Protein 9KMN (pdb70)

Organism: Homo sapiens (NCBI:txid9606)

Nearest PDB structures (foldseek):
  8dt3-assembly1_L  TM=9.836E-01  e=3.611E-09  Mus musculus
  8tl2-assembly1_L  TM=9.768E-01  e=3.062E-09  Homo sapiens
  7mjj-assembly1_E  TM=9.844E-01  e=4.755E-09  synthetic construct
  7uz6-assembly1_Q  TM=9.759E-01  e=3.611E-09  Mus musculus
  8jiz-assembly1_F  TM=9.815E-01  e=5.309E-09  Homo sapiens

Radius of gyration: 30.39 Å; Cα contacts (8 Å, |Δi|>4): 1728; chains: 4; bounding box: 81×63×95 Å

InterPro domains:
  IPR001734 Sodium/solute symporter [PF00474] (55-492)
  IPR001734 Sodium/solute symporter [PS50283] (22-506)
  IPR001734 Sodium/solute symporter [TIGR00813] (55-492)
  IPR018212 Sodium/solute symporter, conserved site [PS00456] (171-196)
  IPR018212 Sodium/solute symporter, conserved site [PS00457] (474-494)
  IPR038377 Sodium/glucose symporter superfamily [G3DSA:1.20.1730.10] (44-575)

B-factor: mean 40.08, std 17.44, range [0.73, 111.78]

Foldseek 3Di:
DLLPDPQLVVLLVVLLVVLLVLLQVLCLPAFQALLLLQLLLVVDALLLQLQQLLCLLQAAQLCLLLLLVLLVLLLCQLPPQLLLCQLVVHQAPLVLCCLLFNDQVLSLVVLVLVLVLCLFQFQLSLLLSQLLLCCLQPVDASLVSSVVLVVSLVSSVVSRVVSSCVPCRSVLSVVLVVLLVVLLVLLCVVQVHPVSLVVQLQVQWDPPQAAPDPVQGGHDCVQTGHDPLNLFNADDQQPDLCHNVLSNPLSCQLSSLCQNHPSSNSNSLNSHNASLSSLSSSLSNSLVSSCCSSRRSSQSSSLCRVCNCQLRPQHQVSPCVRHNGSLGHSSSRSSNSLSPRDDSNSSSNSSSSSSVSSSSSNVVSLVVSLCSCLPSPVCVVVVDDDPVVSVVSSVVVSVVSSVSSSVCNVLCCQAPSRNNVLSSVLVSLLQRLLVSLLSVCSAAPQLQHPQLSVVLNVVLNVLSCQLVVLSPVQHHAHSSGHTVRVCVSPVPRSSVSSVVSNVVSNVSSVVRSVVDDGDDPQSCASSYNVRVVPPDHHDSRDNDDDPVSVVVSVVSSVVSVVVSVVVNVVSD/DDDPVRVVVVVVVVVVVVVVVVVVCVVVPD/DKAKEFPAQEAEDDFFAKDKTKIFIPWFQALQKWKWWAADVGDTDTQDGSQAHGDPPHDPQFGKDDGGGMIITMRRGHHQRRFTWMKMWGPRDPPIDIYPTHGYHD

Sequence (825 aa):
ALIDNPADILVIAAYFLLVIGVGLWSMRSMVWWPVGASLFASNIGSGHFVGLAGTGAASGLAVAGFEWNALFVVLLLGWLFAPVYLTAGVITMPQYLRKRFGGRRIRLYLSVLSLFLYIFTKISVDMFSGAVFIQQALGWNIYASVIALLGITMIYTVTGGLAALMYTDTVQTFVILGGACILMGYAFHEVGGYSGLFDKYLGAATSLTVSEDPAVGNISSFCYRPRPDSYHLLRHPVTGDLPWPALLLGLTIVSGWYWCSDQVIVQRCLAGKSLTHIKAGCILCGYLKLTPMFLMVMPGMISRILYPDEVACVVPEVCRRVCGTEVGCSNIAYPRLVVKLMPNGLRGLMLAVMLAALMSSLASIFNSSSTLFTMDIYTRLRPRAGDRELLLVGRLWVVFIVVVSVAWLPVVQAAQGGQLFDYIQAVSSYLAPPVSAVFVLALFVPRVNEQGAFWGLIGGLLMGLARLIPEFSFGSGSCVQPSACPAFLCGVHYLYFAIVLFFCSGLLTLTVSLCTAPIPRKHLHRLVFSLRHSKEEREDEDISEDPSWARVVNLNALLMMAVAVFLWGFYANLQPWMQGLIAVAVFLVLVAIAFAVNHFWCP

Structure (mmCIF, N/CA/C/O backbone):
data_9KMN
#
_entry.id   9KMN
#
loop_
_entity.id
_entity.type
_entity.pdbx_description
1 polymer 'Sodium/glucose cotransporter 2'
2 polymer 'PDZK1-interacting protein 1'
3 polymer mFab90-H
4 polymer mFab90-L
5 non-polymer (2~{S},3~{R},4~{R},5~{S},6~{R})-5-fluoranyl-6-(hydroxymethyl)oxane-2,3,4-triol
6 water water
#
loop_
_atom_site.group_PDB
_atom_site.id
_atom_site.type_symbol
_atom_site.label_atom_id
_atom_site.label_alt_id
_atom_site.label_comp_id
_atom_site.label_asym_id
_atom_site.label_entity_id
_atom_site.label_seq_id
_atom_site.pdbx_PDB_ins_code
_atom_site.Cartn_x
_atom_site.Cartn_y
_atom_site.Cartn_z
_atom_site.occupancy
_atom_site.B_iso_or_equiv
_atom_site.auth_seq_id
_atom_site.auth_comp_id
_atom_site.auth_asym_id
_atom_site.auth_atom_id
_atom_site.pdbx_PDB_model_num
ATOM 1 N N . ALA A 1 18 ? 135.495 152.640 119.840 1.00 62.74 18 ALA A N 1
ATOM 2 C CA . ALA A 1 18 ? 136.191 152.555 118.562 1.00 66.91 18 ALA A CA 1
ATOM 3 C C . ALA A 1 18 ? 135.560 151.489 117.675 1.00 66.29 18 ALA A C 1
ATOM 4 O O . ALA A 1 18 ? 135.654 151.550 116.450 1.00 64.34 18 ALA A O 1
ATOM 6 N N . LEU A 1 19 ? 134.919 150.509 118.306 1.00 61.06 19 LEU A N 1
ATOM 7 C CA . LEU A 1 19 ? 134.260 149.432 117.579 1.00 57.34 19 LEU A CA 1
ATOM 8 C C . LEU A 1 19 ? 132.759 149.644 117.459 1.00 59.58 19 LEU A C 1
ATOM 9 O O . LEU A 1 19 ? 132.150 149.181 116.489 1.00 59.24 19 LEU A O 1
ATOM 14 N N . ILE A 1 20 ? 132.154 150.336 118.421 1.00 60.12 20 ILE A N 1
ATOM 15 C CA . ILE A 1 20 ? 130.733 150.653 118.384 1.00 59.70 20 ILE A CA 1
ATOM 16 C C . ILE A 1 20 ? 130.553 152.064 117.850 1.00 61.81 20 ILE A C 1
ATOM 17 O O . ILE A 1 20 ? 129.460 152.633 117.924 1.00 60.94 20 ILE A O 1
ATOM 22 N N . ASP A 1 21 ? 131.628 152.642 117.315 1.00 66.42 21 ASP A N 1
ATOM 23 C CA . ASP A 1 21 ? 131.604 154.016 116.818 1.00 63.37 21 ASP A CA 1
ATOM 24 C C . ASP A 1 21 ? 131.051 154.057 115.391 1.00 65.29 21 ASP A C 1
ATOM 25 O O . ASP A 1 21 ? 131.649 154.599 114.463 1.00 66.32 21 ASP A O 1
ATOM 30 N N . ASN A 1 22 ? 129.878 153.456 115.232 1.00 64.15 22 ASN A N 1
ATOM 31 C CA . ASN A 1 22 ? 129.131 153.445 113.988 1.00 60.54 22 ASN A CA 1
ATOM 32 C C . ASN A 1 22 ? 127.691 153.837 114.277 1.00 60.88 22 ASN A C 1
ATOM 33 O O . ASN A 1 22 ? 127.208 153.639 115.395 1.00 61.66 22 ASN A O 1
ATOM 38 N N . PRO A 1 23 ? 126.986 154.409 113.296 1.00 65.92 23 PRO A N 1
ATOM 39 C CA . PRO A 1 23 ? 125.651 154.959 113.591 1.00 63.93 23 PRO A CA 1
ATOM 40 C C . PRO A 1 23 ? 124.671 153.947 114.154 1.00 62.37 23 PRO A C 1
ATOM 41 O O . PRO A 1 23 ? 123.875 154.295 115.033 1.00 63.47 23 PRO A O 1
ATOM 45 N N . ALA A 1 24 ? 124.707 152.700 113.684 1.00 57.58 24 ALA A N 1
ATOM 46 C CA . ALA A 1 24 ? 123.725 151.719 114.133 1.00 57.88 24 ALA A CA 1
ATOM 47 C C . ALA A 1 24 ? 123.910 151.381 115.607 1.00 60.77 24 ALA A C 1
ATOM 48 O O . ALA A 1 24 ? 122.949 151.402 116.383 1.00 63.31 24 ALA A O 1
ATOM 50 N N . ASP A 1 25 ? 125.142 151.060 116.012 1.00 59.05 25 ASP A N 1
ATOM 51 C CA . ASP A 1 25 ? 125.394 150.707 117.405 1.00 55.35 25 ASP A CA 1
ATOM 52 C C . ASP A 1 25 ? 125.096 151.873 118.334 1.00 56.24 25 ASP A C 1
ATOM 53 O O . ASP A 1 25 ? 124.504 151.687 119.402 1.00 57.19 25 ASP A O 1
ATOM 58 N N . ILE A 1 26 ? 125.505 153.082 117.947 1.00 58.36 26 ILE A N 1
ATOM 59 C CA . ILE A 1 26 ? 125.240 154.261 118.766 1.00 59.98 26 ILE A CA 1
ATOM 60 C C . ILE A 1 26 ? 123.742 154.482 118.907 1.00 59.32 26 ILE A C 1
ATOM 61 O O . ILE A 1 26 ? 123.239 154.768 119.998 1.00 59.49 26 ILE A O 1
ATOM 66 N N . LEU A 1 27 ? 123.007 154.363 117.799 1.00 57.91 27 LEU A N 1
ATOM 67 C CA . LEU A 1 27 ? 121.563 154.553 117.847 1.00 60.20 27 LEU A CA 1
ATOM 68 C C . LEU A 1 27 ? 120.901 153.534 118.759 1.00 59.75 27 LEU A C 1
ATOM 69 O O . LEU A 1 27 ? 120.035 153.886 119.565 1.00 59.75 27 LEU A O 1
ATOM 74 N N . VAL A 1 28 ? 121.293 152.265 118.652 1.00 55.78 28 VAL A N 1
ATOM 75 C CA . VAL A 1 28 ? 120.654 151.242 119.471 1.00 54.53 28 VAL A CA 1
ATOM 76 C C . VAL A 1 28 ? 120.995 151.439 120.945 1.00 56.18 28 VAL A C 1
ATOM 77 O O . VAL A 1 28 ? 120.125 151.310 121.815 1.00 60.52 28 VAL A O 1
ATOM 81 N N . ILE A 1 29 ? 122.252 151.773 121.253 1.00 53.65 29 ILE A N 1
ATOM 82 C CA . ILE A 1 29 ? 122.639 152.008 122.644 1.00 55.60 29 ILE A CA 1
ATOM 83 C C . ILE A 1 29 ? 121.869 153.189 123.219 1.00 57.68 29 ILE A C 1
ATOM 84 O O . ILE A 1 29 ? 121.339 153.125 124.335 1.00 62.04 29 ILE A O 1
ATOM 89 N N . ALA A 1 30 ? 121.797 154.289 122.466 1.00 59.41 30 ALA A N 1
ATOM 90 C CA . ALA A 1 30 ? 121.101 155.472 122.956 1.00 58.19 30 ALA A CA 1
ATOM 91 C C . ALA A 1 30 ? 119.615 155.204 123.130 1.00 57.40 30 ALA A C 1
ATOM 92 O O . ALA A 1 30 ? 119.016 155.630 124.121 1.00 59.94 30 ALA A O 1
ATOM 94 N N . ALA A 1 31 ? 119.003 154.497 122.180 1.00 58.91 31 ALA A N 1
ATOM 95 C CA . ALA A 1 31 ? 117.582 154.199 122.285 1.00 60.00 31 ALA A CA 1
ATOM 96 C C . ALA A 1 31 ? 117.296 153.310 123.484 1.00 63.16 31 ALA A C 1
ATOM 97 O O . ALA A 1 31 ? 116.319 153.531 124.207 1.00 66.39 31 ALA A O 1
ATOM 99 N N . TYR A 1 32 ? 118.144 152.309 123.726 1.00 58.19 32 TYR A N 1
ATOM 100 C CA . TYR A 1 32 ? 117.929 151.441 124.877 1.00 53.76 32 TYR A CA 1
ATOM 101 C C . TYR A 1 32 ? 118.116 152.193 126.188 1.00 59.31 32 TYR A C 1
ATOM 102 O O . TYR A 1 32 ? 117.349 151.995 127.137 1.00 64.13 32 TYR A O 1
ATOM 111 N N . PHE A 1 33 ? 119.135 153.048 126.274 1.00 58.87 33 PHE A N 1
ATOM 112 C CA . PHE A 1 33 ? 119.337 153.786 127.515 1.00 61.41 33 PHE A CA 1
ATOM 113 C C . PHE A 1 33 ? 118.207 154.780 127.757 1.00 63.90 33 PHE A C 1
ATOM 114 O O . PHE A 1 33 ? 117.757 154.946 128.897 1.00 66.39 33 PHE A O 1
ATOM 122 N N . LEU A 1 34 ? 117.721 155.436 126.701 1.00 63.97 34 LEU A N 1
ATOM 123 C CA . LEU A 1 34 ? 116.561 156.309 126.850 1.00 63.85 34 LEU A CA 1
ATOM 124 C C . LEU A 1 34 ? 115.328 155.518 127.264 1.00 65.22 34 LEU A C 1
ATOM 125 O O . LEU A 1 34 ? 114.505 156.006 128.044 1.00 65.88 34 LEU A O 1
ATOM 130 N N . LEU A 1 35 ? 115.180 154.294 126.751 1.00 64.36 35 LEU A N 1
ATOM 131 C CA . LEU A 1 35 ? 114.059 153.457 127.161 1.00 64.13 35 LEU A CA 1
ATOM 132 C C . LEU A 1 35 ? 114.136 153.112 128.641 1.00 66.41 35 LEU A C 1
ATOM 133 O O . LEU A 1 35 ? 113.126 153.161 129.352 1.00 69.79 35 LEU A O 1
ATOM 138 N N . VAL A 1 36 ? 115.325 152.744 129.119 1.00 66.46 36 VAL A N 1
ATOM 139 C CA . VAL A 1 36 ? 115.477 152.405 130.531 1.00 67.30 36 VAL A CA 1
ATOM 140 C C . VAL A 1 36 ? 115.217 153.629 131.397 1.00 66.66 36 VAL A C 1
ATOM 141 O O . VAL A 1 36 ? 114.585 153.537 132.456 1.00 67.01 36 VAL A O 1
ATOM 145 N N . ILE A 1 37 ? 115.675 154.800 130.946 1.00 70.55 37 ILE A N 1
ATOM 146 C CA . ILE A 1 37 ? 115.401 156.037 131.672 1.00 72.39 37 ILE A CA 1
ATOM 147 C C . ILE A 1 37 ? 113.902 156.310 131.724 1.00 73.40 37 ILE A C 1
ATOM 148 O O . ILE A 1 37 ? 113.366 156.705 132.764 1.00 73.15 37 ILE A O 1
ATOM 153 N N . GLY A 1 38 ? 113.204 156.103 130.607 1.00 71.13 38 GLY A N 1
ATOM 154 C CA . GLY A 1 38 ? 111.768 156.336 130.588 1.00 70.37 38 GLY A CA 1
ATOM 155 C C . GLY A 1 38 ? 111.000 155.382 131.483 1.00 69.95 38 GLY A C 1
ATOM 156 O O . GLY A 1 38 ? 110.052 155.781 132.162 1.00 71.45 38 GLY A O 1
ATOM 157 N N . VAL A 1 39 ? 111.388 154.107 131.486 1.00 69.26 39 VAL A N 1
ATOM 158 C CA . VAL A 1 39 ? 110.725 153.142 132.358 1.00 72.39 39 VAL A CA 1
ATOM 159 C C . VAL A 1 39 ? 111.010 153.464 133.821 1.00 73.90 39 VAL A C 1
ATOM 160 O O . VAL A 1 39 ? 110.138 153.310 134.685 1.00 72.45 39 VAL A O 1
ATOM 164 N N . GLY A 1 40 ? 112.227 153.918 134.124 1.00 76.65 40 GLY A N 1
ATOM 165 C CA . GLY A 1 40 ? 112.530 154.329 135.484 1.00 75.92 40 GLY A CA 1
ATOM 166 C C . GLY A 1 40 ? 111.760 155.564 135.910 1.00 78.13 40 GLY A C 1
ATOM 167 O O . GLY A 1 40 ? 111.385 155.700 137.076 1.00 80.55 40 GLY A O 1
ATOM 168 N N . LEU A 1 41 ? 111.528 156.488 134.978 1.00 74.67 41 LEU A N 1
ATOM 169 C CA . LEU A 1 41 ? 110.786 157.699 135.303 1.00 75.80 41 LEU A CA 1
ATOM 170 C C . LEU A 1 41 ? 109.301 157.418 135.489 1.00 75.78 41 LEU A C 1
ATOM 171 O O . LEU A 1 41 ? 108.654 158.034 136.343 1.00 73.60 41 LEU A O 1
ATOM 176 N N . TRP A 1 42 ? 108.740 156.509 134.691 1.00 81.13 42 TRP A N 1
ATOM 177 C CA . TRP A 1 42 ? 107.354 156.108 134.901 1.00 82.15 42 TRP A CA 1
ATOM 178 C C . TRP A 1 42 ? 107.190 155.392 136.235 1.00 81.53 42 TRP A C 1
ATOM 179 O O . TRP A 1 42 ? 106.204 155.609 136.948 1.00 82.38 42 TRP A O 1
ATOM 190 N N . SER A 1 43 ? 108.149 154.538 136.595 1.00 79.38 43 SER A N 1
ATOM 191 C CA . SER A 1 43 ? 108.135 153.937 137.924 1.00 82.13 43 SER A CA 1
ATOM 192 C C . SER A 1 43 ? 108.343 154.982 139.011 1.00 82.02 43 SER A C 1
ATOM 193 O O . SER A 1 43 ? 108.026 154.732 140.179 1.00 80.68 43 SER A O 1
ATOM 196 N N . MET A 1 44 ? 108.874 156.146 138.645 1.00 85.74 44 MET A N 1
ATOM 197 C CA . MET A 1 44 ? 109.110 157.257 139.560 1.00 84.42 44 MET A CA 1
ATOM 198 C C . MET A 1 44 ? 110.076 156.854 140.666 1.00 85.00 44 MET A C 1
ATOM 199 O O . MET A 1 44 ? 110.907 155.967 140.481 1.00 86.54 44 MET A O 1
ATOM 204 N N . ARG A 1 60 ? 104.101 136.004 149.316 1.00 48.70 60 ARG A N 1
ATOM 205 C CA . ARG A 1 60 ? 104.093 134.762 148.555 1.00 53.31 60 ARG A CA 1
ATOM 206 C C . ARG A 1 60 ? 103.024 134.807 147.474 1.00 56.50 60 ARG A C 1
ATOM 207 O O . ARG A 1 60 ? 101.887 134.393 147.694 1.00 55.40 60 ARG A O 1
ATOM 215 N N . SER A 1 61 ? 103.395 135.310 146.304 1.00 54.35 61 SER A N 1
ATOM 216 C CA . SER A 1 61 ? 102.457 135.492 145.210 1.00 52.58 61 SER A CA 1
ATOM 217 C C . SER A 1 61 ? 102.887 134.837 143.910 1.00 56.89 61 SER A C 1
ATOM 218 O O . SER A 1 61 ? 102.024 134.393 143.151 1.00 55.51 61 SER A O 1
ATOM 221 N N . MET A 1 62 ? 104.186 134.759 143.634 1.00 48.58 62 MET A N 1
ATOM 222 C CA . MET A 1 62 ? 104.652 134.274 142.345 1.00 43.79 62 MET A CA 1
ATOM 223 C C . MET A 1 62 ? 104.296 132.805 142.155 1.00 40.18 62 MET A C 1
ATOM 224 O O . MET A 1 62 ? 104.019 132.074 143.104 1.00 50.52 62 MET A O 1
ATOM 229 N N . VAL A 1 63 ? 104.303 132.379 140.897 1.00 37.21 63 VAL A N 1
ATOM 230 C CA . VAL A 1 63 ? 104.046 130.989 140.547 1.00 37.55 63 VAL A CA 1
ATOM 231 C C . VAL A 1 63 ? 105.349 130.410 140.011 1.00 40.22 63 VAL A C 1
ATOM 232 O O . VAL A 1 63 ? 106.383 131.084 140.020 1.00 41.42 63 VAL A O 1
ATOM 236 N N . TRP A 1 64 ? 105.320 129.145 139.595 1.00 31.05 64 TRP A N 1
ATOM 237 C CA . TRP A 1 64 ? 106.550 128.372 139.460 1.00 27.32 64 TRP A CA 1
ATOM 238 C C . TRP A 1 64 ? 107.491 128.945 138.403 1.00 31.71 64 TRP A C 1
ATOM 239 O O . TRP A 1 64 ? 108.698 129.065 138.638 1.00 37.72 64 TRP A O 1
ATOM 250 N N . TRP A 1 65 ? 106.969 129.303 137.231 1.00 39.03 65 TRP A N 1
ATOM 251 C CA . TRP A 1 65 ? 107.903 129.677 136.173 1.00 33.52 65 TRP A CA 1
ATOM 252 C C . TRP A 1 65 ? 108.506 131.067 136.385 1.00 35.90 65 TRP A C 1
ATOM 253 O O . TRP A 1 65 ? 109.697 131.246 136.100 1.00 40.99 65 TRP A O 1
ATOM 264 N N . PRO A 1 66 ? 107.768 132.072 136.880 1.00 36.31 66 PRO A N 1
ATOM 265 C CA . PRO A 1 66 ? 108.452 133.308 137.280 1.00 34.48 66 PRO A CA 1
ATOM 266 C C . PRO A 1 66 ? 109.456 133.090 138.392 1.00 34.58 66 PRO A C 1
ATOM 267 O O . PRO A 1 66 ? 110.481 133.772 138.421 1.00 41.02 66 PRO A O 1
ATOM 271 N N . VAL A 1 67 ? 109.201 132.144 139.299 1.00 34.98 67 VAL A N 1
ATOM 272 C CA . VAL A 1 67 ? 110.161 131.837 140.356 1.00 34.82 67 VAL A CA 1
ATOM 273 C C . VAL A 1 67 ? 111.455 131.300 139.760 1.00 29.45 67 VAL A C 1
ATOM 274 O O . VAL A 1 67 ? 112.551 131.746 140.112 1.00 34.82 67 VAL A O 1
ATOM 278 N N . GLY A 1 68 ? 111.346 130.330 138.853 1.00 24.29 68 GLY A N 1
ATOM 279 C CA . GLY A 1 68 ? 112.540 129.781 138.233 1.00 21.92 68 GLY A CA 1
ATOM 280 C C . GLY A 1 68 ? 113.293 130.803 137.410 1.00 24.82 68 GLY A C 1
ATOM 281 O O . GLY A 1 68 ? 114.525 130.891 137.478 1.00 38.14 68 GLY A O 1
ATOM 282 N N . ALA A 1 69 ? 112.560 131.602 136.633 1.00 33.17 69 ALA A N 1
ATOM 283 C CA . ALA A 1 69 ? 113.182 132.657 135.846 1.00 27.34 69 ALA A CA 1
ATOM 284 C C . ALA A 1 69 ? 113.885 133.669 136.737 1.00 29.90 69 ALA A C 1
ATOM 285 O O . ALA A 1 69 ? 114.985 134.122 136.415 1.00 42.50 69 ALA A O 1
ATOM 287 N N . SER A 1 70 ? 113.269 134.033 137.863 1.00 31.82 70 SER A N 1
ATOM 288 C CA . SER A 1 70 ? 113.859 135.007 138.772 1.00 29.02 70 SER A CA 1
ATOM 289 C C . SER A 1 70 ? 115.091 134.452 139.470 1.00 32.97 70 SER A C 1
ATOM 290 O O . SER A 1 70 ? 116.061 135.180 139.682 1.00 35.72 70 SER A O 1
ATOM 293 N N . LEU A 1 71 ? 115.066 133.178 139.860 1.00 33.89 71 LEU A N 1
ATOM 294 C CA . LEU A 1 71 ? 116.256 132.568 140.446 1.00 25.82 71 LEU A CA 1
ATOM 295 C C . LEU A 1 71 ? 117.410 132.580 139.459 1.00 25.57 71 LEU A C 1
ATOM 296 O O . LEU A 1 71 ? 118.538 132.967 139.799 1.00 33.08 71 LEU A O 1
ATOM 301 N N . PHE A 1 72 ? 117.138 132.176 138.218 1.00 28.25 72 PHE A N 1
ATOM 302 C CA . PHE A 1 72 ? 118.183 132.175 137.204 1.00 29.47 72 PHE A CA 1
ATOM 303 C C . PHE A 1 72 ? 118.694 133.585 136.939 1.00 34.18 72 PHE A C 1
ATOM 304 O O . PHE A 1 72 ? 119.904 133.814 136.855 1.00 37.03 72 PHE A O 1
ATOM 312 N N . ALA A 1 73 ? 117.781 134.548 136.817 1.00 28.55 73 ALA A N 1
ATOM 313 C CA . ALA A 1 73 ? 118.166 135.923 136.535 1.00 28.02 73 ALA A CA 1
ATOM 314 C C . ALA A 1 73 ? 118.974 136.523 137.675 1.00 27.45 73 ALA A C 1
ATOM 315 O O . ALA A 1 73 ? 119.944 137.253 137.444 1.00 36.19 73 ALA A O 1
ATOM 317 N N . SER A 1 74 ? 118.573 136.245 138.915 1.00 35.82 74 SER A N 1
ATOM 318 C CA . SER A 1 74 ? 119.303 136.737 140.072 1.00 28.49 74 SER A CA 1
ATOM 319 C C . SER A 1 74 ? 120.710 136.172 140.112 1.00 29.39 74 SER A C 1
ATOM 320 O O . SER A 1 74 ? 121.669 136.899 140.393 1.00 32.93 74 SER A O 1
ATOM 323 N N . ASN A 1 75 ? 120.859 134.877 139.838 1.00 34.37 75 ASN A N 1
ATOM 324 C CA . ASN A 1 75 ? 122.193 134.290 139.856 1.00 36.79 75 ASN A CA 1
ATOM 325 C C . ASN A 1 75 ? 123.041 134.798 138.693 1.00 36.19 75 ASN A C 1
ATOM 326 O O . ASN A 1 75 ? 124.192 135.205 138.883 1.00 40.53 75 ASN A O 1
ATOM 331 N N . ILE A 1 76 ? 122.485 134.804 137.490 1.00 31.95 76 ILE A N 1
ATOM 332 C CA . ILE A 1 76 ? 123.268 135.067 136.289 1.00 29.41 76 ILE A CA 1
ATOM 333 C C . ILE A 1 76 ? 123.465 136.566 136.122 1.00 43.54 76 ILE A C 1
ATOM 334 O O . ILE A 1 76 ? 122.497 137.334 136.072 1.00 44.27 76 ILE A O 1
ATOM 339 N N . GLY A 1 77 ? 124.726 136.984 136.031 1.00 43.42 77 GLY A N 1
ATOM 340 C CA . GLY A 1 77 ? 125.071 138.366 135.780 1.00 32.77 77 GLY A CA 1
ATOM 341 C C . GLY A 1 77 ? 126.149 138.453 134.719 1.00 38.54 77 GLY A C 1
ATOM 342 O O . GLY A 1 77 ? 126.591 137.439 134.180 1.00 40.09 77 GLY A O 1
ATOM 343 N N . SER A 1 78 ? 126.559 139.685 134.420 1.00 37.83 78 SER A N 1
ATOM 344 C CA . SER A 1 78 ? 127.632 139.881 133.453 1.00 38.75 78 SER A CA 1
ATOM 345 C C . SER A 1 78 ? 128.966 139.385 133.981 1.00 36.41 78 SER A C 1
ATOM 346 O O . SER A 1 78 ? 129.853 139.059 133.186 1.00 35.54 78 SER A O 1
ATOM 349 N N . GLY A 1 79 ? 129.133 139.344 135.301 1.00 31.50 79 GLY A N 1
ATOM 350 C CA . GLY A 1 79 ? 130.296 138.687 135.863 1.00 28.06 79 GLY A CA 1
ATOM 351 C C . GLY A 1 79 ? 130.337 137.216 135.515 1.00 30.11 79 GLY A C 1
ATOM 352 O O . GLY A 1 79 ? 131.408 136.648 135.322 1.00 40.58 79 GLY A O 1
ATOM 353 N N . HIS A 1 80 ? 129.168 136.579 135.429 1.00 30.99 80 HIS A N 1
ATOM 354 C CA . HIS A 1 80 ? 129.114 135.195 134.974 1.00 27.24 80 HIS A CA 1
ATOM 355 C C . HIS A 1 80 ? 129.556 135.071 133.525 1.00 28.50 80 HIS A C 1
ATOM 356 O O . HIS A 1 80 ? 130.312 134.163 133.186 1.00 27.13 80 HIS A O 1
ATOM 363 N N . PHE A 1 81 ? 129.100 135.974 132.659 1.00 29.02 81 PHE A N 1
ATOM 364 C CA . PHE A 1 81 ? 129.543 135.945 131.270 1.00 25.45 81 PHE A CA 1
ATOM 365 C C . PHE A 1 81 ? 131.052 136.101 131.177 1.00 26.45 81 PHE A C 1
ATOM 366 O O . PHE A 1 81 ? 131.739 135.262 130.581 1.00 30.35 81 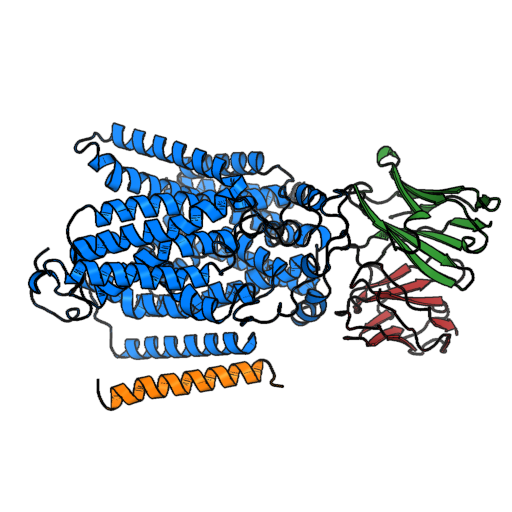PHE A O 1
ATOM 374 N N . VAL A 1 82 ? 131.590 137.146 131.809 1.00 23.50 82 VAL A N 1
ATOM 375 C CA . VAL A 1 82 ? 133.024 137.397 131.748 1.00 24.98 82 VAL A CA 1
ATOM 376 C C . VAL A 1 82 ? 133.799 136.213 132.311 1.00 22.47 82 VAL A C 1
ATOM 377 O O . VAL A 1 82 ? 134.697 135.677 131.655 1.00 30.56 82 VAL A O 1
ATOM 381 N N . GLY A 1 83 ? 133.440 135.757 133.512 1.00 16.88 83 GLY A N 1
ATOM 382 C CA . GLY A 1 83 ? 134.197 134.694 134.147 1.00 13.36 83 GLY A CA 1
ATOM 383 C C . GLY A 1 83 ? 134.092 133.358 133.440 1.00 18.76 83 GLY A C 1
ATOM 384 O O . GLY A 1 83 ? 135.095 132.668 133.261 1.00 34.01 83 GLY A O 1
ATOM 385 N N . LEU A 1 84 ? 132.884 132.960 133.044 1.00 7.37 84 LEU A N 1
ATOM 386 C CA . LEU A 1 84 ? 132.706 131.654 132.425 1.00 13.51 84 LEU A CA 1
ATOM 387 C C . LEU A 1 84 ? 133.316 131.608 131.034 1.00 18.38 84 LEU A C 1
ATOM 388 O O . LEU A 1 84 ? 133.960 130.619 130.673 1.00 18.95 84 LEU A O 1
ATOM 393 N N . ALA A 1 85 ? 133.150 132.669 130.240 1.00 17.69 85 ALA A N 1
ATOM 394 C CA . ALA A 1 85 ? 133.815 132.700 128.946 1.00 13.22 85 ALA A CA 1
ATOM 395 C C . ALA A 1 85 ? 135.327 132.775 129.100 1.00 19.71 85 ALA A C 1
ATOM 396 O O . ALA A 1 85 ? 136.060 132.140 128.337 1.00 23.09 85 ALA A O 1
ATOM 398 N N . GLY A 1 86 ? 135.819 133.532 130.083 1.00 9.05 86 GLY A N 1
ATOM 399 C CA . GLY A 1 86 ? 137.253 133.637 130.269 1.00 0.73 86 GLY A CA 1
ATOM 400 C C . GLY A 1 86 ? 137.887 132.337 130.704 1.00 3.96 86 GLY A C 1
ATOM 401 O O . GLY A 1 86 ? 138.952 131.961 130.214 1.00 25.75 86 GLY A O 1
ATOM 402 N N . THR A 1 87 ? 137.244 131.628 131.629 1.00 6.31 87 THR A N 1
ATOM 403 C CA . THR A 1 87 ? 137.768 130.341 132.054 1.00 9.82 87 THR A CA 1
ATOM 404 C C . THR A 1 87 ? 137.576 129.282 130.979 1.00 17.82 87 THR A C 1
ATOM 405 O O . THR A 1 87 ? 138.393 128.369 130.875 1.00 29.00 87 THR A O 1
ATOM 409 N N . GLY A 1 88 ? 136.528 129.389 130.160 1.00 22.10 88 GLY A N 1
ATOM 410 C CA . GLY A 1 88 ? 136.424 128.515 129.007 1.00 5.28 88 GLY A CA 1
ATOM 411 C C . GLY A 1 88 ? 137.562 128.721 128.031 1.00 11.94 88 GLY A C 1
ATOM 412 O O . GLY A 1 88 ? 138.138 127.760 127.520 1.00 17.45 88 GLY A O 1
ATOM 413 N N . ALA A 1 89 ? 137.910 129.980 127.773 1.00 19.77 89 ALA A N 1
ATOM 414 C CA . ALA A 1 89 ? 139.050 130.288 126.921 1.00 8.62 89 ALA A CA 1
ATOM 415 C C . ALA A 1 89 ? 140.349 129.763 127.513 1.00 22.82 89 ALA A C 1
ATOM 416 O O . ALA A 1 89 ? 141.163 129.162 126.807 1.00 30.12 89 ALA A O 1
ATOM 418 N N . ALA A 1 90 ? 140.560 129.979 128.809 1.00 20.38 90 ALA A N 1
ATOM 419 C CA . ALA A 1 90 ? 141.845 129.658 129.410 1.00 16.32 90 ALA A CA 1
ATOM 420 C C . ALA A 1 90 ? 142.018 128.163 129.655 1.00 32.24 90 ALA A C 1
ATOM 421 O O . ALA A 1 90 ? 143.132 127.643 129.536 1.00 28.75 90 ALA A O 1
ATOM 423 N N . SER A 1 91 ? 140.943 127.450 129.992 1.00 14.24 91 SER A N 1
ATOM 424 C CA . SER A 1 91 ? 141.064 126.091 130.490 1.00 12.58 91 SER A CA 1
ATOM 425 C C . SER A 1 91 ? 140.112 125.081 129.871 1.00 12.86 91 SER A C 1
ATOM 426 O O . SER A 1 91 ? 140.291 123.885 130.109 1.00 24.93 91 SER A O 1
ATOM 429 N N . GLY A 1 92 ? 139.118 125.500 129.107 1.00 9.52 92 GLY A N 1
ATOM 430 C CA . GLY A 1 92 ? 138.150 124.573 128.572 1.00 4.35 92 GLY A CA 1
ATOM 431 C C . GLY A 1 92 ? 136.843 124.573 129.338 1.00 18.50 92 GLY A C 1
ATOM 432 O O . GLY A 1 92 ? 136.482 125.528 130.027 1.00 23.01 92 GLY A O 1
ATOM 433 N N . LEU A 1 93 ? 136.128 123.458 129.224 1.00 17.24 93 LEU A N 1
ATOM 434 C CA . LEU A 1 93 ? 134.731 123.411 129.627 1.00 12.43 93 LEU A CA 1
ATOM 435 C C . LEU A 1 93 ? 134.494 122.889 131.041 1.00 19.44 93 LEU A C 1
ATOM 436 O O . LEU A 1 93 ? 133.337 122.813 131.460 1.00 25.43 93 LEU A O 1
ATOM 441 N N . ALA A 1 94 ? 135.542 122.553 131.798 1.00 17.47 94 ALA A N 1
ATOM 442 C CA . ALA A 1 94 ? 135.327 122.045 133.150 1.00 15.21 94 ALA A CA 1
ATOM 443 C C . ALA A 1 94 ? 134.652 123.076 134.040 1.00 28.63 94 ALA A C 1
ATOM 444 O O . ALA A 1 94 ? 133.964 122.711 135.001 1.00 30.06 94 ALA A O 1
ATOM 446 N N . VAL A 1 95 ? 134.827 124.362 133.735 1.00 17.93 95 VAL A N 1
ATOM 447 C CA . VAL A 1 95 ? 134.191 125.411 134.515 1.00 14.35 95 VAL A CA 1
ATOM 448 C C . VAL A 1 95 ? 132.676 125.350 134.393 1.00 21.80 95 VAL A C 1
ATOM 449 O O . VAL A 1 95 ? 131.965 125.892 135.243 1.00 32.37 95 VAL A O 1
ATOM 453 N N . ALA A 1 96 ? 132.182 124.646 133.387 1.00 16.31 96 ALA A N 1
ATOM 454 C CA . ALA A 1 96 ? 130.769 124.421 133.174 1.00 18.37 96 ALA A CA 1
ATOM 455 C C . ALA A 1 96 ? 130.217 123.656 134.338 1.00 31.54 96 ALA A C 1
ATOM 456 O O . ALA A 1 96 ? 129.085 123.764 134.617 1.00 33.00 96 ALA A O 1
ATOM 458 N N . GLY A 1 97 ? 131.041 122.863 135.007 1.00 29.38 97 GLY A N 1
ATOM 459 C CA . GLY A 1 97 ? 130.676 122.085 136.167 1.00 18.85 97 GLY A CA 1
ATOM 460 C C . GLY A 1 97 ? 130.422 122.957 137.361 1.00 22.78 97 GLY A C 1
ATOM 461 O O . GLY A 1 97 ? 129.958 122.530 138.360 1.00 26.37 97 GLY A O 1
ATOM 462 N N . PHE A 1 98 ? 130.663 124.234 137.219 1.00 24.12 98 PHE A N 1
ATOM 463 C CA . PHE A 1 98 ? 130.428 125.203 138.256 1.00 27.69 98 PHE A CA 1
ATOM 464 C C . PHE A 1 98 ? 128.993 125.618 138.218 1.00 27.17 98 PHE A C 1
ATOM 465 O O . PHE A 1 98 ? 128.537 126.184 139.136 1.00 28.81 98 PHE A O 1
ATOM 473 N N . GLU A 1 99 ? 128.344 125.498 137.082 1.00 28.34 99 GLU A N 1
ATOM 474 C CA . GLU A 1 99 ? 126.996 125.887 136.870 1.00 22.07 99 GLU A CA 1
ATOM 475 C C . GLU A 1 99 ? 126.142 124.689 136.892 1.00 21.26 99 GLU A C 1
ATOM 476 O O . GLU A 1 99 ? 125.023 124.752 137.277 1.00 28.84 99 GLU A O 1
ATOM 482 N N . TRP A 1 100 ? 126.692 123.594 136.412 1.00 19.35 100 TRP A N 1
ATOM 483 C CA . TRP A 1 100 ? 126.013 122.310 136.423 1.00 17.27 100 TRP A CA 1
ATOM 484 C C . TRP A 1 100 ? 125.913 121.709 137.815 1.00 23.84 100 TRP A C 1
ATOM 485 O O . TRP A 1 100 ? 125.024 120.889 138.059 1.00 31.22 100 TRP A O 1
ATOM 496 N N . ASN A 1 101 ? 126.815 122.083 138.724 1.00 30.05 101 ASN A N 1
ATOM 497 C CA . ASN A 1 101 ? 126.662 121.706 140.122 1.00 25.43 101 ASN A CA 1
ATOM 498 C C . ASN A 1 101 ? 125.432 122.357 140.730 1.00 29.57 101 ASN A C 1
ATOM 499 O O . ASN A 1 101 ? 124.845 121.822 141.675 1.00 30.11 101 ASN A O 1
ATOM 504 N N . ALA A 1 102 ? 125.020 123.499 140.185 1.00 33.32 102 ALA A N 1
ATOM 505 C CA . ALA A 1 102 ? 123.951 124.285 140.777 1.00 26.17 102 ALA A CA 1
ATOM 506 C C . ALA A 1 102 ? 122.591 123.616 140.675 1.00 28.31 102 ALA A C 1
ATOM 507 O O . ALA A 1 102 ? 121.699 123.976 141.437 1.00 36.08 102 ALA A O 1
ATOM 509 N N . LEU A 1 103 ? 122.400 122.661 139.764 1.00 26.05 103 LEU A N 1
ATOM 510 C CA . LEU A 1 103 ? 121.108 121.986 139.673 1.00 22.98 103 LEU A CA 1
ATOM 511 C C . LEU A 1 103 ? 120.774 121.267 140.970 1.00 36.64 103 LEU A C 1
ATOM 512 O O . LEU A 1 103 ? 119.662 121.387 141.501 1.00 41.10 103 LEU A O 1
ATOM 517 N N . PHE A 1 104 ? 121.743 120.532 141.511 1.00 29.50 104 PHE A N 1
ATOM 518 C CA . PHE A 1 104 ? 121.492 119.734 142.700 1.00 26.47 104 PHE A CA 1
ATOM 519 C C . PHE A 1 104 ? 121.356 120.601 143.945 1.00 26.05 104 PHE A C 1
ATOM 520 O O . PHE A 1 104 ? 120.561 120.284 144.836 1.00 34.32 104 PHE A O 1
ATOM 528 N N . VAL A 1 105 ? 122.081 121.716 144.021 1.00 24.24 105 VAL A N 1
ATOM 529 C CA . VAL A 1 105 ? 121.905 122.585 145.178 1.00 31.24 105 VAL A CA 1
ATOM 530 C C . VAL A 1 105 ? 120.653 123.444 145.058 1.00 28.76 105 VAL A C 1
ATOM 531 O O . VAL A 1 105 ? 120.093 123.846 146.080 1.00 33.47 105 VAL A O 1
ATOM 535 N N . VAL A 1 106 ? 120.177 123.721 143.846 1.00 25.00 106 VAL A N 1
ATOM 536 C CA . VAL A 1 106 ? 118.865 124.343 143.696 1.00 26.12 106 VAL A CA 1
ATOM 537 C C . VAL A 1 106 ? 117.775 123.366 144.113 1.00 22.53 106 VAL A C 1
ATOM 538 O O . VAL A 1 106 ? 116.751 123.758 144.684 1.00 23.01 106 VAL A O 1
ATOM 542 N N . LEU A 1 107 ? 117.985 122.075 143.859 1.00 30.53 107 LEU A N 1
ATOM 543 C CA . LEU A 1 107 ? 117.083 121.069 144.410 1.00 25.70 107 LEU A CA 1
ATOM 544 C C . LEU A 1 107 ? 117.133 121.049 145.931 1.00 19.69 107 LEU A C 1
ATOM 545 O O . LEU A 1 107 ? 116.100 120.898 146.588 1.00 31.63 107 LEU A O 1
ATOM 550 N N . LEU A 1 108 ? 118.327 121.180 146.507 1.00 25.82 108 LEU A N 1
ATOM 551 C CA . LEU A 1 108 ? 118.436 121.314 147.959 1.00 21.29 108 LEU A CA 1
ATOM 552 C C . LEU A 1 108 ? 117.663 122.524 148.461 1.00 25.54 108 LEU A C 1
ATOM 553 O O . LEU A 1 108 ? 116.998 122.459 149.498 1.00 30.74 108 LEU A O 1
ATOM 558 N N . LEU A 1 109 ? 117.763 123.645 147.749 1.00 21.44 109 LEU A N 1
ATOM 559 C CA . LEU A 1 109 ? 117.015 124.840 148.117 1.00 15.88 109 LEU A CA 1
ATOM 560 C C . LEU A 1 109 ? 115.517 124.576 148.109 1.00 26.58 109 LEU A C 1
ATOM 561 O O . LEU A 1 109 ? 114.812 124.901 149.067 1.00 37.03 109 LEU A O 1
ATOM 566 N N . GLY A 1 110 ? 115.013 123.981 147.031 1.00 23.60 110 GLY A N 1
ATOM 567 C CA . GLY A 1 110 ? 113.579 123.776 146.914 1.00 20.37 110 GLY A CA 1
ATOM 568 C C . GLY A 1 110 ? 113.034 122.755 147.892 1.00 26.06 110 GLY A C 1
ATOM 569 O O . GLY A 1 110 ? 111.930 122.916 148.416 1.00 30.96 110 GLY A O 1
ATOM 570 N N . TRP A 1 111 ? 113.792 121.690 148.148 1.00 23.32 111 TRP A N 1
ATOM 571 C CA . TRP A 1 111 ? 113.296 120.551 148.906 1.00 14.97 111 TRP A CA 1
ATOM 572 C C . TRP A 1 111 ? 113.736 120.533 150.359 1.00 27.82 111 TRP A C 1
ATOM 573 O O . TRP A 1 111 ? 113.094 119.861 151.170 1.00 32.05 111 TRP A O 1
ATOM 584 N N . LEU A 1 112 ? 114.806 121.237 150.711 1.00 32.02 112 LEU A N 1
ATOM 585 C CA . LEU A 1 112 ? 115.330 121.195 152.069 1.00 26.69 112 LEU A CA 1
ATOM 586 C C . LEU A 1 112 ? 115.327 122.550 152.754 1.00 26.68 112 LEU A C 1
ATOM 587 O O . LEU A 1 112 ? 114.876 122.653 153.897 1.00 31.39 112 LEU A O 1
ATOM 592 N N . PHE A 1 113 ? 115.809 123.598 152.093 1.00 25.19 113 PHE A N 1
ATOM 593 C CA . PHE A 1 113 ? 116.036 124.865 152.777 1.00 34.21 113 PHE A CA 1
ATOM 594 C C . PHE A 1 113 ? 114.852 125.815 152.690 1.00 36.02 113 PHE A C 1
ATOM 595 O O . PHE A 1 113 ? 114.558 126.517 153.663 1.00 35.56 113 PHE A O 1
ATOM 603 N N . ALA A 1 114 ? 114.174 125.871 151.547 1.00 34.36 114 ALA A N 1
ATOM 604 C CA . ALA A 1 114 ? 112.925 126.626 151.481 1.00 27.60 114 ALA A CA 1
ATOM 605 C C . ALA A 1 114 ? 111.892 126.106 152.469 1.00 27.18 114 ALA A C 1
ATOM 606 O O . ALA A 1 114 ? 111.221 126.931 153.111 1.00 33.23 114 ALA A O 1
ATOM 608 N N . PRO A 1 115 ? 111.687 124.791 152.631 1.00 36.19 115 PRO A N 1
ATOM 609 C CA . PRO A 1 115 ? 110.810 124.342 153.721 1.00 28.87 115 PRO A CA 1
ATOM 610 C C . PRO A 1 115 ? 111.275 124.785 155.094 1.00 28.25 115 PRO A C 1
ATOM 611 O O . PRO A 1 115 ? 110.439 125.103 155.941 1.00 30.17 115 PRO A O 1
ATOM 615 N N . VAL A 1 116 ? 112.585 124.816 155.342 1.00 34.24 116 VAL A N 1
ATOM 616 C CA . VAL A 1 116 ? 113.087 125.263 156.639 1.00 31.01 116 VAL A CA 1
ATOM 617 C C . VAL A 1 116 ? 112.725 126.723 156.868 1.00 36.56 116 VAL A C 1
ATOM 618 O O . VAL A 1 116 ? 112.268 127.107 157.949 1.00 43.81 116 VAL A O 1
ATOM 622 N N . TYR A 1 117 ? 112.922 127.555 155.846 1.00 34.63 117 TYR A N 1
ATOM 623 C CA . TYR A 1 117 ? 112.592 128.970 155.959 1.00 24.89 117 TYR A CA 1
ATOM 624 C C . TYR A 1 117 ? 111.101 129.181 156.175 1.00 28.86 117 TYR A C 1
ATOM 625 O O . TYR A 1 117 ? 110.699 129.988 157.017 1.00 38.69 117 TYR A O 1
ATOM 634 N N . LEU A 1 118 ? 110.265 128.475 155.414 1.00 31.67 118 LEU A N 1
ATOM 635 C CA . LEU A 1 118 ? 108.822 128.632 155.568 1.00 31.93 118 LEU A CA 1
ATOM 636 C C . LEU A 1 118 ? 108.352 128.151 156.933 1.00 36.22 118 LEU A C 1
ATOM 637 O O . LEU A 1 118 ? 107.529 128.807 157.575 1.00 39.55 118 LEU A O 1
ATOM 642 N N . THR A 1 119 ? 108.859 127.005 157.390 1.00 35.94 119 THR A N 1
ATOM 643 C CA . THR A 1 119 ? 108.463 126.466 158.685 1.00 34.92 119 THR A CA 1
ATOM 644 C C . THR A 1 119 ? 108.902 127.374 159.825 1.00 42.83 119 THR A C 1
ATOM 645 O O . THR A 1 119 ? 108.140 127.607 160.770 1.00 43.82 119 THR A O 1
ATOM 649 N N . ALA A 1 120 ? 110.128 127.895 159.757 1.00 41.31 120 ALA A N 1
ATOM 650 C CA . ALA A 1 120 ? 110.602 128.815 160.781 1.00 41.59 120 ALA A CA 1
ATOM 651 C C . ALA A 1 120 ? 109.850 130.132 160.757 1.00 42.21 120 ALA A C 1
ATOM 652 O O . ALA A 1 120 ? 109.813 130.831 161.773 1.00 51.81 120 ALA A O 1
ATOM 654 N N . GLY A 1 121 ? 109.244 130.485 159.630 1.00 36.24 121 GLY A N 1
ATOM 655 C CA . GLY A 1 121 ? 108.608 131.776 159.506 1.00 36.92 121 GLY A CA 1
ATOM 656 C C . GLY A 1 121 ? 109.548 132.905 159.174 1.00 41.69 121 GLY A C 1
ATOM 657 O O . GLY A 1 121 ? 109.184 134.069 159.348 1.00 47.42 121 GLY A O 1
ATOM 658 N N . VAL A 1 122 ? 110.747 132.599 158.690 1.00 41.52 122 VAL A N 1
ATOM 659 C CA . VAL A 1 122 ? 111.751 133.607 158.392 1.00 42.79 122 VAL A CA 1
ATOM 660 C C . VAL A 1 122 ? 111.925 133.696 156.884 1.00 42.14 122 VAL A C 1
ATOM 661 O O . VAL A 1 122 ? 111.568 132.785 156.135 1.00 49.32 122 VAL A O 1
ATOM 665 N N . ILE A 1 123 ? 112.471 134.823 156.440 1.00 40.39 123 ILE A N 1
ATOM 666 C CA . ILE A 1 123 ? 112.728 135.040 155.024 1.00 45.29 123 ILE A CA 1
ATOM 667 C C . ILE A 1 123 ? 114.212 135.071 154.691 1.00 46.24 123 ILE A C 1
ATOM 668 O O . ILE A 1 123 ? 114.565 134.895 153.516 1.00 48.28 123 ILE A O 1
ATOM 673 N N . THR A 1 124 ? 115.087 135.290 155.666 1.00 45.21 124 THR A N 1
ATOM 674 C CA . THR A 1 124 ? 116.524 135.295 155.444 1.00 44.29 124 THR A CA 1
ATOM 675 C C . THR A 1 124 ? 117.183 134.232 156.312 1.00 41.63 124 THR A C 1
ATOM 676 O O . THR A 1 124 ? 116.552 133.614 157.170 1.00 44.46 124 THR A O 1
ATOM 680 N N . MET A 1 125 ? 118.466 134.016 156.060 1.00 37.68 125 MET A N 1
ATOM 681 C CA . MET A 1 125 ? 119.291 133.104 156.841 1.00 36.93 125 MET A CA 1
ATOM 682 C C . MET A 1 125 ? 119.729 133.747 158.156 1.00 41.75 125 MET A C 1
ATOM 683 O O . MET A 1 125 ? 119.766 133.057 159.181 1.00 44.34 125 MET A O 1
ATOM 688 N N . PRO A 1 126 ? 120.096 135.038 158.184 1.00 41.18 126 PRO A N 1
ATOM 689 C CA . PRO A 1 126 ? 120.309 135.685 159.488 1.00 33.88 126 PRO A CA 1
ATOM 690 C C . PRO A 1 126 ? 119.096 135.642 160.399 1.00 35.46 126 PRO A C 1
ATOM 691 O O . PRO A 1 126 ? 119.257 135.501 161.613 1.00 43.82 126 PRO A O 1
ATOM 695 N N . GLN A 1 127 ? 117.884 135.765 159.858 1.00 40.02 127 GLN A N 1
ATOM 696 C CA . GLN A 1 127 ? 116.694 135.632 160.693 1.00 36.53 127 GLN A CA 1
ATOM 697 C C . GLN A 1 127 ? 116.572 134.223 161.251 1.00 38.04 127 GLN A C 1
ATOM 698 O O . GLN A 1 127 ? 116.221 134.037 162.424 1.00 39.79 127 GLN A O 1
ATOM 704 N N . TYR A 1 128 ? 116.862 133.216 160.427 1.00 36.20 128 TYR A N 1
ATOM 705 C CA . TYR A 1 128 ? 116.823 131.847 160.917 1.00 30.88 128 TYR A CA 1
ATOM 706 C C . TYR A 1 128 ? 117.844 131.630 162.019 1.00 43.13 128 TYR A C 1
ATOM 707 O O . TYR A 1 128 ? 117.557 130.958 163.010 1.00 48.57 128 TYR A O 1
ATOM 716 N N . LEU A 1 129 ? 119.051 132.166 161.853 1.00 38.14 129 LEU A N 1
ATOM 717 C CA . LEU A 1 129 ? 120.089 131.974 162.854 1.00 27.61 129 LEU A CA 1
ATOM 718 C C . LEU A 1 129 ? 119.862 132.817 164.097 1.00 31.30 129 LEU A C 1
ATOM 719 O O . LEU A 1 129 ? 120.405 132.493 165.157 1.00 40.07 129 LEU A O 1
ATOM 724 N N . ARG A 1 130 ? 119.080 133.888 163.989 1.00 36.96 130 ARG A N 1
ATOM 725 C CA . ARG A 1 130 ? 118.666 134.643 165.163 1.00 37.20 130 ARG A CA 1
ATOM 726 C C . ARG A 1 130 ? 117.586 133.905 165.943 1.00 38.04 130 ARG A C 1
ATOM 727 O O . ARG A 1 130 ? 117.574 133.945 167.176 1.00 38.15 130 ARG A O 1
ATOM 735 N N . LYS A 1 131 ? 116.669 133.234 165.243 1.00 39.46 131 LYS A N 1
ATOM 736 C CA . LYS A 1 131 ? 115.675 132.414 165.931 1.00 39.12 131 LYS A CA 1
ATOM 737 C C . LYS A 1 131 ? 116.283 131.140 166.500 1.00 38.63 131 LYS A C 1
ATOM 738 O O . LYS A 1 131 ? 115.880 130.684 167.574 1.00 37.89 131 LYS A O 1
ATOM 744 N N . ARG A 1 132 ? 117.240 130.554 165.787 1.00 34.84 132 ARG A N 1
ATOM 745 C CA . ARG A 1 132 ? 117.776 129.238 166.105 1.00 30.44 132 ARG A CA 1
ATOM 746 C C . ARG A 1 132 ? 118.741 129.286 167.280 1.00 32.38 132 ARG A C 1
ATOM 747 O O . ARG A 1 132 ? 118.737 128.383 168.122 1.00 38.37 132 ARG A O 1
ATOM 755 N N . PHE A 1 133 ? 119.566 130.327 167.360 1.00 30.47 133 PHE A N 1
ATOM 756 C CA . PHE A 1 133 ? 120.556 130.446 168.416 1.00 25.24 133 PHE A CA 1
ATOM 757 C C . PHE A 1 133 ? 120.325 131.614 169.356 1.00 28.98 133 PHE A C 1
ATOM 758 O O . PHE A 1 133 ? 120.884 131.611 170.456 1.00 36.20 133 PHE A O 1
ATOM 766 N N . GLY A 1 134 ? 119.527 132.599 168.970 1.00 35.25 134 GLY A N 1
ATOM 767 C CA . GLY A 1 134 ? 119.418 133.771 169.800 1.00 38.81 134 GLY A CA 1
ATOM 768 C C . GLY A 1 134 ? 120.648 134.651 169.659 1.00 41.57 134 GLY A C 1
ATOM 769 O O . GLY A 1 134 ? 121.413 134.562 168.698 1.00 42.50 134 GLY A O 1
ATOM 770 N N . GLY A 1 135 ? 120.825 135.522 170.643 1.00 47.31 135 GLY A N 1
ATOM 771 C CA . GLY A 1 135 ? 121.956 136.427 170.652 1.00 46.88 135 GLY A CA 1
ATOM 772 C C . GLY A 1 135 ? 121.827 137.490 169.578 1.00 47.41 135 GLY A C 1
ATOM 773 O O . GLY A 1 135 ? 120.867 137.542 168.814 1.00 48.48 135 GLY A O 1
ATOM 774 N N . ARG A 1 136 ? 122.830 138.359 169.528 1.00 48.73 136 ARG A N 1
ATOM 775 C CA . ARG A 1 136 ? 122.905 139.372 168.492 1.00 47.57 136 ARG A CA 1
ATOM 776 C C . ARG A 1 136 ? 124.245 139.420 167.781 1.00 50.44 136 ARG A C 1
ATOM 777 O O . ARG A 1 136 ? 124.380 140.175 166.814 1.00 53.93 136 ARG A O 1
ATOM 785 N N . ARG A 1 137 ? 125.232 138.641 168.218 1.00 39.43 137 ARG A N 1
ATOM 786 C CA . ARG A 1 137 ? 126.551 138.684 167.604 1.00 30.50 137 ARG A CA 1
ATOM 787 C C . ARG A 1 137 ? 126.665 137.795 166.375 1.00 31.88 137 ARG A C 1
ATOM 788 O O . ARG A 1 137 ? 127.482 138.081 165.498 1.00 36.77 137 ARG A O 1
ATOM 796 N N . ILE A 1 138 ? 125.873 136.726 166.284 1.00 27.66 138 ILE A N 1
ATOM 797 C CA . ILE A 1 138 ? 125.875 135.919 165.068 1.00 30.17 138 ILE A CA 1
ATOM 798 C C . ILE A 1 138 ? 125.309 136.719 163.905 1.00 32.26 138 ILE A C 1
ATOM 799 O O . ILE A 1 138 ? 125.870 136.722 162.804 1.00 32.76 138 ILE A O 1
ATOM 804 N N . ARG A 1 139 ? 124.203 137.429 164.133 1.00 34.78 139 ARG A N 1
ATOM 805 C CA . ARG A 1 139 ? 123.636 138.265 163.083 1.00 36.14 139 ARG A CA 1
ATOM 806 C C . ARG A 1 139 ? 124.573 139.406 162.720 1.00 35.40 139 ARG A C 1
ATOM 807 O O . ARG A 1 139 ? 124.712 139.751 161.543 1.00 38.34 139 ARG A O 1
ATOM 815 N N . LEU A 1 140 ? 125.213 140.016 163.717 1.00 32.93 140 LEU A N 1
ATOM 816 C CA . LEU A 1 140 ? 126.155 141.096 163.445 1.00 27.96 140 LEU A CA 1
ATOM 817 C C . LEU A 1 140 ? 127.333 140.600 162.619 1.00 35.47 140 LEU A C 1
ATOM 818 O O . LEU A 1 140 ? 127.740 141.242 161.642 1.00 42.83 140 LEU A O 1
ATOM 823 N N . TYR A 1 141 ? 127.889 139.448 162.993 1.00 31.44 141 TYR A N 1
ATOM 824 C CA . TYR A 1 141 ? 128.991 138.880 162.231 1.00 25.10 141 TYR A CA 1
ATOM 825 C C . TYR A 1 141 ? 128.567 138.565 160.806 1.00 30.74 141 TYR A C 1
ATOM 826 O O . TYR A 1 141 ? 129.317 138.824 159.860 1.00 33.34 141 TYR A O 1
ATOM 835 N N . LEU A 1 142 ? 127.378 137.987 160.630 1.00 28.50 142 LEU A N 1
ATOM 836 C CA . LEU A 1 142 ? 126.924 137.648 159.288 1.00 25.60 142 LEU A CA 1
ATOM 837 C C . LEU A 1 142 ? 126.674 138.891 158.454 1.00 31.61 142 LEU A C 1
ATOM 838 O O . LEU A 1 142 ? 126.903 138.876 157.244 1.00 33.96 142 LEU A O 1
ATOM 843 N N . SER A 1 143 ? 126.208 139.971 159.075 1.00 31.72 143 SER A N 1
ATOM 844 C CA . SER A 1 143 ? 126.059 141.227 158.352 1.00 26.25 143 SER A CA 1
ATOM 845 C C . SER A 1 143 ? 127.407 141.772 157.902 1.00 29.09 143 SER A C 1
ATOM 846 O O . SER A 1 143 ? 127.550 142.226 156.763 1.00 39.16 143 SER A O 1
ATOM 849 N N . VAL A 1 144 ? 128.411 141.728 158.778 1.00 31.55 144 VAL A N 1
ATOM 850 C CA . VAL A 1 144 ? 129.740 142.201 158.394 1.00 31.82 144 VAL A CA 1
ATOM 851 C C . VAL A 1 144 ? 130.310 141.345 157.269 1.00 28.09 144 VAL A C 1
ATOM 852 O O . VAL A 1 144 ? 130.895 141.858 156.305 1.00 41.74 144 VAL A O 1
ATOM 856 N N . LEU A 1 145 ? 130.148 140.028 157.373 1.00 22.50 145 LEU A N 1
ATOM 857 C CA . LEU A 1 145 ? 130.641 139.130 156.339 1.00 24.83 145 LEU A CA 1
ATOM 858 C C . LEU A 1 145 ? 129.919 139.356 155.019 1.00 30.39 145 LEU A C 1
ATOM 859 O O . LEU A 1 145 ? 130.533 139.294 153.950 1.00 40.53 145 LEU A O 1
ATOM 864 N N . SER A 1 146 ? 128.614 139.624 155.071 1.00 30.58 146 SER A N 1
ATOM 865 C CA . SER A 1 146 ? 127.870 139.934 153.858 1.00 29.88 146 SER A CA 1
ATOM 866 C C . SER A 1 146 ? 128.325 141.249 153.247 1.00 28.49 146 SER A C 1
ATOM 867 O O . SER A 1 146 ? 128.363 141.379 152.025 1.00 34.41 146 SER A O 1
ATOM 870 N N . LEU A 1 147 ? 128.662 142.239 154.073 1.00 26.80 147 LEU A N 1
ATOM 871 C CA . LEU A 1 147 ? 129.194 143.490 153.539 1.00 29.31 147 LEU A CA 1
ATOM 872 C C . LEU A 1 147 ? 130.518 143.264 152.822 1.00 30.93 147 LEU A C 1
ATOM 873 O O . LEU A 1 147 ? 130.746 143.793 151.724 1.00 38.20 147 LEU A O 1
ATOM 878 N N . PHE A 1 148 ? 131.405 142.480 153.429 1.00 36.20 148 PHE A N 1
ATOM 879 C CA . PHE A 1 148 ? 132.675 142.176 152.781 1.00 34.67 148 PHE A CA 1
ATOM 880 C C . PHE A 1 148 ? 132.467 141.404 151.485 1.00 36.85 148 PHE A C 1
ATOM 881 O O . PHE A 1 148 ? 133.145 141.664 150.486 1.00 41.43 148 PHE A O 1
ATOM 889 N N . LEU A 1 149 ? 131.534 140.454 151.480 1.00 30.90 149 LEU A N 1
ATOM 890 C CA . LEU A 1 149 ? 131.256 139.697 150.266 1.00 22.96 149 LEU A CA 1
ATOM 891 C C . LEU A 1 149 ? 130.595 140.558 149.197 1.00 30.23 149 LEU A C 1
ATOM 892 O O . LEU A 1 149 ? 130.796 140.316 148.004 1.00 40.26 149 LEU A O 1
ATOM 897 N N . TYR A 1 150 ? 129.804 141.553 149.597 1.00 33.51 150 TYR A N 1
ATOM 898 C CA . TYR A 1 150 ? 129.287 142.526 148.644 1.00 27.59 150 TYR A CA 1
ATOM 899 C C . TYR A 1 150 ? 130.425 143.274 147.974 1.00 30.24 150 TYR A C 1
ATOM 900 O O . TYR A 1 150 ? 130.478 143.378 146.745 1.00 38.04 150 TYR A O 1
ATOM 909 N N . ILE A 1 151 ? 131.348 143.804 148.774 1.00 31.76 151 ILE A N 1
ATOM 910 C CA . ILE A 1 151 ? 132.457 144.566 148.208 1.00 28.58 151 ILE A CA 1
ATOM 911 C C . ILE A 1 151 ? 133.290 143.689 147.281 1.00 33.08 151 ILE A C 1
ATOM 912 O O . ILE A 1 151 ? 133.638 144.090 146.166 1.00 36.13 151 ILE A O 1
ATOM 917 N N . PHE A 1 152 ? 133.601 142.469 147.717 1.00 36.48 152 PHE A N 1
ATOM 918 C CA . PHE A 1 152 ? 134.579 141.657 147.002 1.00 28.09 152 PHE A CA 1
ATOM 919 C C . PHE A 1 152 ? 133.965 140.918 145.822 1.00 31.93 152 PHE A C 1
ATOM 920 O O . PHE A 1 152 ? 134.418 141.065 144.683 1.00 46.38 152 PHE A O 1
ATOM 928 N N . THR A 1 153 ? 132.945 140.108 146.072 1.00 28.15 153 THR A N 1
ATOM 929 C CA . THR A 1 153 ? 132.411 139.225 145.049 1.00 29.55 153 THR A CA 1
ATOM 930 C C . THR A 1 153 ? 131.283 139.838 144.232 1.00 31.93 153 THR A C 1
ATOM 931 O O . THR A 1 153 ? 130.887 139.245 143.225 1.00 37.35 153 THR A O 1
ATOM 935 N N . LYS A 1 154 ? 130.743 140.986 144.635 1.00 24.82 154 LYS A N 1
ATOM 936 C CA . LYS A 1 154 ? 129.607 141.572 143.933 1.00 29.50 154 LYS A CA 1
ATOM 937 C C . LYS A 1 154 ? 129.931 142.930 143.328 1.00 29.57 154 LYS A C 1
ATOM 938 O O . LYS A 1 154 ? 129.766 143.111 142.121 1.00 33.03 154 LYS A O 1
ATOM 944 N N . ILE A 1 155 ? 130.393 143.890 144.123 1.00 35.86 155 ILE A N 1
ATOM 945 C CA . ILE A 1 155 ? 130.556 145.250 143.622 1.00 29.23 155 ILE A CA 1
ATOM 946 C C . ILE A 1 155 ? 131.802 145.365 142.759 1.00 34.39 155 ILE A C 1
ATOM 947 O O . ILE A 1 155 ? 131.752 145.893 141.644 1.00 39.58 155 ILE A O 1
ATOM 952 N N . SER A 1 156 ? 132.938 144.878 143.254 1.00 25.04 156 SER A N 1
ATOM 953 C CA . SER A 1 156 ? 134.154 144.939 142.455 1.00 28.69 156 SER A CA 1
ATOM 954 C C . SER A 1 156 ? 134.067 144.030 141.236 1.00 29.83 156 SER A C 1
ATOM 955 O O . SER A 1 156 ? 134.585 144.376 140.175 1.00 28.22 156 SER A O 1
ATOM 958 N N . VAL A 1 157 ? 133.396 142.887 141.357 1.00 24.55 157 VAL A N 1
ATOM 959 C CA . VAL A 1 157 ? 133.241 141.991 140.216 1.00 27.07 157 VAL A CA 1
ATOM 960 C C . VAL A 1 157 ? 132.386 142.637 139.132 1.00 29.13 157 VAL A C 1
ATOM 961 O O . VAL A 1 157 ? 132.732 142.602 137.947 1.00 37.12 157 VAL A O 1
ATOM 965 N N . ASP A 1 158 ? 131.248 143.222 139.514 1.00 31.31 158 ASP A N 1
ATOM 966 C CA . ASP A 1 158 ? 130.389 143.877 138.533 1.00 26.09 158 ASP A CA 1
ATOM 967 C C . ASP A 1 158 ? 131.067 145.093 137.925 1.00 28.97 158 ASP A C 1
ATOM 968 O O . ASP A 1 158 ? 130.961 145.331 136.716 1.00 43.63 158 ASP A O 1
ATOM 973 N N . MET A 1 159 ? 131.758 145.881 138.747 1.00 27.80 159 MET A N 1
ATOM 974 C CA . MET A 1 159 ? 132.488 147.030 138.230 1.00 28.06 159 MET A CA 1
ATOM 975 C C . MET A 1 159 ? 133.561 146.598 137.244 1.00 31.62 159 MET A C 1
ATOM 976 O O . MET A 1 159 ? 133.714 147.202 136.178 1.00 40.15 159 MET A O 1
ATOM 981 N N . PHE A 1 160 ? 134.299 145.540 137.573 1.00 24.65 160 PHE A N 1
ATOM 982 C CA . PHE A 1 160 ? 135.341 145.048 136.687 1.00 17.29 160 PHE A CA 1
ATOM 983 C C . PHE A 1 160 ? 134.762 144.508 135.390 1.00 21.17 160 PHE A C 1
ATOM 984 O O . PHE A 1 160 ? 135.331 144.729 134.321 1.00 33.61 160 PHE A O 1
ATOM 992 N N . SER A 1 161 ? 133.643 143.786 135.459 1.00 23.55 161 SER A N 1
ATOM 993 C CA . SER A 1 161 ? 133.049 143.230 134.248 1.00 20.12 161 SER A CA 1
ATOM 994 C C . SER A 1 161 ? 132.510 144.324 133.336 1.00 25.37 161 SER A C 1
ATOM 995 O O . SER A 1 161 ? 132.691 144.268 132.111 1.00 36.18 161 SER A O 1
ATOM 998 N N . GLY A 1 162 ? 131.856 145.333 133.910 1.00 23.00 162 GLY A N 1
ATOM 999 C CA . GLY A 1 162 ? 131.459 146.478 133.114 1.00 22.63 162 GLY A CA 1
ATOM 1000 C C . GLY A 1 162 ? 132.643 147.191 132.498 1.00 25.42 162 GLY A C 1
ATOM 1001 O O . GLY A 1 162 ? 132.598 147.594 131.335 1.00 35.69 162 GLY A O 1
ATOM 1002 N N . ALA A 1 163 ? 133.724 147.346 133.266 1.00 26.49 163 ALA A N 1
ATOM 1003 C CA . ALA A 1 163 ? 134.921 147.994 132.747 1.00 25.05 163 ALA A CA 1
ATOM 1004 C C . ALA A 1 163 ? 135.548 147.189 131.618 1.00 25.16 163 ALA A C 1
ATOM 1005 O O . ALA A 1 163 ? 136.061 147.762 130.656 1.00 32.15 163 ALA A O 1
ATOM 1007 N N . VAL A 1 164 ? 135.540 145.862 131.725 1.00 22.41 164 VAL A N 1
ATOM 1008 C CA . VAL A 1 164 ? 136.107 145.025 130.673 1.00 26.45 164 VAL A CA 1
ATOM 1009 C C . VAL A 1 164 ? 135.283 145.138 129.400 1.00 23.39 164 VAL A C 1
ATOM 1010 O O . VAL A 1 164 ? 135.832 145.257 128.297 1.00 29.50 164 VAL A O 1
ATOM 1014 N N . PHE A 1 165 ? 133.955 145.117 129.528 1.00 26.54 165 PHE A N 1
ATOM 1015 C CA . PHE A 1 165 ? 133.113 145.310 128.352 1.00 20.31 165 PHE A CA 1
ATOM 1016 C C . PHE A 1 165 ? 133.348 146.675 127.721 1.00 23.36 165 PHE A C 1
ATOM 1017 O O . PHE A 1 165 ? 133.440 146.790 126.496 1.00 31.42 165 PHE A O 1
ATOM 1025 N N . ILE A 1 166 ? 133.455 147.722 128.541 1.00 30.92 166 ILE A N 1
ATOM 1026 C CA . ILE A 1 166 ? 133.658 149.069 128.015 1.00 24.29 166 ILE A CA 1
ATOM 1027 C C . ILE A 1 166 ? 135.036 149.215 127.380 1.00 29.19 166 ILE A C 1
ATOM 1028 O O . ILE A 1 166 ? 135.187 149.906 126.372 1.00 36.53 166 ILE A O 1
ATOM 1033 N N . GLN A 1 167 ? 136.058 148.587 127.952 1.00 31.02 167 GLN A N 1
ATOM 1034 C CA . GLN A 1 167 ? 137.393 148.612 127.372 1.00 26.86 167 GLN A CA 1
ATOM 1035 C C . GLN A 1 167 ? 137.451 147.884 126.037 1.00 28.43 167 GLN A C 1
ATOM 1036 O O . GLN A 1 167 ? 138.127 148.346 125.114 1.00 36.16 167 GLN A O 1
ATOM 1042 N N . GLN A 1 168 ? 136.767 146.749 125.913 1.00 25.42 168 GLN A N 1
ATOM 1043 C CA . GLN A 1 168 ? 136.739 146.065 124.627 1.00 26.94 168 GLN A CA 1
ATOM 1044 C C . GLN A 1 168 ? 135.893 146.814 123.603 1.00 30.20 168 GLN A C 1
ATOM 1045 O O . GLN A 1 168 ? 136.203 146.784 122.409 1.00 38.57 168 GLN A O 1
ATOM 1051 N N . ALA A 1 169 ? 134.834 147.494 124.042 1.00 31.13 169 ALA A N 1
ATOM 1052 C CA . ALA A 1 169 ? 133.973 148.219 123.116 1.00 27.38 169 ALA A CA 1
ATOM 1053 C C . ALA A 1 169 ? 134.587 149.536 122.659 1.00 34.83 169 ALA A C 1
ATOM 1054 O O . ALA A 1 169 ? 134.393 149.943 121.511 1.00 43.44 169 ALA A O 1
ATOM 1056 N N . LEU A 1 170 ? 135.324 150.217 123.536 1.00 39.20 170 LEU A N 1
ATOM 1057 C CA . LEU A 1 170 ? 135.756 151.583 123.294 1.00 37.11 170 LEU A CA 1
ATOM 1058 C C . LEU A 1 170 ? 137.256 151.797 123.394 1.00 36.22 170 LEU A C 1
ATOM 1059 O O . LEU A 1 170 ? 137.731 152.865 122.998 1.00 41.59 170 LEU A O 1
ATOM 1064 N N . GLY A 1 171 ? 138.012 150.834 123.909 1.00 38.29 171 GLY A N 1
ATOM 1065 C CA . GLY A 1 171 ? 139.438 151.014 124.062 1.00 37.29 171 GLY A CA 1
ATOM 1066 C C . GLY A 1 171 ? 139.854 151.855 125.243 1.00 39.49 171 GLY A C 1
ATOM 1067 O O . GLY A 1 171 ? 141.033 152.205 125.348 1.00 44.74 171 GLY A O 1
ATOM 1068 N N . TRP A 1 172 ? 138.927 152.199 126.129 1.00 37.90 172 TRP A N 1
ATOM 1069 C CA . TRP A 1 172 ? 139.257 152.995 127.298 1.00 36.16 172 TRP A CA 1
ATOM 1070 C C . TRP A 1 172 ? 140.037 152.164 128.310 1.00 39.37 172 TRP A C 1
ATOM 1071 O O . TRP A 1 172 ? 139.972 150.933 128.325 1.00 45.55 172 TRP A O 1
ATOM 1082 N N . ASN A 1 173 ? 140.790 152.851 129.163 1.00 42.72 173 ASN A N 1
ATOM 1083 C CA . ASN A 1 173 ? 141.461 152.157 130.249 1.00 46.32 173 ASN A CA 1
ATOM 1084 C C . ASN A 1 173 ? 140.441 151.750 131.307 1.00 47.46 173 ASN A C 1
ATOM 1085 O O . ASN A 1 173 ? 139.296 152.207 131.311 1.00 52.26 173 ASN A O 1
ATOM 1090 N N . ILE A 1 174 ? 140.867 150.866 132.212 1.00 38.05 174 ILE A N 1
ATOM 1091 C CA . ILE A 1 174 ? 139.928 150.288 133.167 1.00 38.94 174 ILE A CA 1
ATOM 1092 C C . ILE A 1 174 ? 139.389 151.349 134.118 1.00 39.83 174 ILE A C 1
ATOM 1093 O O . ILE A 1 174 ? 138.243 151.259 134.571 1.00 41.06 174 ILE A O 1
ATOM 1098 N N . TYR A 1 175 ? 140.185 152.378 134.421 1.00 44.79 175 TYR A N 1
ATOM 1099 C CA . TYR A 1 175 ? 139.724 153.408 135.346 1.00 46.73 175 TYR A CA 1
ATOM 1100 C C . TYR A 1 175 ? 138.717 154.341 134.691 1.00 47.03 175 TYR A C 1
ATOM 1101 O O . TYR A 1 175 ? 137.699 154.681 135.299 1.00 44.43 175 TYR A O 1
ATOM 1110 N N . ALA A 1 176 ? 138.979 154.765 133.455 1.00 47.39 176 ALA A N 1
ATOM 1111 C CA . ALA A 1 176 ? 137.995 155.554 132.724 1.00 41.47 176 ALA A CA 1
ATOM 1112 C C . ALA A 1 176 ? 136.726 154.751 132.487 1.00 46.00 176 ALA A C 1
ATOM 1113 O O . ALA A 1 176 ? 135.612 155.285 132.576 1.00 44.35 176 ALA A O 1
ATOM 1115 N N . SER A 1 177 ? 136.878 153.457 132.196 1.00 42.77 177 SER A N 1
ATOM 1116 C CA . SER A 1 177 ? 135.720 152.592 132.015 1.00 33.72 177 SER A CA 1
ATOM 1117 C C . SER A 1 177 ? 134.897 152.503 133.290 1.00 37.81 177 SER A C 1
ATOM 1118 O O . SER A 1 177 ? 133.666 152.571 133.246 1.00 46.89 177 SER A O 1
ATOM 1121 N N . VAL A 1 178 ? 135.558 152.361 134.439 1.00 44.25 178 VAL A N 1
ATOM 1122 C CA . VAL A 1 178 ? 134.825 152.225 135.692 1.00 43.82 178 VAL A CA 1
ATOM 1123 C C . VAL A 1 178 ? 134.196 153.553 136.100 1.00 39.42 178 VAL A C 1
ATOM 1124 O O . VAL A 1 178 ? 133.104 153.579 136.672 1.00 42.33 178 VAL A O 1
ATOM 1128 N N . ILE A 1 179 ? 134.858 154.674 135.809 1.00 43.53 179 ILE A N 1
ATOM 1129 C CA . ILE A 1 179 ? 134.257 155.973 136.101 1.00 43.13 179 ILE A CA 1
ATOM 1130 C C . ILE A 1 179 ? 133.011 156.183 135.250 1.00 45.52 179 ILE A C 1
ATOM 1131 O O . ILE A 1 179 ? 131.980 156.654 135.742 1.00 47.34 179 ILE A O 1
ATOM 1136 N N . ALA A 1 180 ? 133.078 155.829 133.963 1.00 45.00 180 ALA A N 1
ATOM 1137 C CA . ALA A 1 180 ? 131.901 155.947 133.106 1.00 41.83 180 ALA A CA 1
ATOM 1138 C C . ALA A 1 180 ? 130.785 155.015 133.561 1.00 48.10 180 ALA A C 1
ATOM 1139 O O . ALA A 1 180 ? 129.606 155.392 133.546 1.00 49.73 180 ALA A O 1
ATOM 1141 N N . LEU A 1 181 ? 131.135 153.790 133.956 1.00 47.86 181 LEU A N 1
ATOM 1142 C CA . LEU A 1 181 ? 130.137 152.846 134.447 1.00 43.80 181 LEU A CA 1
ATOM 1143 C C . LEU A 1 181 ? 129.471 153.357 135.718 1.00 46.37 181 LEU A C 1
ATOM 1144 O O . LEU A 1 181 ? 128.249 153.264 135.867 1.00 50.99 181 LEU A O 1
ATOM 1149 N N . LEU A 1 182 ? 130.257 153.916 136.640 1.00 44.73 182 LEU A N 1
ATOM 1150 C CA . LEU A 1 182 ? 129.692 154.491 137.855 1.00 44.38 182 LEU A CA 1
ATOM 1151 C C . LEU A 1 182 ? 128.817 155.696 137.545 1.00 50.96 182 LEU A C 1
ATOM 1152 O O . LEU A 1 182 ? 127.781 155.891 138.184 1.00 52.28 182 LEU A O 1
ATOM 1157 N N . GLY A 1 183 ? 129.222 156.526 136.584 1.00 53.56 183 GLY A N 1
ATOM 1158 C CA . GLY A 1 183 ? 128.406 157.673 136.227 1.00 53.01 183 GLY A CA 1
ATOM 1159 C C . GLY A 1 183 ? 127.070 157.279 135.628 1.00 55.08 183 GLY A C 1
ATOM 1160 O O . GLY A 1 183 ? 126.027 157.841 135.980 1.00 59.63 183 GLY A O 1
ATOM 1161 N N . ILE A 1 184 ? 127.078 156.311 134.712 1.00 54.30 184 ILE A N 1
ATOM 1162 C CA . ILE A 1 184 ? 125.810 155.877 134.141 1.00 55.96 184 ILE A CA 1
ATOM 1163 C C . ILE A 1 184 ? 124.975 155.144 135.185 1.00 57.06 184 ILE A C 1
ATOM 1164 O O . ILE A 1 184 ? 123.745 155.220 135.158 1.00 57.72 184 ILE A O 1
ATOM 1169 N N . THR A 1 185 ? 125.614 154.458 136.138 1.00 54.20 185 THR A N 1
ATOM 1170 C CA . THR A 1 185 ? 124.868 153.865 137.246 1.00 54.88 185 THR A CA 1
ATOM 1171 C C . THR A 1 185 ? 124.240 154.938 138.130 1.00 54.12 185 THR A C 1
ATOM 1172 O O . THR A 1 185 ? 123.123 154.766 138.626 1.00 56.24 185 THR A O 1
ATOM 1176 N N . MET A 1 186 ? 124.948 156.045 138.348 1.00 61.43 186 MET A N 1
ATOM 1177 C CA . MET A 1 186 ? 124.387 157.155 139.112 1.00 60.92 186 MET A CA 1
ATOM 1178 C C . MET A 1 186 ? 123.182 157.750 138.402 1.00 64.93 186 MET A C 1
ATOM 1179 O O . MET A 1 186 ? 122.163 158.048 139.037 1.00 66.15 186 MET A O 1
ATOM 1184 N N . ILE A 1 187 ? 123.283 157.940 137.087 1.00 67.20 187 ILE A N 1
ATOM 1185 C CA . ILE A 1 187 ? 122.135 158.417 136.320 1.00 64.89 187 ILE A CA 1
ATOM 1186 C C . ILE A 1 187 ? 120.983 157.425 136.421 1.00 65.99 187 ILE A C 1
ATOM 1187 O O . ILE A 1 187 ? 119.821 157.811 136.583 1.00 67.41 187 ILE A O 1
ATOM 1192 N N . TYR A 1 188 ? 121.308 156.166 136.344 1.00 60.93 188 TYR A N 1
ATOM 1193 C CA . TYR A 1 188 ? 120.311 155.173 136.405 1.00 62.09 188 TYR A CA 1
ATOM 1194 C C . TYR A 1 188 ? 119.596 155.088 137.775 1.00 63.88 188 TYR A C 1
ATOM 1195 O O . TYR A 1 188 ? 118.414 154.840 137.845 1.00 66.91 188 TYR A O 1
ATOM 1204 N N . THR A 1 189 ? 120.302 155.295 138.870 1.00 67.30 189 THR A N 1
ATOM 1205 C CA . THR A 1 189 ? 119.702 155.208 140.196 1.00 68.44 189 THR A CA 1
ATOM 1206 C C . THR A 1 189 ? 119.034 156.510 140.621 1.00 69.39 189 THR A C 1
ATOM 1207 O O . THR A 1 189 ? 118.106 156.483 141.436 1.00 69.33 189 THR A O 1
ATOM 1211 N N . VAL A 1 190 ? 119.478 157.654 140.091 1.00 67.14 190 VAL A N 1
ATOM 1212 C CA . VAL A 1 190 ? 118.778 158.909 140.356 1.00 67.97 190 VAL A CA 1
ATOM 1213 C C . VAL A 1 190 ? 117.517 159.047 139.521 1.00 68.80 190 VAL A C 1
ATOM 1214 O O . VAL A 1 190 ? 116.661 159.882 139.838 1.00 69.89 190 VAL A O 1
ATOM 1218 N N . THR A 1 191 ? 117.365 158.197 138.511 1.00 70.97 191 THR A N 1
ATOM 1219 C CA . THR A 1 191 ? 116.220 158.225 137.599 1.00 70.07 191 THR A CA 1
ATOM 1220 C C . THR A 1 191 ? 115.239 157.096 137.896 1.00 72.26 191 THR A C 1
ATOM 1221 O O . THR A 1 191 ? 114.449 156.679 137.065 1.00 74.75 191 THR A O 1
ATOM 1225 N N . GLY A 1 192 ? 115.342 156.546 139.088 1.00 76.61 192 GLY A N 1
ATOM 1226 C CA . GLY A 1 192 ? 114.366 155.574 139.532 1.00 76.52 192 GLY A CA 1
ATOM 1227 C C . GLY A 1 192 ? 114.619 154.153 139.096 1.00 76.95 192 GLY A C 1
ATOM 1228 O O . GLY A 1 192 ? 113.677 153.354 139.072 1.00 78.71 192 GLY A O 1
ATOM 1229 N N . GLY A 1 193 ? 115.858 153.807 138.747 1.00 74.24 193 GLY A N 1
ATOM 1230 C CA . GLY A 1 193 ? 116.141 152.458 138.294 1.00 73.79 193 GLY A CA 1
ATOM 1231 C C . GLY A 1 193 ? 115.832 151.400 139.332 1.00 72.65 193 GLY A C 1
ATOM 1232 O O . GLY A 1 193 ? 115.516 150.261 138.987 1.00 73.63 193 GLY A O 1
ATOM 1233 N N . LEU A 1 194 ? 115.917 151.758 140.614 1.00 73.81 194 LEU A N 1
ATOM 1234 C CA . LEU A 1 194 ? 115.522 150.828 141.667 1.00 75.13 194 LEU A CA 1
ATOM 1235 C C . LEU A 1 194 ? 114.037 150.497 141.580 1.00 74.53 194 LEU A C 1
ATOM 1236 O O . LEU A 1 194 ? 113.636 149.345 141.783 1.00 75.02 194 LEU A O 1
ATOM 1241 N N . ALA A 1 195 ? 113.203 151.498 141.288 1.00 78.31 195 ALA A N 1
ATOM 1242 C CA . ALA A 1 195 ? 111.771 151.256 141.158 1.00 78.44 195 ALA A CA 1
ATOM 1243 C C . ALA A 1 195 ? 111.453 150.445 139.908 1.00 80.47 195 ALA A C 1
ATOM 1244 O O . ALA A 1 195 ? 110.589 149.563 139.938 1.00 80.73 195 ALA A O 1
ATOM 1246 N N . ALA A 1 196 ? 112.132 150.734 138.795 1.00 78.54 196 ALA A N 1
ATOM 1247 C CA . ALA A 1 196 ? 111.897 149.990 137.564 1.00 78.14 196 ALA A CA 1
ATOM 1248 C C . ALA A 1 196 ? 112.489 148.590 137.611 1.00 78.76 196 ALA A C 1
ATOM 1249 O O . ALA A 1 196 ? 112.101 147.740 136.800 1.00 80.85 196 ALA A O 1
ATOM 1251 N N . LEU A 1 197 ? 113.422 148.337 138.532 1.00 77.46 197 LEU A N 1
ATOM 1252 C CA . LEU A 1 197 ? 114.040 147.020 138.616 1.00 75.20 197 LEU A CA 1
ATOM 1253 C C . LEU A 1 197 ? 113.012 145.952 138.948 1.00 75.76 197 LEU A C 1
ATOM 1254 O O . LEU A 1 197 ? 113.011 144.877 138.337 1.00 75.85 197 LEU A O 1
ATOM 1259 N N . MET A 1 198 ? 112.100 146.252 139.877 1.00 86.32 198 MET A N 1
ATOM 1260 C CA . MET A 1 198 ? 111.106 145.278 140.309 1.00 86.77 198 MET A CA 1
ATOM 1261 C C . MET A 1 198 ? 110.236 144.798 139.157 1.00 85.47 198 MET A C 1
ATOM 1262 O O . MET A 1 198 ? 109.611 143.738 139.266 1.00 83.30 198 MET A O 1
ATOM 1267 N N . TYR A 1 199 ? 110.170 145.559 138.065 1.00 80.79 199 TYR A N 1
ATOM 1268 C CA . TYR A 1 199 ? 109.527 145.108 136.839 1.00 83.05 199 TYR A CA 1
ATOM 1269 C C . TYR A 1 199 ? 110.508 144.444 135.881 1.00 82.90 199 TYR A C 1
ATOM 1270 O O . TYR A 1 199 ? 110.221 143.370 135.346 1.00 83.53 199 TYR A O 1
ATOM 1279 N N . THR A 1 200 ? 111.667 145.059 135.658 1.00 70.81 200 THR A N 1
ATOM 1280 C CA . THR A 1 200 ? 112.472 144.746 134.486 1.00 68.72 200 THR A CA 1
ATOM 1281 C C . THR A 1 200 ? 113.666 143.838 134.754 1.00 68.99 200 THR A C 1
ATOM 1282 O O . THR A 1 200 ? 114.385 143.520 133.811 1.00 70.51 200 THR A O 1
ATOM 1286 N N . ASP A 1 201 ? 113.886 143.384 135.989 1.00 64.31 201 ASP A N 1
ATOM 1287 C CA . ASP A 1 201 ? 115.107 142.640 136.300 1.00 61.05 201 ASP A CA 1
ATOM 1288 C C . ASP A 1 201 ? 115.200 141.338 135.500 1.00 61.32 201 ASP A C 1
ATOM 1289 O O . ASP A 1 201 ? 116.140 141.128 134.719 1.00 63.08 201 ASP A O 1
ATOM 1294 N N . THR A 1 202 ? 114.231 140.443 135.698 1.00 53.57 202 THR A N 1
ATOM 1295 C CA . THR A 1 202 ? 114.258 139.142 135.038 1.00 52.70 202 THR A CA 1
ATOM 1296 C C . THR A 1 202 ? 114.109 139.278 133.529 1.00 53.01 202 THR A C 1
ATOM 1297 O O . THR A 1 202 ? 114.766 138.561 132.764 1.00 55.45 202 THR A O 1
ATOM 1301 N N . VAL A 1 203 ? 113.246 140.192 133.084 1.00 53.79 203 VAL A N 1
ATOM 1302 C CA . VAL A 1 203 ? 113.057 140.420 131.655 1.00 50.32 203 VAL A CA 1
ATOM 1303 C C . VAL A 1 203 ? 114.358 140.875 131.012 1.00 49.65 203 VAL A C 1
ATOM 1304 O O . VAL A 1 203 ? 114.721 140.421 129.923 1.00 56.38 203 VAL A O 1
ATOM 1308 N N . GLN A 1 204 ? 115.078 141.780 131.674 1.00 51.48 204 GLN A N 1
ATOM 1309 C CA . GLN A 1 204 ? 116.356 142.255 131.166 1.00 52.35 204 GLN A CA 1
ATOM 1310 C C . GLN A 1 204 ? 117.365 141.124 131.088 1.00 51.95 204 GLN A C 1
ATOM 1311 O O . GLN A 1 204 ? 118.098 140.996 130.099 1.00 54.14 204 GLN A O 1
ATOM 1317 N N . THR A 1 205 ? 117.417 140.288 132.125 1.00 48.21 205 THR A N 1
ATOM 1318 C CA . THR A 1 205 ? 118.362 139.179 132.106 1.00 51.26 205 THR A CA 1
ATOM 1319 C C . THR A 1 205 ? 118.051 138.212 130.972 1.00 48.60 205 THR A C 1
ATOM 1320 O O . THR A 1 205 ? 118.961 137.698 130.319 1.00 49.15 205 THR A O 1
ATOM 1324 N N . PHE A 1 206 ? 116.772 137.963 130.705 1.00 41.26 206 PHE A N 1
ATOM 1325 C CA . PHE A 1 206 ? 116.446 137.027 129.636 1.00 43.74 206 PHE A CA 1
ATOM 1326 C C . PHE A 1 206 ? 116.556 137.641 128.244 1.00 43.91 206 PHE A C 1
ATOM 1327 O O . PHE A 1 206 ? 116.770 136.907 127.276 1.00 43.76 206 PHE A O 1
ATOM 1335 N N . VAL A 1 207 ? 116.465 138.964 128.118 1.00 41.30 207 VAL A N 1
ATOM 1336 C CA . VAL A 1 207 ? 116.885 139.601 126.873 1.00 40.51 207 VAL A CA 1
ATOM 1337 C C . VAL A 1 207 ? 118.387 139.427 126.672 1.00 42.18 207 VAL A C 1
ATOM 1338 O O . VAL A 1 207 ? 118.855 139.178 125.554 1.00 42.15 207 VAL A O 1
ATOM 1342 N N . ILE A 1 208 ? 119.164 139.540 127.752 1.00 35.98 208 ILE A N 1
ATOM 1343 C CA . ILE A 1 208 ? 120.592 139.239 127.666 1.00 39.99 208 ILE A CA 1
ATOM 1344 C C . ILE A 1 208 ? 120.811 137.790 127.251 1.00 42.84 208 ILE A C 1
ATOM 1345 O O . ILE A 1 208 ? 121.731 137.480 126.494 1.00 44.73 208 ILE A O 1
ATOM 1350 N N . LEU A 1 209 ? 119.981 136.880 127.755 1.00 38.80 209 LEU A N 1
ATOM 1351 C CA . LEU A 1 209 ? 120.119 135.469 127.407 1.00 35.02 209 LEU A CA 1
ATOM 1352 C C . LEU A 1 209 ? 119.753 135.198 125.952 1.00 38.98 209 LEU A C 1
ATOM 1353 O O . LEU A 1 209 ? 120.375 134.349 125.310 1.00 44.79 209 LEU A O 1
ATOM 1358 N N . GLY A 1 210 ? 118.749 135.893 125.419 1.00 31.85 210 GLY A N 1
ATOM 1359 C CA . GLY A 1 210 ? 118.472 135.788 123.995 1.00 26.55 210 GLY A CA 1
ATOM 1360 C C . GLY A 1 210 ? 119.603 136.338 123.145 1.00 34.53 210 GLY A C 1
ATOM 1361 O O . GLY A 1 210 ? 119.971 135.752 122.121 1.00 41.70 210 GLY A O 1
ATOM 1362 N N . GLY A 1 211 ? 120.176 137.466 123.563 1.00 33.32 211 GLY A N 1
ATOM 1363 C CA . GLY A 1 211 ? 121.343 137.986 122.875 1.00 26.78 211 GLY A CA 1
ATOM 1364 C C . GLY A 1 211 ? 122.528 137.045 122.955 1.00 25.38 211 GLY A C 1
ATOM 1365 O O . GLY A 1 211 ? 123.313 136.937 122.014 1.00 35.50 211 GLY A O 1
ATOM 1366 N N . ALA A 1 212 ? 122.671 136.351 124.084 1.00 27.08 212 ALA A N 1
ATOM 1367 C CA . ALA A 1 212 ? 123.724 135.359 124.238 1.00 28.06 212 ALA A CA 1
ATOM 1368 C C . ALA A 1 212 ? 123.478 134.143 123.363 1.00 27.26 212 ALA A C 1
ATOM 1369 O O . ALA A 1 212 ? 124.431 133.530 122.887 1.00 38.73 212 ALA A O 1
ATOM 1371 N N . CYS A 1 213 ? 122.216 133.775 123.149 1.00 25.06 213 CYS A N 1
ATOM 1372 C CA . CYS A 1 213 ? 121.907 132.723 122.184 1.00 30.38 213 CYS A CA 1
ATOM 1373 C C . CYS A 1 213 ? 122.294 133.144 120.771 1.00 27.85 213 CYS A C 1
ATOM 1374 O O . CYS A 1 213 ? 122.866 132.353 120.011 1.00 31.33 213 CYS A O 1
ATOM 1377 N N . ILE A 1 214 ? 122.002 134.393 120.408 1.00 26.96 214 ILE A N 1
ATOM 1378 C CA . ILE A 1 214 ? 122.393 134.897 119.092 1.00 25.50 214 ILE A CA 1
ATOM 1379 C C . ILE A 1 214 ? 123.912 134.901 118.945 1.00 26.29 214 ILE A C 1
ATOM 1380 O O . ILE A 1 214 ? 124.457 134.500 117.907 1.00 31.96 214 ILE A O 1
ATOM 1385 N N . LEU A 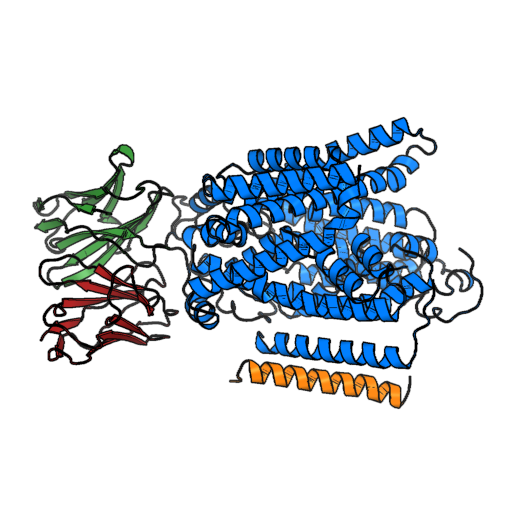1 215 ? 124.620 135.361 119.977 1.00 24.50 215 LEU A N 1
ATOM 1386 C CA . LEU A 1 215 ? 126.074 135.383 119.921 1.00 18.11 215 LEU A CA 1
ATOM 1387 C C . LEU A 1 215 ? 126.659 133.979 119.904 1.00 26.31 215 LEU A C 1
ATOM 1388 O O . LEU A 1 215 ? 127.680 133.747 119.258 1.00 35.53 215 LEU A O 1
ATOM 1393 N N . MET A 1 216 ? 126.035 133.035 120.605 1.00 25.92 216 MET A N 1
ATOM 1394 C CA . MET A 1 216 ? 126.464 131.647 120.534 1.00 18.32 216 MET A CA 1
ATOM 1395 C C . MET A 1 216 ? 126.291 131.098 119.127 1.00 24.81 216 MET A C 1
ATOM 1396 O O . MET A 1 216 ? 127.142 130.350 118.635 1.00 29.86 216 MET A O 1
ATOM 1401 N N . GLY A 1 217 ? 125.194 131.462 118.462 1.00 25.50 217 GLY A N 1
ATOM 1402 C CA . GLY A 1 217 ? 125.016 131.053 117.080 1.00 19.96 217 GLY A CA 1
ATOM 1403 C C . GLY A 1 217 ? 126.097 131.604 116.172 1.00 26.50 217 GLY A C 1
ATOM 1404 O O . GLY A 1 217 ? 126.685 130.877 115.367 1.00 34.12 217 GLY A O 1
ATOM 1405 N N . TYR A 1 218 ? 126.390 132.898 116.310 1.00 23.43 218 TYR A N 1
ATOM 1406 C CA . TYR A 1 218 ? 127.450 133.509 115.512 1.00 15.13 218 TYR A CA 1
ATOM 1407 C C . TYR A 1 218 ? 128.808 132.885 115.806 1.00 23.41 218 TYR A C 1
ATOM 1408 O O . TYR A 1 218 ? 129.601 132.642 114.888 1.00 35.35 218 TYR A O 1
ATOM 1417 N N . ALA A 1 219 ? 129.098 132.622 117.080 1.00 28.06 219 ALA A N 1
ATOM 1418 C CA . ALA A 1 219 ? 130.391 132.068 117.460 1.00 13.50 219 ALA A CA 1
ATOM 1419 C C . ALA A 1 219 ? 130.567 130.652 116.941 1.00 19.78 219 ALA A C 1
ATOM 1420 O O . ALA A 1 219 ? 131.641 130.301 116.443 1.00 30.14 219 ALA A O 1
ATOM 1422 N N . PHE A 1 220 ? 129.530 129.821 117.048 1.00 25.68 220 PHE A N 1
ATOM 1423 C CA . PHE A 1 220 ? 129.627 128.475 116.500 1.00 24.98 220 PHE A CA 1
ATOM 1424 C C . PHE A 1 220 ? 129.678 128.493 114.982 1.00 20.59 220 PHE A C 1
ATOM 1425 O O . PHE A 1 220 ? 130.276 127.600 114.377 1.00 28.25 220 PHE A O 1
ATOM 1433 N N . HIS A 1 221 ? 129.073 129.495 114.346 1.00 20.97 221 HIS A N 1
ATOM 1434 C CA . HIS A 1 221 ? 129.239 129.628 112.906 1.00 26.42 221 HIS A CA 1
ATOM 1435 C C . HIS A 1 221 ? 130.665 130.022 112.540 1.00 26.11 221 HIS A C 1
ATOM 1436 O O . HIS A 1 221 ? 131.168 129.614 111.489 1.00 25.75 221 HIS A O 1
ATOM 1443 N N . GLU A 1 222 ? 131.327 130.809 113.389 1.00 27.38 222 GLU A N 1
ATOM 1444 C CA . GLU A 1 222 ? 132.684 131.250 113.084 1.00 14.94 222 GLU A CA 1
ATOM 1445 C C . GLU A 1 222 ? 133.675 130.095 113.099 1.00 24.49 222 GLU A C 1
ATOM 1446 O O . GLU A 1 222 ? 134.623 130.081 112.308 1.00 34.60 222 GLU A O 1
ATOM 1452 N N . VAL A 1 223 ? 133.487 129.122 113.991 1.00 31.78 223 VAL A N 1
ATOM 1453 C CA . VAL A 1 223 ? 134.418 128.005 114.103 1.00 20.69 223 VAL A CA 1
ATOM 1454 C C . VAL A 1 223 ? 133.965 126.785 113.324 1.00 16.91 223 VAL A C 1
ATOM 1455 O O . VAL A 1 223 ? 134.619 125.742 113.398 1.00 28.74 223 VAL A O 1
ATOM 1459 N N . GLY A 1 224 ? 132.876 126.882 112.575 1.00 15.52 224 GLY A N 1
ATOM 1460 C CA . GLY A 1 224 ? 132.420 125.769 111.773 1.00 16.52 224 GLY A CA 1
ATOM 1461 C C . GLY A 1 224 ? 131.534 124.805 112.529 1.00 29.09 224 GLY A C 1
ATOM 1462 O O . GLY A 1 224 ? 131.623 123.589 112.341 1.00 36.40 224 GLY A O 1
ATOM 1463 N N . GLY A 1 225 ? 130.680 125.331 113.390 1.00 25.09 225 GLY A N 1
ATOM 1464 C CA . GLY A 1 225 ? 129.741 124.504 114.108 1.00 18.27 225 GLY A CA 1
ATOM 1465 C C . GLY A 1 225 ? 130.281 123.974 115.415 1.00 18.59 225 GLY A C 1
ATOM 1466 O O . GLY A 1 225 ? 131.358 124.332 115.894 1.00 26.28 225 GLY A O 1
ATOM 1467 N N . TYR A 1 226 ? 129.476 123.096 116.009 1.00 26.48 226 TYR A N 1
ATOM 1468 C CA . TYR A 1 226 ? 129.810 122.510 117.301 1.00 14.19 226 TYR A CA 1
ATOM 1469 C C . TYR A 1 226 ? 131.081 121.676 117.218 1.00 18.25 226 TYR A C 1
ATOM 1470 O O . TYR A 1 226 ? 131.957 121.769 118.083 1.00 24.58 226 TYR A O 1
ATOM 1479 N N . SER A 1 227 ? 131.198 120.851 116.181 1.00 25.68 227 SER A N 1
ATOM 1480 C CA . SER A 1 227 ? 132.374 120.011 116.023 1.00 22.58 227 SER A CA 1
ATOM 1481 C C . SER A 1 227 ? 133.588 120.789 115.544 1.00 21.75 227 SER A C 1
ATOM 1482 O O . SER A 1 227 ? 134.713 120.339 115.763 1.00 29.33 227 SER A O 1
ATOM 1485 N N . GLY A 1 228 ? 133.390 121.950 114.920 1.00 22.70 228 GLY A N 1
ATOM 1486 C CA . GLY A 1 228 ? 134.517 122.810 114.604 1.00 14.85 228 GLY A CA 1
ATOM 1487 C C . GLY A 1 228 ? 135.217 123.332 115.843 1.00 13.56 228 GLY A C 1
ATOM 1488 O O . GLY A 1 228 ? 136.440 123.478 115.862 1.00 25.37 228 GLY A O 1
ATOM 1489 N N . LEU A 1 229 ? 134.453 123.609 116.901 1.00 17.15 229 LEU A N 1
ATOM 1490 C CA . LEU A 1 229 ? 135.052 124.053 118.154 1.00 17.80 229 LEU A CA 1
ATOM 1491 C C . LEU A 1 229 ? 135.996 123.003 118.718 1.00 16.49 229 LEU A C 1
ATOM 1492 O O . LEU A 1 229 ? 137.110 123.323 119.143 1.00 24.64 229 LEU A O 1
ATOM 1497 N N . PHE A 1 230 ? 135.573 121.743 118.722 1.00 21.71 230 PHE A N 1
ATOM 1498 C CA . PHE A 1 230 ? 136.417 120.679 119.238 1.00 12.38 230 PHE A CA 1
ATOM 1499 C C . PHE A 1 230 ? 137.488 120.248 118.253 1.00 15.42 230 PHE A C 1
ATOM 1500 O O . PHE A 1 230 ? 138.466 119.619 118.661 1.00 30.18 230 PHE A O 1
ATOM 1508 N N . ASP A 1 231 ? 137.327 120.563 116.970 1.00 25.63 231 ASP A N 1
ATOM 1509 C CA . ASP A 1 231 ? 138.439 120.425 116.040 1.00 22.17 231 ASP A CA 1
ATOM 1510 C C . ASP A 1 231 ? 139.536 121.427 116.353 1.00 23.52 231 ASP A C 1
ATOM 1511 O O . ASP A 1 231 ? 140.717 121.075 116.373 1.00 30.05 231 ASP A O 1
ATOM 1516 N N . LYS A 1 232 ? 139.159 122.672 116.628 1.00 16.37 232 LYS A N 1
ATOM 1517 C CA . LYS A 1 232 ? 140.095 123.784 116.605 1.00 7.27 232 LYS A CA 1
ATOM 1518 C C . LYS A 1 232 ? 140.671 124.165 117.959 1.00 7.62 232 LYS A C 1
ATOM 1519 O O . LYS A 1 232 ? 141.768 124.722 118.000 1.00 22.19 232 LYS A O 1
ATOM 1525 N N . TYR A 1 233 ? 139.973 123.909 119.067 1.00 22.55 233 TYR A N 1
ATOM 1526 C CA . TYR A 1 233 ? 140.360 124.544 120.323 1.00 12.69 233 TYR A CA 1
ATOM 1527 C C . TYR A 1 233 ? 141.758 124.130 120.772 1.00 18.64 233 TYR A C 1
ATOM 1528 O O . TYR A 1 233 ? 142.548 124.973 121.205 1.00 18.43 233 TYR A O 1
ATOM 1537 N N . LEU A 1 234 ? 142.087 122.843 120.671 1.00 25.80 234 LEU A N 1
ATOM 1538 C CA . LEU A 1 234 ? 143.381 122.377 121.154 1.00 17.66 234 LEU A CA 1
ATOM 1539 C C . LEU A 1 234 ? 144.550 122.906 120.335 1.00 20.89 234 LEU A C 1
ATOM 1540 O O . LEU A 1 234 ? 145.671 122.955 120.848 1.00 27.15 234 LEU A O 1
ATOM 1545 N N . GLY A 1 235 ? 144.324 123.286 119.084 1.00 22.37 235 GLY A N 1
ATOM 1546 C CA . GLY A 1 235 ? 145.347 123.856 118.241 1.00 8.94 235 GLY A CA 1
ATOM 1547 C C . GLY A 1 235 ? 145.468 125.351 118.315 1.00 17.50 235 GLY A C 1
ATOM 1548 O O . GLY A 1 235 ? 146.356 125.928 117.683 1.00 24.99 235 GLY A O 1
ATOM 1549 N N . ALA A 1 236 ? 144.608 126.005 119.085 1.00 16.95 236 ALA A N 1
ATOM 1550 C CA . ALA A 1 236 ? 144.562 127.458 119.151 1.00 7.81 236 ALA A CA 1
ATOM 1551 C C . ALA A 1 236 ? 145.527 127.932 120.228 1.00 17.51 236 ALA A C 1
ATOM 1552 O O . ALA A 1 236 ? 145.294 127.721 121.419 1.00 27.60 236 ALA A O 1
ATOM 1554 N N . ALA A 1 237 ? 146.612 128.570 119.806 1.00 27.78 237 ALA A N 1
ATOM 1555 C CA . ALA A 1 237 ? 147.571 129.155 120.724 1.00 23.55 237 ALA A CA 1
ATOM 1556 C C . ALA A 1 237 ? 148.099 130.430 120.096 1.00 18.42 237 ALA A C 1
ATOM 1557 O O . ALA A 1 237 ? 147.976 130.645 118.889 1.00 29.63 237 ALA A O 1
ATOM 1559 N N . THR A 1 238 ? 148.665 131.289 120.932 1.00 19.46 238 THR A N 1
ATOM 1560 C CA . THR A 1 238 ? 149.281 132.508 120.444 1.00 15.17 238 THR A CA 1
ATOM 1561 C C . THR A 1 238 ? 150.636 132.186 119.827 1.00 21.21 238 THR A C 1
ATOM 1562 O O . THR A 1 238 ? 151.338 131.275 120.270 1.00 27.61 238 THR A O 1
ATOM 1566 N N . SER A 1 239 ? 150.978 132.903 118.762 1.00 26.76 239 SER A N 1
ATOM 1567 C CA . SER A 1 239 ? 152.299 132.764 118.170 1.00 20.31 239 SER A CA 1
ATOM 1568 C C . SER A 1 239 ? 153.325 133.670 118.830 1.00 16.41 239 SER A C 1
ATOM 1569 O O . SER A 1 239 ? 154.521 133.517 118.573 1.00 15.27 239 SER A O 1
ATOM 1572 N N . LEU A 1 240 ? 152.882 134.599 119.671 1.00 22.51 240 LEU A N 1
ATOM 1573 C CA . LEU A 1 240 ? 153.764 135.493 120.415 1.00 20.14 240 LEU A CA 1
ATOM 1574 C C . LEU A 1 240 ? 154.055 134.825 121.747 1.00 21.43 240 LEU A C 1
ATOM 1575 O O . LEU A 1 240 ? 153.276 134.911 122.693 1.00 33.90 240 LEU A O 1
ATOM 1580 N N . THR A 1 241 ? 155.190 134.134 121.818 1.00 28.27 241 THR A N 1
ATOM 1581 C CA . THR A 1 241 ? 155.504 133.280 122.955 1.00 26.57 241 THR A CA 1
ATOM 1582 C C . THR A 1 241 ? 156.884 133.559 123.534 1.00 25.12 241 THR A C 1
ATOM 1583 O O . THR A 1 241 ? 157.353 132.791 124.376 1.00 30.17 241 THR A O 1
ATOM 1587 N N . VAL A 1 242 ? 157.543 134.631 123.111 1.00 31.23 242 VAL A N 1
ATOM 1588 C CA . VAL A 1 242 ? 158.857 135.006 123.613 1.00 28.39 242 VAL A CA 1
ATOM 1589 C C . VAL A 1 242 ? 158.752 136.391 124.229 1.00 33.35 242 VAL A C 1
ATOM 1590 O O . VAL A 1 242 ? 158.261 137.327 123.590 1.00 34.93 242 VAL A O 1
ATOM 1594 N N . SER A 1 243 ? 159.203 136.516 125.468 1.00 42.27 243 SER A N 1
ATOM 1595 C CA . SER A 1 243 ? 159.175 137.783 126.173 1.00 33.88 243 SER A CA 1
ATOM 1596 C C . SER A 1 243 ? 160.506 138.498 126.009 1.00 33.69 243 SER A C 1
ATOM 1597 O O . SER A 1 243 ? 161.567 137.869 126.017 1.00 36.80 243 SER A O 1
ATOM 1600 N N . GLU A 1 244 ? 160.443 139.819 125.841 1.00 39.64 244 GLU A N 1
ATOM 1601 C CA . GLU A 1 244 ? 161.661 140.617 125.819 1.00 46.31 244 GLU A CA 1
ATOM 1602 C C . GLU A 1 244 ? 162.305 140.712 127.196 1.00 50.36 244 GLU A C 1
ATOM 1603 O O . GLU A 1 244 ? 163.485 141.065 127.292 1.00 43.82 244 GLU A O 1
ATOM 1609 N N . ASP A 1 245 ? 161.564 140.404 128.252 1.00 51.15 245 ASP A N 1
ATOM 1610 C CA . ASP A 1 245 ? 162.106 140.407 129.602 1.00 44.56 245 ASP A CA 1
ATOM 1611 C C . ASP A 1 245 ? 163.055 139.230 129.777 1.00 49.30 245 ASP A C 1
ATOM 1612 O O . ASP A 1 245 ? 162.649 138.084 129.551 1.00 47.32 245 ASP A O 1
ATOM 1617 N N . PRO A 1 246 ? 164.312 139.459 130.165 1.00 55.10 246 PRO A N 1
ATOM 1618 C CA . PRO A 1 246 ? 165.266 138.342 130.257 1.00 54.71 246 PRO A CA 1
ATOM 1619 C C . PRO A 1 246 ? 164.864 137.275 131.257 1.00 52.51 246 PRO A C 1
ATOM 1620 O O . PRO A 1 246 ? 165.194 136.100 131.060 1.00 55.05 246 PRO A O 1
ATOM 1624 N N . ALA A 1 247 ? 164.165 137.648 132.329 1.00 46.03 247 ALA A N 1
ATOM 1625 C CA . ALA A 1 247 ? 163.727 136.658 133.305 1.00 49.00 247 ALA A CA 1
ATOM 1626 C C . ALA A 1 247 ? 162.757 135.664 132.683 1.00 52.31 247 ALA A C 1
ATOM 1627 O O . ALA A 1 247 ? 162.805 134.466 132.983 1.00 51.01 247 ALA A O 1
ATOM 1629 N N . VAL A 1 248 ? 161.866 136.141 131.818 1.00 47.20 248 VAL A N 1
ATOM 1630 C CA . VAL A 1 248 ? 160.888 135.260 131.189 1.00 42.48 248 VAL A CA 1
ATOM 1631 C C . VAL A 1 248 ? 161.489 134.570 129.970 1.00 44.65 248 VAL A C 1
ATOM 1632 O O . VAL A 1 248 ? 161.629 133.342 129.936 1.00 44.22 248 VAL A O 1
ATOM 1636 N N . GLY A 1 249 ? 161.868 135.353 128.962 1.00 43.20 249 GLY A N 1
ATOM 1637 C CA . GLY A 1 249 ? 162.413 134.778 127.742 1.00 42.61 249 GLY A CA 1
ATOM 1638 C C . GLY A 1 249 ? 161.375 133.965 126.994 1.00 45.10 249 GLY A C 1
ATOM 1639 O O . GLY A 1 249 ? 160.234 134.393 126.800 1.00 40.22 249 GLY A O 1
ATOM 1640 N N . ASN A 1 250 ? 161.772 132.773 126.561 1.00 44.25 250 ASN A N 1
ATOM 1641 C CA . ASN A 1 250 ? 160.854 131.880 125.867 1.00 38.93 250 ASN A CA 1
ATOM 1642 C C . ASN A 1 250 ? 159.890 131.260 126.869 1.00 46.42 250 ASN A C 1
ATOM 1643 O O . ASN A 1 250 ? 160.311 130.580 127.811 1.00 44.97 250 ASN A O 1
ATOM 1648 N N . ILE A 1 251 ? 158.604 131.494 126.670 1.00 39.12 251 ILE A N 1
ATOM 1649 C CA . ILE A 1 251 ? 157.575 130.889 127.505 1.00 33.37 251 ILE A CA 1
ATOM 1650 C C . ILE A 1 251 ? 157.389 129.438 127.086 1.00 35.37 251 ILE A C 1
ATOM 1651 O O . ILE A 1 251 ? 157.347 129.122 125.892 1.00 38.51 251 ILE A O 1
ATOM 1656 N N . SER A 1 252 ? 157.303 128.546 128.068 1.00 36.21 252 SER A N 1
ATOM 1657 C CA . SER A 1 252 ? 157.135 127.129 127.791 1.00 32.31 252 SER A CA 1
ATOM 1658 C C . SER A 1 252 ? 155.771 126.858 127.167 1.00 32.59 252 SER A C 1
ATOM 1659 O O . SER A 1 252 ? 154.807 127.597 127.370 1.00 42.87 252 SER A O 1
ATOM 1662 N N . SER A 1 253 ? 155.702 125.774 126.392 1.00 27.07 253 SER A N 1
ATOM 1663 C CA . SER A 1 253 ? 154.454 125.424 125.724 1.00 30.77 253 SER A CA 1
ATOM 1664 C C . SER A 1 253 ? 153.341 125.155 126.720 1.00 27.49 253 SER A C 1
ATOM 1665 O O . SER A 1 253 ? 152.169 125.383 126.411 1.00 37.90 253 SER A O 1
ATOM 1668 N N . PHE A 1 254 ? 153.684 124.687 127.918 1.00 35.35 254 PHE A N 1
ATOM 1669 C CA . PHE A 1 254 ? 152.674 124.418 128.930 1.00 35.97 254 PHE A CA 1
ATOM 1670 C C . PHE A 1 254 ? 151.889 125.665 129.305 1.00 37.38 254 PHE A C 1
ATOM 1671 O O . PHE A 1 254 ? 150.702 125.564 129.627 1.00 39.31 254 PHE A O 1
ATOM 1679 N N . CYS A 1 255 ? 152.511 126.836 129.254 1.00 31.90 255 CYS A N 1
ATOM 1680 C CA . CYS A 1 255 ? 151.848 128.072 129.626 1.00 33.23 255 CYS A CA 1
ATOM 1681 C C . CYS A 1 255 ? 150.970 128.653 128.528 1.00 30.47 255 CYS A C 1
ATOM 1682 O O . CYS A 1 255 ? 150.038 129.396 128.844 1.00 37.06 255 CYS A O 1
ATOM 1685 N N . TYR A 1 256 ? 151.222 128.340 127.257 1.00 27.30 256 TYR A N 1
ATOM 1686 C CA . TYR A 1 256 ? 150.413 128.898 126.187 1.00 26.25 256 TYR A CA 1
ATOM 1687 C C . TYR A 1 256 ? 149.619 127.867 125.399 1.00 27.20 256 TYR A C 1
ATOM 1688 O O . TYR A 1 256 ? 148.690 128.252 124.683 1.00 35.74 256 TYR A O 1
ATOM 1697 N N . ARG A 1 257 ? 149.939 126.595 125.503 1.00 20.50 257 ARG A N 1
ATOM 1698 C CA . ARG A 1 257 ? 149.076 125.635 124.841 1.00 12.85 257 ARG A CA 1
ATOM 1699 C C . ARG A 1 257 ? 147.775 125.471 125.619 1.00 26.99 257 ARG A C 1
ATOM 1700 O O . ARG A 1 257 ? 147.737 125.691 126.831 1.00 25.95 257 ARG A O 1
ATOM 1708 N N . PRO A 1 258 ? 146.691 125.105 124.943 1.00 31.53 258 PRO A N 1
ATOM 1709 C CA . PRO A 1 258 ? 145.490 124.689 125.667 1.00 15.39 258 PRO A CA 1
ATOM 1710 C C . PRO A 1 258 ? 145.759 123.420 126.453 1.00 21.57 258 PRO A C 1
ATOM 1711 O O . PRO A 1 258 ? 146.596 122.597 126.079 1.00 24.32 258 PRO A O 1
ATOM 1715 N N . ARG A 1 259 ? 145.045 123.275 127.560 1.00 24.13 259 ARG A N 1
ATOM 1716 C CA . ARG A 1 259 ? 145.221 122.101 128.397 1.00 21.29 259 ARG A CA 1
ATOM 1717 C C . ARG A 1 259 ? 144.861 120.847 127.607 1.00 23.41 259 ARG A C 1
ATOM 1718 O O . ARG A 1 259 ? 143.894 120.854 126.840 1.00 28.40 259 ARG A O 1
ATOM 1726 N N . PRO A 1 260 ? 145.628 119.768 127.746 1.00 23.31 260 PRO A N 1
ATOM 1727 C CA . PRO A 1 260 ? 145.248 118.518 127.078 1.00 24.97 260 PRO A CA 1
ATOM 1728 C C . PRO A 1 260 ? 143.888 117.992 127.501 1.00 24.99 260 PRO A C 1
ATOM 1729 O O . PRO A 1 260 ? 143.257 117.260 126.732 1.00 34.11 260 PRO A O 1
ATOM 1733 N N . ASP A 1 261 ? 143.416 118.334 128.701 1.00 22.50 261 ASP A N 1
ATOM 1734 C CA . ASP A 1 261 ? 142.099 117.930 129.176 1.00 20.59 261 ASP A CA 1
ATOM 1735 C C . ASP A 1 261 ? 141.065 119.044 129.055 1.00 19.82 261 ASP A C 1
ATOM 1736 O O . ASP A 1 261 ? 140.166 119.143 129.889 1.00 35.00 261 ASP A O 1
ATOM 1741 N N . SER A 1 262 ? 141.173 119.882 128.025 1.00 19.34 262 SER A N 1
ATOM 1742 C CA . SER A 1 262 ? 140.268 121.016 127.891 1.00 11.38 262 SER A CA 1
ATOM 1743 C C . SER A 1 262 ? 138.839 120.576 127.613 1.00 23.65 262 SER A C 1
ATOM 1744 O O . SER A 1 262 ? 137.894 121.304 127.928 1.00 21.21 262 SER A O 1
ATOM 1747 N N . TYR A 1 263 ? 138.659 119.404 127.019 1.00 29.71 263 TYR A N 1
ATOM 1748 C CA . TYR A 1 263 ? 137.348 118.918 126.626 1.00 10.98 263 TYR A CA 1
ATOM 1749 C C . TYR A 1 263 ? 136.702 118.055 127.696 1.00 19.87 263 TYR A C 1
ATOM 1750 O O . TYR A 1 263 ? 135.700 117.394 127.420 1.00 28.13 263 TYR A O 1
ATOM 1759 N N . HIS A 1 264 ? 137.253 118.043 128.904 1.00 25.54 264 HIS A N 1
ATOM 1760 C CA . HIS A 1 264 ? 136.831 117.131 129.955 1.00 15.23 264 HIS A CA 1
ATOM 1761 C C . HIS A 1 264 ? 136.334 117.910 131.160 1.00 26.78 264 HIS A C 1
ATOM 1762 O O . HIS A 1 264 ? 136.975 118.873 131.588 1.00 35.03 264 HIS A O 1
ATOM 1769 N N . LEU A 1 265 ? 135.186 117.490 131.692 1.00 23.63 265 LEU A N 1
ATOM 1770 C CA . LEU A 1 265 ? 134.668 118.076 132.923 1.00 21.22 265 LEU A CA 1
ATOM 1771 C C . LEU A 1 265 ? 135.448 117.599 134.135 1.00 22.37 265 LEU A C 1
ATOM 1772 O O . LEU A 1 265 ? 135.744 118.387 135.038 1.00 34.32 265 LEU A O 1
ATOM 1777 N N . LEU A 1 266 ? 135.778 116.314 134.179 1.00 17.38 266 LEU A N 1
ATOM 1778 C CA . LEU A 1 266 ? 136.411 115.698 135.337 1.00 21.42 266 LEU A CA 1
ATOM 1779 C C . LEU A 1 266 ? 137.910 115.646 135.098 1.00 20.11 266 LEU A C 1
ATOM 1780 O O . LEU A 1 266 ? 138.388 114.860 134.279 1.00 29.59 266 LEU A O 1
ATOM 1785 N N . ARG A 1 267 ? 138.644 116.479 135.820 1.00 30.05 267 ARG A N 1
ATOM 1786 C CA . ARG A 1 267 ? 140.074 116.642 135.636 1.00 18.44 267 ARG A CA 1
ATOM 1787 C C . ARG A 1 267 ? 140.820 116.038 136.815 1.00 18.89 267 ARG A C 1
ATOM 1788 O O . ARG A 1 267 ? 140.226 115.637 137.815 1.00 29.32 267 ARG A O 1
ATOM 1796 N N . HIS A 1 268 ? 142.136 115.965 136.674 1.00 31.06 268 HIS A N 1
ATOM 1797 C CA . HIS A 1 268 ? 142.929 115.129 137.558 1.00 26.69 268 HIS A CA 1
ATOM 1798 C C . HIS A 1 268 ? 142.829 115.616 139.001 1.00 37.01 268 HIS A C 1
ATOM 1799 O O . HIS A 1 268 ? 142.882 116.824 139.256 1.00 35.31 268 HIS A O 1
ATOM 1806 N N . PRO A 1 269 ? 142.694 114.703 139.967 1.00 32.09 269 PRO A N 1
ATOM 1807 C CA . PRO A 1 269 ? 142.450 115.120 141.354 1.00 25.09 269 PRO A CA 1
ATOM 1808 C C . PRO A 1 269 ? 143.544 115.979 141.956 1.00 28.49 269 PRO A C 1
ATOM 1809 O O . PRO A 1 269 ? 143.260 116.748 142.880 1.00 38.11 269 PRO A O 1
ATOM 1813 N N . VAL A 1 270 ? 144.789 115.865 141.495 1.00 30.13 270 VAL A N 1
ATOM 1814 C CA . VAL A 1 270 ? 145.894 116.619 142.064 1.00 33.23 270 VAL A CA 1
ATOM 1815 C C . VAL A 1 270 ? 146.514 117.579 141.057 1.00 31.59 270 VAL A C 1
ATOM 1816 O O . VAL A 1 270 ? 146.854 118.712 141.410 1.00 38.11 270 VAL A O 1
ATOM 1820 N N . THR A 1 271 ? 146.652 117.168 139.798 1.00 31.43 271 THR A N 1
ATOM 1821 C CA . THR A 1 271 ? 147.247 118.040 138.796 1.00 32.27 271 THR A CA 1
ATOM 1822 C C . THR A 1 271 ? 146.217 118.820 137.991 1.00 33.10 271 THR A C 1
ATOM 1823 O O . THR A 1 271 ? 146.599 119.732 137.253 1.00 36.03 271 THR A O 1
ATOM 1827 N N . GLY A 1 272 ? 144.935 118.494 138.111 1.00 32.84 272 GLY A N 1
ATOM 1828 C CA . GLY A 1 272 ? 143.925 119.234 137.386 1.00 26.45 272 GLY A CA 1
ATOM 1829 C C . GLY A 1 272 ? 143.774 120.645 137.916 1.00 30.26 272 GLY A C 1
ATOM 1830 O O . GLY A 1 272 ? 143.925 120.909 139.107 1.00 34.40 272 GLY A O 1
ATOM 1831 N N . ASP A 1 273 ? 143.487 121.575 137.007 1.00 23.96 273 ASP A N 1
ATOM 1832 C CA . ASP A 1 273 ? 143.252 122.947 137.436 1.00 22.34 273 ASP A CA 1
ATOM 1833 C C . ASP A 1 273 ? 141.915 123.071 138.145 1.00 32.22 273 ASP A C 1
ATOM 1834 O O . ASP A 1 273 ? 141.741 123.946 138.998 1.00 31.13 273 ASP A O 1
ATOM 1839 N N . LEU A 1 274 ? 140.969 122.206 137.799 1.00 27.07 274 LEU A N 1
ATOM 1840 C CA . LEU A 1 274 ? 139.692 122.086 138.491 1.00 19.32 274 LEU A CA 1
ATOM 1841 C C . LEU A 1 274 ? 139.523 120.613 138.825 1.00 21.76 274 LEU A C 1
ATOM 1842 O O . LEU A 1 274 ? 138.825 119.881 138.114 1.00 31.59 274 LEU A O 1
ATOM 1847 N N . PRO A 1 275 ? 140.169 120.140 139.890 1.00 24.97 275 PRO A N 1
ATOM 1848 C CA . PRO A 1 275 ? 140.153 118.703 140.187 1.00 23.38 275 PRO A CA 1
ATOM 1849 C C . PRO A 1 275 ? 138.739 118.204 140.426 1.00 24.24 275 PRO A C 1
ATOM 1850 O O . PRO A 1 275 ? 137.927 118.871 141.065 1.00 38.42 275 PRO A O 1
ATOM 1854 N N . TRP A 1 276 ? 138.447 117.018 139.902 1.00 22.79 276 TRP A N 1
ATOM 1855 C CA . TRP A 1 276 ? 137.088 116.500 140.016 1.00 23.86 276 TRP A CA 1
ATOM 1856 C C . TRP A 1 276 ? 136.646 116.261 141.458 1.00 26.13 276 TRP A C 1
ATOM 1857 O O . TRP A 1 276 ? 135.474 116.544 141.755 1.00 25.61 276 TRP A O 1
ATOM 1868 N N . PRO A 1 277 ? 137.472 115.740 142.382 1.00 31.98 277 PRO A N 1
ATOM 1869 C CA . PRO A 1 277 ? 136.980 115.620 143.764 1.00 24.07 277 PRO A CA 1
ATOM 1870 C C . PRO A 1 277 ? 136.610 116.960 144.366 1.00 25.04 277 PRO A C 1
ATOM 1871 O O . PRO A 1 277 ? 135.595 117.071 145.060 1.00 26.27 277 PRO A O 1
ATOM 1875 N N . ALA A 1 278 ? 137.399 117.996 144.083 1.00 31.61 278 ALA A N 1
ATOM 1876 C CA . ALA A 1 278 ? 137.070 119.336 144.546 1.00 19.02 278 ALA A CA 1
ATOM 1877 C C . ALA A 1 278 ? 135.768 119.821 143.925 1.00 30.45 278 ALA A C 1
ATOM 1878 O O . ALA A 1 278 ? 134.846 120.221 144.636 1.00 36.75 278 ALA A O 1
ATOM 1880 N N . LEU A 1 279 ? 135.662 119.737 142.596 1.00 33.65 279 LEU A N 1
ATOM 1881 C CA . LEU A 1 279 ? 134.480 120.220 141.893 1.00 27.38 279 LEU A CA 1
ATOM 1882 C C . LEU A 1 279 ? 133.218 119.491 142.328 1.00 32.71 279 LEU A C 1
ATOM 1883 O O . LEU A 1 279 ? 132.122 120.058 142.263 1.00 43.06 279 LEU A O 1
ATOM 1888 N N . LEU A 1 280 ? 133.339 118.244 142.766 1.00 30.04 280 LEU A N 1
ATOM 1889 C CA . LEU A 1 280 ? 132.146 117.506 143.154 1.00 30.04 280 LEU A CA 1
ATOM 1890 C C . LEU A 1 280 ? 131.794 117.696 144.625 1.00 30.08 280 LEU A C 1
ATOM 1891 O O . LEU A 1 280 ? 130.614 117.844 144.956 1.00 39.14 280 LEU A O 1
ATOM 1896 N N . LEU A 1 281 ? 132.781 117.721 145.520 1.00 34.95 281 LEU A N 1
ATOM 1897 C CA . LEU A 1 281 ? 132.498 117.829 146.947 1.00 31.87 281 LEU A CA 1
ATOM 1898 C C . LEU A 1 281 ? 132.506 119.276 147.433 1.00 33.62 281 LEU A C 1
ATOM 1899 O O . LEU A 1 281 ? 131.519 119.751 147.999 1.00 39.80 281 LEU A O 1
ATOM 1904 N N . GLY A 1 282 ? 133.618 119.984 147.230 1.00 29.34 282 GLY A N 1
ATOM 1905 C CA . GLY A 1 282 ? 133.773 121.291 147.832 1.00 25.05 282 GLY A CA 1
ATOM 1906 C C . GLY A 1 282 ? 133.055 122.399 147.114 1.00 32.93 282 GLY A C 1
ATOM 1907 O O . GLY A 1 282 ? 132.903 123.488 147.674 1.00 40.12 282 GLY A O 1
ATOM 1908 N N . LEU A 1 283 ? 132.624 122.159 145.880 1.00 28.62 283 LEU A N 1
ATOM 1909 C CA . LEU A 1 283 ? 131.733 123.113 145.243 1.00 24.34 283 LEU A CA 1
ATOM 1910 C C . LEU A 1 283 ? 130.327 123.008 145.801 1.00 18.45 283 LEU A C 1
ATOM 1911 O O . LEU A 1 283 ? 129.594 123.995 145.800 1.00 28.87 283 LEU A O 1
ATOM 1916 N N . THR A 1 284 ? 129.928 121.828 146.271 1.00 28.52 284 THR A N 1
ATOM 1917 C CA . THR A 1 284 ? 128.613 121.703 146.882 1.00 29.08 284 THR A CA 1
ATOM 1918 C C . THR A 1 284 ? 128.500 122.597 148.106 1.00 26.16 284 THR A C 1
ATOM 1919 O O . THR A 1 284 ? 127.467 123.229 148.320 1.00 30.13 284 THR A O 1
ATOM 1923 N N . ILE A 1 285 ? 129.569 122.694 148.895 1.00 29.49 285 ILE A N 1
ATOM 1924 C CA . ILE A 1 285 ? 129.566 123.554 150.075 1.00 22.05 285 ILE A CA 1
ATOM 1925 C C . ILE A 1 285 ? 129.338 125.009 149.677 1.00 22.70 285 ILE A C 1
ATOM 1926 O O . ILE A 1 285 ? 128.444 125.687 150.200 1.00 32.95 285 ILE A O 1
ATOM 1931 N N . VAL A 1 286 ? 130.064 125.474 148.693 1.00 25.61 286 VAL A N 1
ATOM 1932 C CA . VAL A 1 286 ? 130.083 126.862 148.355 1.00 27.36 286 VAL A CA 1
ATOM 1933 C C . VAL A 1 286 ? 128.854 127.265 147.581 1.00 22.26 286 VAL A C 1
ATOM 1934 O O . VAL A 1 286 ? 128.331 128.293 147.795 1.00 30.89 286 VAL A O 1
ATOM 1938 N N . SER A 1 287 ? 128.424 126.435 146.665 1.00 29.23 287 SER A N 1
ATOM 1939 C CA . SER A 1 287 ? 127.122 126.505 146.039 1.00 25.07 287 SER A CA 1
ATOM 1940 C C . SER A 1 287 ? 125.961 126.330 146.955 1.00 24.83 287 SER A C 1
ATOM 1941 O O . SER A 1 287 ? 124.974 126.960 146.788 1.00 38.02 287 SER A O 1
ATOM 1944 N N . GLY A 1 288 ? 126.053 125.419 147.892 1.00 23.56 288 GLY A N 1
ATOM 1945 C CA . GLY A 1 288 ? 125.057 125.296 148.907 1.00 18.02 288 GLY A CA 1
ATOM 1946 C C . GLY A 1 288 ? 124.833 126.591 149.599 1.00 16.65 288 GLY A C 1
ATOM 1947 O O . GLY A 1 288 ? 123.748 127.001 149.736 1.00 30.01 288 GLY A O 1
ATOM 1948 N N . TRP A 1 289 ? 125.893 127.214 150.047 1.00 23.89 289 TRP A N 1
ATOM 1949 C CA . TRP A 1 289 ? 125.865 128.491 150.743 1.00 27.23 289 TRP A CA 1
ATOM 1950 C C . TRP A 1 289 ? 125.271 129.582 149.866 1.00 22.52 289 TRP A C 1
ATOM 1951 O O . TRP A 1 289 ? 124.495 130.416 150.340 1.00 21.03 289 TRP A O 1
ATOM 1962 N N . TYR A 1 290 ? 125.643 129.608 148.587 1.00 27.94 290 TYR A N 1
ATOM 1963 C CA . TYR A 1 290 ? 125.118 130.638 147.701 1.00 25.34 290 TYR A CA 1
ATOM 1964 C C . TYR A 1 290 ? 123.611 130.506 147.531 1.00 29.55 290 TYR A C 1
ATOM 1965 O O . TYR A 1 290 ? 122.868 131.465 147.737 1.00 35.46 290 TYR A O 1
ATOM 1974 N N . TRP A 1 291 ? 123.137 129.321 147.166 1.00 23.55 291 TRP A N 1
ATOM 1975 C CA . TRP A 1 291 ? 121.734 129.178 146.813 1.00 23.40 291 TRP A CA 1
ATOM 1976 C C . TRP A 1 291 ? 120.824 129.158 148.030 1.00 32.51 291 TRP A C 1
ATOM 1977 O O . TRP A 1 291 ? 119.682 129.620 147.946 1.00 40.06 291 TRP A O 1
ATOM 1988 N N . CYS A 1 292 ? 121.301 128.653 149.160 1.00 33.85 292 CYS A N 1
ATOM 1989 C CA . CYS A 1 292 ? 120.461 128.430 150.324 1.00 30.69 292 CYS A CA 1
ATOM 1990 C C . CYS A 1 292 ? 120.610 129.504 151.391 1.00 28.34 292 CYS A C 1
ATOM 1991 O O . CYS A 1 292 ? 119.971 129.401 152.439 1.00 38.25 292 CYS A O 1
ATOM 1994 N N . SER A 1 293 ? 121.433 130.523 151.159 1.00 26.79 293 SER A N 1
ATOM 1995 C CA . SER A 1 293 ? 121.638 131.558 152.164 1.00 32.11 293 SER A CA 1
ATOM 1996 C C . SER A 1 293 ? 121.587 132.956 151.563 1.00 34.62 293 SER A C 1
ATOM 1997 O O . SER A 1 293 ? 121.348 133.927 152.286 1.00 41.79 293 SER A O 1
ATOM 2000 N N . ASP A 1 294 ? 121.813 133.073 150.255 1.00 34.55 294 ASP A N 1
ATOM 2001 C CA . ASP A 1 294 ? 121.792 134.375 149.600 1.00 31.37 294 ASP A CA 1
ATOM 2002 C C . ASP A 1 294 ? 120.457 135.058 149.838 1.00 39.22 294 ASP A C 1
ATOM 2003 O O . ASP A 1 294 ? 119.398 134.461 149.643 1.00 42.74 294 ASP A O 1
ATOM 2008 N N . GLN A 1 295 ? 120.518 136.318 150.265 1.00 42.76 295 GLN A N 1
ATOM 2009 C CA . GLN A 1 295 ? 119.298 137.038 150.597 1.00 42.97 295 GLN A CA 1
ATOM 2010 C C . GLN A 1 295 ? 118.414 137.214 149.370 1.00 41.04 295 GLN A C 1
ATOM 2011 O O . GLN A 1 295 ? 117.195 137.021 149.440 1.00 42.39 295 GLN A O 1
ATOM 2017 N N . VAL A 1 296 ? 119.012 137.560 148.232 1.00 42.99 296 VAL A N 1
ATOM 2018 C CA . VAL A 1 296 ? 118.227 137.762 147.020 1.00 42.77 296 VAL A CA 1
ATOM 2019 C C . VAL A 1 296 ? 117.710 136.435 146.486 1.00 44.15 296 VAL A C 1
ATOM 2020 O O . VAL A 1 296 ? 116.554 136.334 146.069 1.00 50.74 296 VAL A O 1
ATOM 20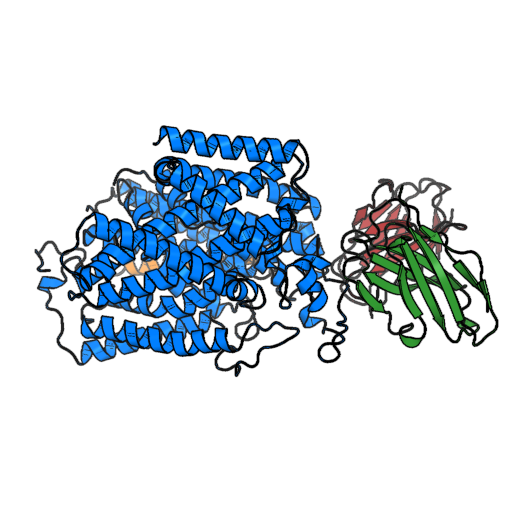24 N N . ILE A 1 297 ? 118.552 135.400 146.480 1.00 35.27 297 ILE A N 1
ATOM 2025 C CA . ILE A 1 297 ? 118.120 134.101 145.970 1.00 36.97 297 ILE A CA 1
ATOM 2026 C C . ILE A 1 297 ? 116.980 133.549 146.814 1.00 35.00 297 ILE A C 1
ATOM 2027 O O . ILE A 1 297 ? 115.986 133.046 146.285 1.00 36.85 297 ILE A O 1
ATOM 2032 N N . VAL A 1 298 ? 117.100 133.641 148.139 1.00 45.07 298 VAL A N 1
ATOM 2033 C CA . VAL A 1 298 ? 116.053 133.129 149.017 1.00 35.44 298 VAL A CA 1
ATOM 2034 C C . VAL A 1 298 ? 114.792 133.978 148.911 1.00 35.59 298 VAL A C 1
ATOM 2035 O O . VAL A 1 298 ? 113.674 133.455 148.949 1.00 42.77 298 VAL A O 1
ATOM 2039 N N . GLN A 1 299 ? 114.947 135.297 148.774 1.00 41.28 299 GLN A N 1
ATOM 2040 C CA . GLN A 1 299 ? 113.790 136.173 148.616 1.00 39.37 299 GLN A CA 1
ATOM 2041 C C . GLN A 1 299 ? 113.044 135.893 147.318 1.00 44.84 299 GLN A C 1
ATOM 2042 O O . GLN A 1 299 ? 111.810 135.929 147.296 1.00 51.43 299 GLN A O 1
ATOM 2048 N N . ARG A 1 300 ? 113.767 135.628 146.231 1.00 38.22 300 ARG A N 1
ATOM 2049 C CA . ARG A 1 300 ? 113.127 135.216 144.988 1.00 35.60 300 ARG A CA 1
ATOM 2050 C C . ARG A 1 300 ? 112.467 133.852 145.136 1.00 41.73 300 ARG A C 1
ATOM 2051 O O . ARG A 1 300 ? 111.368 133.630 144.619 1.00 50.30 300 ARG A O 1
ATOM 2059 N N . CYS A 1 301 ? 113.133 132.928 145.831 1.00 43.36 301 CYS A N 1
ATOM 2060 C CA . CYS A 1 301 ? 112.595 131.585 146.020 1.00 35.28 301 CYS A CA 1
ATOM 2061 C C . CYS A 1 301 ? 111.353 131.597 146.901 1.00 33.08 301 CYS A C 1
ATOM 2062 O O . CYS A 1 301 ? 110.376 130.903 146.612 1.00 38.42 301 CYS A O 1
ATOM 2065 N N . LEU A 1 302 ? 111.369 132.379 147.977 1.00 39.89 302 LEU A N 1
ATOM 2066 C CA . LEU A 1 302 ? 110.278 132.364 148.943 1.00 37.95 302 LEU A CA 1
ATOM 2067 C C . LEU A 1 302 ? 109.084 133.190 148.503 1.00 40.06 302 LEU A C 1
ATOM 2068 O O . LEU A 1 302 ? 108.075 133.220 149.214 1.00 39.33 302 LEU A O 1
ATOM 2073 N N . ALA A 1 303 ? 109.174 133.860 147.358 1.00 49.46 303 ALA A N 1
ATOM 2074 C CA . ALA A 1 303 ? 108.056 134.608 146.811 1.00 46.21 303 ALA A CA 1
ATOM 2075 C C . ALA A 1 303 ? 107.039 133.718 146.121 1.00 47.56 303 ALA A C 1
ATOM 2076 O O . ALA A 1 303 ? 105.988 134.217 145.712 1.00 52.19 303 ALA A O 1
ATOM 2078 N N . GLY A 1 304 ? 107.324 132.426 145.985 1.00 38.30 304 GLY A N 1
ATOM 2079 C CA . GLY A 1 304 ? 106.382 131.534 145.342 1.00 34.17 304 GLY A CA 1
ATOM 2080 C C . GLY A 1 304 ? 105.079 131.433 146.110 1.00 39.86 304 GLY A C 1
ATOM 2081 O O . GLY A 1 304 ? 105.039 131.534 147.334 1.00 36.52 304 GLY A O 1
ATOM 2082 N N . LYS A 1 305 ? 103.996 131.224 145.360 1.00 49.96 305 LYS A N 1
ATOM 2083 C CA . LYS A 1 305 ? 102.668 131.146 145.958 1.00 47.01 305 LYS A CA 1
ATOM 2084 C C . LYS A 1 305 ? 102.559 129.970 146.920 1.00 50.41 305 LYS A C 1
ATOM 2085 O O . LYS A 1 305 ? 101.970 130.093 147.999 1.00 49.71 305 LYS A O 1
ATOM 2091 N N . SER A 1 306 ? 103.123 128.824 146.548 1.00 44.74 306 SER A N 1
ATOM 2092 C CA . SER A 1 306 ? 103.068 127.611 147.346 1.00 34.02 306 SER A CA 1
ATOM 2093 C C . SER A 1 306 ? 104.455 126.987 147.372 1.00 40.16 306 SER A C 1
ATOM 2094 O O . SER A 1 306 ? 105.391 127.484 146.742 1.00 41.97 306 SER A O 1
ATOM 2097 N N . LEU A 1 307 ? 104.594 125.889 148.118 1.00 35.65 307 LEU A N 1
ATOM 2098 C CA . LEU A 1 307 ? 105.850 125.148 148.118 1.00 28.22 307 LEU A CA 1
ATOM 2099 C C . LEU A 1 307 ? 106.009 124.311 146.859 1.00 31.12 307 LEU A C 1
ATOM 2100 O O . LEU A 1 307 ? 107.136 124.084 146.408 1.00 36.29 307 LEU A O 1
ATOM 2105 N N . THR A 1 308 ? 104.901 123.842 146.285 1.00 30.90 308 THR A N 1
ATOM 2106 C CA . THR A 1 308 ? 104.962 123.165 144.995 1.00 30.37 308 THR A CA 1
ATOM 2107 C C . THR A 1 308 ? 105.456 124.108 143.907 1.00 31.63 308 THR A C 1
ATOM 2108 O O . THR A 1 308 ? 106.261 123.719 143.056 1.00 37.70 308 THR A O 1
ATOM 2112 N N . HIS A 1 309 ? 104.993 125.357 143.925 1.00 26.85 309 HIS A N 1
ATOM 2113 C CA . HIS A 1 309 ? 105.495 126.340 142.973 1.00 27.20 309 HIS A CA 1
ATOM 2114 C C . HIS A 1 309 ? 106.969 126.635 143.205 1.00 27.91 309 HIS A C 1
ATOM 2115 O O . HIS A 1 309 ? 107.719 126.840 142.250 1.00 39.99 309 HIS A O 1
ATOM 2122 N N . ILE A 1 310 ? 107.402 126.657 144.465 1.00 28.67 310 ILE A N 1
ATOM 2123 C CA . ILE A 1 310 ? 108.814 126.867 144.768 1.00 29.71 310 ILE A CA 1
ATOM 2124 C C . ILE A 1 310 ? 109.659 125.730 144.211 1.00 28.47 310 ILE A C 1
ATOM 2125 O O . ILE A 1 310 ? 110.707 125.956 143.598 1.00 26.06 310 ILE A O 1
ATOM 2130 N N . LYS A 1 311 ? 109.216 124.491 144.410 1.00 25.27 311 LYS A N 1
ATOM 2131 C CA . LYS A 1 311 ? 109.968 123.346 143.914 1.00 16.99 311 LYS A CA 1
ATOM 2132 C C . LYS A 1 311 ? 109.982 123.300 142.390 1.00 21.03 311 LYS A C 1
ATOM 2133 O O . LYS A 1 311 ? 111.012 122.982 141.781 1.00 29.50 311 LYS A O 1
ATOM 2139 N N . ALA A 1 312 ? 108.856 123.623 141.753 1.00 28.29 312 ALA A N 1
ATOM 2140 C CA . ALA A 1 312 ? 108.810 123.633 140.296 1.00 16.78 312 ALA A CA 1
ATOM 2141 C C . ALA A 1 312 ? 109.668 124.753 139.722 1.00 18.40 312 ALA A C 1
ATOM 2142 O O . ALA A 1 312 ? 110.319 124.575 138.686 1.00 26.15 312 ALA A O 1
ATOM 2144 N N . GLY A 1 313 ? 109.693 125.910 140.383 1.00 17.78 313 GLY A N 1
ATOM 2145 C CA . GLY A 1 313 ? 110.603 126.963 139.981 1.00 16.20 313 GLY A CA 1
ATOM 2146 C C . GLY A 1 313 ? 112.055 126.595 140.169 1.00 23.47 313 GLY A C 1
ATOM 2147 O O . GLY A 1 313 ? 112.904 126.993 139.376 1.00 29.81 313 GLY A O 1
ATOM 2148 N N . CYS A 1 314 ? 112.365 125.837 141.216 1.00 31.63 314 CYS A N 1
ATOM 2149 C CA . CYS A 1 314 ? 113.727 125.345 141.385 1.00 12.13 314 CYS A CA 1
ATOM 2150 C C . CYS A 1 314 ? 114.111 124.392 140.264 1.00 13.57 314 CYS A C 1
ATOM 2151 O O . CYS A 1 314 ? 115.244 124.423 139.777 1.00 14.96 314 CYS A O 1
ATOM 2154 N N . ILE A 1 315 ? 113.179 123.538 139.844 1.00 24.04 315 ILE A N 1
ATOM 2155 C CA . ILE A 1 315 ? 113.427 122.665 138.698 1.00 17.83 315 ILE A CA 1
ATOM 2156 C C . ILE A 1 315 ? 113.676 123.484 137.438 1.00 22.18 315 ILE A C 1
ATOM 2157 O O . ILE A 1 315 ? 114.596 123.197 136.663 1.00 33.89 315 ILE A O 1
ATOM 2162 N N . LEU A 1 316 ? 112.855 124.511 137.207 1.00 27.91 316 LEU A N 1
ATOM 2163 C CA . LEU A 1 316 ? 113.060 125.366 136.043 1.00 17.54 316 LEU A CA 1
ATOM 2164 C C . LEU A 1 316 ? 114.415 126.061 136.091 1.00 14.51 316 LEU A C 1
ATOM 2165 O O . LEU A 1 316 ? 115.126 126.116 135.082 1.00 31.62 316 LEU A O 1
ATOM 2170 N N . CYS A 1 317 ? 114.787 126.600 137.253 1.00 19.14 317 CYS A N 1
ATOM 2171 C CA . CYS A 1 317 ? 116.081 127.257 137.394 1.00 16.55 317 CYS A CA 1
ATOM 2172 C C . CYS A 1 317 ? 117.224 126.289 137.133 1.00 25.72 317 CYS A C 1
ATOM 2173 O O . CYS A 1 317 ? 118.190 126.636 136.448 1.00 34.39 317 CYS A O 1
ATOM 2176 N N . GLY A 1 318 ? 117.134 125.071 137.669 1.00 21.08 318 GLY A N 1
ATOM 2177 C CA . GLY A 1 318 ? 118.174 124.090 137.420 1.00 4.15 318 GLY A CA 1
ATOM 2178 C C . GLY A 1 318 ? 118.303 123.747 135.952 1.00 17.39 318 GLY A C 1
ATOM 2179 O O . GLY A 1 318 ? 119.410 123.655 135.422 1.00 27.95 318 GLY A O 1
ATOM 2180 N N . TYR A 1 319 ? 117.174 123.564 135.271 1.00 30.47 319 TYR A N 1
ATOM 2181 C CA . TYR A 1 319 ? 117.217 123.334 133.831 1.00 20.54 319 TYR A CA 1
ATOM 2182 C C . TYR A 1 319 ? 117.872 124.501 133.106 1.00 24.05 319 TYR A C 1
ATOM 2183 O O . TYR A 1 319 ? 118.660 124.302 132.177 1.00 31.75 319 TYR A O 1
ATOM 2192 N N . LEU A 1 320 ? 117.552 125.727 133.515 1.00 18.22 320 LEU A N 1
ATOM 2193 C CA . LEU A 1 320 ? 118.164 126.901 132.907 1.00 23.02 320 LEU A CA 1
ATOM 2194 C C . LEU A 1 320 ? 119.659 126.973 133.181 1.00 18.54 320 LEU A C 1
ATOM 2195 O O . LEU A 1 320 ? 120.406 127.542 132.382 1.00 31.92 320 LEU A O 1
ATOM 2200 N N . LYS A 1 321 ? 120.111 126.422 134.298 1.00 26.58 321 LYS A N 1
ATOM 2201 C CA . LYS A 1 321 ? 121.514 126.489 134.680 1.00 27.25 321 LYS A CA 1
ATOM 2202 C C . LYS A 1 321 ? 122.386 125.492 133.933 1.00 27.87 321 LYS A C 1
ATOM 2203 O O . LYS A 1 321 ? 123.577 125.387 134.235 1.00 25.23 321 LYS A O 1
ATOM 2209 N N . LEU A 1 322 ? 121.823 124.757 132.979 1.00 26.46 322 LEU A N 1
ATOM 2210 C CA . LEU A 1 322 ? 122.609 123.964 132.049 1.00 24.58 322 LEU A CA 1
ATOM 2211 C C . LEU A 1 322 ? 123.041 124.757 130.825 1.00 19.39 322 LEU A C 1
ATOM 2212 O O . LEU A 1 322 ? 123.951 124.326 130.113 1.00 31.65 322 LEU A O 1
ATOM 2217 N N . THR A 1 323 ? 122.425 125.901 130.582 1.00 24.76 323 THR A N 1
ATOM 2218 C CA . THR A 1 323 ? 122.675 126.742 129.418 1.00 21.04 323 THR A CA 1
ATOM 2219 C C . THR A 1 323 ? 124.007 127.499 129.446 1.00 24.93 323 THR A C 1
ATOM 2220 O O . THR A 1 323 ? 124.582 127.721 128.375 1.00 27.75 323 THR A O 1
ATOM 2224 N N . PRO A 1 324 ? 124.541 127.921 130.602 1.00 23.16 324 PRO A N 1
ATOM 2225 C CA . PRO A 1 324 ? 125.818 128.653 130.571 1.00 22.36 324 PRO A CA 1
ATOM 2226 C C . PRO A 1 324 ? 126.975 127.863 129.991 1.00 21.98 324 PRO A C 1
ATOM 2227 O O . PRO A 1 324 ? 127.987 128.470 129.627 1.00 24.13 324 PRO A O 1
ATOM 2231 N N . MET A 1 325 ? 126.877 126.537 129.909 1.00 25.24 325 MET A N 1
ATOM 2232 C CA . MET A 1 325 ? 127.903 125.765 129.219 1.00 21.83 325 MET A CA 1
ATOM 2233 C C . MET A 1 325 ? 127.968 126.147 127.749 1.00 13.88 325 MET A C 1
ATOM 2234 O O . MET A 1 325 ? 129.052 126.309 127.183 1.00 27.75 325 MET A O 1
ATOM 2239 N N . PHE A 1 326 ? 126.814 126.311 127.120 1.00 18.77 326 PHE A N 1
ATOM 2240 C CA . PHE A 1 326 ? 126.768 126.604 125.701 1.00 21.40 326 PHE A CA 1
ATOM 2241 C C . PHE A 1 326 ? 126.627 128.085 125.407 1.00 26.39 326 PHE A C 1
ATOM 2242 O O . PHE A 1 326 ? 126.942 128.510 124.294 1.00 39.89 326 PHE A O 1
ATOM 2250 N N . LEU A 1 327 ? 126.177 128.880 126.371 1.00 12.87 327 LEU A N 1
ATOM 2251 C CA . LEU A 1 327 ? 126.011 130.307 126.147 1.00 15.33 327 LEU A CA 1
ATOM 2252 C C . LEU A 1 327 ? 127.218 131.125 126.575 1.00 28.38 327 LEU A C 1
ATOM 2253 O O . LEU A 1 327 ? 127.418 132.226 126.053 1.00 35.82 327 LEU A O 1
ATOM 2258 N N . MET A 1 328 ? 128.019 130.633 127.518 1.00 23.70 328 MET A N 1
ATOM 2259 C CA . MET A 1 328 ? 129.182 131.372 127.994 1.00 24.68 328 MET A CA 1
ATOM 2260 C C . MET A 1 328 ? 130.486 130.608 127.832 1.00 23.52 328 MET A C 1
ATOM 2261 O O . MET A 1 328 ? 131.473 131.176 127.359 1.00 26.98 328 MET A O 1
ATOM 2266 N N . VAL A 1 329 ? 130.518 129.335 128.220 1.00 20.60 329 VAL A N 1
ATOM 2267 C CA . VAL A 1 329 ? 131.781 128.609 128.322 1.00 10.92 329 VAL A CA 1
ATOM 2268 C C . VAL A 1 329 ? 132.333 128.289 126.938 1.00 18.70 329 VAL A C 1
ATOM 2269 O O . VAL A 1 329 ? 133.478 128.627 126.611 1.00 24.80 329 VAL A O 1
ATOM 2273 N N . MET A 1 330 ? 131.534 127.622 126.115 1.00 15.25 330 MET A N 1
ATOM 2274 C CA . MET A 1 330 ? 131.895 127.267 124.751 1.00 19.81 330 MET A CA 1
ATOM 2275 C C . MET A 1 330 ? 132.130 128.504 123.890 1.00 20.17 330 MET A C 1
ATOM 2276 O O . MET A 1 330 ? 133.047 128.497 123.066 1.00 26.92 330 MET A O 1
ATOM 2281 N N . PRO A 1 331 ? 131.318 129.561 124.003 1.00 22.28 331 PRO A N 1
ATOM 2282 C CA . PRO A 1 331 ? 131.708 130.827 123.368 1.00 10.07 331 PRO A CA 1
ATOM 2283 C C . PRO A 1 331 ? 133.060 131.353 123.816 1.00 15.66 331 PRO A C 1
ATOM 2284 O O . PRO A 1 331 ? 133.772 131.941 123.001 1.00 19.21 331 PRO A O 1
ATOM 2288 N N . GLY A 1 332 ? 133.446 131.156 125.077 1.00 15.91 332 GLY A N 1
ATOM 2289 C CA . GLY A 1 332 ? 134.783 131.541 125.500 1.00 7.25 332 GLY A CA 1
ATOM 2290 C C . GLY A 1 332 ? 135.874 130.710 124.852 1.00 12.43 332 GLY A C 1
ATOM 2291 O O . GLY A 1 332 ? 136.923 131.235 124.461 1.00 20.31 332 GLY A O 1
ATOM 2292 N N . MET A 1 333 ? 135.647 129.404 124.727 1.00 4.24 333 MET A N 1
ATOM 2293 C CA . MET A 1 333 ? 136.589 128.570 123.986 1.00 4.35 333 MET A CA 1
ATOM 2294 C C . MET A 1 333 ? 136.691 129.016 122.530 1.00 15.20 333 MET A C 1
ATOM 2295 O O . MET A 1 333 ? 137.787 129.072 121.953 1.00 21.56 333 MET A O 1
ATOM 2300 N N . ILE A 1 334 ? 135.555 129.358 121.928 1.00 12.73 334 ILE A N 1
ATOM 2301 C CA . ILE A 1 334 ? 135.536 129.856 120.559 1.00 10.73 334 ILE A CA 1
ATOM 2302 C C . ILE A 1 334 ? 136.312 131.159 120.456 1.00 10.21 334 ILE A C 1
ATOM 2303 O O . ILE A 1 334 ? 137.024 131.395 119.478 1.00 14.53 334 ILE A O 1
ATOM 2308 N N . SER A 1 335 ? 136.180 132.026 121.459 1.00 12.53 335 SER A N 1
ATOM 2309 C CA . SER A 1 335 ? 136.928 133.278 121.479 1.00 9.53 335 SER A CA 1
ATOM 2310 C C . SER A 1 335 ? 138.425 133.023 121.538 1.00 15.85 335 SER A C 1
ATOM 2311 O O . SER A 1 335 ? 139.208 133.749 120.920 1.00 17.57 335 SER A O 1
ATOM 2314 N N . ARG A 1 336 ? 138.846 132.013 122.300 1.00 17.41 336 ARG A N 1
ATOM 2315 C CA . ARG A 1 336 ? 140.258 131.642 122.287 1.00 12.64 336 ARG A CA 1
ATOM 2316 C C . ARG A 1 336 ? 140.696 131.204 120.899 1.00 6.76 336 ARG A C 1
ATOM 2317 O O . ARG A 1 336 ? 141.799 131.534 120.453 1.00 16.41 336 ARG A O 1
ATOM 2325 N N . ILE A 1 337 ? 139.853 130.435 120.211 1.00 26.42 337 ILE A N 1
ATOM 2326 C CA . ILE A 1 337 ? 140.170 130.044 118.838 1.00 18.18 337 ILE A CA 1
ATOM 2327 C C . ILE A 1 337 ? 140.292 131.272 117.942 1.00 9.20 337 ILE A C 1
ATOM 2328 O O . ILE A 1 337 ? 141.228 131.385 117.143 1.00 11.54 337 ILE A O 1
ATOM 2333 N N . LEU A 1 338 ? 139.356 132.212 118.064 1.00 20.27 338 LEU A N 1
ATOM 2334 C CA . LEU A 1 338 ? 139.271 133.334 117.138 1.00 5.53 338 LEU A CA 1
ATOM 2335 C C . LEU A 1 338 ? 140.325 134.399 117.411 1.00 16.04 338 LEU A C 1
ATOM 2336 O O . LEU A 1 338 ? 140.853 135.001 116.471 1.00 19.01 338 LEU A O 1
ATOM 2341 N N . TYR A 1 339 ? 140.640 134.658 118.677 1.00 14.22 339 TYR A N 1
ATOM 2342 C CA . TYR A 1 339 ? 141.591 135.703 119.058 1.00 18.63 339 TYR A CA 1
ATOM 2343 C C . TYR A 1 339 ? 142.632 135.129 120.008 1.00 11.43 339 TYR A C 1
ATOM 2344 O O . TYR A 1 339 ? 142.681 135.490 121.186 1.00 24.60 339 TYR A O 1
ATOM 2353 N N . PRO A 1 340 ? 143.491 134.232 119.522 1.00 27.15 340 PRO A N 1
ATOM 2354 C CA . PRO A 1 340 ? 144.496 133.637 120.413 1.00 23.69 340 PRO A CA 1
ATOM 2355 C C . PRO A 1 340 ? 145.565 134.610 120.870 1.00 14.24 340 PRO A C 1
ATOM 2356 O O . PRO A 1 340 ? 146.121 134.430 121.954 1.00 21.13 340 PRO A O 1
ATOM 2360 N N . ASP A 1 341 ? 145.878 135.633 120.076 1.00 17.69 341 ASP A N 1
ATOM 2361 C CA . ASP A 1 341 ? 146.909 136.580 120.479 1.00 19.54 341 ASP A CA 1
ATOM 2362 C C . ASP A 1 341 ? 146.422 137.496 121.588 1.00 18.81 341 ASP A C 1
ATOM 2363 O O . ASP A 1 341 ? 147.223 137.970 122.397 1.00 27.32 341 ASP A O 1
ATOM 2368 N N . GLU A 1 342 ? 145.122 137.768 121.627 1.00 27.33 342 GLU A N 1
ATOM 2369 C CA . GLU A 1 342 ? 144.527 138.635 122.635 1.00 20.44 342 GLU A CA 1
ATOM 2370 C C . GLU A 1 342 ? 143.985 137.828 123.808 1.00 15.23 342 GLU A C 1
ATOM 2371 O O . GLU A 1 342 ? 144.381 138.043 124.956 1.00 32.61 342 GLU A O 1
ATOM 2377 N N . VAL A 1 343 ? 143.076 136.901 123.529 1.00 21.98 343 VAL A N 1
ATOM 2378 C CA . VAL A 1 343 ? 142.482 136.097 124.588 1.00 27.59 343 VAL A CA 1
ATOM 2379 C C . VAL A 1 343 ? 143.530 135.203 125.236 1.00 17.71 343 VAL A C 1
ATOM 2380 O O . VAL A 1 343 ? 143.602 135.097 126.464 1.00 23.67 343 VAL A O 1
ATOM 2384 N N . ALA A 1 344 ? 144.368 134.559 124.427 1.00 23.93 344 ALA A N 1
ATOM 2385 C CA . ALA A 1 344 ? 145.362 133.618 124.924 1.00 24.17 344 ALA A CA 1
ATOM 2386 C C . ALA A 1 344 ? 146.772 134.199 124.908 1.00 19.23 344 ALA A C 1
ATOM 2387 O O . ALA A 1 344 ? 147.737 133.470 124.676 1.00 26.10 344 ALA A O 1
ATOM 2389 N N . CYS A 1 345 ? 146.906 135.496 125.168 1.00 33.48 345 CYS A N 1
ATOM 2390 C CA . CYS A 1 345 ? 148.219 136.111 125.286 1.00 24.32 345 CYS A CA 1
ATOM 2391 C C . CYS A 1 345 ? 149.005 135.451 126.409 1.00 30.40 345 CYS A C 1
ATOM 2392 O O . CYS A 1 345 ? 148.442 135.034 127.422 1.00 32.41 345 CYS A O 1
ATOM 2395 N N . VAL A 1 346 ? 150.318 135.342 126.225 1.00 33.07 346 VAL A N 1
ATOM 2396 C CA . VAL A 1 346 ? 151.146 134.699 127.239 1.00 25.96 346 VAL A CA 1
ATOM 2397 C C . VAL A 1 346 ? 152.366 135.512 127.643 1.00 25.46 346 VAL A C 1
ATOM 2398 O O . VAL A 1 346 ? 152.860 135.346 128.770 1.00 28.43 346 VAL A O 1
ATOM 2402 N N . VAL A 1 347 ? 152.887 136.414 126.817 1.00 28.11 347 VAL A N 1
ATOM 2403 C CA . VAL A 1 347 ? 154.061 137.186 127.217 1.00 35.45 347 VAL A CA 1
ATOM 2404 C C . VAL A 1 347 ? 153.566 138.404 127.987 1.00 33.81 347 VAL A C 1
ATOM 2405 O O . VAL A 1 347 ? 152.577 139.035 127.587 1.00 30.66 347 VAL A O 1
ATOM 2409 N N . PRO A 1 348 ? 154.189 138.731 129.122 1.00 31.79 348 PRO A N 1
ATOM 2410 C CA . PRO A 1 348 ? 153.604 139.740 130.018 1.00 27.74 348 PRO A CA 1
ATOM 2411 C C . PRO A 1 348 ? 153.401 141.106 129.392 1.00 25.29 348 PRO A C 1
ATOM 2412 O O . PRO A 1 348 ? 152.371 141.734 129.650 1.00 31.05 348 PRO A O 1
ATOM 2416 N N . GLU A 1 349 ? 154.334 141.589 128.572 1.00 32.46 349 GLU A N 1
ATOM 2417 C CA . GLU A 1 349 ? 154.157 142.909 127.975 1.00 26.21 349 GLU A CA 1
ATOM 2418 C C . GLU A 1 349 ? 153.035 142.901 126.942 1.00 28.05 349 GLU A C 1
ATOM 2419 O O . GLU A 1 349 ? 152.250 143.854 126.858 1.00 36.20 349 GLU A O 1
ATOM 2425 N N . VAL A 1 350 ? 152.914 141.817 126.177 1.00 25.88 350 VAL A N 1
ATOM 2426 C CA . VAL A 1 350 ? 151.810 141.688 125.232 1.00 24.57 350 VAL A CA 1
ATOM 2427 C C . VAL A 1 350 ? 150.479 141.655 125.971 1.00 20.35 350 VAL A C 1
ATOM 2428 O O . VAL A 1 350 ? 149.527 142.338 125.591 1.00 32.74 350 VAL A O 1
ATOM 2432 N N . CYS A 1 351 ? 150.397 140.864 127.042 1.00 30.11 351 CYS A N 1
ATOM 2433 C CA . CYS A 1 351 ? 149.165 140.795 127.826 1.00 28.43 351 CYS A CA 1
ATOM 2434 C C . CYS A 1 351 ? 148.824 142.143 128.440 1.00 23.46 351 CYS A C 1
ATOM 2435 O O . CYS A 1 351 ? 147.654 142.526 128.514 1.00 30.60 351 CYS A O 1
ATOM 2438 N N . ARG A 1 352 ? 149.837 142.867 128.904 1.00 24.37 352 ARG A N 1
ATOM 2439 C CA . ARG A 1 352 ? 149.614 144.193 129.459 1.00 23.88 352 ARG A CA 1
ATOM 2440 C C . ARG A 1 352 ? 149.044 145.136 128.410 1.00 24.37 352 ARG A C 1
ATOM 2441 O O . ARG A 1 352 ? 148.187 145.970 128.714 1.00 34.65 352 ARG A O 1
ATOM 2449 N N . ARG A 1 353 ? 149.513 145.026 127.168 1.00 30.96 353 ARG A N 1
ATOM 2450 C CA . ARG A 1 353 ? 148.928 145.831 126.100 1.00 24.59 353 ARG A CA 1
ATOM 2451 C C . ARG A 1 353 ? 147.513 145.375 125.757 1.00 26.60 353 ARG A C 1
ATOM 2452 O O . ARG A 1 353 ? 146.657 146.201 125.428 1.00 31.54 353 ARG A O 1
ATOM 2460 N N . VAL A 1 354 ? 147.252 144.068 125.810 1.00 25.83 354 VAL A N 1
ATOM 2461 C CA . VAL A 1 354 ? 145.967 143.542 125.352 1.00 22.56 354 VAL A CA 1
ATOM 2462 C C . VAL A 1 354 ? 144.841 143.968 126.287 1.00 31.40 354 VAL A C 1
ATOM 2463 O O . VAL A 1 354 ? 143.806 144.475 125.842 1.00 42.42 354 VAL A O 1
ATOM 2467 N N . CYS A 1 355 ? 145.021 143.777 127.591 1.00 23.34 355 CYS A N 1
ATOM 2468 C CA . CYS A 1 355 ? 143.935 143.990 128.534 1.00 22.14 355 CYS A CA 1
ATOM 2469 C C . CYS A 1 355 ? 144.315 144.790 129.768 1.00 35.06 355 CYS A C 1
ATOM 2470 O O . CYS A 1 355 ? 143.412 145.226 130.490 1.00 41.13 355 CYS A O 1
ATOM 2473 N N . GLY A 1 356 ? 145.597 144.999 130.040 1.00 23.83 356 GLY A N 1
ATOM 2474 C CA . GLY A 1 356 ? 146.033 145.831 131.136 1.00 24.08 356 GLY A CA 1
ATOM 2475 C C . GLY A 1 356 ? 146.784 145.103 132.222 1.00 29.52 356 GLY A C 1
ATOM 2476 O O . GLY A 1 356 ? 147.483 145.750 133.007 1.00 35.18 356 GLY A O 1
ATOM 2477 N N . THR A 1 357 ? 146.674 143.784 132.291 1.00 29.22 357 THR A N 1
ATOM 2478 C CA . THR A 1 357 ? 147.367 143.002 133.299 1.00 31.49 357 THR A CA 1
ATOM 2479 C C . THR A 1 357 ? 148.308 142.018 132.620 1.00 28.43 357 THR A C 1
ATOM 2480 O O . THR A 1 357 ? 148.006 141.497 131.544 1.00 34.03 357 THR A O 1
ATOM 2484 N N . GLU A 1 358 ? 149.453 141.778 133.258 1.00 24.74 358 GLU A N 1
ATOM 2485 C CA . GLU A 1 358 ? 150.490 140.901 132.731 1.00 23.81 358 GLU A CA 1
ATOM 2486 C C . GLU A 1 358 ? 150.198 139.422 132.929 1.00 30.52 358 GLU A C 1
ATOM 2487 O O . GLU A 1 358 ? 150.899 138.591 132.348 1.00 35.66 358 GLU A O 1
ATOM 2493 N N . VAL A 1 359 ? 149.192 139.071 133.731 1.00 29.71 359 VAL A N 1
ATOM 2494 C CA . VAL A 1 359 ? 148.984 137.675 134.111 1.00 27.37 359 VAL A CA 1
ATOM 2495 C C . VAL A 1 359 ? 148.129 136.900 133.127 1.00 27.38 359 VAL A C 1
ATOM 2496 O O . VAL A 1 359 ? 147.981 135.682 133.280 1.00 34.43 359 VAL A O 1
ATOM 2500 N N . GLY A 1 360 ? 147.556 137.557 132.139 1.00 26.97 360 GLY A N 1
ATOM 2501 C CA . GLY A 1 360 ? 146.711 136.897 131.164 1.00 24.55 360 GLY A CA 1
ATOM 2502 C C . GLY A 1 360 ? 145.467 137.715 130.903 1.00 26.10 360 GLY A C 1
ATOM 2503 O O . GLY A 1 360 ? 145.034 138.522 131.721 1.00 34.24 360 GLY A O 1
ATOM 2504 N N . CYS A 1 361 ? 144.871 137.489 129.739 1.00 29.59 361 CYS A N 1
ATOM 2505 C CA . CYS A 1 361 ? 143.767 138.308 129.260 1.00 21.24 361 CYS A CA 1
ATOM 2506 C C . CYS A 1 361 ? 142.595 137.451 128.832 1.00 13.85 361 CYS A C 1
ATOM 2507 O O . CYS A 1 361 ? 141.943 137.724 127.827 1.00 23.40 361 CYS A O 1
ATOM 2510 N N . SER A 1 362 ? 142.296 136.403 129.595 1.00 17.49 362 SER A N 1
ATOM 2511 C CA . SER A 1 362 ? 141.128 135.594 129.286 1.00 16.49 362 SER A CA 1
ATOM 2512 C C . SER A 1 362 ? 139.829 136.310 129.627 1.00 26.22 362 SER A C 1
ATOM 2513 O O . SER A 1 362 ? 138.794 136.000 129.035 1.00 34.22 362 SER A O 1
ATOM 2516 N N . ASN A 1 363 ? 139.869 137.287 130.533 1.00 17.93 363 ASN A N 1
ATOM 2517 C CA . ASN A 1 363 ? 138.663 138.001 130.928 1.00 17.74 363 ASN A CA 1
ATOM 2518 C C . ASN A 1 363 ? 138.047 138.795 129.788 1.00 15.98 363 ASN A C 1
ATOM 2519 O O . ASN A 1 363 ? 136.871 139.159 129.870 1.00 20.37 363 ASN A O 1
ATOM 2524 N N . ILE A 1 364 ? 138.803 139.071 128.730 1.00 25.92 364 ILE A N 1
ATOM 2525 C CA . ILE A 1 364 ? 138.288 139.828 127.596 1.00 20.67 364 ILE A CA 1
ATOM 2526 C C . ILE A 1 364 ? 137.580 138.892 126.633 1.00 16.82 364 ILE A C 1
ATOM 2527 O O . ILE A 1 364 ? 137.106 139.322 125.580 1.00 30.08 364 ILE A O 1
ATOM 2532 N N . ALA A 1 365 ? 137.509 137.611 126.980 1.00 17.65 365 ALA A N 1
ATOM 2533 C CA . ALA A 1 365 ? 136.982 136.593 126.083 1.00 14.12 365 ALA A CA 1
ATOM 2534 C C . ALA A 1 365 ? 135.575 136.927 125.607 1.00 15.16 365 ALA A C 1
ATOM 2535 O O . ALA A 1 365 ? 135.362 137.149 124.412 1.00 19.55 365 ALA A O 1
ATOM 2537 N N . TYR A 1 366 ? 134.609 136.968 126.520 1.00 27.74 366 TYR A N 1
ATOM 2538 C CA . TYR A 1 366 ? 133.238 137.270 126.114 1.00 19.42 366 TYR A CA 1
ATOM 2539 C C . TYR A 1 366 ? 133.069 138.679 125.571 1.00 17.45 366 TYR A C 1
ATOM 2540 O O . TYR A 1 366 ? 132.407 138.833 124.532 1.00 24.47 366 TYR A O 1
ATOM 2549 N N . PRO A 1 367 ? 133.586 139.744 126.213 1.00 24.03 367 PRO A N 1
ATOM 2550 C CA . PRO A 1 367 ? 133.440 141.085 125.632 1.00 18.28 367 PRO A CA 1
ATOM 2551 C C . PRO A 1 367 ? 133.927 141.180 124.195 1.00 18.20 367 PRO A C 1
ATOM 2552 O O . PRO A 1 367 ? 133.184 141.624 123.315 1.00 30.48 367 PRO A O 1
ATOM 2556 N N . ARG A 1 368 ? 135.162 140.741 123.951 1.00 9.90 368 ARG A N 1
ATOM 2557 C CA . ARG A 1 368 ? 135.727 140.787 122.608 1.00 15.14 368 ARG A CA 1
ATOM 2558 C C . ARG A 1 368 ? 134.815 140.103 121.604 1.00 21.95 368 ARG A C 1
ATOM 2559 O O . ARG A 1 368 ? 134.506 140.659 120.546 1.00 32.33 368 ARG A O 1
ATOM 2567 N N . LEU A 1 369 ? 134.346 138.902 121.937 1.00 27.23 369 LEU A N 1
ATOM 2568 C CA . LEU A 1 369 ? 133.397 138.206 121.078 1.00 20.07 369 LEU A CA 1
ATOM 2569 C C . LEU A 1 369 ? 132.189 139.085 120.773 1.00 19.78 369 LEU A C 1
ATOM 2570 O O . LEU A 1 369 ? 131.862 139.323 119.605 1.00 28.89 369 LEU A O 1
ATOM 2575 N N . VAL A 1 370 ? 131.557 139.633 121.815 1.00 23.23 370 VAL A N 1
ATOM 2576 C CA . VAL A 1 370 ? 130.416 140.519 121.609 1.00 22.60 370 VAL A CA 1
ATOM 2577 C C . VAL A 1 370 ? 130.809 141.664 120.701 1.00 23.19 370 VAL A C 1
ATOM 2578 O O . VAL A 1 370 ? 130.053 142.066 119.810 1.00 36.86 370 VAL A O 1
ATOM 2582 N N . VAL A 1 371 ? 132.008 142.196 120.904 1.00 24.40 371 VAL A N 1
ATOM 2583 C CA . VAL A 1 371 ? 132.436 143.359 120.151 1.00 27.01 371 VAL A CA 1
ATOM 2584 C C . VAL A 1 371 ? 132.763 142.996 118.709 1.00 27.00 371 VAL A C 1
ATOM 2585 O O . VAL A 1 371 ? 132.599 143.825 117.809 1.00 36.24 371 VAL A O 1
ATOM 2589 N N . LYS A 1 372 ? 133.181 141.758 118.442 1.00 30.32 372 LYS A N 1
ATOM 2590 C CA . LYS A 1 372 ? 133.713 141.450 117.125 1.00 27.42 372 LYS A CA 1
ATOM 2591 C C . LYS A 1 372 ? 132.887 140.459 116.322 1.00 30.81 372 LYS A C 1
ATOM 2592 O O . LYS A 1 372 ? 133.121 140.326 115.119 1.00 33.29 372 LYS A O 1
ATOM 2598 N N . LEU A 1 373 ? 131.931 139.772 116.937 1.00 33.73 373 LEU A N 1
ATOM 2599 C CA . LEU A 1 373 ? 131.078 138.859 116.190 1.00 33.75 373 LEU A CA 1
ATOM 2600 C C . LEU A 1 373 ? 129.681 139.399 115.954 1.00 34.10 373 LEU A C 1
ATOM 2601 O O . LEU A 1 373 ? 129.055 139.044 114.952 1.00 38.32 373 LEU A O 1
ATOM 2606 N N . MET A 1 374 ? 129.180 140.239 116.846 1.00 39.23 374 MET A N 1
ATOM 2607 C CA . MET A 1 374 ? 127.865 140.810 116.653 1.00 45.15 374 MET A CA 1
ATOM 2608 C C . MET A 1 374 ? 127.898 141.849 115.534 1.00 45.55 374 MET A C 1
ATOM 2609 O O . MET A 1 374 ? 128.869 142.596 115.397 1.00 47.71 374 MET A O 1
ATOM 2614 N N . PRO A 1 375 ? 126.863 141.898 114.708 1.00 48.68 375 PRO A N 1
ATOM 2615 C CA . PRO A 1 375 ? 126.797 142.890 113.632 1.00 50.50 375 PRO A CA 1
ATOM 2616 C C . PRO A 1 375 ? 126.513 144.282 114.188 1.00 53.53 375 PRO A C 1
ATOM 2617 O O . PRO A 1 375 ? 126.349 144.482 115.387 1.00 52.24 375 PRO A O 1
ATOM 2621 N N . ASN A 1 376 ? 126.443 145.254 113.275 1.00 58.66 376 ASN A N 1
ATOM 2622 C CA . ASN A 1 376 ? 126.363 146.654 113.672 1.00 56.26 376 ASN A CA 1
ATOM 2623 C C . ASN A 1 376 ? 125.073 146.996 114.401 1.00 58.21 376 ASN A C 1
ATOM 2624 O O . ASN A 1 376 ? 124.989 148.062 115.015 1.00 62.63 376 ASN A O 1
ATOM 2629 N N . GLY A 1 377 ? 124.067 146.137 114.350 1.00 52.09 377 GLY A N 1
ATOM 2630 C CA . GLY A 1 377 ? 122.860 146.409 115.097 1.00 55.63 377 GLY A CA 1
ATOM 2631 C C . GLY A 1 377 ? 122.821 145.682 116.422 1.00 54.02 377 GLY A C 1
ATOM 2632 O O . GLY A 1 377 ? 122.492 146.268 117.454 1.00 53.07 377 GLY A O 1
ATOM 2633 N N . LEU A 1 378 ? 123.165 144.395 116.400 1.00 53.10 378 LEU A N 1
ATOM 2634 C CA . LEU A 1 378 ? 123.070 143.581 117.604 1.00 51.45 378 LEU A CA 1
ATOM 2635 C C . LEU A 1 378 ? 124.200 143.866 118.580 1.00 52.12 378 LEU A C 1
ATOM 2636 O O . LEU A 1 378 ? 124.048 143.623 119.779 1.00 56.88 378 LEU A O 1
ATOM 2641 N N . ARG A 1 379 ? 125.341 144.354 118.096 1.00 47.00 379 ARG A N 1
ATOM 2642 C CA . ARG A 1 379 ? 126.449 144.644 118.998 1.00 46.91 379 ARG A CA 1
ATOM 2643 C C . ARG A 1 379 ? 126.079 145.729 119.997 1.00 47.30 379 ARG A C 1
ATOM 2644 O O . ARG A 1 379 ? 126.303 145.580 121.204 1.00 47.88 379 ARG A O 1
ATOM 2652 N N . GLY A 1 380 ? 125.499 146.825 119.510 1.00 48.10 380 GLY A N 1
ATOM 2653 C CA . GLY A 1 380 ? 125.107 147.899 120.401 1.00 43.34 380 GLY A CA 1
ATOM 2654 C C . GLY A 1 380 ? 124.014 147.486 121.362 1.00 42.22 380 GLY A C 1
ATOM 2655 O O . GLY A 1 380 ? 124.052 147.842 122.537 1.00 50.37 380 GLY A O 1
ATOM 2656 N N . LEU A 1 381 ? 123.027 146.733 120.880 1.00 42.13 381 LEU A N 1
ATOM 2657 C CA . LEU A 1 381 ? 121.962 146.276 121.764 1.00 46.10 381 LEU A CA 1
ATOM 2658 C C . LEU A 1 381 ? 122.499 145.336 122.832 1.00 42.92 381 LEU A C 1
ATOM 2659 O O . LEU A 1 381 ? 122.141 145.454 124.007 1.00 49.86 381 LEU A O 1
ATOM 2664 N N . MET A 1 382 ? 123.355 144.393 122.444 1.00 41.37 382 MET A N 1
ATOM 2665 C CA . MET A 1 382 ? 123.922 143.461 123.410 1.00 44.74 382 MET A CA 1
ATOM 2666 C C . MET A 1 382 ? 124.733 144.198 124.465 1.00 47.42 382 MET A C 1
ATOM 2667 O O . MET A 1 382 ? 124.568 143.963 125.668 1.00 52.98 382 MET A O 1
ATOM 2672 N N . LEU A 1 383 ? 125.593 145.123 124.033 1.00 40.66 383 LEU A N 1
ATOM 2673 C CA . LEU A 1 383 ? 126.376 145.899 124.985 1.00 36.00 383 LEU A CA 1
ATOM 2674 C C . LEU A 1 383 ? 125.488 146.746 125.882 1.00 42.04 383 LEU A C 1
ATOM 2675 O O . LEU A 1 383 ? 125.713 146.816 127.093 1.00 49.29 383 LEU A O 1
ATOM 2680 N N . ALA A 1 384 ? 124.473 147.395 125.308 1.00 42.75 384 ALA A N 1
ATOM 2681 C CA . ALA A 1 384 ? 123.602 148.264 126.086 1.00 42.33 384 ALA A CA 1
ATOM 2682 C C . ALA A 1 384 ? 122.834 147.484 127.139 1.00 40.78 384 ALA A C 1
ATOM 2683 O O . ALA A 1 384 ? 122.736 147.918 128.290 1.00 46.15 384 ALA A O 1
ATOM 2685 N N . VAL A 1 385 ? 122.283 146.329 126.769 1.00 45.21 385 VAL A N 1
ATOM 2686 C CA . VAL A 1 385 ? 121.495 145.560 127.724 1.00 47.78 385 VAL A CA 1
ATOM 2687 C C . VAL A 1 385 ? 122.394 144.942 128.788 1.00 39.22 385 VAL A C 1
ATOM 2688 O O . VAL A 1 385 ? 122.030 144.895 129.968 1.00 48.64 385 VAL A O 1
ATOM 2692 N N . MET A 1 386 ? 123.587 144.477 128.402 1.00 36.74 386 MET A N 1
ATOM 2693 C CA . MET A 1 386 ? 124.529 143.975 129.398 1.00 41.10 386 MET A CA 1
ATOM 2694 C C . MET A 1 386 ? 124.930 145.066 130.380 1.00 43.04 386 MET A C 1
ATOM 2695 O O . MET A 1 386 ? 124.988 144.831 131.590 1.00 46.60 386 MET A O 1
ATOM 2700 N N . LEU A 1 387 ? 125.207 146.268 129.881 1.00 41.73 387 LEU A N 1
ATOM 2701 C CA . LEU A 1 387 ? 125.628 147.346 130.761 1.00 35.66 387 LEU A CA 1
ATOM 2702 C C . LEU A 1 387 ? 124.481 147.850 131.621 1.00 40.15 387 LEU A C 1
ATOM 2703 O O . LEU A 1 387 ? 124.709 148.277 132.752 1.00 48.49 387 LEU A O 1
ATOM 2708 N N . ALA A 1 388 ? 123.247 147.798 131.122 1.00 42.89 388 ALA A N 1
ATOM 2709 C CA . ALA A 1 388 ? 122.115 148.199 131.947 1.00 39.41 388 ALA A CA 1
ATOM 2710 C C . ALA A 1 388 ? 121.822 147.163 133.026 1.00 45.17 388 ALA A C 1
ATOM 2711 O O . ALA A 1 388 ? 121.417 147.516 134.137 1.00 45.77 388 ALA A O 1
ATOM 2713 N N . ALA A 1 389 ? 122.021 145.880 132.725 1.00 38.65 389 ALA A N 1
ATOM 2714 C CA . ALA A 1 389 ? 121.946 144.872 133.776 1.00 43.47 389 ALA A CA 1
ATOM 2715 C C . ALA A 1 389 ? 123.063 145.061 134.794 1.00 45.66 389 ALA A C 1
ATOM 2716 O O . ALA A 1 389 ? 122.862 144.860 135.997 1.00 48.80 389 ALA A O 1
ATOM 2718 N N . LEU A 1 390 ? 124.250 145.442 134.324 1.00 43.24 390 LEU A N 1
ATOM 2719 C CA . LEU A 1 390 ? 125.330 145.831 135.222 1.00 42.53 390 LEU A CA 1
ATOM 2720 C C . LEU A 1 390 ? 124.898 146.961 136.141 1.00 41.13 390 LEU A C 1
ATOM 2721 O O . LEU A 1 390 ? 125.117 146.907 137.354 1.00 41.39 390 LEU A O 1
ATOM 2726 N N . MET A 1 391 ? 124.288 147.974 135.581 1.00 41.96 391 MET A N 1
ATOM 2727 C CA . MET A 1 391 ? 123.933 149.114 136.347 1.00 41.50 391 MET A CA 1
ATOM 2728 C C . MET A 1 391 ? 122.887 148.853 137.361 1.00 48.72 391 MET A C 1
ATOM 2729 O O . MET A 1 391 ? 122.910 149.445 138.387 1.00 51.18 391 MET A O 1
ATOM 2734 N N . SER A 1 392 ? 121.938 148.005 137.040 1.00 50.23 392 SER A N 1
ATOM 2735 C CA . SER A 1 392 ? 120.946 147.512 137.972 1.00 44.33 392 SER A CA 1
ATOM 2736 C C . SER A 1 392 ? 121.450 146.681 139.098 1.00 42.31 392 SER A C 1
ATOM 2737 O O . SER A 1 392 ? 120.986 146.794 140.191 1.00 50.19 392 SER A O 1
ATOM 2740 N N . SER A 1 393 ? 122.391 145.819 138.809 1.00 35.59 393 SER A N 1
ATOM 2741 C CA . SER A 1 393 ? 123.062 145.001 139.774 1.00 32.88 393 SER A CA 1
ATOM 2742 C C . SER A 1 393 ? 123.855 145.848 140.705 1.00 41.03 393 SER A C 1
ATOM 2743 O O . SER A 1 393 ? 123.876 145.602 141.865 1.00 46.17 393 SER A O 1
ATOM 2746 N N . LEU A 1 394 ? 124.550 146.839 140.192 1.00 41.46 394 LEU A N 1
ATOM 2747 C CA . LEU A 1 394 ? 125.295 147.720 141.030 1.00 35.92 394 LEU A CA 1
ATOM 2748 C C . LEU A 1 394 ? 124.397 148.492 141.904 1.00 33.59 394 LEU A C 1
ATOM 2749 O O . LEU A 1 394 ? 124.631 148.593 143.044 1.00 44.97 394 LEU A O 1
ATOM 2754 N N . ALA A 1 395 ? 123.362 149.061 141.364 1.00 37.25 395 ALA A N 1
ATOM 2755 C CA . ALA A 1 395 ? 122.464 149.863 142.184 1.00 34.85 395 ALA A CA 1
ATOM 2756 C C . ALA A 1 395 ? 121.790 149.013 143.251 1.00 39.97 395 ALA A C 1
ATOM 2757 O O . ALA A 1 395 ? 121.639 149.447 144.398 1.00 50.66 395 ALA A O 1
ATOM 2759 N N . SER A 1 396 ? 121.385 147.796 142.892 1.00 42.86 396 SER A N 1
ATOM 2760 C CA . SER A 1 396 ? 120.769 146.901 143.860 1.00 38.60 396 SER A CA 1
ATOM 2761 C C . SER A 1 396 ? 121.724 146.584 144.997 1.00 35.54 396 SER A C 1
ATOM 2762 O O . SER A 1 396 ? 121.341 146.629 146.168 1.00 44.65 396 SER A O 1
ATOM 2765 N N . ILE A 1 397 ? 122.972 146.244 144.671 1.00 35.17 397 ILE A N 1
ATOM 2766 C CA . ILE A 1 397 ? 123.922 145.875 145.713 1.00 29.62 397 ILE A CA 1
ATOM 2767 C C . ILE A 1 397 ? 124.302 147.092 146.542 1.00 31.40 397 ILE A C 1
ATOM 2768 O O . ILE A 1 397 ? 124.490 146.987 147.756 1.00 38.16 397 ILE A O 1
ATOM 2773 N N . PHE A 1 398 ? 124.411 148.263 145.913 1.00 33.53 398 PHE A N 1
ATOM 2774 C CA . PHE A 1 398 ? 124.638 149.487 146.674 1.00 32.10 398 PHE A CA 1
ATOM 2775 C C . PHE A 1 398 ? 123.536 149.697 147.699 1.00 33.21 398 PHE A C 1
ATOM 2776 O O . PHE A 1 398 ? 123.806 149.938 148.878 1.00 35.98 398 PHE A O 1
ATOM 2784 N N . ASN A 1 399 ? 122.283 149.594 147.264 1.00 38.88 399 ASN A N 1
ATOM 2785 C CA . ASN A 1 399 ? 121.161 149.827 148.166 1.00 39.40 399 ASN A CA 1
ATOM 2786 C C . ASN A 1 399 ? 121.099 148.772 149.265 1.00 39.97 399 ASN A C 1
ATOM 2787 O O . ASN A 1 399 ? 120.895 149.096 150.440 1.00 42.86 399 ASN A O 1
ATOM 2792 N N . SER A 1 400 ? 121.268 147.501 148.899 1.00 37.60 400 SER A N 1
ATOM 2793 C CA . SER A 1 400 ? 121.176 146.430 149.882 1.00 34.88 400 SER A CA 1
ATOM 2794 C C . SER A 1 400 ? 122.302 146.516 150.902 1.00 36.70 400 SER A C 1
ATOM 2795 O O . SER A 1 400 ? 122.074 146.327 152.101 1.00 43.40 400 SER A O 1
ATOM 2798 N N . SER A 1 401 ? 123.522 146.816 150.452 1.00 35.66 401 SER A N 1
ATOM 2799 C CA . SER A 1 401 ? 124.639 146.976 151.372 1.00 35.85 401 SER A CA 1
ATOM 2800 C C . SER A 1 401 ? 124.468 148.206 152.249 1.00 32.80 401 SER A C 1
ATOM 2801 O O . SER A 1 401 ? 124.843 148.186 153.424 1.00 41.83 401 SER A O 1
ATOM 2804 N N . SER A 1 402 ? 123.912 149.289 151.704 1.00 29.66 402 SER A N 1
ATOM 2805 C CA . SER A 1 402 ? 123.710 150.479 152.520 1.00 37.96 402 SER A CA 1
ATOM 2806 C C . SER A 1 402 ? 122.674 150.227 153.604 1.00 36.43 402 SER A C 1
ATOM 2807 O O . SER A 1 402 ? 122.876 150.612 154.760 1.00 40.42 402 SER A O 1
ATOM 2810 N N . THR A 1 403 ? 121.569 149.563 153.257 1.00 37.85 403 THR A N 1
ATOM 2811 C CA . THR A 1 403 ? 120.577 149.212 154.269 1.00 39.90 403 THR A CA 1
ATOM 2812 C C . THR A 1 403 ? 121.149 148.232 155.285 1.00 42.73 403 THR A C 1
ATOM 2813 O O . THR A 1 403 ? 120.856 148.331 156.480 1.00 49.79 403 THR A O 1
ATOM 2817 N N . LEU A 1 404 ? 121.963 147.277 154.834 1.00 33.58 404 LEU A N 1
ATOM 2818 C CA . LEU A 1 404 ? 122.570 146.326 155.755 1.00 33.91 404 LEU A CA 1
ATOM 2819 C C . LEU A 1 404 ? 123.483 147.032 156.749 1.00 40.88 404 LEU A C 1
ATOM 2820 O O . LEU A 1 404 ? 123.416 146.784 157.957 1.00 48.06 404 LEU A O 1
ATOM 2825 N N . PHE A 1 405 ? 124.331 147.935 156.259 1.00 41.49 405 PHE A N 1
ATOM 2826 C CA . PHE A 1 405 ? 125.220 148.679 157.141 1.00 37.43 405 PHE A CA 1
ATOM 2827 C C . PHE A 1 405 ? 124.443 149.586 158.084 1.00 42.38 405 PHE A C 1
ATOM 2828 O O . PHE A 1 405 ? 124.816 149.742 159.251 1.00 48.92 405 PHE A O 1
ATOM 2836 N N . THR A 1 406 ? 123.373 150.211 157.595 1.00 48.56 406 THR A N 1
ATOM 2837 C CA . THR A 1 406 ? 122.625 151.143 158.429 1.00 47.97 406 THR A CA 1
ATOM 2838 C C . THR A 1 406 ? 121.844 150.418 159.518 1.00 49.86 406 THR A C 1
ATOM 2839 O O . THR A 1 406 ? 121.854 150.838 160.679 1.00 53.72 406 THR A O 1
ATOM 2843 N N . MET A 1 407 ? 121.175 149.320 159.172 1.00 50.34 407 MET A N 1
ATOM 2844 C CA . MET A 1 407 ? 120.285 148.666 160.122 1.00 55.11 407 MET A CA 1
ATOM 2845 C C . MET 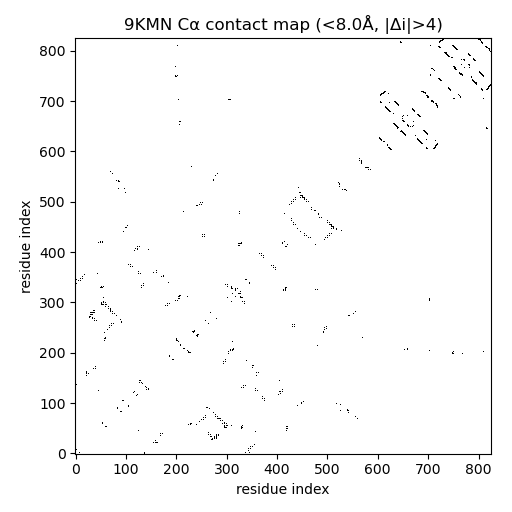A 1 407 ? 121.036 147.699 161.029 1.00 56.09 407 MET A C 1
ATOM 2846 O O . MET A 1 407 ? 120.804 147.664 162.241 1.00 58.17 407 MET A O 1
ATOM 2851 N N . ASP A 1 408 ? 121.939 146.901 160.461 1.00 51.17 408 ASP A N 1
ATOM 2852 C CA . ASP A 1 408 ? 122.576 145.857 161.248 1.00 53.34 408 ASP A CA 1
ATOM 2853 C C . ASP A 1 408 ? 123.853 146.329 161.929 1.00 52.83 408 ASP A C 1
ATOM 2854 O O . ASP A 1 408 ? 124.231 145.777 162.967 1.00 60.97 408 ASP A O 1
ATOM 2859 N N . ILE A 1 409 ? 124.528 147.331 161.379 1.00 45.12 409 ILE A N 1
ATOM 2860 C CA . ILE A 1 409 ? 125.819 147.781 161.890 1.00 48.53 409 ILE A CA 1
ATOM 2861 C C . ILE A 1 409 ? 125.713 149.155 162.538 1.00 48.52 409 ILE A C 1
ATOM 2862 O O . ILE A 1 409 ? 126.034 149.320 163.713 1.00 51.01 409 ILE A O 1
ATOM 2867 N N . TYR A 1 410 ? 125.260 150.156 161.785 1.00 50.39 410 TYR A N 1
ATOM 2868 C CA . TYR A 1 410 ? 125.318 151.523 162.290 1.00 52.17 410 TYR A CA 1
ATOM 2869 C C . TYR A 1 410 ? 124.346 151.745 163.441 1.00 57.83 410 TYR A C 1
ATOM 2870 O O . TYR A 1 410 ? 124.689 152.406 164.426 1.00 58.75 410 TYR A O 1
ATOM 2879 N N . THR A 1 411 ? 123.127 151.221 163.334 1.00 59.90 411 THR A N 1
ATOM 2880 C CA . THR A 1 411 ? 122.153 151.436 164.396 1.00 59.58 411 THR A CA 1
ATOM 2881 C C . THR A 1 411 ? 122.512 150.697 165.677 1.00 59.18 411 THR A C 1
ATOM 2882 O O . THR A 1 411 ? 121.932 150.990 166.725 1.00 60.15 411 THR A O 1
ATOM 2886 N N . ARG A 1 412 ? 123.433 149.736 165.621 1.00 62.63 412 ARG A N 1
ATOM 2887 C CA . ARG A 1 412 ? 123.956 149.170 166.859 1.00 65.85 412 ARG A CA 1
ATOM 2888 C C . ARG A 1 412 ? 124.936 150.123 167.528 1.00 64.36 412 ARG A C 1
ATOM 2889 O O . ARG A 1 412 ? 124.891 150.311 168.749 1.00 65.34 412 ARG A O 1
ATOM 2897 N N . LEU A 1 413 ? 125.829 150.735 166.747 1.00 64.39 413 LEU A N 1
ATOM 2898 C CA . LEU A 1 413 ? 126.777 151.690 167.314 1.00 62.94 413 LEU A CA 1
ATOM 2899 C C . LEU A 1 413 ? 126.066 152.939 167.817 1.00 67.92 413 LEU A C 1
ATOM 2900 O O . LEU A 1 413 ? 126.393 153.460 168.889 1.00 69.56 413 LEU A O 1
ATOM 2905 N N . ARG A 1 414 ? 125.091 153.435 167.057 1.00 72.95 414 ARG A N 1
ATOM 2906 C CA . ARG A 1 414 ? 124.227 154.537 167.479 1.00 70.88 414 ARG A CA 1
ATOM 2907 C C . ARG A 1 414 ? 122.806 154.002 167.578 1.00 72.98 414 ARG A C 1
ATOM 2908 O O . ARG A 1 414 ? 122.118 153.848 166.558 1.00 73.86 414 ARG A O 1
ATOM 2916 N N . PRO A 1 415 ? 122.324 153.711 168.786 1.00 80.33 415 PRO A N 1
ATOM 2917 C CA . PRO A 1 415 ? 121.014 153.061 168.928 1.00 80.31 415 PRO A CA 1
ATOM 2918 C C . PRO A 1 415 ? 119.864 153.910 168.417 1.00 78.88 415 PRO A C 1
ATOM 2919 O O . PRO A 1 415 ? 119.020 153.425 167.658 1.00 76.63 415 PRO A O 1
ATOM 2923 N N . ARG A 1 416 ? 119.818 155.175 168.820 1.00 89.91 416 ARG A N 1
ATOM 2924 C CA . ARG A 1 416 ? 118.749 156.086 168.427 1.00 91.74 416 ARG A CA 1
ATOM 2925 C C . ARG A 1 416 ? 119.330 157.151 167.504 1.00 92.78 416 ARG A C 1
ATOM 2926 O O . ARG A 1 416 ? 120.076 158.029 167.949 1.00 92.12 416 ARG A O 1
ATOM 2934 N N . ALA A 1 417 ? 118.989 157.068 166.221 1.00 89.65 417 ALA A N 1
ATOM 2935 C CA . ALA A 1 417 ? 119.460 158.010 165.218 1.00 87.54 417 ALA A CA 1
ATOM 2936 C C . ALA A 1 417 ? 118.294 158.450 164.347 1.00 86.85 417 ALA A C 1
ATOM 2937 O O . ALA A 1 417 ? 117.359 157.684 164.104 1.00 86.15 417 ALA A O 1
ATOM 2939 N N . GLY A 1 418 ? 118.362 159.691 163.874 1.00 83.24 418 GLY A N 1
ATOM 2940 C CA . GLY A 1 418 ? 117.289 160.245 163.079 1.00 83.08 418 GLY A CA 1
ATOM 2941 C C . GLY A 1 418 ? 117.284 159.742 161.650 1.00 82.90 418 GLY A C 1
ATOM 2942 O O . GLY A 1 418 ? 118.219 159.097 161.180 1.00 82.76 418 GLY A O 1
ATOM 2943 N N . ASP A 1 419 ? 116.190 160.054 160.951 1.00 80.91 419 ASP A N 1
ATOM 2944 C CA . ASP A 1 419 ? 116.045 159.642 159.558 1.00 81.51 419 ASP A CA 1
ATOM 2945 C C . ASP A 1 419 ? 117.110 160.289 158.680 1.00 80.64 419 ASP A C 1
ATOM 2946 O O . ASP A 1 419 ? 117.707 159.633 157.816 1.00 77.66 419 ASP A O 1
ATOM 2951 N N . ARG A 1 420 ? 117.362 161.582 158.893 1.00 80.42 420 ARG A N 1
ATOM 2952 C CA . ARG A 1 420 ? 118.356 162.285 158.091 1.00 81.90 420 ARG A CA 1
ATOM 2953 C C . ARG A 1 420 ? 119.749 161.715 158.319 1.00 80.42 420 ARG A C 1
ATOM 2954 O O . ARG A 1 420 ? 120.536 161.580 157.375 1.00 77.57 420 ARG A O 1
ATOM 2962 N N . GLU A 1 421 ? 120.068 161.369 159.567 1.00 73.78 421 GLU A N 1
ATOM 2963 C CA . GLU A 1 421 ? 121.367 160.776 159.859 1.00 73.83 421 GLU A CA 1
ATOM 2964 C C . GLU A 1 421 ? 121.523 159.419 159.186 1.00 71.25 421 GLU A C 1
ATOM 2965 O O . GLU A 1 421 ? 122.599 159.097 158.675 1.00 68.24 421 GLU A O 1
ATOM 2971 N N . LEU A 1 422 ? 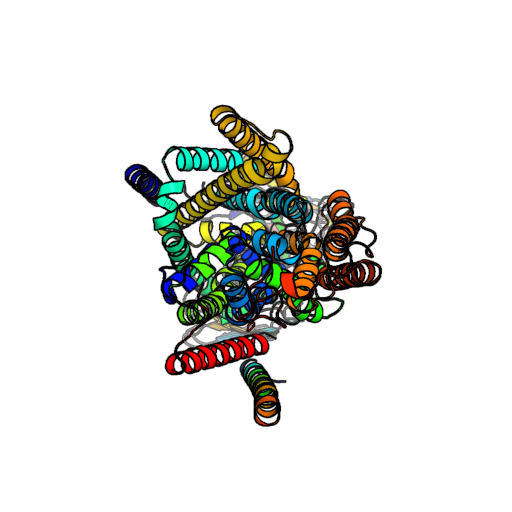120.466 158.606 159.181 1.00 69.13 422 LEU A N 1
ATOM 2972 C CA . LEU A 1 422 ? 120.548 157.310 158.518 1.00 68.48 422 LEU A CA 1
ATOM 2973 C C . LEU A 1 422 ? 120.697 157.465 157.010 1.00 71.25 422 LEU A C 1
ATOM 2974 O O . LEU A 1 422 ? 121.440 156.706 156.377 1.00 69.63 422 LEU A O 1
ATOM 2979 N N . LEU A 1 423 ? 120.005 158.441 156.414 1.00 69.07 423 LEU A N 1
ATOM 2980 C CA . LEU A 1 423 ? 120.197 158.704 154.990 1.00 66.29 423 LEU A CA 1
ATOM 2981 C C . LEU A 1 423 ? 121.629 159.133 154.693 1.00 66.85 423 LEU A C 1
ATOM 2982 O O . LEU A 1 423 ? 122.250 158.640 153.741 1.00 67.25 423 LEU A O 1
ATOM 2987 N N . LEU A 1 424 ? 122.171 160.044 155.505 1.00 61.38 424 LEU A N 1
ATOM 2988 C CA . LEU A 1 424 ? 123.546 160.490 155.309 1.00 57.21 424 LEU A CA 1
ATOM 2989 C C . LEU A 1 424 ? 124.526 159.336 155.457 1.00 58.90 424 LEU A C 1
ATOM 2990 O O . LEU A 1 424 ? 125.476 159.215 154.677 1.00 61.97 424 LEU A O 1
ATOM 2995 N N . VAL A 1 425 ? 124.310 158.477 156.454 1.00 58.89 425 VAL A N 1
ATOM 2996 C CA . VAL A 1 425 ? 125.210 157.355 156.688 1.00 58.87 425 VAL A CA 1
ATOM 2997 C C . VAL A 1 425 ? 125.137 156.358 155.540 1.00 56.07 425 VAL A C 1
ATOM 2998 O O . VAL A 1 425 ? 126.160 155.818 155.110 1.00 54.91 425 VAL A O 1
ATOM 3002 N N . GLY A 1 426 ? 123.939 156.105 155.016 1.00 52.71 426 GLY A N 1
ATOM 3003 C CA . GLY A 1 426 ? 123.827 155.225 153.864 1.00 53.84 426 GLY A CA 1
ATOM 3004 C C . GLY A 1 426 ? 124.526 155.775 152.635 1.00 52.68 426 GLY A C 1
ATOM 3005 O O . GLY A 1 426 ? 125.187 155.036 151.899 1.00 57.39 426 GLY A O 1
ATOM 3006 N N . ARG A 1 427 ? 124.391 157.081 152.394 1.00 52.37 427 ARG A N 1
ATOM 3007 C CA . ARG A 1 427 ? 125.080 157.682 151.254 1.00 54.88 427 ARG A CA 1
ATOM 3008 C C . ARG A 1 427 ? 126.594 157.626 151.427 1.00 53.40 427 ARG A C 1
ATOM 3009 O O . ARG A 1 427 ? 127.324 157.288 150.485 1.00 53.35 427 ARG A O 1
ATOM 3017 N N . LEU A 1 428 ? 127.085 157.943 152.627 1.00 47.02 428 LEU A N 1
ATOM 3018 C CA . LEU A 1 428 ? 128.518 157.858 152.885 1.00 45.43 428 LEU A CA 1
ATOM 3019 C C . LEU A 1 428 ? 129.016 156.426 152.761 1.00 46.07 428 LEU A C 1
ATOM 3020 O O . LEU A 1 428 ? 130.143 156.190 152.318 1.00 48.66 428 LEU A O 1
ATOM 3025 N N . TRP A 1 429 ? 128.194 155.453 153.153 1.00 41.99 429 TRP A N 1
ATOM 3026 C CA . TRP A 1 429 ? 128.582 154.057 153.004 1.00 38.36 429 TRP A CA 1
ATOM 3027 C C . TRP A 1 429 ? 128.680 153.664 151.540 1.00 38.83 429 TRP A C 1
ATOM 3028 O O . TRP A 1 429 ? 129.588 152.923 151.152 1.00 44.84 429 TRP A O 1
ATOM 3039 N N . VAL A 1 430 ? 127.739 154.126 150.718 1.00 41.83 430 VAL A N 1
ATOM 3040 C CA . VAL A 1 430 ? 127.824 153.853 149.286 1.00 42.33 430 VAL A CA 1
ATOM 3041 C C . VAL A 1 430 ? 129.096 154.460 148.710 1.00 43.50 430 VAL A C 1
ATOM 3042 O O . VAL A 1 430 ? 129.808 153.822 147.925 1.00 44.88 430 VAL A O 1
ATOM 3046 N N . VAL A 1 431 ? 129.416 155.691 149.112 1.00 41.82 431 VAL A N 1
ATOM 3047 C CA . VAL A 1 431 ? 130.654 156.323 148.659 1.00 40.87 431 VAL A CA 1
ATOM 3048 C C . VAL A 1 431 ? 131.862 155.491 149.075 1.00 43.52 431 VAL A C 1
ATOM 3049 O O . VAL A 1 431 ? 132.778 155.244 148.279 1.00 47.40 431 VAL A O 1
ATOM 3053 N N . PHE A 1 432 ? 131.875 155.044 150.331 1.00 42.21 432 PHE A N 1
ATOM 3054 C CA . PHE A 1 432 ? 133.004 154.281 150.851 1.00 33.61 432 PHE A CA 1
ATOM 3055 C C . PHE A 1 432 ? 133.182 152.967 150.102 1.00 35.47 432 PHE A C 1
ATOM 3056 O O . PHE A 1 432 ? 134.300 152.605 149.725 1.00 43.78 432 PHE A O 1
ATOM 3064 N N . ILE A 1 433 ? 132.090 152.234 149.878 1.00 33.56 433 ILE A N 1
ATOM 3065 C CA . ILE A 1 433 ? 132.219 150.946 149.204 1.00 36.90 433 ILE A CA 1
ATOM 3066 C C . ILE A 1 433 ? 132.593 151.139 147.746 1.00 37.57 433 ILE A C 1
ATOM 3067 O O . ILE A 1 433 ? 133.318 150.317 147.178 1.00 40.25 433 ILE A O 1
ATOM 3072 N N . VAL A 1 434 ? 132.128 152.218 147.115 1.00 37.55 434 VAL A N 1
ATOM 3073 C CA . VAL A 1 434 ? 132.556 152.501 145.750 1.00 38.15 434 VAL A CA 1
ATOM 3074 C C . VAL A 1 434 ? 134.057 152.752 145.704 1.00 36.76 434 VAL A C 1
ATOM 3075 O O . VAL A 1 434 ? 134.762 152.222 144.838 1.00 44.46 434 VAL A O 1
ATOM 3079 N N . VAL A 1 435 ? 134.572 153.546 146.645 1.00 29.27 435 VAL A N 1
ATOM 3080 C CA . VAL A 1 435 ? 136.006 153.823 146.680 1.00 30.11 435 VAL A CA 1
ATOM 3081 C C . VAL A 1 435 ? 136.800 152.545 146.937 1.00 38.29 435 VAL A C 1
ATOM 3082 O O . VAL A 1 435 ? 137.840 152.302 146.310 1.00 43.91 435 VAL A O 1
ATOM 3086 N N . VAL A 1 436 ? 136.327 151.710 147.862 1.00 34.93 436 VAL A N 1
ATOM 3087 C CA . VAL A 1 436 ? 137.043 150.484 148.200 1.00 30.58 436 VAL A CA 1
ATOM 3088 C C . VAL A 1 436 ? 137.023 149.508 147.032 1.00 32.32 436 VAL A C 1
ATOM 3089 O O . VAL A 1 436 ? 138.002 148.796 146.784 1.00 38.96 436 VAL A O 1
ATOM 3093 N N . SER A 1 437 ? 135.910 149.447 146.301 1.00 37.06 437 SER A N 1
ATOM 3094 C CA . SER A 1 437 ? 135.826 148.546 145.161 1.00 32.98 437 SER A CA 1
ATOM 3095 C C . SER A 1 437 ? 136.663 149.044 143.994 1.00 36.57 437 SER A C 1
ATOM 3096 O O . SER A 1 437 ? 137.206 148.235 143.236 1.00 47.43 437 SER A O 1
ATOM 3099 N N . VAL A 1 438 ? 136.775 150.362 143.830 1.00 35.26 438 VAL A N 1
ATOM 3100 C CA . VAL A 1 438 ? 137.691 150.900 142.833 1.00 35.78 438 VAL A CA 1
ATOM 3101 C C . VAL A 1 438 ? 139.130 150.572 143.205 1.00 37.00 438 VAL A C 1
ATOM 3102 O O . VAL A 1 438 ? 139.943 150.224 142.341 1.00 42.77 438 VAL A O 1
ATOM 3106 N N . ALA A 1 439 ? 139.472 150.671 144.494 1.00 29.83 439 ALA A N 1
ATOM 3107 C CA . ALA A 1 439 ? 140.815 150.300 144.926 1.00 31.60 439 ALA A CA 1
ATOM 3108 C C . ALA A 1 439 ? 141.065 148.807 144.769 1.00 34.57 439 ALA A C 1
ATOM 3109 O O . ALA A 1 439 ? 142.201 148.393 144.518 1.00 35.89 439 ALA A O 1
ATOM 3111 N N . TRP A 1 440 ? 140.028 147.990 144.914 1.00 32.90 440 TRP A N 1
ATOM 3112 C CA . TRP A 1 440 ? 140.148 146.548 144.767 1.00 31.71 440 TRP A CA 1
ATOM 3113 C C . TRP A 1 440 ? 140.127 146.106 143.312 1.00 31.58 440 TRP A C 1
ATOM 3114 O O . TRP A 1 440 ? 140.323 144.920 143.033 1.00 36.75 440 TRP A O 1
ATOM 3125 N N . LEU A 1 441 ? 139.901 147.031 142.388 1.00 30.16 441 LEU A N 1
ATOM 3126 C CA . LEU A 1 441 ? 139.792 146.679 140.975 1.00 34.32 441 LEU A CA 1
ATOM 3127 C C . LEU A 1 441 ? 141.060 146.060 140.397 1.00 33.81 441 LEU A C 1
ATOM 3128 O O . LEU A 1 441 ? 140.945 145.074 139.651 1.00 34.13 441 LEU A O 1
ATOM 3133 N N . PRO A 1 442 ? 142.270 146.585 140.642 1.00 34.59 442 PRO A N 1
ATOM 3134 C CA . PRO A 1 442 ? 143.462 145.897 140.112 1.00 32.06 442 PRO A CA 1
ATOM 3135 C C . PRO A 1 442 ? 143.603 144.474 140.615 1.00 31.13 442 PRO A C 1
ATOM 3136 O O . PRO A 1 442 ? 144.038 143.584 139.872 1.00 35.35 442 PRO A O 1
ATOM 3140 N N . VAL A 1 443 ? 143.227 144.239 141.871 1.00 34.28 443 VAL A N 1
ATOM 3141 C CA . VAL A 1 443 ? 143.289 142.897 142.434 1.00 31.70 443 VAL A CA 1
ATOM 3142 C C . VAL A 1 443 ? 142.347 141.964 141.688 1.00 26.65 443 VAL A C 1
ATOM 3143 O O . VAL A 1 443 ? 142.715 140.846 141.329 1.00 35.97 443 VAL A O 1
ATOM 3147 N N . VAL A 1 444 ? 141.113 142.408 141.452 1.00 26.57 444 VAL A N 1
ATOM 3148 C CA . VAL A 1 444 ? 140.155 141.591 140.714 1.00 25.01 444 VAL A CA 1
ATOM 3149 C C . VAL A 1 444 ? 140.639 141.364 139.288 1.00 28.89 444 VAL A C 1
ATOM 3150 O O . VAL A 1 444 ? 140.453 140.285 138.714 1.00 32.00 444 VAL A O 1
ATOM 3154 N N . GLN A 1 445 ? 141.266 142.381 138.695 1.00 32.62 445 GLN A N 1
ATOM 3155 C CA . GLN A 1 445 ? 141.752 142.279 137.324 1.00 22.76 445 GLN A CA 1
ATOM 3156 C C . GLN A 1 445 ? 142.855 141.239 137.195 1.00 30.16 445 GLN A C 1
ATOM 3157 O O . GLN A 1 445 ? 142.904 140.497 136.209 1.00 31.37 445 GLN A O 1
ATOM 3163 N N . ALA A 1 446 ? 143.752 141.172 138.173 1.00 28.17 446 ALA A N 1
ATOM 3164 C CA . ALA A 1 446 ? 144.888 140.270 138.069 1.00 21.84 446 ALA A CA 1
ATOM 3165 C C . ALA A 1 446 ? 144.663 138.915 138.727 1.00 26.51 446 ALA A C 1
ATOM 3166 O O . ALA A 1 446 ? 145.351 137.955 138.371 1.00 28.26 446 ALA A O 1
ATOM 3168 N N . ALA A 1 447 ? 143.674 138.793 139.608 1.00 28.36 447 ALA A N 1
ATOM 3169 C CA . ALA A 1 447 ? 143.590 137.656 140.513 1.00 19.81 447 ALA A CA 1
ATOM 3170 C C . ALA A 1 447 ? 143.363 136.339 139.786 1.00 26.16 447 ALA A C 1
ATOM 3171 O O . ALA A 1 447 ? 142.649 136.272 138.785 1.00 21.75 447 ALA A O 1
ATOM 3173 N N . GLN A 1 448 ? 143.984 135.285 140.321 1.00 29.21 448 GLN A N 1
ATOM 3174 C CA . GLN A 1 448 ? 143.832 133.914 139.836 1.00 23.22 448 GLN A CA 1
ATOM 3175 C C . GLN A 1 448 ? 144.294 133.771 138.389 1.00 31.32 448 GLN A C 1
ATOM 3176 O O . GLN A 1 448 ? 143.664 133.087 137.582 1.00 36.51 448 GLN A O 1
ATOM 3182 N N . GLY A 1 449 ? 145.422 134.393 138.069 1.00 24.46 449 GLY A N 1
ATOM 3183 C CA . GLY A 1 449 ? 145.922 134.393 136.708 1.00 18.70 449 GLY A CA 1
ATOM 3184 C C . GLY A 1 449 ? 145.047 135.158 135.743 1.00 30.55 449 GLY A C 1
ATOM 3185 O O . GLY A 1 449 ? 144.932 134.770 134.575 1.00 34.05 449 GLY A O 1
ATOM 3186 N N . GLY A 1 450 ? 144.439 136.247 136.196 1.00 28.40 450 GLY A N 1
ATOM 3187 C CA . GLY A 1 450 ? 143.532 136.993 135.346 1.00 22.87 450 GLY A CA 1
ATOM 3188 C C . GLY A 1 450 ? 142.293 136.216 134.970 1.00 25.07 450 GLY A C 1
ATOM 3189 O O . GLY A 1 450 ? 141.796 136.349 133.847 1.00 32.36 450 GLY A O 1
ATOM 3190 N N . GLN A 1 451 ? 141.788 135.395 135.883 1.00 13.12 451 GLN A N 1
ATOM 3191 C CA . GLN A 1 451 ? 140.578 134.611 135.672 1.00 15.89 451 GLN A CA 1
ATOM 3192 C C . GLN A 1 451 ? 139.548 135.031 136.712 1.00 20.74 451 GLN A C 1
ATOM 3193 O O . GLN A 1 451 ? 139.671 134.681 137.889 1.00 30.60 451 GLN A O 1
ATOM 3199 N N . LEU A 1 452 ? 138.534 135.774 136.266 1.00 16.48 452 LEU A N 1
ATOM 3200 C CA . LEU A 1 452 ? 137.563 136.382 137.171 1.00 13.32 452 LEU A CA 1
ATOM 3201 C C . LEU A 1 452 ? 136.741 135.337 137.912 1.00 15.72 452 LEU A C 1
ATOM 3202 O O . LEU A 1 452 ? 136.488 135.475 139.115 1.00 27.32 452 LEU A O 1
ATOM 3207 N N . PHE A 1 453 ? 136.299 134.295 137.209 1.00 20.59 453 PHE A N 1
ATOM 3208 C CA . PHE A 1 453 ? 135.476 133.279 137.846 1.00 23.13 453 PHE A CA 1
ATOM 3209 C C . PHE A 1 453 ? 136.244 132.572 138.949 1.00 18.76 453 PHE A C 1
ATOM 3210 O O . PHE A 1 453 ? 135.691 132.281 140.015 1.00 28.29 453 PHE A O 1
ATOM 3218 N N . ASP A 1 454 ? 137.525 132.298 138.714 1.00 22.62 454 ASP A N 1
ATOM 3219 C CA . ASP A 1 454 ? 138.353 131.704 139.753 1.00 18.35 454 ASP A CA 1
ATOM 3220 C C . ASP A 1 454 ? 138.484 132.637 140.946 1.00 22.01 454 ASP A C 1
ATOM 3221 O O . ASP A 1 454 ? 138.504 132.181 142.087 1.00 22.72 454 ASP A O 1
ATOM 3226 N N . TYR A 1 455 ? 138.573 133.947 140.703 1.00 28.93 455 TYR A N 1
ATOM 3227 C CA . TYR A 1 455 ? 138.636 134.906 141.802 1.00 22.28 455 TYR A CA 1
ATOM 3228 C C . TYR A 1 455 ? 137.369 134.858 142.650 1.00 25.47 455 TYR A C 1
ATOM 3229 O O . TYR A 1 455 ? 137.432 134.784 143.885 1.00 27.05 455 TYR A O 1
ATOM 3238 N N . ILE A 1 456 ? 136.207 134.907 142.000 1.00 20.47 456 ILE A N 1
ATOM 3239 C CA . ILE A 1 456 ? 134.940 134.879 142.725 1.00 18.49 456 ILE A CA 1
ATOM 3240 C C . ILE A 1 456 ? 134.810 133.585 143.513 1.00 18.55 456 ILE A C 1
ATOM 3241 O O . ILE A 1 456 ? 134.439 133.579 144.693 1.00 27.94 456 ILE A O 1
ATOM 3246 N N . GLN A 1 457 ? 135.132 132.467 142.870 1.00 26.65 457 GLN A N 1
ATOM 3247 C CA . GLN A 1 457 ? 134.966 131.174 143.506 1.00 21.98 457 GLN A CA 1
ATOM 3248 C C . GLN A 1 457 ? 135.992 130.948 144.603 1.00 17.09 457 GLN A C 1
ATOM 3249 O O . GLN A 1 457 ? 135.693 130.277 145.588 1.00 28.68 457 GLN A O 1
ATOM 3255 N N . ALA A 1 458 ? 137.180 131.539 144.482 1.00 15.34 458 ALA A N 1
ATOM 3256 C CA . ALA A 1 458 ? 138.183 131.444 145.533 1.00 9.10 458 ALA A CA 1
ATOM 3257 C C . ALA A 1 458 ? 137.790 132.260 146.754 1.00 13.87 458 ALA A C 1
ATOM 3258 O O . ALA A 1 458 ? 137.922 131.788 147.885 1.00 26.60 458 ALA A O 1
ATOM 3260 N N . VAL A 1 459 ? 137.306 133.484 146.556 1.00 25.20 459 VAL A N 1
ATOM 3261 C CA . VAL A 1 459 ? 136.866 134.280 147.698 1.00 19.61 459 VAL A CA 1
ATOM 3262 C C . VAL A 1 459 ? 135.684 133.609 148.382 1.00 21.79 459 VAL A C 1
ATOM 3263 O O . VAL A 1 459 ? 135.612 133.544 149.617 1.00 31.86 459 VAL A O 1
ATOM 3267 N N . SER A 1 460 ? 134.749 133.080 147.591 1.00 25.28 460 SER A N 1
ATOM 3268 C CA . SER A 1 460 ? 133.631 132.345 148.163 1.00 13.55 460 SER A CA 1
ATOM 3269 C C . SER A 1 460 ? 134.105 131.102 148.904 1.00 22.36 460 SER A C 1
ATOM 3270 O O . SER A 1 460 ? 133.584 130.774 149.969 1.00 31.38 460 SER A O 1
ATOM 3273 N N . SER A 1 461 ? 135.098 130.400 148.361 1.00 26.61 461 SER A N 1
ATOM 3274 C CA . SER A 1 461 ? 135.616 129.206 149.013 1.00 10.19 461 SER A CA 1
ATOM 3275 C C . SER A 1 461 ? 136.368 129.537 150.290 1.00 24.95 461 SER A C 1
ATOM 3276 O O . SER A 1 461 ? 136.518 128.674 151.158 1.00 34.74 461 SER A O 1
ATOM 3279 N N . TYR A 1 462 ? 136.883 130.759 150.406 1.00 23.91 462 TYR A N 1
ATOM 3280 C CA . TYR A 1 462 ? 137.576 131.142 151.628 1.00 16.77 462 TYR A CA 1
ATOM 3281 C C . TYR A 1 462 ? 136.621 131.650 152.692 1.00 22.71 462 TYR A C 1
ATOM 3282 O O . TYR A 1 462 ? 136.918 131.534 153.884 1.00 32.91 462 TYR A O 1
ATOM 3291 N N . LEU A 1 463 ? 135.489 132.231 152.299 1.00 27.79 463 LEU A N 1
ATOM 3292 C CA . LEU A 1 463 ? 134.608 132.866 153.269 1.00 22.85 463 LEU A CA 1
ATOM 3293 C C . LEU A 1 463 ? 133.306 132.122 153.531 1.00 26.86 463 LEU A C 1
ATOM 3294 O O . LEU A 1 463 ? 132.741 132.275 154.613 1.00 31.92 463 LEU A O 1
ATOM 3299 N N . ALA A 1 464 ? 132.817 131.322 152.588 1.00 29.71 464 ALA A N 1
ATOM 3300 C CA . ALA A 1 464 ? 131.525 130.643 152.709 1.00 19.79 464 ALA A CA 1
ATOM 3301 C C . ALA A 1 464 ? 131.512 129.378 153.569 1.00 23.68 464 ALA A C 1
ATOM 3302 O O . ALA A 1 464 ? 130.540 129.175 154.302 1.00 22.17 464 ALA A O 1
ATOM 3304 N N . PRO A 1 465 ? 132.520 128.503 153.508 1.00 30.65 465 PRO A N 1
ATOM 3305 C CA . PRO A 1 465 ? 132.423 127.194 154.183 1.00 21.46 465 PRO A CA 1
ATOM 3306 C C . PRO A 1 465 ? 132.090 127.280 155.666 1.00 20.77 465 PRO A C 1
ATOM 3307 O O . PRO A 1 465 ? 131.390 126.394 156.176 1.00 29.79 465 PRO A O 1
ATOM 3311 N N . PRO A 1 466 ? 132.590 128.275 156.418 1.00 30.57 466 PRO A N 1
ATOM 3312 C CA . PRO A 1 466 ? 132.138 128.379 157.819 1.00 25.15 466 PRO A CA 1
ATOM 3313 C C . PRO A 1 466 ? 130.641 128.584 157.956 1.00 20.29 466 PRO A C 1
ATOM 3314 O O . PRO A 1 466 ? 130.000 127.953 158.806 1.00 24.95 466 PRO A O 1
ATOM 3318 N N . VAL A 1 467 ? 130.063 129.437 157.112 1.00 20.72 467 VAL A N 1
ATOM 3319 C CA . VAL A 1 467 ? 128.630 129.693 157.158 1.00 24.38 467 VAL A CA 1
ATOM 3320 C C . VAL A 1 467 ? 127.852 128.452 156.750 1.00 24.18 467 VAL A C 1
ATOM 3321 O O . VAL A 1 467 ? 126.825 128.125 157.350 1.00 34.15 467 VAL A O 1
ATOM 3325 N N . SER A 1 468 ? 128.324 127.746 155.722 1.00 23.42 468 SER A N 1
ATOM 3326 C CA . SER A 1 468 ? 127.668 126.513 155.305 1.00 18.99 468 SER A CA 1
ATOM 3327 C C . SER A 1 468 ? 127.678 125.485 156.424 1.00 26.17 468 SER A C 1
ATOM 3328 O O . SER A 1 468 ? 126.654 124.858 156.715 1.00 31.64 468 SER A O 1
ATOM 3331 N N . ALA A 1 469 ? 128.833 125.296 157.064 1.00 28.11 469 ALA A N 1
ATOM 3332 C CA . ALA A 1 469 ? 128.933 124.311 158.134 1.00 12.32 469 ALA A CA 1
ATOM 3333 C C . ALA A 1 469 ? 128.039 124.679 159.305 1.00 23.50 469 ALA A C 1
ATOM 3334 O O . ALA A 1 469 ? 127.354 123.817 159.863 1.00 36.88 469 ALA A O 1
ATOM 3336 N N . VAL A 1 470 ? 128.020 125.955 159.687 1.00 25.50 470 VAL A N 1
ATOM 3337 C CA . VAL A 1 470 ? 127.205 126.367 160.823 1.00 20.35 470 VAL A CA 1
ATOM 3338 C C . VAL A 1 470 ? 125.722 126.239 160.500 1.00 28.14 470 VAL A C 1
ATOM 3339 O O . VAL A 1 470 ? 124.933 125.815 161.344 1.00 31.03 470 VAL A O 1
ATOM 3343 N N . PHE A 1 471 ? 125.320 126.588 159.278 1.00 28.16 471 PHE A N 1
ATOM 3344 C CA . PHE A 1 471 ? 123.921 126.460 158.887 1.00 29.51 471 PHE A CA 1
ATOM 3345 C C . PHE A 1 471 ? 123.479 125.001 158.865 1.00 31.72 471 PHE A C 1
ATOM 3346 O O . PHE A 1 471 ? 122.390 124.664 159.351 1.00 40.69 471 PHE A O 1
ATOM 3354 N N . VAL A 1 472 ? 124.313 124.119 158.317 1.00 26.55 472 VAL A N 1
ATOM 3355 C CA . VAL A 1 472 ? 123.984 122.697 158.286 1.00 29.34 472 VAL A CA 1
ATOM 3356 C C . VAL A 1 472 ? 123.886 122.139 159.701 1.00 26.93 472 VAL A C 1
ATOM 3357 O O . VAL A 1 472 ? 122.946 121.407 160.034 1.00 36.76 472 VAL A O 1
ATOM 3361 N N . LEU A 1 473 ? 124.848 122.482 160.559 1.00 27.80 473 LEU A N 1
ATOM 3362 C CA . LEU A 1 473 ? 124.808 121.995 161.933 1.00 34.76 473 LEU A CA 1
ATOM 3363 C C . LEU A 1 473 ? 123.614 122.563 162.690 1.00 34.04 473 LEU A C 1
ATOM 3364 O O . LEU A 1 473 ? 123.030 121.884 163.540 1.00 35.42 473 LEU A O 1
ATOM 3369 N N . ALA A 1 474 ? 123.240 123.807 162.397 1.00 30.01 474 ALA A N 1
ATOM 3370 C CA . ALA A 1 474 ? 122.051 124.393 162.997 1.00 23.20 474 ALA A CA 1
ATOM 3371 C C . ALA A 1 474 ? 120.807 123.609 162.621 1.00 37.06 474 ALA A C 1
ATOM 3372 O O . ALA A 1 474 ? 119.962 123.325 163.476 1.00 38.17 474 ALA A O 1
ATOM 3374 N N . LEU A 1 475 ? 120.679 123.245 161.345 1.00 38.62 475 LEU A N 1
ATOM 3375 C CA . LEU A 1 475 ? 119.515 122.475 160.922 1.00 31.79 475 LEU A CA 1
ATOM 3376 C C . LEU A 1 475 ? 119.494 121.096 161.565 1.00 35.19 475 LEU A C 1
ATOM 3377 O O . LEU A 1 475 ? 118.483 120.684 162.141 1.00 43.99 475 LEU A O 1
ATOM 3382 N N . PHE A 1 476 ? 120.601 120.364 161.477 1.00 30.77 476 PHE A N 1
ATOM 3383 C CA . PHE A 1 476 ? 120.553 118.931 161.724 1.00 32.42 476 PHE A CA 1
ATOM 3384 C C . PHE A 1 476 ? 121.136 118.501 163.062 1.00 36.38 476 PHE A C 1
ATOM 3385 O O . PHE A 1 476 ? 120.980 117.334 163.432 1.00 37.44 476 PHE A O 1
ATOM 3393 N N . VAL A 1 477 ? 121.794 119.386 163.794 1.00 40.32 477 VAL A N 1
ATOM 3394 C CA . VAL A 1 477 ? 122.304 119.083 165.123 1.00 40.19 477 VAL A CA 1
ATOM 3395 C C . VAL A 1 477 ? 121.681 120.062 166.110 1.00 35.21 477 VAL A C 1
ATOM 3396 O O . VAL A 1 477 ? 122.125 121.203 166.234 1.00 34.53 477 VAL A O 1
ATOM 3400 N N . PRO A 1 478 ? 120.633 119.653 166.826 1.00 41.27 478 PRO A N 1
ATOM 3401 C CA . PRO A 1 478 ? 120.043 120.539 167.839 1.00 42.35 478 PRO A CA 1
ATOM 3402 C C . PRO A 1 478 ? 120.982 120.863 168.982 1.00 40.72 478 PRO A C 1
ATOM 3403 O O . PRO A 1 478 ? 120.748 121.846 169.693 1.00 46.13 478 PRO A O 1
ATOM 3407 N N . ARG A 1 479 ? 122.025 120.059 169.193 1.00 44.42 479 ARG A N 1
ATOM 3408 C CA . ARG A 1 479 ? 122.949 120.309 170.293 1.00 43.17 479 ARG A CA 1
ATOM 3409 C C . ARG A 1 479 ? 123.816 121.533 170.033 1.00 44.53 479 ARG A C 1
ATOM 3410 O O . ARG A 1 479 ? 124.274 122.176 170.982 1.00 46.57 479 ARG A O 1
ATOM 3418 N N . VAL A 1 480 ? 124.045 121.874 168.763 1.00 38.80 480 VAL A N 1
ATOM 3419 C CA . VAL A 1 480 ? 124.783 123.085 168.434 1.00 36.15 480 VAL A CA 1
ATOM 3420 C C . VAL A 1 480 ? 124.064 124.295 169.010 1.00 38.75 480 VAL A C 1
ATOM 3421 O O . VAL A 1 480 ? 122.842 124.437 168.883 1.00 37.69 480 VAL A O 1
ATOM 3425 N N . ASN A 1 481 ? 124.825 125.177 169.659 1.00 40.88 481 ASN A N 1
ATOM 3426 C CA . ASN A 1 481 ? 124.240 126.328 170.332 1.00 35.58 481 ASN A CA 1
ATOM 3427 C C . ASN A 1 481 ? 124.879 127.636 169.888 1.00 37.65 481 ASN A C 1
ATOM 3428 O O . ASN A 1 481 ? 125.666 127.660 168.938 1.00 34.92 481 ASN A O 1
ATOM 3433 N N . GLU A 1 482 ? 124.535 128.729 170.574 1.00 37.24 482 GLU A N 1
ATOM 3434 C CA . GLU A 1 482 ? 125.013 130.050 170.181 1.00 32.44 482 GLU A CA 1
ATOM 3435 C C . GLU A 1 482 ? 126.526 130.154 170.311 1.00 38.74 482 GLU A C 1
ATOM 3436 O O . GLU A 1 482 ? 127.195 130.708 169.431 1.00 42.79 482 GLU A O 1
ATOM 3442 N N . GLN A 1 483 ? 127.083 129.627 171.403 1.00 33.78 483 GLN A N 1
ATOM 3443 C CA . GLN A 1 483 ? 128.532 129.596 171.559 1.00 30.02 483 GLN A CA 1
ATOM 3444 C C . GLN A 1 483 ? 129.181 128.827 170.420 1.00 36.06 483 GLN A C 1
ATOM 3445 O O . GLN A 1 483 ? 130.129 129.307 169.787 1.00 42.38 483 GLN A O 1
ATOM 3451 N N . GLY A 1 484 ? 128.675 127.627 170.145 1.00 29.44 484 GLY A N 1
ATOM 3452 C CA . GLY A 1 484 ? 129.261 126.813 169.099 1.00 27.01 484 GLY A CA 1
ATOM 3453 C C . GLY A 1 484 ? 129.164 127.464 167.737 1.00 28.55 484 GLY A C 1
ATOM 3454 O O . GLY A 1 484 ? 130.137 127.508 166.991 1.00 34.88 484 GLY A O 1
ATOM 3455 N N . ALA A 1 485 ? 127.986 127.989 167.400 1.00 36.89 485 ALA A N 1
ATOM 3456 C CA . ALA A 1 485 ? 127.802 128.612 166.095 1.00 31.66 485 ALA A CA 1
ATOM 3457 C C . ALA A 1 485 ? 128.700 129.830 165.933 1.00 28.01 485 ALA A C 1
ATOM 3458 O O . ALA A 1 485 ? 129.367 129.992 164.905 1.00 37.58 485 ALA A O 1
ATOM 3460 N N . PHE A 1 486 ? 128.756 130.687 166.953 1.00 28.99 486 PHE A N 1
ATOM 3461 C CA . PHE A 1 486 ? 129.562 131.895 166.826 1.00 28.18 486 PHE A CA 1
ATOM 3462 C C . PHE A 1 486 ? 131.047 131.576 166.745 1.00 29.80 486 PHE A C 1
ATOM 3463 O O . PHE A 1 486 ? 131.762 132.150 165.915 1.00 35.89 486 PHE A O 1
ATOM 3471 N N . TRP A 1 487 ? 131.542 130.676 167.591 1.00 34.21 487 TRP A N 1
ATOM 3472 C CA . TRP A 1 487 ? 132.970 130.405 167.553 1.00 27.74 487 TRP A CA 1
ATOM 3473 C C . TRP A 1 487 ? 133.360 129.528 166.374 1.00 32.85 487 TRP A C 1
ATOM 3474 O O . TRP A 1 487 ? 134.488 129.631 165.895 1.00 43.14 487 TRP A O 1
ATOM 3485 N N . GLY A 1 488 ? 132.446 128.710 165.856 1.00 21.19 488 GLY A N 1
ATOM 3486 C CA . GLY A 1 488 ? 132.689 128.072 164.578 1.00 23.63 488 GLY A CA 1
ATOM 3487 C C . GLY A 1 488 ? 132.805 129.075 163.451 1.00 29.20 488 GLY A C 1
ATOM 3488 O O . GLY A 1 488 ? 133.690 128.964 162.603 1.00 35.75 488 GLY A O 1
ATOM 3489 N N . LEU A 1 489 ? 131.932 130.087 163.443 1.00 28.09 489 LEU A N 1
ATOM 3490 C CA . LEU A 1 489 ? 132.027 131.138 162.435 1.00 22.60 489 LEU A CA 1
ATOM 3491 C C . LEU A 1 489 ? 133.332 131.914 162.551 1.00 28.77 489 LEU A C 1
ATOM 3492 O O . LEU A 1 489 ? 133.982 132.199 161.542 1.00 32.98 489 LEU A O 1
ATOM 3497 N N . ILE A 1 490 ? 133.737 132.257 163.775 1.00 32.85 490 ILE A N 1
ATOM 3498 C CA . ILE A 1 490 ? 134.952 133.047 163.964 1.00 27.85 490 ILE A CA 1
ATOM 3499 C C . ILE A 1 490 ? 136.194 132.225 163.637 1.00 30.73 490 ILE A C 1
ATOM 3500 O O . ILE A 1 490 ? 137.123 132.717 162.987 1.00 33.67 490 ILE A O 1
ATOM 3505 N N . GLY A 1 491 ? 136.240 130.969 164.083 1.00 33.23 491 GLY A N 1
ATOM 3506 C CA . GLY A 1 491 ? 137.369 130.119 163.753 1.00 30.24 491 GLY A CA 1
ATOM 3507 C C . GLY A 1 491 ? 137.469 129.841 162.268 1.00 38.28 491 GLY A C 1
ATOM 3508 O O . GLY A 1 491 ? 138.567 129.810 161.709 1.00 36.39 491 GLY A O 1
ATOM 3509 N N . GLY A 1 492 ? 136.327 129.645 161.607 1.00 27.68 492 GLY A N 1
ATOM 3510 C CA . GLY A 1 492 ? 136.341 129.502 160.166 1.00 28.44 492 GLY A CA 1
ATOM 3511 C C . GLY A 1 492 ? 136.790 130.764 159.461 1.00 27.97 492 GLY A C 1
ATOM 3512 O O . GLY A 1 492 ? 137.489 130.702 158.452 1.00 34.72 492 GLY A O 1
ATOM 3513 N N . LEU A 1 493 ? 136.395 131.927 159.979 1.00 25.39 493 LEU A N 1
ATOM 3514 C CA . LEU A 1 493 ? 136.875 133.179 159.405 1.00 29.75 493 LEU A CA 1
ATOM 3515 C C . LEU A 1 493 ? 138.384 133.301 159.538 1.00 28.74 493 LEU A C 1
ATOM 3516 O O . LEU A 1 493 ? 139.065 133.707 158.593 1.00 31.29 493 LEU A O 1
ATOM 3521 N N . LEU A 1 494 ? 138.927 132.952 160.702 1.00 23.79 494 LEU A N 1
ATOM 3522 C CA . LEU A 1 494 ? 140.371 133.026 160.884 1.00 26.07 494 LEU A CA 1
ATOM 3523 C C . LEU A 1 494 ? 141.096 132.047 159.969 1.00 33.37 494 LEU A C 1
ATOM 3524 O O . LEU A 1 494 ? 142.102 132.401 159.343 1.00 33.02 494 LEU A O 1
ATOM 3529 N N . MET A 1 495 ? 140.597 130.813 159.868 1.00 37.84 495 MET A N 1
ATOM 3530 C CA . MET A 1 495 ? 141.244 129.825 159.012 1.00 30.81 495 MET A CA 1
ATOM 3531 C C . MET A 1 495 ? 141.157 130.217 157.543 1.00 33.04 495 MET A C 1
ATOM 3532 O O . MET A 1 495 ? 142.089 129.966 156.772 1.00 40.42 495 MET A O 1
ATOM 3537 N N . GLY A 1 496 ? 140.041 130.817 157.131 1.00 24.80 496 GLY A N 1
ATOM 3538 C CA . GLY A 1 496 ? 139.907 131.246 155.754 1.00 18.52 496 GLY A CA 1
ATOM 3539 C C . GLY A 1 496 ? 140.707 132.487 155.436 1.00 23.23 496 GLY A C 1
ATOM 3540 O O . GLY A 1 496 ? 141.165 132.655 154.308 1.00 35.06 496 GLY A O 1
ATOM 3541 N N . LEU A 1 497 ? 140.890 133.371 156.417 1.00 29.67 497 LEU A N 1
ATOM 3542 C CA . LEU A 1 497 ? 141.744 134.535 156.214 1.00 28.21 497 LEU A CA 1
ATOM 3543 C C . LEU A 1 497 ? 143.211 134.149 156.179 1.00 25.68 497 LEU A C 1
ATOM 3544 O O . LEU A 1 497 ? 143.980 134.746 155.425 1.00 32.77 497 LEU A O 1
ATOM 3549 N N . ALA A 1 498 ? 143.601 133.126 156.942 1.00 32.32 498 ALA A N 1
ATOM 3550 C CA . ALA A 1 498 ? 144.978 132.649 156.916 1.00 29.93 498 ALA A CA 1
ATOM 3551 C C . ALA A 1 498 ? 145.391 132.159 155.536 1.00 38.77 498 ALA A C 1
ATOM 3552 O O . ALA A 1 498 ? 146.587 132.008 155.275 1.00 44.77 498 ALA A O 1
ATOM 3554 N N . ARG A 1 499 ? 144.431 131.888 154.660 1.00 31.25 499 ARG A N 1
ATOM 3555 C CA . ARG A 1 499 ? 144.692 131.581 153.263 1.00 31.73 499 ARG A CA 1
ATOM 3556 C C . ARG A 1 499 ? 144.377 132.743 152.331 1.00 29.05 499 ARG A C 1
ATOM 3557 O O . ARG A 1 499 ? 145.105 132.968 151.364 1.00 36.93 499 ARG A O 1
ATOM 3565 N N . LEU A 1 500 ? 143.316 133.499 152.612 1.00 21.69 500 LEU A N 1
ATOM 3566 C CA . LEU A 1 500 ? 142.901 134.581 151.730 1.00 28.89 500 LEU A CA 1
ATOM 3567 C C . LEU A 1 500 ? 143.904 135.726 151.737 1.00 33.28 500 LEU A C 1
ATOM 3568 O O . LEU A 1 500 ? 144.267 136.247 150.677 1.00 40.10 500 LEU A O 1
ATOM 3573 N N . ILE A 1 501 ? 144.344 136.157 152.921 1.00 24.35 501 ILE A N 1
ATOM 3574 C CA . ILE A 1 501 ? 145.269 137.286 152.996 1.00 30.68 501 ILE A CA 1
ATOM 3575 C C . ILE A 1 501 ? 146.609 136.972 152.338 1.00 36.76 501 ILE A C 1
ATOM 3576 O O . ILE A 1 501 ? 147.088 137.798 151.547 1.00 40.58 501 ILE A O 1
ATOM 3581 N N . PRO A 1 502 ? 147.269 135.841 152.617 1.00 40.27 502 PRO A N 1
ATOM 3582 C CA . PRO A 1 502 ? 148.483 135.515 151.854 1.00 36.65 502 PRO A CA 1
ATOM 3583 C C . PRO A 1 502 ? 148.246 135.340 150.366 1.00 36.11 502 PRO A C 1
ATOM 3584 O O . PRO A 1 502 ? 149.135 135.652 149.568 1.00 44.63 502 PRO A O 1
ATOM 3588 N N . GLU A 1 503 ? 147.080 134.838 149.966 1.00 35.20 503 GLU A N 1
ATOM 3589 C CA . GLU A 1 503 ? 146.818 134.609 148.550 1.00 37.95 503 GLU A CA 1
ATOM 3590 C C . GLU A 1 503 ? 146.782 135.921 147.775 1.00 40.01 503 GLU A C 1
ATOM 3591 O O . GLU A 1 503 ? 147.164 135.969 146.600 1.00 44.61 503 GLU A O 1
ATOM 3597 N N . PHE A 1 504 ? 146.332 136.997 148.412 1.00 39.16 504 PHE A N 1
ATOM 3598 C CA . PHE A 1 504 ? 146.264 138.291 147.750 1.00 38.75 504 PHE A CA 1
ATOM 3599 C C . PHE A 1 504 ? 147.486 139.158 148.007 1.00 43.58 504 PHE A C 1
ATOM 3600 O O . PHE A 1 504 ? 147.815 140.009 147.175 1.00 45.52 504 PHE A O 1
ATOM 3608 N N . SER A 1 505 ? 148.161 138.972 149.141 1.00 46.29 505 SER A N 1
ATOM 3609 C CA . SER A 1 505 ? 149.359 139.749 149.432 1.00 42.56 505 SER A CA 1
ATOM 3610 C C . SER A 1 505 ? 150.568 139.240 148.662 1.00 44.23 505 SER A C 1
ATOM 3611 O O . SER A 1 505 ? 151.433 140.034 148.283 1.00 45.30 505 SER A O 1
ATOM 3614 N N . PHE A 1 506 ? 150.647 137.934 148.414 1.00 48.67 506 PHE A N 1
ATOM 3615 C CA . PHE A 1 506 ? 151.707 137.409 147.563 1.00 47.87 506 PHE A CA 1
ATOM 3616 C C . PHE A 1 506 ? 151.495 137.739 146.099 1.00 49.86 506 PHE A C 1
ATOM 3617 O O . PHE A 1 506 ? 152.262 137.266 145.255 1.00 54.23 506 PHE A O 1
ATOM 3625 N N . GLY A 1 507 ? 150.479 138.525 145.782 1.00 50.18 507 GLY A N 1
ATOM 3626 C CA . GLY A 1 507 ? 150.274 139.002 144.435 1.00 50.98 507 GLY A CA 1
ATOM 3627 C C . GLY A 1 507 ? 149.638 137.971 143.534 1.00 57.34 507 GLY A C 1
ATOM 3628 O O . GLY A 1 507 ? 149.301 136.849 143.924 1.00 51.00 507 GLY A O 1
ATOM 3629 N N . SER A 1 508 ? 149.470 138.384 142.285 1.00 57.57 508 SER A N 1
ATOM 3630 C CA . SER A 1 508 ? 148.924 137.536 141.239 1.00 53.98 508 SER A CA 1
ATOM 3631 C C . SER A 1 508 ? 150.071 136.934 140.444 1.00 54.35 508 SER A C 1
ATOM 3632 O O . SER A 1 508 ? 150.984 137.650 140.025 1.00 52.67 508 SER A O 1
ATOM 3635 N N . GLY A 1 509 ? 150.025 135.631 140.254 1.00 52.55 509 GLY A N 1
ATOM 3636 C CA . GLY A 1 509 ? 151.026 134.943 139.458 1.00 45.98 509 GLY A CA 1
ATOM 3637 C C . GLY A 1 509 ? 150.374 134.030 138.446 1.00 48.50 509 GLY A C 1
ATOM 3638 O O . GLY A 1 509 ? 149.339 133.425 138.715 1.00 49.94 509 GLY A O 1
ATOM 3639 N N . SER A 1 510 ? 150.995 133.934 137.282 1.00 48.07 510 SER A N 1
ATOM 3640 C CA . SER A 1 510 ? 150.510 133.092 136.206 1.00 41.97 510 SER A CA 1
ATOM 3641 C C . SER A 1 510 ? 151.415 131.874 136.045 1.00 39.76 510 SER A C 1
ATOM 3642 O O . SER A 1 510 ? 152.313 131.626 136.852 1.00 41.85 510 SER A O 1
ATOM 3645 N N . CYS A 1 511 ? 151.155 131.085 135.002 1.00 49.66 511 CYS A N 1
ATOM 3646 C CA . CYS A 1 511 ? 152.070 130.014 134.621 1.00 45.39 511 CYS A CA 1
ATOM 3647 C C . CYS A 1 511 ? 153.432 130.584 134.254 1.00 44.49 511 CYS A C 1
ATOM 3648 O O . CYS A 1 511 ? 154.475 130.029 134.609 1.00 44.24 511 CYS A O 1
ATOM 3651 N N . VAL A 1 512 ? 153.430 131.704 133.532 1.00 41.83 512 VAL A N 1
ATOM 3652 C CA . VAL A 1 512 ? 154.664 132.351 133.107 1.00 42.50 512 VAL A CA 1
ATOM 3653 C C . VAL A 1 512 ? 155.432 132.913 134.294 1.00 44.71 512 VAL A C 1
ATOM 3654 O O . VAL A 1 512 ? 156.653 132.741 134.393 1.00 40.23 512 VAL A O 1
ATOM 3658 N N . GLN A 1 513 ? 154.741 133.585 135.211 1.00 52.57 513 GLN A N 1
ATOM 3659 C CA . GLN A 1 513 ? 155.362 134.256 136.352 1.00 45.65 513 GLN A CA 1
ATOM 3660 C C . GLN A 1 513 ? 154.705 133.752 137.627 1.00 44.62 513 GLN A C 1
ATOM 3661 O O . GLN A 1 513 ? 153.795 134.394 138.163 1.00 47.12 513 GLN A O 1
ATOM 3667 N N . PRO A 1 514 ? 155.141 132.603 138.141 1.00 51.24 514 PRO A N 1
ATOM 3668 C CA . PRO A 1 514 ? 154.535 132.064 139.364 1.00 52.20 514 PRO A CA 1
ATOM 3669 C C . PRO A 1 514 ? 154.747 132.985 140.557 1.00 52.85 514 PRO A C 1
ATOM 3670 O O . PRO A 1 514 ? 155.804 133.597 140.715 1.00 49.90 514 PRO A O 1
ATOM 3674 N N . SER A 1 515 ? 153.730 133.068 141.408 1.00 58.98 515 SER A N 1
ATOM 3675 C CA . SER A 1 515 ? 153.837 133.872 142.613 1.00 58.46 515 SER A CA 1
ATOM 3676 C C . SER A 1 515 ? 154.673 133.148 143.662 1.00 59.11 515 SER A C 1
ATOM 3677 O O . SER A 1 515 ? 154.935 131.946 143.570 1.00 59.65 515 SER A O 1
ATOM 3680 N N . ALA A 1 516 ? 155.091 133.902 144.675 1.00 58.63 516 ALA A N 1
ATOM 3681 C CA . ALA A 1 516 ? 155.963 133.369 145.710 1.00 61.93 516 ALA A CA 1
ATOM 3682 C C . ALA A 1 516 ? 155.211 132.635 146.811 1.00 63.31 516 ALA A C 1
ATOM 3683 O O . ALA A 1 516 ? 155.845 132.208 147.781 1.00 65.44 516 ALA A O 1
ATOM 3685 N N . CYS A 1 517 ? 153.895 132.487 146.694 1.00 63.97 517 CYS A N 1
ATOM 3686 C CA . CYS A 1 517 ? 153.112 131.857 147.744 1.00 63.42 517 CYS A CA 1
ATOM 3687 C C . CYS A 1 517 ? 153.635 130.444 148.001 1.00 66.11 517 CYS A C 1
ATOM 3688 O O . CYS A 1 517 ? 153.888 129.699 147.044 1.00 65.74 517 CYS A O 1
ATOM 3691 N N . PRO A 1 518 ? 153.808 130.042 149.264 1.00 65.36 518 PRO A N 1
ATOM 3692 C CA . PRO A 1 518 ? 154.662 128.881 149.567 1.00 65.30 518 PRO A CA 1
ATOM 3693 C C . PRO A 1 518 ? 154.161 127.544 149.043 1.00 67.51 518 PRO A C 1
ATOM 3694 O O . PRO A 1 518 ? 154.816 126.528 149.310 1.00 71.21 518 PRO A O 1
ATOM 3698 N N . ALA A 1 519 ? 153.041 127.498 148.330 1.00 61.51 519 ALA A N 1
ATOM 3699 C CA . ALA A 1 519 ? 152.491 126.337 147.639 1.00 63.63 519 ALA A CA 1
ATOM 3700 C C . ALA A 1 519 ? 151.873 125.320 148.593 1.00 61.94 519 ALA A C 1
ATOM 3701 O O . ALA A 1 519 ? 151.285 124.346 148.124 1.00 58.25 519 ALA A O 1
ATOM 3703 N N . PHE A 1 520 ? 151.991 125.492 149.906 1.00 58.85 520 PHE A N 1
ATOM 3704 C CA . PHE A 1 520 ? 151.069 124.837 150.819 1.00 58.95 520 PHE A CA 1
ATOM 3705 C C . PHE A 1 520 ? 149.934 125.761 151.214 1.00 63.66 520 PHE A C 1
ATOM 3706 O O . PHE A 1 520 ? 148.945 125.304 151.799 1.00 61.42 520 PHE A O 1
ATOM 3714 N N . LEU A 1 521 ? 150.066 127.048 150.903 1.00 59.52 521 LEU A N 1
ATOM 3715 C CA . LEU A 1 521 ? 149.052 128.046 151.174 1.00 54.34 521 LEU A CA 1
ATOM 3716 C C . LEU A 1 521 ? 148.301 128.472 149.926 1.00 54.33 521 LEU A C 1
ATOM 3717 O O . LEU A 1 521 ? 147.275 129.146 150.042 1.00 58.17 521 LEU A O 1
ATOM 3722 N N . CYS A 1 522 ? 148.797 128.122 148.744 1.00 51.44 522 CYS A N 1
ATOM 3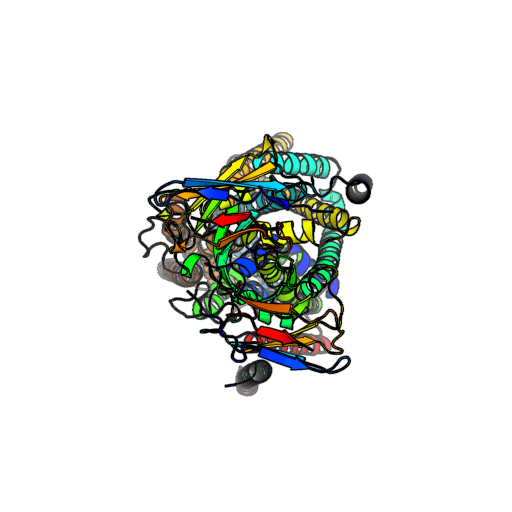723 C CA . CYS A 1 522 ? 148.105 128.408 147.497 1.00 49.23 522 CYS A CA 1
ATOM 3724 C C . CYS A 1 522 ? 148.119 127.247 146.517 1.00 53.98 522 CYS A C 1
ATOM 3725 O O . CYS A 1 522 ? 147.356 127.284 145.548 1.00 53.68 522 CYS A O 1
ATOM 3728 N N . GLY A 1 523 ? 148.960 126.230 146.721 1.00 48.72 523 GLY A N 1
ATOM 3729 C CA . GLY A 1 523 ? 149.021 125.112 145.799 1.00 42.10 523 GLY A CA 1
ATOM 3730 C C . GLY A 1 523 ? 147.884 124.129 145.935 1.00 44.88 523 GLY A C 1
ATOM 3731 O O . GLY A 1 523 ? 147.626 123.366 144.999 1.00 45.86 523 GLY A O 1
ATOM 3732 N N . VAL A 1 524 ? 147.215 124.116 147.079 1.00 39.64 524 VAL A N 1
ATOM 3733 C CA . VAL A 1 524 ? 145.980 123.362 147.234 1.00 33.06 524 VAL A CA 1
ATOM 3734 C C . VAL A 1 524 ? 144.859 124.166 146.594 1.00 28.04 524 VAL A C 1
ATOM 3735 O O . VAL A 1 524 ? 144.742 125.372 146.829 1.00 37.58 524 VAL A O 1
ATOM 3739 N N . HIS A 1 525 ? 144.050 123.511 145.765 1.00 23.41 525 HIS A N 1
ATOM 3740 C CA . HIS A 1 525 ? 142.979 124.212 145.073 1.00 19.91 525 HIS A CA 1
ATOM 3741 C C . HIS A 1 525 ? 142.009 124.810 146.083 1.00 20.89 525 HIS A C 1
ATOM 3742 O O . HIS A 1 525 ? 141.817 124.279 147.176 1.00 27.11 525 HIS A O 1
ATOM 3749 N N . TYR A 1 526 ? 141.410 125.946 145.720 1.00 20.87 526 TYR A N 1
ATOM 3750 C CA . TYR A 1 526 ? 140.535 126.634 146.660 1.00 17.30 526 TYR A CA 1
ATOM 3751 C C . TYR A 1 526 ? 139.292 125.824 146.999 1.00 22.25 526 TYR A C 1
ATOM 3752 O O . TYR A 1 526 ? 138.730 126.008 148.080 1.00 28.47 526 TYR A O 1
ATOM 3761 N N . LEU A 1 527 ? 138.861 124.922 146.122 1.00 15.28 527 LEU A N 1
ATOM 3762 C CA . LEU A 1 527 ? 137.739 124.056 146.446 1.00 12.91 527 LEU A CA 1
ATOM 3763 C C . LEU A 1 527 ? 138.136 122.875 147.319 1.00 16.93 527 LEU A C 1
ATOM 3764 O O . LEU A 1 527 ? 137.253 122.190 147.838 1.00 31.30 527 LEU A O 1
ATOM 3769 N N . TYR A 1 528 ? 139.431 122.602 147.468 1.00 10.27 528 TYR A N 1
ATOM 3770 C CA . TYR A 1 528 ? 139.888 121.698 148.516 1.00 19.88 528 TYR A CA 1
ATOM 3771 C C . TYR A 1 528 ? 139.975 122.421 149.851 1.00 19.57 528 TYR A C 1
ATOM 3772 O O . TYR A 1 528 ? 139.662 121.850 150.904 1.00 25.42 528 TYR A O 1
ATOM 3781 N N . PHE A 1 529 ? 140.400 123.682 149.816 1.00 29.03 529 PHE A N 1
ATOM 3782 C CA . PHE A 1 529 ? 140.355 124.508 151.009 1.00 19.38 529 PHE A CA 1
ATOM 3783 C C . PHE A 1 529 ? 138.927 124.712 151.480 1.00 26.87 529 PHE A C 1
ATOM 3784 O O . PHE A 1 529 ? 138.690 124.854 152.678 1.00 33.61 529 PHE A O 1
ATOM 3792 N N . ALA A 1 530 ? 137.966 124.730 150.555 1.00 26.81 530 ALA A N 1
ATOM 3793 C CA . ALA A 1 530 ? 136.563 124.787 150.940 1.00 8.97 530 ALA A CA 1
ATOM 3794 C C . ALA A 1 530 ? 136.181 123.586 151.793 1.00 19.85 530 ALA A C 1
ATOM 3795 O O . ALA A 1 530 ? 135.528 123.733 152.827 1.00 33.50 530 ALA A O 1
ATOM 3797 N N . ILE A 1 531 ? 136.593 122.387 151.384 1.00 22.55 531 ILE A N 1
ATOM 3798 C CA . ILE A 1 531 ? 136.278 121.184 152.149 1.00 24.44 531 ILE A CA 1
ATOM 3799 C C . ILE A 1 531 ? 136.951 121.227 153.513 1.00 23.13 531 ILE A C 1
ATOM 3800 O O . ILE A 1 531 ? 136.327 120.957 154.548 1.00 34.40 531 ILE A O 1
ATOM 3805 N N . VAL A 1 532 ? 138.239 121.566 153.531 1.00 25.08 532 VAL A N 1
ATOM 3806 C CA . VAL A 1 532 ? 138.981 121.584 154.788 1.00 25.24 532 VAL A CA 1
ATOM 3807 C C . VAL A 1 532 ? 138.389 122.612 155.742 1.00 27.68 532 VAL A C 1
ATOM 3808 O O . VAL A 1 532 ? 138.191 122.338 156.928 1.00 35.15 532 VAL A O 1
ATOM 3812 N N . LEU A 1 533 ? 138.096 123.811 155.238 1.00 25.39 533 LEU A N 1
ATOM 3813 C CA . LEU A 1 533 ? 137.544 124.874 156.066 1.00 22.23 533 LEU A CA 1
ATOM 3814 C C . LEU A 1 533 ? 136.140 124.539 156.545 1.00 24.18 533 LEU A C 1
ATOM 3815 O O . LEU A 1 533 ? 135.792 124.821 157.694 1.00 33.07 533 LEU A O 1
ATOM 3820 N N . PHE A 1 534 ? 135.323 123.937 155.681 1.00 29.91 534 PHE A N 1
ATOM 3821 C CA . PHE A 1 534 ? 133.995 123.491 156.073 1.00 22.91 534 PHE A CA 1
ATOM 3822 C C . PHE A 1 534 ? 134.070 122.523 157.242 1.00 25.39 534 PHE A C 1
ATOM 3823 O O . PHE A 1 534 ? 133.407 122.714 158.267 1.00 30.93 534 PHE A O 1
ATOM 3831 N N . PHE A 1 535 ? 134.908 121.496 157.127 1.00 32.51 535 PHE A N 1
ATOM 3832 C CA . PHE A 1 535 ? 134.940 120.498 158.186 1.00 33.02 535 PHE A CA 1
ATOM 3833 C C . PHE A 1 535 ? 135.643 121.008 159.435 1.00 27.50 535 PHE A C 1
ATOM 3834 O O . PHE A 1 535 ? 135.267 120.624 160.543 1.00 34.98 535 PHE A O 1
ATOM 3842 N N . CYS A 1 536 ? 136.622 121.901 159.298 1.00 24.35 536 CYS A N 1
ATOM 3843 C CA . CYS A 1 536 ? 137.277 122.444 160.483 1.00 29.77 536 CYS A CA 1
ATOM 3844 C C . CYS A 1 536 ? 136.363 123.397 161.240 1.00 34.38 536 CYS A C 1
ATOM 3845 O O . CYS A 1 536 ? 136.300 123.349 162.473 1.00 39.48 536 CYS A O 1
ATOM 3848 N N . SER A 1 537 ? 135.652 124.264 160.555 1.00 32.33 537 SER A N 1
ATOM 3849 C CA . SER A 1 537 ? 134.711 125.119 161.238 1.00 27.01 537 SER A CA 1
ATOM 3850 C C . SER A 1 537 ? 133.542 124.348 161.792 1.00 29.58 537 SER A C 1
ATOM 3851 O O . SER A 1 537 ? 133.034 124.745 162.793 1.00 35.99 537 SER A O 1
ATOM 3854 N N . GLY A 1 538 ? 133.080 123.291 161.136 1.00 21.39 538 GLY A N 1
ATOM 3855 C CA . GLY A 1 538 ? 132.064 122.443 161.733 1.00 22.88 538 GLY A CA 1
ATOM 3856 C C . GLY A 1 538 ? 132.558 121.715 162.968 1.00 29.38 538 GLY A C 1
ATOM 3857 O O . GLY A 1 538 ? 131.824 121.568 163.947 1.00 27.54 538 GLY A O 1
ATOM 3858 N N . LEU A 1 539 ? 133.804 121.238 162.934 1.00 39.70 539 LEU A N 1
ATOM 3859 C CA . LEU A 1 539 ? 134.387 120.574 164.093 1.00 36.25 539 LEU A CA 1
ATOM 3860 C C . LEU A 1 539 ? 134.523 121.538 165.259 1.00 36.22 539 LEU A C 1
ATOM 3861 O O . LEU A 1 539 ? 134.265 121.173 166.410 1.00 40.68 539 LEU A O 1
ATOM 3866 N N . LEU A 1 540 ? 134.940 122.773 164.981 1.00 27.04 540 LEU A N 1
ATOM 3867 C CA . LEU A 1 540 ? 135.008 123.785 166.027 1.00 30.80 540 LEU A CA 1
ATOM 3868 C C . LEU A 1 540 ? 133.626 124.085 166.591 1.00 36.73 540 LEU A C 1
ATOM 3869 O O . LEU A 1 540 ? 133.460 124.229 167.807 1.00 42.75 540 LEU A O 1
ATOM 3874 N N . THR A 1 541 ? 132.623 124.186 165.717 1.00 29.74 541 THR A N 1
ATOM 3875 C CA . THR A 1 541 ? 131.253 124.400 166.163 1.00 30.58 541 THR A CA 1
ATOM 3876 C C . THR A 1 541 ? 130.809 123.296 167.112 1.00 29.76 541 THR A C 1
ATOM 3877 O O . THR A 1 541 ? 130.289 123.567 168.198 1.00 37.13 541 THR A O 1
ATOM 3881 N N . LEU A 1 542 ? 131.022 122.041 166.719 1.00 33.92 542 LEU A N 1
ATOM 3882 C CA . LEU A 1 542 ? 130.597 120.919 167.549 1.00 35.68 542 LEU A CA 1
ATOM 3883 C C . LEU A 1 542 ? 131.357 120.877 168.866 1.00 40.80 542 LEU A C 1
ATOM 3884 O O . LEU A 1 542 ? 130.762 120.639 169.922 1.00 41.43 542 LEU A O 1
ATOM 3889 N N . THR A 1 543 ? 132.671 121.100 168.827 1.00 39.43 543 THR A N 1
ATOM 3890 C CA . THR A 1 543 ? 133.468 121.052 170.046 1.00 35.54 543 THR A CA 1
ATOM 3891 C C . THR A 1 543 ? 133.044 122.138 171.026 1.00 40.49 543 THR A C 1
ATOM 3892 O O . THR A 1 543 ? 132.896 121.881 172.225 1.00 44.64 543 THR A O 1
ATOM 3896 N N . VAL A 1 544 ? 132.835 123.362 170.534 1.00 33.15 544 VAL A N 1
ATOM 3897 C CA . VAL A 1 544 ? 132.423 124.441 171.424 1.00 33.78 544 VAL A CA 1
ATOM 3898 C C . VAL A 1 544 ? 131.009 124.211 171.938 1.00 43.34 544 VAL A C 1
ATOM 3899 O O . VAL A 1 544 ? 130.705 124.521 173.094 1.00 46.44 544 VAL A O 1
ATOM 3903 N N . SER A 1 545 ? 130.121 123.669 171.102 1.00 38.23 545 SER A N 1
ATOM 3904 C CA . SER A 1 545 ? 128.764 123.388 171.551 1.00 32.53 545 SER A CA 1
ATOM 3905 C C . SER A 1 545 ? 128.745 122.324 172.639 1.00 42.15 545 SER A C 1
ATOM 3906 O O . SER A 1 545 ? 127.984 122.433 173.604 1.00 50.08 545 SER A O 1
ATOM 3909 N N . LEU A 1 546 ? 129.571 121.285 172.501 1.00 43.04 546 LEU A N 1
ATOM 3910 C CA . LEU A 1 546 ? 129.535 120.191 173.464 1.00 39.21 546 LEU A CA 1
ATOM 3911 C C . LEU A 1 546 ? 130.085 120.609 174.821 1.00 44.95 546 LEU A C 1
ATOM 3912 O O . LEU A 1 546 ? 129.635 120.096 175.851 1.00 46.92 546 LEU A O 1
ATOM 3917 N N . CYS A 1 547 ? 131.047 121.529 174.848 1.00 48.80 547 CYS A N 1
ATOM 3918 C CA . CYS A 1 547 ? 131.609 122.027 176.093 1.00 51.28 547 CYS A CA 1
ATOM 3919 C C . CYS A 1 547 ? 130.876 123.257 176.612 1.00 51.75 547 CYS A C 1
ATOM 3920 O O . CYS A 1 547 ? 131.430 124.001 177.429 1.00 52.61 547 CYS A O 1
ATOM 3923 N N . THR A 1 548 ? 129.648 123.488 176.156 1.00 51.56 548 THR A N 1
ATOM 3924 C CA . THR A 1 548 ? 128.835 124.607 176.606 1.00 52.57 548 THR A CA 1
ATOM 3925 C C . THR A 1 548 ? 127.401 124.128 176.784 1.00 50.54 548 THR A C 1
ATOM 3926 O O . THR A 1 548 ? 127.031 123.032 176.357 1.00 50.07 548 THR A O 1
ATOM 3930 N N . ALA A 1 549 ? 126.595 124.965 177.427 1.00 54.07 549 ALA A N 1
ATOM 3931 C CA . ALA A 1 549 ? 125.224 124.591 177.739 1.00 51.10 549 ALA A CA 1
ATOM 3932 C C . ALA A 1 549 ? 124.411 124.414 176.457 1.00 53.14 549 ALA A C 1
ATOM 3933 O O . ALA A 1 549 ? 124.612 125.151 175.485 1.00 56.06 549 ALA A O 1
ATOM 3935 N N . PRO A 1 550 ? 123.492 123.456 176.420 1.00 58.87 550 PRO A N 1
ATOM 3936 C CA . PRO A 1 550 ? 122.654 123.255 175.238 1.00 59.65 550 PRO A CA 1
ATOM 3937 C C . PRO A 1 550 ? 121.402 124.126 175.276 1.00 58.03 550 PRO A C 1
ATOM 3938 O O . PRO A 1 550 ? 121.041 124.703 176.302 1.00 59.25 550 PRO A O 1
ATOM 3942 N N . ILE A 1 551 ? 120.741 124.203 174.127 1.00 59.95 551 ILE A N 1
ATOM 3943 C CA . ILE A 1 551 ? 119.512 124.977 173.979 1.00 62.30 551 ILE A CA 1
ATOM 3944 C C . ILE A 1 551 ? 118.332 124.030 174.177 1.00 62.17 551 ILE A C 1
ATOM 3945 O O . ILE A 1 551 ? 118.192 123.070 173.405 1.00 62.47 551 ILE A O 1
ATOM 3950 N N . PRO A 1 552 ? 117.484 124.247 175.194 1.00 65.91 552 PRO A N 1
ATOM 3951 C CA . PRO A 1 552 ? 116.353 123.340 175.444 1.00 63.97 552 PRO A CA 1
ATOM 3952 C C . PRO A 1 552 ? 115.444 123.132 174.242 1.00 65.97 552 PRO A C 1
ATOM 3953 O O . PRO A 1 552 ? 115.471 123.909 173.284 1.00 66.38 552 PRO A O 1
ATOM 3957 N N . ARG A 1 553 ? 114.624 122.081 174.302 1.00 70.42 553 ARG A N 1
ATOM 3958 C CA . ARG A 1 553 ? 113.751 121.744 173.181 1.00 71.84 553 ARG A CA 1
ATOM 3959 C C . ARG A 1 553 ? 112.758 122.858 172.883 1.00 71.64 553 ARG A C 1
ATOM 3960 O O . ARG A 1 553 ? 112.415 123.096 171.721 1.00 71.68 553 ARG A O 1
ATOM 3968 N N . LYS A 1 554 ? 112.282 123.550 173.921 1.00 68.87 554 LYS A N 1
ATOM 3969 C CA . LYS A 1 554 ? 111.175 124.484 173.742 1.00 68.83 554 LYS A CA 1
ATOM 3970 C C . LYS A 1 554 ? 111.540 125.644 172.828 1.00 68.03 554 LYS A C 1
ATOM 3971 O O . LYS A 1 554 ? 110.651 126.281 172.260 1.00 71.80 554 LYS A O 1
ATOM 3977 N N . HIS A 1 555 ? 112.826 125.941 172.670 1.00 65.50 555 HIS A N 1
ATOM 3978 C CA . HIS A 1 555 ? 113.226 127.015 171.772 1.00 64.61 555 HIS A CA 1
ATOM 3979 C C . HIS A 1 555 ? 113.425 126.555 170.338 1.00 65.21 555 HIS A C 1
ATOM 3980 O O . HIS A 1 555 ? 113.527 127.400 169.446 1.00 63.49 555 HIS A O 1
ATOM 3987 N N . LEU A 1 556 ? 113.482 125.250 170.090 1.00 60.86 556 LEU A N 1
ATOM 3988 C CA . LEU A 1 556 ? 113.936 124.731 168.810 1.00 60.55 556 LEU A CA 1
ATOM 3989 C C . LEU A 1 556 ? 112.821 124.188 167.933 1.00 57.99 556 LEU A C 1
ATOM 3990 O O . LEU A 1 556 ? 113.105 123.736 166.821 1.00 59.11 556 LEU A O 1
ATOM 3995 N N . HIS A 1 557 ? 111.574 124.213 168.393 1.00 61.02 557 HIS A N 1
ATOM 3996 C CA . HIS A 1 557 ? 110.477 123.678 167.599 1.00 59.75 557 HIS A CA 1
ATOM 3997 C C . HIS A 1 557 ? 110.402 124.383 166.255 1.00 61.83 557 HIS A C 1
ATOM 3998 O O . HIS A 1 557 ? 110.440 125.614 166.184 1.00 62.28 557 HIS A O 1
ATOM 4005 N N . ARG A 1 558 ? 110.317 123.594 165.187 1.00 56.87 558 ARG A N 1
ATOM 4006 C CA . ARG A 1 558 ? 110.220 124.067 163.811 1.00 56.37 558 ARG A CA 1
ATOM 4007 C C . ARG A 1 558 ? 111.439 124.862 163.366 1.00 55.96 558 ARG A C 1
ATOM 4008 O O . ARG A 1 558 ? 111.406 125.492 162.304 1.00 54.27 558 ARG A O 1
ATOM 4016 N N . LEU A 1 559 ? 112.518 124.853 164.150 1.00 49.53 559 LEU A N 1
ATOM 4017 C CA . LEU A 1 559 ? 113.765 125.493 163.768 1.00 50.12 559 LEU A CA 1
ATOM 4018 C C . LEU A 1 559 ? 114.867 124.505 163.431 1.00 52.07 559 LEU A C 1
ATOM 4019 O O . LEU A 1 559 ? 115.776 124.855 162.676 1.00 52.11 559 LEU A O 1
ATOM 4024 N N . VAL A 1 560 ? 114.811 123.294 163.968 1.00 53.59 560 VAL A N 1
ATOM 4025 C CA . VAL A 1 560 ? 115.761 122.244 163.637 1.00 46.74 560 VAL A CA 1
ATOM 4026 C C . VAL A 1 560 ? 115.029 121.180 162.840 1.00 50.24 560 VAL A C 1
ATOM 4027 O O . VAL A 1 560 ? 113.803 121.049 162.919 1.00 55.80 560 VAL A O 1
ATOM 4031 N N . PHE A 1 561 ? 115.793 120.415 162.060 1.00 55.18 561 PHE A N 1
ATOM 4032 C CA . PHE A 1 561 ? 115.200 119.404 161.193 1.00 52.82 561 PHE A CA 1
ATOM 4033 C C . PHE A 1 561 ? 114.493 118.318 161.992 1.00 53.67 561 PHE A C 1
ATOM 4034 O O . PHE A 1 561 ? 113.595 117.649 161.471 1.00 55.06 561 PHE A O 1
ATOM 4042 N N . SER A 1 562 ? 114.880 118.130 163.253 1.00 54.45 562 SER A N 1
ATOM 4043 C CA . SER A 1 562 ? 114.258 117.097 164.071 1.00 56.61 562 SER A CA 1
ATOM 4044 C C . SER A 1 562 ? 112.863 117.498 164.529 1.00 57.70 562 SER A C 1
ATOM 4045 O O . SER A 1 562 ? 112.065 116.634 164.903 1.00 56.14 562 SER A O 1
ATOM 4048 N N . LEU A 1 563 ? 112.553 118.793 164.510 1.00 59.37 563 LEU A N 1
ATOM 4049 C CA . LEU A 1 563 ? 111.289 119.304 165.020 1.00 59.66 563 LEU A CA 1
ATOM 4050 C C . LEU A 1 563 ? 110.487 120.051 163.965 1.00 62.12 563 LEU A C 1
ATOM 4051 O O . LEU A 1 563 ? 109.621 120.856 164.317 1.00 64.09 563 LEU A O 1
ATOM 4056 N N . ARG A 1 564 ? 110.751 119.804 162.682 1.00 60.53 564 ARG A N 1
ATOM 4057 C CA . ARG A 1 564 ? 110.053 120.526 161.627 1.00 63.17 564 ARG A CA 1
ATOM 4058 C C . ARG A 1 564 ? 108.565 120.211 161.597 1.00 64.68 564 ARG A C 1
ATOM 4059 O O . ARG A 1 564 ? 107.782 121.015 161.081 1.00 63.87 564 ARG A O 1
ATOM 4067 N N . HIS A 1 565 ? 108.158 119.065 162.140 1.00 68.87 565 HIS A N 1
ATOM 4068 C CA . HIS A 1 565 ? 106.758 118.663 162.199 1.00 71.84 565 HIS A CA 1
ATOM 4069 C C . HIS A 1 565 ? 106.197 118.781 163.611 1.00 72.37 565 HIS A C 1
ATOM 4070 O O . HIS A 1 565 ? 105.253 118.076 163.973 1.00 71.33 565 HIS A O 1
ATOM 4077 N N . SER A 1 566 ? 106.772 119.664 164.418 1.00 68.52 566 SER A N 1
ATOM 4078 C CA . SER A 1 566 ? 106.355 119.856 165.799 1.00 68.15 566 SER A CA 1
ATOM 4079 C C . SER A 1 566 ? 105.308 120.958 165.851 1.00 71.21 566 SER A C 1
ATOM 4080 O O . SER A 1 566 ? 105.595 122.108 165.505 1.00 68.92 566 SER A O 1
ATOM 4083 N N . LYS A 1 567 ? 104.097 120.604 166.277 1.00 73.91 567 LYS A N 1
ATOM 4084 C CA . LYS A 1 567 ? 103.026 121.576 166.440 1.00 71.34 567 LYS A CA 1
ATOM 4085 C C . LYS A 1 567 ? 103.107 122.317 167.765 1.00 72.09 567 LYS A C 1
ATOM 4086 O O . LYS A 1 567 ? 102.350 123.271 167.972 1.00 70.59 567 LYS A O 1
ATOM 4092 N N . GLU A 1 568 ? 104.005 121.905 168.656 1.00 74.89 568 GLU A N 1
ATOM 4093 C CA . GLU A 1 568 ? 104.143 122.566 169.943 1.00 73.75 568 GLU A CA 1
ATOM 4094 C C . GLU A 1 568 ? 104.624 123.998 169.755 1.00 71.01 568 GLU A C 1
ATOM 4095 O O . GLU A 1 568 ? 105.369 124.304 168.822 1.00 70.18 568 GLU A O 1
ATOM 4101 N N . GLU A 1 569 ? 104.174 124.879 170.639 1.00 70.63 569 GLU A N 1
ATOM 4102 C CA . GLU A 1 569 ? 104.638 126.255 170.620 1.00 72.45 569 GLU A CA 1
ATOM 4103 C C . GLU A 1 569 ? 106.095 126.319 171.053 1.00 72.15 569 GLU A C 1
ATOM 4104 O O . GLU A 1 569 ? 106.594 125.445 171.765 1.00 71.90 569 GLU A O 1
ATOM 4110 N N . ARG A 1 570 ? 106.785 127.363 170.611 1.00 66.52 570 ARG A N 1
ATOM 4111 C CA . ARG A 1 570 ? 108.187 127.525 170.941 1.00 66.76 570 ARG A CA 1
ATOM 4112 C C . ARG A 1 570 ? 108.417 128.894 171.561 1.00 68.62 570 ARG A C 1
ATOM 4113 O O . ARG A 1 570 ? 107.592 129.803 171.454 1.00 70.81 570 ARG A O 1
ATOM 4121 N N . GLU A 1 571 ? 109.551 129.019 172.237 1.00 71.09 571 GLU A N 1
ATOM 4122 C CA . GLU A 1 571 ? 110.043 130.291 172.731 1.00 70.85 571 GLU A CA 1
ATOM 4123 C C . GLU A 1 571 ? 111.169 130.763 171.825 1.00 70.54 571 GLU A C 1
ATOM 4124 O O . GLU A 1 571 ? 111.822 129.967 171.148 1.00 71.33 571 GLU A O 1
ATOM 4130 N N . ASP A 1 572 ? 111.387 132.070 171.807 1.00 66.22 572 ASP A N 1
ATOM 4131 C CA . ASP A 1 572 ? 112.381 132.639 170.910 1.00 69.71 572 ASP A CA 1
ATOM 4132 C C . ASP A 1 572 ? 113.471 133.382 171.676 1.00 73.69 572 ASP A C 1
ATOM 4133 O O . ASP A 1 572 ? 114.626 133.434 171.252 1.00 68.92 572 ASP A O 1
ATOM 4138 N N . GLU A 1 641 ? 103.893 131.352 155.343 1.00 110.16 641 GLU A N 1
ATOM 4139 C CA . GLU A 1 641 ? 104.280 130.247 156.211 1.00 111.71 641 GLU A CA 1
ATOM 4140 C C . GLU A 1 641 ? 103.300 129.082 156.090 1.00 111.67 641 GLU A C 1
ATOM 4141 O O . GLU A 1 641 ? 102.354 128.968 156.868 1.00 111.78 641 GLU A O 1
ATOM 4147 N N . ASP A 1 642 ? 103.528 128.221 155.101 1.00 104.24 642 ASP A N 1
ATOM 4148 C CA . ASP A 1 642 ? 102.698 127.032 154.925 1.00 103.44 642 ASP A CA 1
ATOM 4149 C C . ASP A 1 642 ? 103.486 126.014 154.121 1.00 103.79 642 ASP A C 1
ATOM 4150 O O . ASP A 1 642 ? 103.893 126.296 152.989 1.00 103.16 642 ASP A O 1
ATOM 4155 N N . ILE A 1 643 ? 103.693 124.833 154.700 1.00 101.71 643 ILE A N 1
ATOM 4156 C CA . ILE A 1 643 ? 104.474 123.796 154.040 1.00 99.79 643 ILE A CA 1
ATOM 4157 C C . ILE A 1 643 ? 103.610 122.860 153.203 1.00 100.73 643 ILE A C 1
ATOM 4158 O O . ILE A 1 643 ? 104.147 122.120 152.366 1.00 100.64 643 ILE A O 1
ATOM 4163 N N . SER A 1 644 ? 102.291 122.892 153.384 1.00 99.54 644 SER A N 1
ATOM 4164 C CA . SER A 1 644 ? 101.401 121.941 152.732 1.00 98.15 644 SER A CA 1
ATOM 4165 C C . SER A 1 644 ? 101.470 122.056 151.216 1.00 98.91 644 SER A C 1
ATOM 4166 O O . SER A 1 644 ? 101.471 123.157 150.659 1.00 97.21 644 SER A O 1
ATOM 4169 N N . GLU A 1 645 ? 101.531 120.903 150.552 1.00 92.97 645 GLU A N 1
ATOM 4170 C CA . GLU A 1 645 ? 101.496 120.826 149.101 1.00 90.20 645 GLU A CA 1
ATOM 4171 C C . GLU A 1 645 ? 100.582 119.681 148.690 1.00 90.83 645 GLU A C 1
ATOM 4172 O O . GLU A 1 645 ? 100.567 118.630 149.336 1.00 89.96 645 GLU A O 1
ATOM 4178 N N . ASP A 1 646 ? 99.820 119.896 147.624 1.00 86.59 646 ASP A N 1
ATOM 4179 C CA . ASP A 1 646 ? 98.880 118.885 147.157 1.00 85.24 646 ASP A CA 1
ATOM 4180 C C . ASP A 1 646 ? 99.624 117.615 146.752 1.00 82.47 646 ASP A C 1
ATOM 4181 O O . ASP A 1 646 ? 100.593 117.690 145.985 1.00 81.19 646 ASP A O 1
ATOM 4186 N N . PRO A 1 647 ? 99.213 116.443 147.242 1.00 79.29 647 PRO A N 1
ATOM 4187 C CA . PRO A 1 647 ? 99.941 115.209 146.902 1.00 78.98 647 PRO A CA 1
ATOM 4188 C C . PRO A 1 647 ? 99.978 114.901 145.415 1.00 77.44 647 PRO A C 1
ATOM 4189 O O . PRO A 1 647 ? 100.954 114.303 144.946 1.00 77.83 647 PRO A O 1
ATOM 4193 N N . SER A 1 648 ? 98.943 115.270 144.659 1.00 76.10 648 SER A N 1
ATOM 4194 C CA . SER A 1 648 ? 98.931 114.979 143.229 1.00 72.86 648 SER A CA 1
ATOM 4195 C C . SER A 1 648 ? 100.043 115.728 142.507 1.00 71.81 648 SER A C 1
ATOM 4196 O O . SER A 1 648 ? 100.795 115.141 141.723 1.00 76.72 648 SER A O 1
ATOM 4199 N N . TRP A 1 649 ? 100.164 117.030 142.759 1.00 69.92 649 TRP A N 1
ATOM 4200 C CA . TRP A 1 649 ? 101.241 117.806 142.163 1.00 68.20 649 TRP A CA 1
ATOM 4201 C C . TRP A 1 649 ? 102.577 117.583 142.852 1.00 67.17 649 TRP A C 1
ATOM 4202 O O . TRP A 1 649 ? 103.618 117.860 142.252 1.00 68.36 649 TRP A O 1
ATOM 4213 N N . ALA A 1 650 ? 102.574 117.105 144.097 1.00 63.88 650 ALA A N 1
ATOM 4214 C CA . ALA A 1 650 ? 103.834 116.832 144.777 1.00 63.96 650 ALA A CA 1
ATOM 4215 C C . ALA A 1 650 ? 104.598 115.718 144.082 1.00 64.11 650 ALA A C 1
ATOM 4216 O O . ALA A 1 650 ? 105.822 115.793 143.935 1.00 68.71 650 ALA A O 1
ATOM 4218 N N . ARG A 1 651 ? 103.894 114.671 143.655 1.00 66.96 651 ARG A N 1
ATOM 4219 C CA . ARG A 1 651 ? 104.545 113.591 142.923 1.00 62.82 651 ARG A CA 1
ATOM 4220 C C . ARG A 1 651 ? 104.977 114.052 141.537 1.00 58.32 651 ARG A C 1
ATOM 4221 O O . ARG A 1 651 ? 106.032 113.644 141.039 1.00 58.81 651 ARG A O 1
ATOM 4229 N N . VAL A 1 652 ? 104.181 114.913 140.903 1.00 53.89 652 VAL A N 1
ATOM 4230 C CA . VAL A 1 652 ? 104.543 115.444 139.592 1.00 57.70 652 VAL A CA 1
ATOM 4231 C C . VAL A 1 652 ? 105.828 116.256 139.677 1.00 55.88 652 VAL A C 1
ATOM 4232 O O . VAL A 1 652 ? 106.732 116.107 138.848 1.00 58.18 652 VAL A O 1
ATOM 4236 N N . VAL A 1 653 ? 105.927 117.127 140.679 1.00 53.67 653 VAL A N 1
ATOM 4237 C CA . VAL A 1 653 ? 107.102 117.975 140.818 1.00 48.86 653 VAL A CA 1
ATOM 4238 C C . VAL A 1 653 ? 108.318 117.163 141.247 1.00 45.79 653 VAL A C 1
ATOM 4239 O O . VAL A 1 653 ? 109.451 117.487 140.879 1.00 47.49 653 VAL A O 1
ATOM 4243 N N . ASN A 1 654 ? 108.115 116.097 142.018 1.00 48.74 654 ASN A N 1
ATOM 4244 C CA . ASN A 1 654 ? 109.237 115.267 142.437 1.00 45.93 654 ASN A CA 1
ATOM 4245 C C . ASN A 1 654 ? 109.820 114.476 141.275 1.00 50.49 654 ASN A C 1
ATOM 4246 O O . ASN A 1 654 ? 111.043 114.373 141.146 1.00 52.49 654 ASN A O 1
ATOM 4251 N N . LEU A 1 655 ? 108.964 113.904 140.426 1.00 49.50 655 LEU A N 1
ATOM 4252 C CA . LEU A 1 655 ? 109.450 113.198 139.246 1.00 45.83 655 LEU A CA 1
ATOM 4253 C C . LEU A 1 655 ? 110.171 114.134 138.289 1.00 44.36 655 LEU A C 1
ATOM 4254 O O . LEU A 1 655 ? 111.105 113.716 137.600 1.00 53.92 655 LEU A O 1
ATOM 4259 N N . ASN A 1 656 ? 109.744 115.394 138.219 1.00 37.90 656 ASN A N 1
ATOM 4260 C CA . ASN A 1 656 ? 110.431 116.371 137.389 1.00 38.59 656 ASN A CA 1
ATOM 4261 C C . ASN A 1 656 ? 111.784 116.765 137.956 1.00 42.62 656 ASN A C 1
ATOM 4262 O O . ASN A 1 656 ? 112.639 117.237 137.203 1.00 40.06 656 ASN A O 1
ATOM 4267 N N . ALA A 1 657 ? 111.990 116.609 139.264 1.00 43.04 657 ALA A N 1
ATOM 4268 C CA . ALA A 1 657 ? 113.321 116.793 139.824 1.00 35.03 657 ALA A CA 1
ATOM 4269 C C . ALA A 1 657 ? 114.212 115.604 139.500 1.00 43.76 657 ALA A C 1
ATOM 4270 O O . ALA A 1 657 ? 115.404 115.769 139.225 1.00 49.45 657 ALA A O 1
ATOM 4272 N N . LEU A 1 658 ? 113.648 114.396 139.531 1.00 44.24 658 LEU A N 1
ATOM 4273 C CA . LEU A 1 658 ? 114.395 113.210 139.134 1.00 34.42 658 LEU A CA 1
ATOM 4274 C C . LEU A 1 658 ? 114.756 113.252 137.657 1.00 40.74 658 LEU A C 1
ATOM 4275 O O . LEU A 1 658 ? 115.869 112.880 137.272 1.00 49.77 658 LEU A O 1
ATOM 4280 N N . LEU A 1 659 ? 113.817 113.674 136.810 1.00 41.16 659 LEU A N 1
ATOM 4281 C CA . LEU A 1 659 ? 114.100 113.788 135.385 1.00 34.92 659 LEU A CA 1
ATOM 4282 C C . LEU A 1 659 ? 115.172 114.833 135.118 1.00 40.16 659 LEU A C 1
ATOM 4283 O O . LEU A 1 659 ? 116.063 114.619 134.291 1.00 54.49 659 LEU A O 1
ATOM 4288 N N . MET A 1 660 ? 115.097 115.975 135.802 1.00 31.65 660 MET A N 1
ATOM 4289 C CA . MET A 1 660 ? 116.106 117.010 135.621 1.00 27.66 660 MET A CA 1
ATOM 4290 C C . MET A 1 660 ? 117.470 116.531 136.084 1.00 31.08 660 MET A C 1
ATOM 4291 O O . MET A 1 660 ? 118.490 116.845 135.463 1.00 34.07 660 MET A O 1
ATOM 4296 N N . MET A 1 661 ? 117.509 115.784 137.189 1.00 41.63 661 MET A N 1
ATOM 4297 C CA . MET A 1 661 ? 118.768 115.235 137.674 1.00 37.06 661 MET A CA 1
ATOM 4298 C C . MET A 1 661 ? 119.349 114.235 136.688 1.00 40.88 661 MET A C 1
ATOM 4299 O O . MET A 1 661 ? 120.563 114.203 136.472 1.00 44.95 661 MET A O 1
ATOM 4304 N N . ALA A 1 662 ? 118.497 113.404 136.086 1.00 33.86 662 ALA A N 1
ATOM 4305 C CA . ALA A 1 662 ? 118.971 112.442 135.097 1.00 32.70 662 ALA A CA 1
ATOM 4306 C C . ALA A 1 662 ? 119.535 113.142 133.870 1.00 33.71 662 ALA A C 1
ATOM 4307 O O . ALA A 1 662 ? 120.533 112.694 133.298 1.00 35.98 662 ALA A O 1
ATOM 4309 N N . VAL A 1 663 ? 118.901 114.234 133.443 1.00 32.88 663 VAL A N 1
ATOM 4310 C CA . VAL A 1 663 ? 119.422 115.013 132.324 1.00 28.91 663 VAL A CA 1
ATOM 4311 C C . VAL A 1 663 ? 120.790 115.583 132.665 1.00 32.39 663 VAL A C 1
ATOM 4312 O O . VAL A 1 663 ? 121.722 115.527 131.856 1.00 34.94 663 VAL A O 1
ATOM 4316 N N . ALA A 1 664 ? 120.932 116.141 133.867 1.00 31.79 664 ALA A N 1
ATOM 4317 C CA . ALA A 1 664 ? 122.208 116.705 134.283 1.00 27.97 664 ALA A CA 1
ATOM 4318 C C . ALA A 1 664 ? 123.264 115.629 134.480 1.00 30.83 664 ALA A C 1
ATOM 4319 O O . ALA A 1 664 ? 124.443 115.868 134.211 1.00 37.18 664 ALA A O 1
ATOM 4321 N N . VAL A 1 665 ? 122.870 114.458 134.973 1.00 34.50 665 VAL A N 1
ATOM 4322 C CA . VAL A 1 665 ? 123.817 113.362 135.144 1.00 33.31 665 VAL A CA 1
ATOM 4323 C C . VAL A 1 665 ? 124.289 112.849 133.789 1.00 26.24 665 VAL A C 1
ATOM 4324 O O . VAL A 1 665 ? 125.453 112.469 133.627 1.00 33.90 665 VAL A O 1
ATOM 4328 N N . PHE A 1 666 ? 123.402 112.837 132.792 1.00 29.01 666 PHE A N 1
ATOM 4329 C CA . PHE A 1 666 ? 123.824 112.511 131.434 1.00 21.38 666 PHE A CA 1
ATOM 4330 C C . PHE A 1 666 ? 124.846 113.515 130.920 1.00 26.84 666 PHE A C 1
ATOM 4331 O O . PHE A 1 666 ? 125.837 113.134 130.292 1.00 41.43 666 PHE A O 1
ATOM 4339 N N . LEU A 1 667 ? 124.612 114.803 131.162 1.00 27.25 667 LEU A N 1
ATOM 4340 C CA . LEU A 1 667 ? 125.519 115.826 130.663 1.00 21.99 667 LEU A CA 1
ATOM 4341 C C . LEU A 1 667 ? 126.850 115.806 131.396 1.00 29.46 667 LEU A C 1
ATOM 4342 O O . LEU A 1 667 ? 127.879 116.156 130.813 1.00 38.75 667 LEU A O 1
ATOM 4347 N N . TRP A 1 668 ? 126.853 115.424 132.673 1.00 32.61 668 TRP A N 1
ATOM 4348 C CA . TRP A 1 668 ? 128.116 115.258 133.382 1.00 28.29 668 TRP A CA 1
ATOM 4349 C C . TRP A 1 668 ? 128.932 114.120 132.789 1.00 31.34 668 TRP A C 1
ATOM 4350 O O . TRP A 1 668 ? 130.145 114.252 132.601 1.00 40.32 668 TRP A O 1
ATOM 4361 N N . GLY A 1 669 ? 128.286 112.993 132.487 1.00 25.74 669 GLY A N 1
ATOM 4362 C CA . GLY A 1 669 ? 128.995 111.880 131.888 1.00 23.27 669 GLY A CA 1
ATOM 4363 C C . GLY A 1 669 ? 129.326 112.092 130.431 1.00 35.14 669 GLY A C 1
ATOM 4364 O O . GLY A 1 669 ? 130.323 111.561 129.939 1.00 45.30 669 GLY A O 1
ATOM 4365 N N . PHE A 1 670 ? 128.505 112.865 129.723 1.00 30.92 670 PHE A N 1
ATOM 4366 C CA . PHE A 1 670 ? 128.770 113.147 128.318 1.00 24.58 670 PHE A CA 1
ATOM 4367 C C . PHE A 1 670 ? 130.068 113.922 128.147 1.00 36.48 670 PHE A C 1
ATOM 4368 O O . PHE A 1 670 ? 130.867 113.621 127.255 1.00 40.72 670 PHE A O 1
ATOM 4376 N N . TYR A 1 671 ? 130.304 114.916 128.997 1.00 22.48 671 TYR A N 1
ATOM 4377 C CA . TYR A 1 671 ? 131.489 115.753 128.908 1.00 21.29 671 TYR A CA 1
ATOM 4378 C C . TYR A 1 671 ? 132.560 115.380 129.920 1.00 28.08 671 TYR A C 1
ATOM 4379 O O . TYR A 1 671 ? 133.494 116.156 130.124 1.00 42.02 671 TYR A O 1
ATOM 4388 N N . ALA A 1 672 ? 132.449 114.222 130.557 1.00 34.57 672 ALA A N 1
ATOM 4389 C CA . ALA A 1 672 ? 133.440 113.781 131.528 1.00 33.91 672 ALA A CA 1
ATOM 4390 C C . ALA A 1 672 ? 134.801 113.562 130.871 1.00 46.13 672 ALA A C 1
ATOM 4391 O O . ALA A 1 672 ? 134.905 113.474 129.649 1.00 50.38 672 ALA A O 1
ATOM 4394 N N . ASN B 2 26 ? 137.148 102.401 125.716 1.00 68.17 26 ASN B N 1
ATOM 4395 C CA . ASN B 2 26 ? 136.944 103.477 124.753 1.00 70.26 26 ASN B CA 1
ATOM 4396 C C . ASN B 2 26 ? 135.458 103.699 124.491 1.00 70.45 26 ASN B C 1
ATOM 4397 O O . ASN B 2 26 ? 134.919 103.239 123.486 1.00 68.87 26 ASN B O 1
ATOM 4399 N N . LEU B 2 27 ? 134.806 104.410 125.404 1.00 59.94 27 LEU B N 1
ATOM 4400 C CA . LEU B 2 27 ? 133.378 104.669 125.314 1.00 55.46 27 LEU B CA 1
ATOM 4401 C C . LEU B 2 27 ? 133.113 106.027 124.676 1.00 57.45 27 LEU B C 1
ATOM 4402 O O . LEU B 2 27 ? 133.861 106.988 124.873 1.00 56.00 27 LEU B O 1
ATOM 4407 N N . GLN B 2 28 ? 132.033 106.092 123.908 1.00 49.15 28 GLN B N 1
ATOM 4408 C CA . GLN B 2 28 ? 131.575 107.333 123.315 1.00 47.87 28 GLN B CA 1
ATOM 4409 C C . GLN B 2 28 ? 131.012 108.258 124.387 1.00 51.05 28 GLN B C 1
ATOM 4410 O O . GLN B 2 28 ? 130.628 107.807 125.467 1.00 54.14 28 GLN B O 1
ATOM 4416 N N . PRO B 2 29 ? 130.966 109.568 124.119 1.00 43.85 29 PRO B N 1
ATOM 4417 C CA . PRO B 2 29 ? 130.367 110.486 125.102 1.00 33.03 29 PRO B CA 1
ATOM 4418 C C . PRO B 2 29 ? 128.933 110.141 125.460 1.00 37.10 29 PRO B C 1
ATOM 4419 O O . PRO B 2 29 ? 128.541 110.281 126.624 1.00 44.53 29 PRO B O 1
ATOM 4423 N N . TRP B 2 30 ? 128.135 109.683 124.493 1.00 47.06 30 TRP B N 1
ATOM 4424 C CA . TRP B 2 30 ? 126.768 109.282 124.803 1.00 37.55 30 TRP B CA 1
ATOM 4425 C C . TRP B 2 30 ? 126.734 107.984 125.597 1.00 28.28 30 TRP B C 1
ATOM 4426 O O . TRP B 2 30 ? 125.848 107.799 126.438 1.00 39.92 30 TRP B O 1
ATOM 4437 N N . MET B 2 31 ? 127.687 107.080 125.356 1.00 35.92 31 MET B N 1
ATOM 4438 C CA . MET B 2 31 ? 127.794 105.889 126.190 1.00 40.96 31 MET B CA 1
ATOM 4439 C C . MET B 2 31 ? 128.113 106.261 127.630 1.00 35.05 31 MET B C 1
ATOM 4440 O O . MET B 2 31 ? 127.530 105.706 128.565 1.00 37.01 31 MET B O 1
ATOM 4445 N N . GLN B 2 32 ? 129.041 107.197 127.826 1.00 35.77 32 GLN B N 1
ATOM 4446 C CA . GLN B 2 32 ? 129.360 107.653 129.173 1.00 38.99 32 GLN B CA 1
ATOM 4447 C C . GLN B 2 32 ? 128.158 108.319 129.825 1.00 38.28 32 GLN B C 1
ATOM 4448 O O . GLN B 2 32 ? 127.906 108.129 131.020 1.00 42.16 32 GLN B O 1
ATOM 4454 N N . GLY B 2 33 ? 127.414 109.119 129.059 1.00 24.14 33 GLY B N 1
ATOM 4455 C CA . GLY B 2 33 ? 126.214 109.727 129.601 1.00 20.95 33 GLY B CA 1
ATOM 4456 C C . GLY B 2 33 ? 125.189 108.702 130.043 1.00 15.52 33 GLY B C 1
ATOM 4457 O O . GLY B 2 33 ? 124.612 108.816 131.125 1.00 29.19 33 GLY B O 1
ATOM 4458 N N . LEU B 2 34 ? 124.956 107.682 129.217 1.00 25.96 34 LEU B N 1
ATOM 4459 C CA . LEU B 2 34 ? 123.994 106.648 129.579 1.00 19.55 34 LEU B CA 1
ATOM 4460 C C . LEU B 2 34 ? 124.479 105.827 130.766 1.00 27.40 34 LEU B C 1
ATOM 4461 O O . LEU B 2 34 ? 123.674 105.401 131.597 1.00 30.57 34 LEU B O 1
ATOM 4466 N N . ILE B 2 35 ? 125.787 105.591 130.862 1.00 35.77 35 ILE B N 1
ATOM 4467 C CA . ILE B 2 35 ? 126.331 104.864 132.007 1.00 25.32 35 ILE B CA 1
ATOM 4468 C C . ILE B 2 35 ? 126.132 105.665 133.286 1.00 25.26 35 ILE B C 1
ATOM 4469 O O . ILE B 2 35 ? 125.741 105.120 134.328 1.00 25.72 35 ILE B O 1
ATOM 4474 N N . ALA B 2 36 ? 126.392 106.973 133.229 1.00 28.28 36 ALA B N 1
ATOM 4475 C CA . ALA B 2 36 ? 126.152 107.825 134.386 1.00 19.48 36 ALA B CA 1
ATOM 4476 C C . ALA B 2 36 ? 124.676 107.838 134.758 1.00 23.16 36 ALA B C 1
ATOM 4477 O O . ALA B 2 36 ? 124.328 107.791 135.942 1.00 29.22 36 ALA B O 1
ATOM 4479 N N . VAL B 2 37 ? 123.794 107.896 133.760 1.00 32.43 37 VAL B N 1
ATOM 4480 C CA . VAL B 2 37 ? 122.359 107.879 134.029 1.00 21.80 37 VAL B CA 1
ATOM 4481 C C . VAL B 2 37 ? 121.950 106.569 134.687 1.00 25.97 37 VAL B C 1
ATOM 4482 O O . VAL B 2 37 ? 121.143 106.556 135.619 1.00 37.02 37 VAL B O 1
ATOM 4486 N N . ALA B 2 38 ? 122.484 105.446 134.202 1.00 23.33 38 ALA B N 1
ATOM 4487 C CA . ALA B 2 38 ? 122.157 104.152 134.790 1.00 22.69 38 ALA B CA 1
ATOM 4488 C C . ALA B 2 38 ? 122.629 104.064 136.234 1.00 19.73 38 ALA B C 1
ATOM 4489 O O . ALA B 2 38 ? 121.907 103.557 137.101 1.00 32.71 38 ALA B O 1
ATOM 4491 N N . VAL B 2 39 ? 123.839 104.550 136.513 1.00 24.17 39 VAL B N 1
ATOM 4492 C CA . VAL B 2 39 ? 124.329 104.551 137.889 1.00 26.54 39 VAL B CA 1
ATOM 4493 C C . VAL B 2 39 ? 123.447 105.431 138.766 1.00 27.84 39 VAL B C 1
ATOM 4494 O O . VAL B 2 39 ? 123.108 105.065 139.897 1.00 40.74 39 VAL B O 1
ATOM 4498 N N . PHE B 2 40 ? 123.058 106.600 138.257 1.00 27.99 40 PHE B N 1
ATOM 4499 C CA . PHE B 2 40 ? 122.186 107.489 139.017 1.00 22.66 40 PHE B CA 1
ATOM 4500 C C . PHE B 2 40 ? 120.836 106.840 139.292 1.00 23.94 40 PHE B C 1
ATOM 4501 O O . PHE B 2 40 ? 120.287 106.976 140.390 1.00 32.35 40 PHE B O 1
ATOM 4509 N N . LEU B 2 41 ? 120.278 106.142 138.304 1.00 21.59 41 LEU B N 1
ATOM 4510 C CA . LEU B 2 41 ? 118.984 105.501 138.495 1.00 24.56 41 LEU B CA 1
ATOM 4511 C C . LEU B 2 41 ? 119.080 104.348 139.482 1.00 36.79 41 LEU B C 1
ATOM 4512 O O . LEU B 2 41 ? 118.160 104.130 140.273 1.00 43.70 41 LEU B O 1
ATOM 4517 N N . VAL B 2 42 ? 120.189 103.607 139.467 1.00 35.19 42 VAL B N 1
ATOM 4518 C CA . VAL B 2 42 ? 120.397 102.565 140.471 1.00 27.77 42 VAL B CA 1
ATOM 4519 C C . VAL B 2 42 ? 120.507 103.179 141.864 1.00 37.27 42 VAL B C 1
ATOM 4520 O O . VAL B 2 42 ? 119.948 102.657 142.838 1.00 40.89 42 VAL B O 1
ATOM 4524 N N . LEU B 2 43 ? 121.223 104.298 141.980 1.00 36.75 43 LEU B N 1
ATOM 4525 C CA . LEU B 2 43 ? 121.356 104.971 143.269 1.00 37.61 43 LEU B CA 1
ATOM 4526 C C . LEU B 2 43 ? 120.004 105.457 143.780 1.00 37.46 43 LEU B C 1
ATOM 4527 O O . LEU B 2 43 ? 119.681 105.304 144.965 1.00 46.30 43 LEU B O 1
ATOM 4532 N N . VAL B 2 44 ? 119.196 106.040 142.895 1.00 42.56 44 VAL B N 1
ATOM 4533 C CA . VAL B 2 44 ? 117.867 106.503 143.280 1.00 39.60 44 VAL B CA 1
ATOM 4534 C C . VAL B 2 44 ? 116.971 105.323 143.631 1.00 46.41 44 VAL B C 1
ATOM 4535 O O . VAL B 2 44 ? 116.138 105.407 144.540 1.00 51.46 44 VAL B O 1
ATOM 4539 N N . ALA B 2 45 ? 117.127 104.203 142.925 1.00 46.54 45 ALA B N 1
ATOM 4540 C CA . ALA B 2 45 ? 116.366 103.006 143.257 1.00 45.09 45 ALA B CA 1
ATOM 4541 C C . ALA B 2 45 ? 116.713 102.511 144.652 1.00 47.17 45 ALA B C 1
ATOM 4542 O O . ALA B 2 45 ? 115.834 102.074 145.399 1.00 52.50 45 ALA B O 1
ATOM 4544 N N . ILE B 2 46 ? 117.993 102.569 145.020 1.00 48.04 46 ILE B N 1
ATOM 4545 C CA . ILE B 2 46 ? 118.392 102.214 146.381 1.00 52.87 46 ILE B CA 1
ATOM 4546 C C . ILE B 2 46 ? 117.757 103.168 147.387 1.00 51.64 46 ILE B C 1
ATOM 4547 O O . ILE B 2 46 ? 117.201 102.747 148.412 1.00 52.29 46 ILE B O 1
ATOM 4552 N N . ALA B 2 47 ? 117.830 104.473 147.104 1.00 55.87 47 ALA B N 1
ATOM 4553 C CA . ALA B 2 47 ? 117.322 105.467 148.046 1.00 57.53 47 ALA B CA 1
ATOM 4554 C C . ALA B 2 47 ? 115.802 105.432 148.152 1.00 56.45 47 ALA B C 1
ATOM 4555 O O . ALA B 2 47 ? 115.236 105.967 149.111 1.00 59.63 47 ALA B O 1
ATOM 4557 N N . PHE B 2 48 ? 115.124 104.834 147.174 1.00 58.11 48 PHE B N 1
ATOM 4558 C CA . PHE B 2 48 ? 113.680 104.659 147.279 1.00 58.72 48 PHE B CA 1
ATOM 4559 C C . PHE B 2 48 ? 113.312 103.328 147.920 1.00 64.58 48 PHE B C 1
ATOM 4560 O O . PHE B 2 48 ? 112.339 103.258 148.680 1.00 69.37 48 PHE B O 1
ATOM 4568 N N . ALA B 2 49 ? 114.075 102.271 147.638 1.00 70.35 49 ALA B N 1
ATOM 4569 C CA . ALA B 2 49 ? 113.788 100.972 148.227 1.00 70.15 49 ALA B CA 1
ATOM 4570 C C . ALA B 2 49 ? 114.055 100.964 149.724 1.00 72.26 49 ALA B C 1
ATOM 4571 O O . ALA B 2 49 ? 113.360 100.259 150.465 1.00 77.56 49 ALA B O 1
ATOM 4573 N N . VAL B 2 50 ? 115.043 101.733 150.193 1.00 71.09 50 VAL B N 1
ATOM 4574 C CA . VAL B 2 50 ? 115.256 101.819 151.637 1.00 75.71 50 VAL B CA 1
ATOM 4575 C C . VAL B 2 50 ? 114.015 102.389 152.320 1.00 78.54 50 VAL B C 1
ATOM 4576 O O . VAL B 2 50 ? 113.522 101.832 153.306 1.00 80.07 50 VAL B O 1
ATOM 4580 N N . ASN B 2 51 ? 113.466 103.482 151.779 1.00 82.06 51 ASN B N 1
ATOM 4581 C CA . ASN B 2 51 ? 112.248 104.054 152.346 1.00 79.10 51 ASN B CA 1
ATOM 4582 C C . ASN B 2 51 ? 111.079 103.084 152.235 1.00 78.50 51 ASN B C 1
ATOM 4583 O O . ASN B 2 51 ? 110.271 102.966 153.163 1.00 84.89 51 ASN B O 1
ATOM 4588 N N . HIS B 2 52 ? 110.969 102.385 151.102 1.00 86.13 52 HIS B N 1
ATOM 4589 C CA . HIS B 2 52 ? 109.896 101.408 150.941 1.00 89.85 52 HIS B CA 1
ATOM 4590 C C . HIS B 2 52 ? 109.998 100.303 151.982 1.00 88.07 52 HIS B C 1
ATOM 4591 O O . HIS B 2 52 ? 108.981 99.736 152.399 1.00 86.14 52 HIS B O 1
ATOM 4598 N N . PHE B 2 53 ? 111.217 99.981 152.415 1.00 89.37 53 PHE B N 1
ATOM 4599 C CA . PHE B 2 53 ? 111.386 99.001 153.482 1.00 92.39 53 PHE B CA 1
ATOM 4600 C C . PHE B 2 53 ? 111.249 99.650 154.855 1.00 94.23 53 PHE B C 1
ATOM 4601 O O . PHE B 2 53 ? 110.383 99.266 155.650 1.00 93.36 53 PHE B O 1
ATOM 4609 N N . TRP B 2 54 ? 112.090 100.638 155.152 1.00 95.29 54 TRP B N 1
ATOM 4610 C CA . TRP B 2 54 ? 112.035 101.295 156.449 1.00 97.64 54 TRP B CA 1
ATOM 4611 C C . TRP B 2 54 ? 112.460 102.749 156.316 1.00 97.69 54 TRP B C 1
ATOM 4612 O O . TRP B 2 54 ? 113.425 103.061 155.615 1.00 95.87 54 TRP B O 1
ATOM 4623 N N . CYS B 2 55 ? 111.739 103.630 157.002 1.00 102.91 55 CYS B N 1
ATOM 4624 C CA . CYS B 2 55 ? 112.048 105.055 156.988 1.00 103.73 55 CYS B CA 1
ATOM 4625 C C . CYS B 2 55 ? 113.338 105.345 157.750 1.00 102.98 55 CYS B C 1
ATOM 4626 O O . CYS B 2 55 ? 114.370 105.646 157.152 1.00 103.08 55 CYS B O 1
ATOM 4629 N N . UNK C 3 1 ? 142.236 145.169 98.905 1.00 63.25 1 UNK H N 1
ATOM 4630 C CA . UNK C 3 1 ? 143.171 146.068 98.241 1.00 59.57 1 UNK H CA 1
ATOM 4631 C C . UNK C 3 1 ? 144.444 146.209 99.068 1.00 58.38 1 UNK H C 1
ATOM 4632 O O . UNK C 3 1 ? 145.132 147.225 99.005 1.00 58.55 1 UNK H O 1
ATOM 4634 N N . UNK C 3 2 ? 144.744 145.183 99.852 1.00 48.26 2 UNK H N 1
ATOM 4635 C CA . UNK C 3 2 ? 145.973 145.153 100.633 1.00 49.38 2 UNK H CA 1
ATOM 4636 C C . UNK C 3 2 ? 147.138 144.795 99.723 1.00 48.58 2 UNK H C 1
ATOM 4637 O O . UNK C 3 2 ? 147.095 143.813 98.976 1.00 45.80 2 UNK H O 1
ATOM 4639 N N . UNK C 3 3 ? 148.188 145.612 99.772 1.00 53.39 3 UNK H N 1
ATOM 4640 C CA . UNK C 3 3 ? 149.355 145.425 98.924 1.00 48.84 3 UNK H CA 1
ATOM 4641 C C . UNK C 3 3 ? 150.609 145.457 99.777 1.00 50.30 3 UNK H C 1
ATOM 4642 O O . UNK C 3 3 ? 150.759 146.334 100.630 1.00 53.86 3 UNK H O 1
ATOM 4644 N N . UNK C 3 4 ? 151.501 144.501 99.545 1.00 41.88 4 UNK H N 1
ATOM 4645 C CA . UNK C 3 4 ? 152.808 144.448 100.191 1.00 41.90 4 UNK H CA 1
ATOM 4646 C C . UNK C 3 4 ? 153.849 144.546 99.086 1.00 41.48 4 UNK H C 1
ATOM 4647 O O . UNK C 3 4 ? 154.095 143.573 98.370 1.00 44.82 4 UNK H O 1
ATOM 4649 N N . UNK C 3 5 ? 154.456 145.716 98.944 1.00 41.71 5 UNK H N 1
ATOM 4650 C CA . UNK C 3 5 ? 155.433 145.974 97.894 1.00 37.80 5 UNK H CA 1
ATOM 4651 C C . UNK C 3 5 ? 156.829 145.825 98.482 1.00 40.77 5 UNK H C 1
ATOM 4652 O O . UNK C 3 5 ? 157.213 146.575 99.379 1.00 41.49 5 UNK H O 1
ATOM 4654 N N . UNK C 3 6 ? 157.589 144.863 97.978 1.00 43.76 6 UNK H N 1
ATOM 4655 C CA . UNK C 3 6 ? 158.920 144.609 98.497 1.00 39.57 6 UNK H CA 1
ATOM 4656 C C . UNK C 3 6 ? 159.974 145.297 97.640 1.00 42.33 6 UNK H C 1
ATOM 4657 O O . UNK C 3 6 ? 159.709 145.765 96.533 1.00 43.50 6 UNK H O 1
ATOM 4659 N N . UNK C 3 7 ? 161.189 145.353 98.174 1.00 45.80 7 UNK H N 1
ATOM 4660 C CA . UNK C 3 7 ? 162.291 145.962 97.454 1.00 44.09 7 UNK H CA 1
ATOM 4661 C C . UNK C 3 7 ? 162.751 145.056 96.316 1.00 51.23 7 UNK H C 1
ATOM 4662 O O . UNK C 3 7 ? 162.346 143.897 96.204 1.00 51.82 7 UNK H O 1
ATOM 4664 N N . UNK C 3 8 ? 163.608 145.605 95.457 1.00 50.64 8 UNK H N 1
ATOM 4665 C CA . UNK C 3 8 ? 164.053 144.896 94.295 1.00 46.05 8 UNK H CA 1
ATOM 4666 C C . UNK C 3 8 ? 165.078 143.832 94.632 1.00 52.10 8 UNK H C 1
ATOM 4667 O O . UNK C 3 8 ? 165.415 143.603 95.799 1.00 56.62 8 UNK H O 1
ATOM 4668 N N . UNK C 3 9 ? 165.570 143.151 93.599 1.00 55.38 9 UNK H N 1
ATOM 4669 C CA . UNK C 3 9 ? 166.620 142.150 93.810 1.00 53.43 9 UNK H CA 1
ATOM 4670 C C . UNK C 3 9 ? 167.864 142.771 94.427 1.00 54.53 9 UNK H C 1
ATOM 4671 O O . UNK C 3 9 ? 168.226 143.909 94.128 1.00 58.09 9 UNK H O 1
ATOM 4673 N N . UNK C 3 10 ? 168.515 142.009 95.302 1.00 56.08 10 UNK H N 1
ATOM 4674 C CA . UNK C 3 10 ? 169.708 142.456 96.005 1.00 54.32 10 UNK H CA 1
ATOM 4675 C C . UNK C 3 10 ? 170.862 141.510 95.714 1.00 58.81 10 UNK H C 1
ATOM 4676 O O . UNK C 3 10 ? 170.779 140.316 96.013 1.00 66.98 10 UNK H O 1
ATOM 4678 N N . UNK C 3 11 ? 171.937 142.047 95.147 1.00 57.76 11 UNK H N 1
ATOM 4679 C CA . UNK C 3 11 ? 173.173 141.307 94.934 1.00 55.99 11 UNK H CA 1
ATOM 4680 C C . UNK C 3 11 ? 174.211 141.835 95.910 1.00 59.54 11 UNK H C 1
ATOM 4681 O O . UNK C 3 11 ? 174.561 143.018 95.868 1.00 60.71 11 UNK H O 1
ATOM 4683 N N . UNK C 3 12 ? 174.696 140.963 96.791 1.00 59.69 12 UNK H N 1
ATOM 4684 C CA . UNK C 3 12 ? 175.648 141.354 97.818 1.00 58.86 12 UNK H CA 1
ATOM 4685 C C . UNK C 3 12 ? 176.800 140.362 97.840 1.00 62.43 12 UNK H C 1
ATOM 4686 O O . UNK C 3 12 ? 176.685 139.226 97.380 1.00 68.05 12 UNK H O 1
ATOM 4688 N N . UNK C 3 13 ? 177.922 140.813 98.371 1.00 69.32 13 UNK H N 1
ATOM 4689 C CA . UNK C 3 13 ? 179.071 139.940 98.524 1.00 71.79 13 UNK H CA 1
ATOM 4690 C C . UNK C 3 13 ? 178.935 139.108 99.789 1.00 71.74 13 UNK H C 1
ATOM 4691 O O . UNK C 3 13 ? 178.238 139.499 100.728 1.00 71.21 13 UNK H O 1
ATOM 4693 N N . UNK C 3 14 ? 179.567 137.935 99.832 1.00 68.97 14 UNK H N 1
ATOM 4694 C CA . UNK C 3 14 ? 179.474 137.096 101.031 1.00 66.61 14 UNK H CA 1
ATOM 4695 C C . UNK C 3 14 ? 180.042 137.800 102.253 1.00 68.14 14 UNK H C 1
ATOM 4696 O O . UNK C 3 14 ? 181.053 138.500 102.179 1.00 68.25 14 UNK H O 1
ATOM 4698 N N . UNK C 3 15 ? 179.379 137.599 103.389 1.00 68.63 15 UNK H N 1
ATOM 4699 C CA . UNK C 3 15 ? 179.765 138.237 104.625 1.00 66.20 15 UNK H CA 1
ATOM 4700 C C . UNK C 3 15 ? 179.187 139.617 104.843 1.00 67.77 15 UNK H C 1
ATOM 4701 O O . UNK C 3 15 ? 179.438 140.215 105.896 1.00 70.76 15 UNK H O 1
ATOM 4702 N N . UNK C 3 16 ? 178.428 140.144 103.888 1.00 67.26 16 UNK H N 1
ATOM 4703 C CA . UNK C 3 16 ? 177.820 141.457 104.022 1.00 67.73 16 UNK H CA 1
ATOM 4704 C C . UNK C 3 16 ? 176.338 141.300 104.363 1.00 68.64 16 UNK H C 1
ATOM 4705 O O . UNK C 3 16 ? 175.811 140.189 104.440 1.00 71.99 16 UNK H O 1
ATOM 4707 N N . UNK C 3 17 ? 175.644 142.418 104.556 1.00 55.54 17 UNK H N 1
ATOM 4708 C CA . UNK C 3 17 ? 174.280 142.406 105.060 1.00 53.74 17 UNK H CA 1
ATOM 4709 C C . UNK C 3 17 ? 173.344 143.063 104.058 1.00 55.61 17 UNK H C 1
ATOM 4710 O O . UNK C 3 17 ? 173.756 143.893 103.245 1.00 57.86 17 UNK H O 1
ATOM 4712 N N . UNK C 3 18 ? 172.074 142.669 104.120 1.00 53.56 18 UNK H N 1
ATOM 4713 C CA . UNK C 3 18 ? 171.026 143.209 103.267 1.00 51.55 18 UNK H CA 1
ATOM 4714 C C . UNK C 3 18 ? 169.855 143.618 104.142 1.00 51.42 18 UNK H C 1
ATOM 4715 O O . UNK C 3 18 ? 169.452 142.885 105.046 1.00 51.15 18 UNK H O 1
ATOM 4717 N N . UNK C 3 19 ? 169.286 144.783 103.859 1.00 44.26 19 UNK H N 1
ATOM 4718 C CA . UNK C 3 19 ? 168.055 145.205 104.515 1.00 41.68 19 UNK H CA 1
ATOM 4719 C C . UNK C 3 19 ? 166.943 145.178 103.478 1.00 47.45 19 UNK H C 1
ATOM 4720 O O . UNK C 3 19 ? 166.994 145.908 102.483 1.00 51.99 19 UNK H O 1
ATOM 4722 N N . UNK C 3 20 ? 165.956 144.326 103.708 1.00 45.68 20 UNK H N 1
ATOM 4723 C CA . UNK C 3 20 ? 164.842 144.131 102.795 1.00 39.34 20 UNK H CA 1
ATOM 4724 C C . UNK C 3 20 ? 163.640 144.878 103.346 1.00 41.41 20 UNK H C 1
ATOM 4725 O O . UNK C 3 20 ? 163.263 144.687 104.505 1.00 40.80 20 UNK H O 1
ATOM 4727 N N . UNK C 3 21 ? 163.039 145.728 102.526 1.00 47.81 21 UNK H N 1
ATOM 4728 C CA . UNK C 3 21 ? 161.884 146.504 102.944 1.00 42.86 21 UNK H CA 1
ATOM 4729 C C . UNK C 3 21 ? 160.603 145.881 102.407 1.00 45.73 21 UNK H C 1
ATOM 4730 O O . UNK C 3 21 ? 160.620 145.016 101.530 1.00 44.46 21 UNK H O 1
ATOM 4732 N N . UNK C 3 22 ? 159.484 146.322 102.975 1.00 50.74 22 UNK H N 1
ATOM 4733 C CA . UNK C 3 22 ? 158.170 145.808 102.604 1.00 40.30 22 UNK H CA 1
ATOM 4734 C C . UNK C 3 22 ? 157.142 146.875 102.968 1.00 45.18 22 UNK H C 1
ATOM 4735 O O . UNK C 3 22 ? 156.773 146.999 104.136 1.00 49.99 22 UNK H O 1
ATOM 4737 N N . UNK C 3 23 ? 156.690 147.632 101.973 1.00 44.71 23 UNK H N 1
ATOM 4738 C CA . UNK C 3 23 ? 155.713 148.692 102.179 1.00 44.47 23 UNK H CA 1
ATOM 4739 C C . UNK C 3 23 ? 154.307 148.107 102.174 1.00 45.60 23 UNK H C 1
ATOM 4740 O O . UNK C 3 23 ? 153.909 147.453 101.207 1.00 48.36 23 UNK H O 1
ATOM 4742 N N . UNK C 3 24 ? 153.554 148.355 103.239 1.00 46.10 24 UNK H N 1
ATOM 4743 C CA . UNK C 3 24 ? 152.173 147.911 103.358 1.00 46.70 24 UNK H CA 1
ATOM 4744 C C . UNK C 3 24 ? 151.247 149.070 103.019 1.00 48.95 24 UNK H C 1
ATOM 4745 O O . UNK C 3 24 ? 151.466 150.195 103.480 1.00 53.70 24 UNK H O 1
ATOM 4747 N N . UNK C 3 25 ? 150.218 148.802 102.218 1.00 45.92 25 UNK H N 1
ATOM 4748 C CA . UNK C 3 25 ? 149.383 149.878 101.698 1.00 50.88 25 UNK H CA 1
ATOM 4749 C C . UNK C 3 25 ? 147.928 149.816 102.132 1.00 53.75 25 UNK H C 1
ATOM 4750 O O . UNK C 3 25 ? 147.403 150.810 102.639 1.00 55.55 25 UNK H O 1
ATOM 4752 N N . UNK C 3 26 ? 147.258 148.686 101.948 1.00 43.72 26 UNK H N 1
ATOM 4753 C CA . UNK C 3 26 ? 145.812 148.655 101.988 1.00 43.72 26 UNK H CA 1
ATOM 4754 C C . UNK C 3 26 ? 145.149 148.270 103.286 1.00 44.19 26 UNK H C 1
ATOM 4755 O O . UNK C 3 26 ? 143.977 147.887 103.267 1.00 43.69 26 UNK H O 1
ATOM 4756 N N . UNK C 3 27 ? 145.838 148.352 104.420 1.00 44.69 27 UNK H N 1
ATOM 4757 C CA . UNK C 3 27 ? 145.260 147.950 105.693 1.00 41.78 27 UNK H CA 1
ATOM 4758 C C . UNK C 3 27 ? 145.914 148.746 106.813 1.00 42.00 27 UNK H C 1
ATOM 4759 O O . UNK C 3 27 ? 146.859 149.508 106.593 1.00 44.24 27 UNK H O 1
ATOM 4761 N N . UNK C 3 28 ? 145.400 148.566 108.027 1.00 42.10 28 UNK H N 1
ATOM 4762 C CA . UNK C 3 28 ? 145.940 149.242 109.205 1.00 44.26 28 UNK H CA 1
ATOM 4763 C C . UNK C 3 28 ? 147.217 148.523 109.613 1.00 42.41 28 UNK H C 1
ATOM 4764 O O . UNK C 3 28 ? 147.177 147.459 110.231 1.00 44.97 28 UNK H O 1
ATOM 4766 N N . UNK C 3 29 ? 148.359 149.115 109.265 1.00 37.59 29 UNK H N 1
ATOM 4767 C CA . UNK C 3 29 ? 149.646 148.474 109.497 1.00 32.67 29 UNK H CA 1
ATOM 4768 C C . UNK C 3 29 ? 149.977 148.376 110.976 1.00 40.77 29 UNK H C 1
ATOM 4769 O O . UNK C 3 29 ? 150.597 147.399 111.407 1.00 46.88 29 UNK H O 1
ATOM 4771 N N . UNK C 3 30 ? 149.572 149.363 111.767 1.00 44.08 30 UNK H N 1
ATOM 4772 C CA . UNK C 3 30 ? 149.982 149.446 113.160 1.00 39.90 30 UNK H CA 1
ATOM 4773 C C . UNK C 3 30 ? 149.239 148.476 114.065 1.00 36.25 30 UNK H C 1
ATOM 4774 O O . UNK C 3 30 ? 149.551 148.410 115.257 1.00 42.55 30 UNK H O 1
ATOM 4776 N N . UNK C 3 31 ? 148.265 147.737 113.540 1.00 31.97 31 UNK H N 1
ATOM 4777 C CA . UNK C 3 31 ? 147.541 146.731 114.303 1.00 37.69 31 UNK H CA 1
ATOM 4778 C C . UNK C 3 31 ? 147.715 145.337 113.717 1.00 42.18 31 UNK H C 1
ATOM 4779 O O . UNK C 3 31 ? 146.941 144.431 114.036 1.00 42.11 31 UNK H O 1
ATOM 4781 N N . UNK C 3 32 ? 148.719 145.149 112.873 1.00 37.27 32 UNK H N 1
ATOM 4782 C CA . UNK C 3 32 ? 148.923 143.907 112.155 1.00 31.07 32 UNK H CA 1
ATOM 4783 C C . UNK C 3 32 ? 150.194 143.220 112.627 1.00 34.60 32 UNK H C 1
ATOM 4784 O O . UNK C 3 32 ? 150.913 143.707 113.499 1.00 40.50 32 UNK H O 1
ATOM 4786 N N . UNK C 3 33 ? 150.453 142.065 112.028 1.00 35.39 33 UNK H N 1
ATOM 4787 C CA . UNK C 3 33 ? 151.710 141.357 112.172 1.00 25.54 33 UNK H CA 1
ATOM 4788 C C . UNK C 3 33 ? 152.239 141.038 110.784 1.00 29.58 33 UNK H C 1
ATOM 4789 O O . UNK C 3 33 ? 151.479 140.963 109.818 1.00 31.74 33 UNK H O 1
ATOM 4791 N N . UNK C 3 34 ? 153.550 140.874 110.686 1.00 30.62 34 UNK H N 1
ATOM 4792 C CA . UNK C 3 34 ? 154.209 140.562 109.428 1.00 24.92 34 UNK H CA 1
ATOM 4793 C C . UNK C 3 34 ? 155.090 139.340 109.618 1.00 22.44 34 UNK H C 1
ATOM 4794 O O . UNK C 3 34 ? 155.979 139.341 110.469 1.00 33.65 34 UNK H O 1
ATOM 4796 N N . UNK C 3 35 ? 154.836 138.299 108.840 1.00 22.61 35 UNK H N 1
ATOM 4797 C CA . UNK C 3 35 ? 155.698 137.135 108.782 1.00 29.41 35 UNK H CA 1
ATOM 4798 C C . UNK C 3 35 ? 156.726 137.336 107.686 1.00 33.65 35 UNK H C 1
ATOM 4799 O O . UNK C 3 35 ? 156.462 138.003 106.687 1.00 29.42 35 UNK H O 1
ATOM 4801 N N . UNK C 3 36 ? 157.904 136.780 107.892 1.00 33.63 36 UNK H N 1
ATOM 4802 C CA . UNK C 3 36 ? 158.938 136.711 106.878 1.00 29.50 36 UNK H CA 1
ATOM 4803 C C . UNK C 3 36 ? 159.224 135.246 106.623 1.00 27.47 36 UNK H C 1
ATOM 4804 O O . UNK C 3 36 ? 159.412 134.474 107.573 1.00 36.38 36 UNK H O 1
ATOM 4806 N N . UNK C 3 37 ? 159.213 134.878 105.343 1.00 25.01 37 UNK H N 1
ATOM 4807 C CA . UNK C 3 37 ? 159.359 133.506 104.878 1.00 24.22 37 UNK H CA 1
ATOM 4808 C C . UNK C 3 37 ? 160.450 133.477 103.820 1.00 26.40 37 UNK H C 1
ATOM 4809 O O . UNK C 3 37 ? 160.510 134.353 102.954 1.00 30.69 37 UNK H O 1
ATOM 4811 N N . UNK C 3 38 ? 161.317 132.478 103.893 1.00 37.85 38 UNK H N 1
ATOM 4812 C CA . UNK C 3 38 ? 162.400 132.309 102.936 1.00 32.42 38 UNK H CA 1
ATOM 4813 C C . UNK C 3 38 ? 162.096 131.129 102.025 1.00 36.06 38 UNK H C 1
ATOM 4814 O O . UNK C 3 38 ? 161.801 130.032 102.504 1.00 45.11 38 UNK H O 1
ATOM 4816 N N . UNK C 3 39 ? 162.175 131.355 100.718 1.00 32.73 39 UNK H N 1
ATOM 4817 C CA . UNK C 3 39 ? 162.035 130.312 99.711 1.00 37.05 39 UNK H CA 1
ATOM 4818 C C . UNK C 3 39 ? 163.388 130.102 99.052 1.00 40.93 39 UNK H C 1
ATOM 4819 O O . UNK C 3 39 ? 163.901 131.001 98.380 1.00 44.26 39 UNK H O 1
ATOM 4821 N N . UNK C 3 40 ? 163.958 128.917 99.232 1.00 44.24 40 UNK H N 1
ATOM 4822 C CA . UNK C 3 40 ? 165.266 128.608 98.686 1.00 44.13 40 UNK H CA 1
ATOM 4823 C C . UNK C 3 40 ? 165.156 128.271 97.203 1.00 49.90 40 UNK H C 1
ATOM 4824 O O . UNK C 3 40 ? 164.065 128.185 96.636 1.00 54.91 40 UNK H O 1
ATOM 4826 N N . UNK C 3 41 ? 166.310 128.079 96.559 1.00 55.98 41 UNK H N 1
ATOM 4827 C CA . UNK C 3 41 ? 166.318 127.653 95.164 1.00 57.62 41 UNK H CA 1
ATOM 4828 C C . UNK C 3 41 ? 165.689 126.281 94.985 1.00 59.13 41 UNK H C 1
ATOM 4829 O O . UNK C 3 41 ? 165.165 125.988 93.906 1.00 62.21 41 UNK H O 1
ATOM 4831 N N . UNK C 3 42 ? 165.726 125.439 96.014 1.00 55.00 42 UNK H N 1
ATOM 4832 C CA . UNK C 3 42 ? 164.998 124.179 96.025 1.00 55.54 42 UNK H CA 1
ATOM 4833 C C . UNK C 3 42 ? 163.498 124.376 96.190 1.00 57.33 42 UNK H C 1
ATOM 4834 O O . UNK C 3 42 ? 162.763 123.388 96.266 1.00 58.58 42 UNK H O 1
ATOM 4836 N N . UNK C 3 43 ? 163.045 125.629 96.251 1.00 52.04 43 UNK H N 1
ATOM 4837 C CA . UNK C 3 43 ? 161.630 125.977 96.350 1.00 51.13 43 UNK H CA 1
ATOM 4838 C C . UNK C 3 43 ? 160.981 125.333 97.574 1.00 52.87 43 UNK H C 1
ATOM 4839 O O . UNK C 3 43 ? 159.895 124.756 97.502 1.00 55.10 43 UNK H O 1
ATOM 4841 N N . UNK C 3 44 ? 161.662 125.441 98.710 1.00 41.72 44 UNK H N 1
ATOM 4842 C CA . UNK C 3 44 ? 161.123 125.038 100.001 1.00 46.63 44 UNK H CA 1
ATOM 4843 C C . UNK C 3 44 ? 160.980 126.283 100.861 1.00 40.12 44 UNK H C 1
ATOM 4844 O O . UNK C 3 44 ? 161.944 127.033 101.033 1.00 40.82 44 UNK H O 1
ATOM 4846 N N . UNK C 3 45 ? 159.784 126.501 101.394 1.00 35.52 45 UNK H N 1
ATOM 4847 C CA . UNK C 3 45 ? 159.515 127.682 102.200 1.00 30.94 45 UNK H CA 1
ATOM 4848 C C . UNK C 3 45 ? 160.005 127.471 103.627 1.00 33.27 45 UNK H C 1
ATOM 4849 O O . UNK C 3 45 ? 159.733 126.436 104.238 1.00 42.39 45 UNK H O 1
ATOM 4851 N N . UNK C 3 46 ? 160.728 128.455 104.157 1.00 34.06 46 UNK H N 1
ATOM 4852 C CA . UNK C 3 46 ? 161.175 128.442 105.543 1.00 36.01 46 UNK H CA 1
ATOM 4853 C C . UNK C 3 46 ? 160.693 129.711 106.218 1.00 33.01 46 UNK H C 1
ATOM 4854 O O . UNK C 3 46 ? 161.046 130.813 105.792 1.00 41.89 46 UNK H O 1
ATOM 4856 N N . UNK C 3 47 ? 159.906 129.556 107.273 1.00 29.58 47 UNK H N 1
ATOM 4857 C CA . UNK C 3 47 ? 159.384 130.689 108.025 1.00 23.38 47 UNK H CA 1
ATOM 4858 C C . UNK C 3 47 ? 160.515 131.336 108.806 1.00 23.33 47 UNK H C 1
ATOM 4859 O O . UNK C 3 47 ? 161.044 130.744 109.749 1.00 33.90 47 UNK H O 1
ATOM 4861 N N . UNK C 3 48 ? 160.909 132.542 108.403 1.00 27.42 48 UNK H N 1
ATOM 4862 C CA . UNK C 3 48 ? 161.956 133.256 109.123 1.00 23.83 48 UNK H CA 1
ATOM 4863 C C . UNK C 3 48 ? 161.442 133.735 110.472 1.00 23.54 48 UNK H C 1
ATOM 4864 O O . UNK C 3 48 ? 162.106 133.572 111.500 1.00 33.95 48 UNK H O 1
ATOM 4866 N N . UNK C 3 49 ? 160.257 134.324 110.496 1.00 21.31 49 UNK H N 1
ATOM 4867 C CA . UNK C 3 49 ? 159.712 134.743 111.772 1.00 12.23 49 UNK H CA 1
ATOM 4868 C C . UNK C 3 49 ? 158.465 135.579 111.608 1.00 16.72 49 UNK H C 1
ATOM 4869 O O . UNK C 3 49 ? 157.929 135.726 110.517 1.00 25.49 49 UNK H O 1
ATOM 4870 N N . UNK C 3 50 ? 158.004 136.112 112.735 1.00 23.26 50 UNK H N 1
ATOM 4871 C CA . UNK C 3 50 ? 156.859 137.013 112.783 1.00 16.42 50 UNK H CA 1
ATOM 4872 C C . UNK C 3 50 ? 157.212 138.209 113.655 1.00 23.54 50 UNK H C 1
ATOM 4873 O O . UNK C 3 50 ? 157.845 138.062 114.703 1.00 24.22 50 UNK H O 1
ATOM 4875 N N . UNK C 3 51 ? 156.824 139.400 113.215 1.00 26.47 51 UNK H N 1
ATOM 4876 C CA . UNK C 3 51 ? 156.921 140.600 114.032 1.00 26.35 51 UNK H CA 1
ATOM 4877 C C . UNK C 3 51 ? 155.521 141.173 114.184 1.00 26.96 51 UNK H C 1
ATOM 4878 O O . UNK C 3 51 ? 154.849 141.465 113.191 1.00 30.92 51 UNK H O 1
ATOM 4880 N N . UNK C 3 52 ? 155.070 141.296 115.424 1.00 32.60 52 UNK H N 1
ATOM 4881 C CA . UNK C 3 52 ? 153.805 141.941 115.739 1.00 25.31 52 UNK H CA 1
ATOM 4882 C C . UNK C 3 52 ? 154.049 143.437 115.846 1.00 27.69 52 UNK H C 1
ATOM 4883 O O . UNK C 3 52 ? 154.717 143.899 116.780 1.00 31.15 52 UNK H O 1
ATOM 4885 N N . UNK C 3 53 ? 153.536 144.182 114.865 1.00 30.73 53 UNK H N 1
ATOM 4886 C CA . UNK C 3 53 ? 153.560 145.639 114.925 1.00 38.76 53 UNK H CA 1
ATOM 4887 C C . UNK C 3 53 ? 152.598 146.138 115.992 1.00 36.56 53 UNK H C 1
ATOM 4888 O O . UNK C 3 53 ? 152.869 147.126 116.680 1.00 44.12 53 UNK H O 1
ATOM 4890 N N . UNK C 3 54 ? 151.458 145.463 116.140 1.00 28.50 54 UNK H N 1
ATOM 4891 C CA . UNK C 3 54 ? 150.482 145.838 117.153 1.00 28.89 54 UNK H CA 1
ATOM 4892 C C . UNK C 3 54 ? 151.097 145.832 118.542 1.00 35.84 54 UNK H C 1
ATOM 4893 O O . UNK C 3 54 ? 150.985 146.812 119.285 1.00 43.26 54 UNK H O 1
ATOM 4895 N N . UNK C 3 55 ? 151.759 144.739 118.907 1.00 31.23 55 UNK H N 1
ATOM 4896 C CA . UNK C 3 55 ? 152.286 144.558 120.248 1.00 27.77 55 UNK H CA 1
ATOM 4897 C C . UNK C 3 55 ? 153.795 144.700 120.311 1.00 31.69 55 UNK H C 1
ATOM 4898 O O . UNK C 3 55 ? 154.386 144.410 121.354 1.00 36.47 55 UNK H O 1
ATOM 4900 N N . UNK C 3 56 ? 154.427 145.141 119.226 1.00 35.07 56 UNK H N 1
ATOM 4901 C CA . UNK C 3 56 ? 155.863 145.401 119.198 1.00 32.16 56 UNK H CA 1
ATOM 4902 C C . UNK C 3 56 ? 156.650 144.185 119.669 1.00 32.99 56 UNK H C 1
ATOM 4903 O O . UNK C 3 56 ? 157.607 144.295 120.436 1.00 40.07 56 UNK H O 1
ATOM 4905 N N . UNK C 3 57 ? 156.238 143.010 119.213 1.00 29.93 57 UNK H N 1
ATOM 4906 C CA . UNK C 3 57 ? 156.850 141.763 119.642 1.00 28.19 57 UNK H CA 1
ATOM 4907 C C . UNK C 3 57 ? 157.449 141.065 118.432 1.00 34.26 57 UNK H C 1
ATOM 4908 O O . UNK C 3 57 ? 157.170 141.424 117.294 1.00 36.68 57 UNK H O 1
ATOM 4910 N N . UNK C 3 58 ? 158.299 140.079 118.676 1.00 32.87 58 UNK H N 1
ATOM 4911 C CA . UNK C 3 58 ? 158.947 139.391 117.573 1.00 27.31 58 UNK H CA 1
ATOM 4912 C C . UNK C 3 58 ? 159.320 137.977 117.989 1.00 28.07 58 UNK H C 1
ATOM 4913 O O . UNK C 3 58 ? 159.852 137.756 119.079 1.00 39.40 58 UNK H O 1
ATOM 4915 N N . UNK C 3 59 ? 159.016 137.024 117.113 1.00 25.40 59 UNK H N 1
ATOM 4916 C CA . UNK C 3 59 ? 159.302 135.612 117.321 1.00 22.07 59 UNK H CA 1
ATOM 4917 C C . UNK C 3 59 ? 160.083 135.120 116.116 1.00 25.82 59 UNK H C 1
ATOM 4918 O O . UNK C 3 59 ? 159.671 135.348 114.977 1.00 32.55 59 UNK H O 1
ATOM 4920 N N . UNK C 3 60 ? 161.202 134.453 116.359 1.00 27.91 60 UNK H N 1
ATOM 4921 C CA . UNK C 3 60 ? 162.082 134.002 115.295 1.00 24.06 60 UNK H CA 1
ATOM 4922 C C . UNK C 3 60 ? 162.119 132.487 115.231 1.00 31.82 60 UNK H C 1
ATOM 4923 O O . UNK C 3 60 ? 161.990 131.806 116.250 1.00 38.70 60 UNK H O 1
ATOM 4925 N N . UNK C 3 61 ? 162.278 131.970 114.022 1.00 31.86 61 UNK H N 1
ATOM 4926 C CA . UNK C 3 61 ? 162.803 130.629 113.857 1.00 28.47 61 UNK H CA 1
ATOM 4927 C C . UNK C 3 61 ? 164.226 130.605 114.392 1.00 40.81 61 UNK H C 1
ATOM 4928 O O . UNK C 3 61 ? 165.024 131.494 114.090 1.00 46.15 61 UNK H O 1
ATOM 4930 N N . UNK C 3 62 ? 164.544 129.595 115.202 1.00 45.72 62 UNK H N 1
ATOM 4931 C CA . UNK C 3 62 ? 165.881 129.504 115.774 1.00 35.30 62 UNK H CA 1
ATOM 4932 C C . UNK C 3 62 ? 166.960 129.393 114.708 1.00 40.21 62 UNK H C 1
ATOM 4933 O O . UNK C 3 62 ? 168.124 129.700 114.986 1.00 44.91 62 UNK H O 1
ATOM 4935 N N . UNK C 3 63 ? 166.606 128.955 113.500 1.00 37.89 63 UNK H N 1
ATOM 4936 C CA . UNK C 3 63 ? 167.581 128.895 112.421 1.00 40.16 63 UNK H CA 1
ATOM 4937 C C . UNK C 3 63 ? 168.046 130.282 112.011 1.00 39.53 63 UNK H C 1
ATOM 4938 O O . UNK C 3 63 ? 169.198 130.452 111.599 1.00 43.88 63 UNK H O 1
ATOM 4940 N N . UNK C 3 64 ? 167.166 131.276 112.105 1.00 38.61 64 UNK H N 1
ATOM 4941 C CA . UNK C 3 64 ? 167.455 132.633 111.668 1.00 33.83 64 UNK H CA 1
ATOM 4942 C C . UNK C 3 64 ? 167.607 133.603 112.828 1.00 33.53 64 UNK H C 1
ATOM 4943 O O . UNK C 3 64 ? 167.583 134.816 112.608 1.00 43.25 64 UNK H O 1
ATOM 4945 N N . UNK C 3 65 ? 167.753 133.106 114.055 1.00 41.57 65 UNK H N 1
ATOM 4946 C CA . UNK C 3 65 ? 167.755 133.988 115.218 1.00 38.34 65 UNK H CA 1
ATOM 4947 C C . UNK C 3 65 ? 168.913 134.975 115.158 1.00 45.73 65 UNK H C 1
ATOM 4948 O O . UNK C 3 65 ? 168.735 136.175 115.395 1.00 46.16 65 UNK H O 1
ATOM 4950 N N . UNK C 3 66 ? 170.109 134.491 114.827 1.00 46.02 66 UNK H N 1
ATOM 4951 C CA . UNK C 3 66 ? 171.253 135.382 114.751 1.00 45.04 66 UNK H CA 1
ATOM 4952 C C . UNK C 3 66 ? 171.367 136.087 113.413 1.00 48.19 66 UNK H C 1
ATOM 4953 O O . UNK C 3 66 ? 171.993 137.144 113.310 1.00 49.80 66 UNK H O 1
ATOM 4954 N N . UNK C 3 67 ? 170.764 135.516 112.372 1.00 50.28 67 UNK H N 1
ATOM 4955 C CA . UNK C 3 67 ? 170.913 136.039 111.020 1.00 44.49 67 UNK H CA 1
ATOM 4956 C C . UNK C 3 67 ? 169.873 137.094 110.674 1.00 43.76 67 UNK H C 1
ATOM 4957 O O . UNK C 3 67 ? 170.211 138.114 110.067 1.00 47.73 67 UNK H O 1
ATOM 4959 N N . UNK C 3 68 ? 168.619 136.873 111.048 1.00 39.92 68 UNK H N 1
ATOM 4960 C CA . UNK C 3 68 ? 167.529 137.750 110.653 1.00 41.37 68 UNK H CA 1
ATOM 4961 C C . UNK C 3 68 ? 167.180 138.722 111.769 1.00 42.17 68 UNK H C 1
ATOM 4962 O O . UNK C 3 68 ? 167.107 138.345 112.940 1.00 51.86 68 UNK H O 1
ATOM 4964 N N . UNK C 3 69 ? 166.968 139.979 111.396 1.00 38.53 69 UNK H N 1
ATOM 4965 C CA . UNK C 3 69 ? 166.577 141.029 112.332 1.00 41.36 69 UNK H CA 1
ATOM 4966 C C . UNK C 3 69 ? 165.355 141.737 111.764 1.00 41.99 69 UNK H C 1
ATOM 4967 O O . UNK C 3 69 ? 165.462 142.453 110.768 1.00 46.39 69 UNK H O 1
ATOM 4969 N N . UNK C 3 70 ? 164.203 141.550 112.392 1.00 34.93 70 UNK H N 1
ATOM 4970 C CA . UNK C 3 70 ? 162.950 142.094 111.890 1.00 27.89 70 UNK H CA 1
ATOM 4971 C C . UNK C 3 70 ? 162.666 143.431 112.563 1.00 36.72 70 UNK H C 1
ATOM 4972 O O . UNK C 3 70 ? 162.655 143.522 113.794 1.00 46.32 70 UNK H O 1
ATOM 4974 N N . UNK C 3 71 ? 162.430 144.459 111.753 1.00 38.37 71 UNK H N 1
ATOM 4975 C CA . UNK C 3 71 ? 162.238 145.822 112.220 1.00 34.42 71 UNK H CA 1
ATOM 4976 C C . UNK C 3 71 ? 160.988 146.392 111.569 1.00 36.17 71 UNK H C 1
ATOM 4977 O O . UNK C 3 71 ? 160.478 145.850 110.591 1.00 44.27 71 UNK H O 1
ATOM 4979 N N . UNK C 3 72 ? 160.494 147.497 112.111 1.00 41.25 72 UNK H N 1
ATOM 4980 C CA . UNK C 3 72 ? 159.256 148.098 111.635 1.00 44.21 72 UNK H CA 1
ATOM 4981 C C . UNK C 3 72 ? 159.381 149.614 111.668 1.00 41.67 72 UNK H C 1
ATOM 4982 O O . UNK C 3 72 ? 159.917 150.183 112.624 1.00 44.83 72 UNK H O 1
ATOM 4984 N N . UNK C 3 73 ? 158.899 150.265 110.614 1.00 44.23 73 UNK H N 1
ATOM 4985 C CA . UNK C 3 73 ? 158.726 151.711 110.565 1.00 46.76 73 UNK H CA 1
ATOM 4986 C C . UNK C 3 73 ? 157.228 151.958 110.441 1.00 48.07 73 UNK H C 1
ATOM 4987 O O . UNK C 3 73 ? 156.650 151.793 109.362 1.00 46.74 73 UNK H O 1
ATOM 4989 N N . UNK C 3 74 ? 156.599 152.332 111.557 1.00 49.44 74 UNK H N 1
ATOM 4990 C CA . UNK C 3 74 ? 155.154 152.523 111.566 1.00 49.18 74 UNK H CA 1
ATOM 4991 C C . UNK C 3 74 ? 154.742 153.766 110.795 1.00 50.34 74 UNK H C 1
ATOM 4992 O O . UNK C 3 74 ? 153.684 153.773 110.158 1.00 49.84 74 UNK H O 1
ATOM 4994 N N . UNK C 3 75 ? 155.552 154.825 110.851 1.00 50.50 75 UNK H N 1
ATOM 4995 C CA . UNK C 3 75 ? 155.195 156.067 110.175 1.00 49.70 75 UNK H CA 1
ATOM 4996 C C . UNK C 3 75 ? 155.100 155.863 108.670 1.00 52.22 75 UNK H C 1
ATOM 4997 O O . UNK C 3 75 ? 154.150 156.324 108.027 1.00 57.54 75 UNK H O 1
ATOM 4999 N N . UNK C 3 76 ? 156.070 155.163 108.089 1.00 51.78 76 UNK H N 1
ATOM 5000 C CA . UNK C 3 76 ? 156.017 154.831 106.674 1.00 50.49 76 UNK H CA 1
ATOM 5001 C C . UNK C 3 76 ? 155.291 153.525 106.403 1.00 49.83 76 UNK H C 1
ATOM 5002 O O . UNK C 3 76 ? 155.043 153.206 105.236 1.00 51.89 76 UNK H O 1
ATOM 5004 N N . UNK C 3 77 ? 154.934 152.780 107.450 1.00 50.61 77 UNK H N 1
ATOM 5005 C CA . UNK C 3 77 ? 154.235 151.502 107.323 1.00 45.72 77 UNK H CA 1
ATOM 5006 C C . UNK C 3 77 ? 155.029 150.514 106.475 1.00 44.84 77 UNK H C 1
ATOM 5007 O O . UNK C 3 77 ? 154.509 149.919 105.533 1.00 47.99 77 UNK H O 1
ATOM 5009 N N . UNK C 3 78 ? 156.306 150.342 106.809 1.00 47.03 78 UNK H N 1
ATOM 5010 C CA . UNK C 3 78 ? 157.150 149.372 106.120 1.00 43.53 78 UNK H CA 1
ATOM 5011 C C . UNK C 3 78 ? 157.817 148.451 107.129 1.00 42.87 78 UNK H C 1
ATOM 5012 O O . UNK C 3 78 ? 158.324 148.904 108.155 1.00 47.26 78 UNK H O 1
ATOM 5014 N N . UNK C 3 79 ? 157.834 147.164 106.821 1.00 41.81 79 UNK H N 1
ATOM 5015 C CA . UNK C 3 79 ? 158.555 146.179 107.611 1.00 36.20 79 UNK H CA 1
ATOM 5016 C C . UNK C 3 79 ? 159.907 145.924 106.964 1.00 40.19 79 UNK H C 1
ATOM 5017 O O . UNK C 3 79 ? 160.003 145.831 105.740 1.00 47.07 79 UNK H O 1
ATOM 5019 N N . UNK C 3 80 ? 160.947 145.831 107.778 1.00 35.16 80 UNK H N 1
ATOM 5020 C CA . UNK C 3 80 ? 162.288 145.527 107.311 1.00 32.22 80 UNK H CA 1
ATOM 5021 C C . UNK C 3 80 ? 162.746 144.191 107.870 1.00 38.36 80 UNK H C 1
ATOM 5022 O O . UNK C 3 80 ? 162.308 143.761 108.938 1.00 41.33 80 UNK H O 1
ATOM 5024 N N . UNK C 3 81 ? 163.643 143.546 107.135 1.00 41.10 81 UNK H N 1
ATOM 5025 C CA . UNK C 3 81 ? 164.348 142.371 107.628 1.00 36.46 81 UNK H CA 1
ATOM 5026 C C . UNK C 3 81 ? 165.807 142.489 107.226 1.00 41.28 81 UNK H C 1
ATOM 5027 O O . UNK C 3 81 ? 166.116 142.644 106.045 1.00 44.26 81 UNK H O 1
ATOM 5029 N N . UNK C 3 82 ? 166.693 142.431 108.208 1.00 42.49 82 UNK H N 1
ATOM 5030 C CA . UNK C 3 82 ? 168.128 142.503 107.994 1.00 42.41 82 UNK H CA 1
ATOM 5031 C C . UNK C 3 82 ? 168.706 141.097 108.003 1.00 43.49 82 UNK H C 1
ATOM 5032 O O . UNK C 3 82 ? 168.542 140.362 108.980 1.00 46.18 82 UNK H O 1
ATOM 5034 N N . UNK C 3 83 ? 169.360 140.727 106.911 1.00 43.31 83 UNK H N 1
ATOM 5035 C CA . UNK C 3 83 ? 170.127 139.496 106.813 1.00 44.32 83 UNK H CA 1
ATOM 5036 C C . UNK C 3 83 ? 171.597 139.844 106.974 1.00 44.10 83 UNK H C 1
ATOM 5037 O O . UNK C 3 83 ? 172.151 140.598 106.169 1.00 49.28 83 UNK H O 1
ATOM 5039 N N . UNK C 3 84 ? 172.225 139.293 108.007 1.00 50.56 84 UNK H N 1
ATOM 5040 C CA . UNK C 3 84 ? 173.586 139.647 108.373 1.00 50.17 84 UNK H CA 1
ATOM 5041 C C . UNK C 3 84 ? 174.528 138.488 108.088 1.00 52.36 84 UNK H C 1
ATOM 5042 O O . UNK C 3 84 ? 174.152 137.320 108.210 1.00 51.87 84 UNK H O 1
ATOM 5044 N N . UNK C 3 85 ? 175.756 138.830 107.704 1.00 57.95 85 UNK H N 1
ATOM 5045 C CA . UNK C 3 85 ? 176.819 137.861 107.444 1.00 58.95 85 UNK H CA 1
ATOM 5046 C C . UNK C 3 85 ? 176.365 136.814 106.430 1.00 61.80 85 UNK H C 1
ATOM 5047 O O . UNK C 3 85 ? 176.428 135.606 106.664 1.00 63.48 85 UNK H O 1
ATOM 5049 N N . UNK C 3 86 ? 175.897 137.305 105.289 1.00 59.17 86 UNK H N 1
ATOM 5050 C CA . UNK C 3 86 ? 175.275 136.433 104.306 1.00 53.98 86 UNK H CA 1
ATOM 5051 C C . UNK C 3 86 ? 176.305 135.577 103.589 1.00 58.68 86 UNK H C 1
ATOM 5052 O O . UNK C 3 86 ? 177.380 136.048 103.211 1.00 56.44 86 UNK H O 1
ATOM 5054 N N . UNK C 3 87 ? 175.958 134.312 103.398 1.00 64.11 87 UNK H N 1
ATOM 5055 C CA . UNK C 3 87 ? 176.742 133.357 102.637 1.00 58.76 87 UNK H CA 1
ATOM 5056 C C . UNK C 3 87 ? 175.895 132.845 101.477 1.00 58.79 87 UNK H C 1
ATOM 5057 O O . UNK C 3 87 ? 174.752 133.260 101.288 1.00 60.85 87 UNK H O 1
ATOM 5059 N N . UNK C 3 88 ? 176.467 131.928 100.695 1.00 63.58 88 UNK H N 1
ATOM 5060 C CA . UNK C 3 88 ? 175.783 131.444 99.500 1.00 62.96 88 UNK H CA 1
ATOM 5061 C C . UNK C 3 88 ? 174.456 130.772 99.830 1.00 60.91 88 UNK H C 1
ATOM 5062 O O . UNK C 3 88 ? 173.521 130.823 99.026 1.00 63.87 88 UNK H O 1
ATOM 5064 N N . UNK C 3 89 ? 174.348 130.146 100.998 1.00 55.74 89 UNK H N 1
ATOM 5065 C CA . UNK C 3 89 ? 173.112 129.481 101.387 1.00 61.08 89 UNK H CA 1
ATOM 5066 C C . UNK C 3 89 ? 171.972 130.454 101.642 1.00 58.63 89 UNK H C 1
ATOM 5067 O O . UNK C 3 89 ? 170.827 130.016 101.779 1.00 60.37 89 UNK H O 1
ATOM 5069 N N . UNK C 3 90 ? 172.254 131.747 101.720 1.00 53.49 90 UNK H N 1
ATOM 5070 C CA . UNK C 3 90 ? 171.233 132.755 101.947 1.00 53.24 90 UNK H CA 1
ATOM 5071 C C . UNK C 3 90 ? 170.688 133.345 100.656 1.00 54.14 90 UNK H C 1
ATOM 5072 O O . UNK C 3 90 ? 169.769 134.166 100.708 1.00 53.37 90 UNK H O 1
ATOM 5074 N N . UNK C 3 91 ? 171.229 132.948 99.507 1.00 47.94 91 UNK H N 1
ATOM 5075 C CA . UNK C 3 91 ? 170.642 133.306 98.223 1.00 45.14 91 UNK H CA 1
ATOM 5076 C C . UNK C 3 91 ? 169.268 132.666 98.131 1.00 51.89 91 UNK H C 1
ATOM 5077 O O . UNK C 3 91 ? 169.154 131.440 98.050 1.00 56.48 91 UNK H O 1
ATOM 5079 N N . UNK C 3 92 ? 168.225 133.482 98.148 1.00 45.98 92 UNK H N 1
ATOM 5080 C CA . UNK C 3 92 ? 166.872 132.953 98.216 1.00 39.93 92 UNK H CA 1
ATOM 5081 C C . UNK C 3 92 ? 165.905 134.045 97.794 1.00 42.06 92 UNK H C 1
ATOM 5082 O O . UNK C 3 92 ? 166.306 135.073 97.242 1.00 42.93 92 UNK H O 1
ATOM 5084 N N . UNK C 3 93 ? 164.621 133.808 98.033 1.00 45.69 93 UNK H N 1
ATOM 5085 C CA . UNK C 3 93 ? 163.580 134.810 97.860 1.00 35.26 93 UNK H CA 1
ATOM 5086 C C . UNK C 3 93 ? 162.903 135.000 99.206 1.00 32.53 93 UNK H C 1
ATOM 5087 O O . UNK C 3 93 ? 162.437 134.035 99.813 1.00 39.62 93 UNK H O 1
ATOM 5089 N N . UNK C 3 94 ? 162.859 136.232 99.678 1.00 33.12 94 UNK H N 1
ATOM 5090 C CA . UNK C 3 94 ? 162.310 136.536 100.988 1.00 33.08 94 UNK H CA 1
ATOM 5091 C C . UNK C 3 94 ? 160.985 137.253 100.805 1.00 30.99 94 UNK H C 1
ATOM 5092 O O . UNK C 3 94 ? 160.928 138.305 100.163 1.00 38.72 94 UNK H O 1
ATOM 5094 N N . UNK C 3 95 ? 159.924 136.668 101.347 1.00 30.40 95 UNK H N 1
ATOM 5095 C CA . UNK C 3 95 ? 158.587 137.228 101.282 1.00 35.33 95 UNK H CA 1
ATOM 5096 C C . UNK C 3 95 ? 158.222 137.805 102.635 1.00 31.78 95 UNK H C 1
ATOM 5097 O O . UNK C 3 95 ? 158.401 137.146 103.663 1.00 30.98 95 UNK H O 1
ATOM 5099 N N . UNK C 3 96 ? 157.718 139.029 102.630 1.00 32.58 96 UNK H N 1
ATOM 5100 C CA . UNK C 3 96 ? 156.917 139.532 103.728 1.00 29.80 96 UNK H CA 1
ATOM 5101 C C . UNK C 3 96 ? 155.472 139.154 103.453 1.00 36.49 96 UNK H C 1
ATOM 5102 O O . UNK C 3 96 ? 154.990 139.275 102.325 1.00 37.01 96 UNK H O 1
ATOM 5104 N N . UNK C 3 97 ? 154.796 138.663 104.478 1.00 32.57 97 UNK H N 1
ATOM 5105 C CA . UNK C 3 97 ? 153.428 138.207 104.347 1.00 18.32 97 UNK H CA 1
ATOM 5106 C C . UNK C 3 97 ? 152.640 138.712 105.539 1.00 23.39 97 UNK H C 1
ATOM 5107 O O . UNK C 3 97 ? 152.983 138.416 106.681 1.00 36.37 97 UNK H O 1
ATOM 5109 N N . UNK C 3 98 ? 151.596 139.481 105.272 1.00 33.48 98 UNK H N 1
ATOM 5110 C CA . UNK C 3 98 ? 150.730 139.928 106.345 1.00 35.13 98 UNK H CA 1
ATOM 5111 C C . UNK C 3 98 ? 150.111 138.728 107.043 1.00 30.23 98 UNK H C 1
ATOM 5112 O O . UNK C 3 98 ? 149.628 137.797 106.399 1.00 37.82 98 UNK H O 1
ATOM 5114 N N . UNK C 3 99 ? 150.152 138.737 108.369 1.00 25.62 99 UNK H N 1
ATOM 5115 C CA . UNK C 3 99 ? 149.562 137.648 109.119 1.00 27.14 99 UNK H CA 1
ATOM 5116 C C . UNK C 3 99 ? 148.051 137.645 108.986 1.00 30.88 99 UNK H C 1
ATOM 5117 O O . UNK C 3 99 ? 147.407 138.692 108.924 1.00 39.46 99 UNK H O 1
ATOM 5118 N N . UNK C 3 100 ? 147.480 136.449 108.951 1.00 28.61 100 UNK H N 1
ATOM 5119 C CA . UNK C 3 100 ? 146.046 136.299 108.875 1.00 27.37 100 UNK H CA 1
ATOM 5120 C C . UNK C 3 100 ? 145.390 136.542 110.217 1.00 32.89 100 UNK H C 1
ATOM 5121 O O . UNK C 3 100 ? 146.014 136.967 111.188 1.00 32.89 100 UNK H O 1
ATOM 5122 N N . UNK C 3 101 ? 144.090 136.276 110.259 1.00 32.36 101 UNK H N 1
ATOM 5123 C CA . UNK C 3 101 ? 143.364 136.340 111.519 1.00 32.95 101 UNK H CA 1
ATOM 5124 C C . UNK C 3 101 ? 143.878 135.262 112.461 1.00 34.50 101 UNK H C 1
ATOM 5125 O O . UNK C 3 101 ? 143.915 134.083 112.106 1.00 34.00 101 UNK H O 1
ATOM 5127 N N . UNK C 3 102 ? 144.287 135.672 113.657 1.00 32.76 102 UNK H N 1
ATOM 5128 C CA . UNK C 3 102 ? 144.954 134.782 114.578 1.00 21.09 102 UNK H CA 1
ATOM 5129 C C . UNK C 3 102 ? 146.421 134.577 114.296 1.00 24.34 102 UNK H C 1
ATOM 5130 O O . UNK C 3 102 ? 147.086 133.867 115.056 1.00 29.14 102 UNK H O 1
ATOM 5131 N N . UNK C 3 103 ? 146.946 135.193 113.234 1.00 30.16 103 UNK H N 1
ATOM 5132 C CA . UNK C 3 103 ? 148.317 134.981 112.765 1.00 21.34 103 UNK H CA 1
ATOM 5133 C C . UNK C 3 103 ? 148.590 133.511 112.488 1.00 25.61 103 UNK H C 1
ATOM 5134 O O . UNK C 3 103 ? 149.735 133.061 112.504 1.00 33.79 103 UNK H O 1
ATOM 5136 N N . UNK C 3 104 ? 147.529 132.752 112.228 1.00 35.30 104 UNK H N 1
ATOM 5137 C CA . UNK C 3 104 ? 147.686 131.339 111.919 1.00 24.08 104 UNK H CA 1
ATOM 5138 C C . UNK C 3 104 ? 148.358 131.156 110.567 1.00 28.10 104 UNK H C 1
ATOM 5139 O O . UNK C 3 104 ? 149.450 130.589 110.471 1.00 34.74 104 UNK H O 1
ATOM 5141 N N . UNK C 3 105 ? 147.726 131.642 109.516 1.00 30.21 105 UNK H N 1
ATOM 5142 C CA . UNK C 3 105 ? 148.292 131.612 108.185 1.00 21.02 105 UNK H CA 1
ATOM 5143 C C . UNK C 3 105 ? 148.755 133.013 107.801 1.00 27.25 105 UNK H C 1
ATOM 5144 O O . UNK C 3 105 ? 148.690 133.954 108.594 1.00 28.46 105 UNK H O 1
ATOM 5146 N N . UNK C 3 106 ? 149.240 133.156 106.573 1.00 30.18 106 UNK H N 1
ATOM 5147 C CA . UNK C 3 106 ? 149.703 134.436 106.043 1.00 28.91 106 UNK H CA 1
ATOM 5148 C C . UNK C 3 106 ? 148.865 134.721 104.805 1.00 33.23 106 UNK H C 1
ATOM 5149 O O . UNK C 3 106 ? 149.166 134.224 103.718 1.00 33.89 106 UNK H O 1
ATOM 5151 N N . UNK C 3 107 ? 147.821 135.528 104.977 1.00 34.30 107 UNK H N 1
ATOM 5152 C CA . UNK C 3 107 ? 146.784 135.630 103.957 1.00 34.11 107 UNK H CA 1
ATOM 5153 C C . UNK C 3 107 ? 147.262 136.394 102.730 1.00 36.83 107 UNK H C 1
ATOM 5154 O O . UNK C 3 107 ? 146.870 136.069 101.604 1.00 32.33 107 UNK H O 1
ATOM 5156 N N . UNK C 3 108 ? 148.102 137.408 102.919 1.00 37.11 108 UNK H N 1
ATOM 5157 C CA . UNK C 3 108 ? 148.607 138.206 101.811 1.00 30.93 108 UNK H CA 1
ATOM 5158 C C . UNK C 3 108 ? 150.124 138.206 101.837 1.00 32.26 108 UNK H C 1
ATOM 5159 O O . UNK C 3 108 ? 150.724 138.206 102.906 1.00 38.51 108 UNK H O 1
ATOM 5161 N N . UNK C 3 109 ? 150.736 138.189 100.660 1.00 25.99 109 UNK H N 1
ATOM 5162 C CA . UNK C 3 109 ? 152.173 138.021 100.520 1.00 27.52 109 UNK H CA 1
ATOM 5163 C C . UNK C 3 109 ? 152.746 139.112 99.630 1.00 29.87 109 UNK H C 1
ATOM 5164 O O . UNK C 3 109 ? 152.077 139.609 98.722 1.00 36.09 109 UNK H O 1
ATOM 5166 N N . UNK C 3 110 ? 153.992 139.478 99.894 1.00 37.77 110 UNK H N 1
ATOM 5167 C CA . UNK C 3 110 ? 154.706 140.358 99.000 1.00 33.75 110 UNK H CA 1
ATOM 5168 C C . UNK C 3 110 ? 155.253 139.617 97.802 1.00 34.80 110 UNK H C 1
ATOM 5169 O O . UNK C 3 110 ? 155.331 138.393 97.777 1.00 45.87 110 UNK H O 1
ATOM 5170 N N . UNK C 3 111 ? 155.648 140.378 96.783 1.00 33.71 111 UNK H N 1
ATOM 5171 C CA . UNK C 3 111 ? 156.123 139.749 95.558 1.00 32.56 111 UNK H CA 1
ATOM 5172 C C . UNK C 3 111 ? 157.483 139.090 95.721 1.00 36.28 111 UNK H C 1
ATOM 5173 O O . UNK C 3 111 ? 157.913 138.372 94.815 1.00 42.52 111 UNK H O 1
ATOM 5175 N N . UNK C 3 112 ? 158.161 139.311 96.831 1.00 35.85 112 UNK H N 1
ATOM 5176 C CA . UNK C 3 112 ? 159.412 138.643 97.114 1.00 31.85 112 UNK H CA 1
ATOM 5177 C C . UNK C 3 112 ? 160.615 139.487 96.747 1.00 36.27 112 UNK H C 1
ATOM 5178 O O . UNK C 3 112 ? 160.618 140.227 95.759 1.00 43.79 112 UNK H O 1
ATOM 5179 N N . UNK C 3 113 ? 161.657 139.379 97.562 1.00 36.88 113 UNK H N 1
ATOM 5180 C CA . UNK C 3 113 ? 162.939 140.016 97.301 1.00 38.20 113 UNK H CA 1
ATOM 5181 C C . UNK C 3 113 ? 163.948 138.914 97.034 1.00 37.24 113 UNK H C 1
ATOM 5182 O O . UNK C 3 113 ? 164.173 138.061 97.894 1.00 41.80 113 UNK H O 1
ATOM 5184 N N . UNK C 3 114 ? 164.540 138.921 95.847 1.00 41.40 114 UNK H N 1
ATOM 5185 C CA . UNK C 3 114 ? 165.484 137.886 95.455 1.00 42.60 114 UNK H CA 1
ATOM 5186 C C . UNK C 3 114 ? 166.891 138.323 95.833 1.00 46.85 114 UNK H C 1
ATOM 5187 O O . UNK C 3 114 ? 167.474 139.187 95.172 1.00 51.01 114 UNK H O 1
ATOM 5189 N N . UNK C 3 115 ? 167.438 137.721 96.882 1.00 49.17 115 UNK H N 1
ATOM 5190 C CA . UNK C 3 115 ? 168.759 138.064 97.393 1.00 46.66 115 UNK H CA 1
ATOM 5191 C C . UNK C 3 115 ? 169.756 137.062 96.836 1.00 47.53 115 UNK H C 1
ATOM 5192 O O . UNK C 3 115 ? 169.618 135.850 97.048 1.00 55.41 115 UNK H O 1
ATOM 5194 N N . UNK C 3 116 ? 170.755 137.572 96.121 1.00 52.75 116 UNK H N 1
ATOM 5195 C CA . UNK C 3 116 ? 171.823 136.776 95.536 1.00 56.25 116 UNK H CA 1
ATOM 5196 C C . UNK C 3 116 ? 173.137 137.153 96.198 1.00 59.18 116 UNK H C 1
ATOM 5197 O O . UNK C 3 116 ? 173.482 138.334 96.267 1.00 56.99 116 UNK H O 1
ATOM 5199 N N . UNK C 3 117 ? 173.868 136.156 96.674 1.00 60.15 117 UNK H N 1
ATOM 5200 C CA . UNK C 3 117 ? 175.142 136.409 97.327 1.00 53.26 117 UNK H CA 1
ATOM 5201 C C . UNK C 3 117 ? 176.162 135.347 96.948 1.00 57.38 117 UNK H C 1
ATOM 5202 O O . UNK C 3 117 ? 177.081 135.614 96.178 1.00 61.14 117 UNK H O 1
ATOM 5204 N N . UNK D 4 1 ? 159.626 121.543 116.943 1.00 51.49 1 UNK L N 1
ATOM 5205 C CA . UNK D 4 1 ? 159.603 121.843 115.519 1.00 48.33 1 UNK L CA 1
ATOM 5206 C C . UNK D 4 1 ? 158.854 120.740 114.780 1.00 47.39 1 UNK L C 1
ATOM 5207 O O . UNK D 4 1 ? 159.352 119.628 114.645 1.00 46.78 1 UNK L O 1
ATOM 5209 N N . UNK D 4 2 ? 157.644 121.056 114.317 1.00 40.36 2 UNK L N 1
ATOM 5210 C CA . UNK D 4 2 ? 156.804 120.063 113.660 1.00 36.39 2 UNK L CA 1
ATOM 5211 C C . UNK D 4 2 ? 157.221 119.929 112.205 1.00 35.54 2 UNK L C 1
ATOM 5212 O O . UNK D 4 2 ? 157.447 120.927 111.513 1.00 44.02 2 UNK L O 1
ATOM 5214 N N . UNK D 4 3 ? 157.321 118.694 111.731 1.00 39.71 3 UNK L N 1
ATOM 5215 C CA . UNK D 4 3 ? 157.699 118.409 110.354 1.00 39.76 3 UNK L CA 1
ATOM 5216 C C . UNK D 4 3 ? 156.435 118.084 109.576 1.00 36.72 3 UNK L C 1
ATOM 5217 O O . UNK D 4 3 ? 155.692 117.167 109.941 1.00 39.23 3 UNK L O 1
ATOM 5219 N N . UNK D 4 4 ? 156.188 118.833 108.508 1.00 39.84 4 UNK L N 1
ATOM 5220 C CA . UNK D 4 4 ? 155.078 118.577 107.603 1.00 39.37 4 UNK L CA 1
ATOM 5221 C C . UNK D 4 4 ? 155.622 117.891 106.361 1.00 42.43 4 UNK L C 1
ATOM 5222 O O . UNK D 4 4 ? 156.531 118.413 105.710 1.00 46.27 4 UNK L O 1
ATOM 5224 N N . UNK D 4 5 ? 155.080 116.723 106.040 1.00 42.18 5 UNK L N 1
ATOM 5225 C CA . UNK D 4 5 ? 155.577 115.911 104.939 1.00 44.00 5 UNK L CA 1
ATOM 5226 C C . UNK D 4 5 ? 154.515 115.797 103.858 1.00 45.68 5 UNK L C 1
ATOM 5227 O O . UNK D 4 5 ? 153.375 115.419 104.139 1.00 49.18 5 UNK L O 1
ATOM 5229 N N . UNK D 4 6 ? 154.892 116.117 102.628 1.00 45.28 6 UNK L N 1
ATOM 5230 C CA . UNK D 4 6 ? 154.041 115.910 101.465 1.00 48.03 6 UNK L CA 1
ATOM 5231 C C . UNK D 4 6 ? 154.604 114.726 100.692 1.00 48.35 6 UNK L C 1
ATOM 5232 O O . UNK D 4 6 ? 155.672 114.828 100.080 1.00 46.85 6 UNK L O 1
ATOM 5234 N N . UNK D 4 7 ? 153.880 113.606 100.722 1.00 58.69 7 UNK L N 1
ATOM 5235 C CA . UNK D 4 7 ? 154.427 112.349 100.223 1.00 59.94 7 UNK L CA 1
ATOM 5236 C C . UNK D 4 7 ? 154.739 112.420 98.735 1.00 60.40 7 UNK L C 1
ATOM 5237 O O . UNK D 4 7 ? 155.754 111.878 98.282 1.00 60.95 7 UNK L O 1
ATOM 5239 N N . UNK D 4 8 ? 153.887 113.077 97.959 1.00 58.70 8 UNK L N 1
ATOM 5240 C CA . UNK D 4 8 ? 154.046 113.143 96.512 1.00 61.06 8 UNK L CA 1
ATOM 5241 C C . UNK D 4 8 ? 154.662 114.485 96.147 1.00 61.96 8 UNK L C 1
ATOM 5242 O O . UNK D 4 8 ? 154.073 115.539 96.405 1.00 64.01 8 UNK L O 1
ATOM 5244 N N . UNK D 4 9 ? 155.845 114.443 95.540 1.00 59.15 9 UNK L N 1
ATOM 5245 C CA . UNK D 4 9 ? 156.486 115.657 95.065 1.00 57.68 9 UNK L CA 1
ATOM 5246 C C . UNK D 4 9 ? 155.783 116.250 93.855 1.00 60.14 9 UNK L C 1
ATOM 5247 O O . UNK D 4 9 ? 155.970 117.436 93.566 1.00 54.62 9 UNK L O 1
ATOM 5249 N N . UNK D 4 10 ? 154.982 115.458 93.149 1.00 62.80 10 UNK L N 1
ATOM 5250 C CA . UNK D 4 10 ? 154.514 115.803 91.818 1.00 57.98 10 UNK L CA 1
ATOM 5251 C C . UNK D 4 10 ? 153.230 115.050 91.505 1.00 60.17 10 UNK L C 1
ATOM 5252 O O . UNK D 4 10 ? 153.151 113.836 91.703 1.00 63.35 10 UNK L O 1
ATOM 5254 N N . UNK D 4 11 ? 152.229 115.775 91.009 1.00 62.85 11 UNK L N 1
ATOM 5255 C CA . UNK D 4 11 ? 150.952 115.168 90.639 1.00 60.22 11 UNK L CA 1
ATOM 5256 C C . UNK D 4 11 ? 150.555 115.706 89.273 1.00 59.00 11 UNK L C 1
ATOM 5257 O O . UNK D 4 11 ? 150.674 116.908 89.029 1.00 65.26 11 UNK L O 1
ATOM 5259 N N . UNK D 4 12 ? 150.092 114.828 88.392 1.00 59.23 12 UNK L N 1
ATOM 5260 C CA . UNK D 4 12 ? 149.611 115.215 87.073 1.00 61.59 12 UNK L CA 1
ATOM 5261 C C . UNK D 4 12 ? 148.151 114.807 86.944 1.00 61.47 12 UNK L C 1
ATOM 5262 O O . UNK D 4 12 ? 147.809 113.642 87.165 1.00 65.00 12 UNK L O 1
ATOM 5264 N N . UNK D 4 13 ? 147.296 115.765 86.597 1.00 61.18 13 UNK L N 1
ATOM 5265 C CA . UNK D 4 13 ? 145.881 115.504 86.388 1.00 65.91 13 UNK L CA 1
ATOM 5266 C C . UNK D 4 13 ? 145.419 116.212 85.126 1.00 65.19 13 UNK L C 1
ATOM 5267 O O . UNK D 4 13 ? 145.956 117.256 84.752 1.00 67.33 13 UNK L O 1
ATOM 5269 N N . UNK D 4 14 ? 144.414 115.638 84.474 1.00 64.80 14 UNK L N 1
ATOM 5270 C CA . UNK D 4 14 ? 143.815 116.296 83.328 1.00 66.70 14 UNK L CA 1
ATOM 5271 C C . UNK D 4 14 ? 142.902 117.425 83.791 1.00 66.55 14 UNK L C 1
ATOM 5272 O O . UNK D 4 14 ? 142.591 117.566 84.975 1.00 67.37 14 UNK L O 1
ATOM 5274 N N . UNK D 4 15 ? 142.475 118.248 82.835 1.00 65.37 15 UNK L N 1
ATOM 5275 C CA . UNK D 4 15 ? 141.558 119.334 83.149 1.00 67.26 15 UNK L CA 1
ATOM 5276 C C . UNK D 4 15 ? 140.161 118.767 83.357 1.00 69.24 15 UNK L C 1
ATOM 5277 O O . UNK D 4 15 ? 139.628 118.051 82.500 1.00 66.88 15 UNK L O 1
ATOM 5279 N N . UNK D 4 16 ? 139.561 119.089 84.501 1.00 67.42 16 UNK L N 1
ATOM 5280 C CA . UNK D 4 16 ? 138.289 118.527 84.890 1.00 63.46 16 UNK L CA 1
ATOM 5281 C C . UNK D 4 16 ? 138.376 117.376 85.866 1.00 66.86 16 UNK L C 1
ATOM 5282 O O . UNK D 4 16 ? 137.343 116.966 86.408 1.00 67.89 16 UNK L O 1
ATOM 5283 N N . UNK D 4 17 ? 139.566 116.838 86.106 1.00 65.86 17 UNK L N 1
ATOM 5284 C CA . UNK D 4 17 ? 139.725 115.754 87.058 1.00 66.81 17 UNK L CA 1
ATOM 5285 C C . UNK D 4 17 ? 139.804 116.295 88.482 1.00 66.87 17 UNK L C 1
ATOM 5286 O O . UNK D 4 17 ? 139.922 117.498 88.719 1.00 66.57 17 UNK L O 1
ATOM 5288 N N . UNK D 4 18 ? 139.743 115.376 89.438 1.00 62.17 18 UNK L N 1
ATOM 5289 C CA . UNK D 4 18 ? 139.828 115.689 90.856 1.00 61.94 18 UNK L CA 1
ATOM 5290 C C . UNK D 4 18 ? 141.177 115.221 91.372 1.00 64.38 18 UNK L C 1
ATOM 5291 O O . UNK D 4 18 ? 141.592 114.094 91.087 1.00 65.24 18 UNK L O 1
ATOM 5293 N N . UNK D 4 19 ? 141.866 116.081 92.115 1.00 56.97 19 UNK L N 1
ATOM 5294 C CA . UNK D 4 19 ? 143.186 115.751 92.637 1.00 55.87 19 UNK L CA 1
ATOM 5295 C C . UNK D 4 19 ? 143.192 115.955 94.144 1.00 56.75 19 UNK L C 1
ATOM 5296 O O . UNK D 4 19 ? 142.609 116.916 94.654 1.00 58.37 19 UNK L O 1
ATOM 5298 N N . UNK D 4 20 ? 143.825 115.027 94.856 1.00 50.29 20 UNK L N 1
ATOM 5299 C CA . UNK D 4 20 ? 144.001 115.107 96.300 1.00 48.68 20 UNK L CA 1
ATOM 5300 C C . UNK D 4 20 ? 145.488 115.196 96.598 1.00 50.11 20 UNK L C 1
ATOM 5301 O O . UNK D 4 20 ? 146.246 114.280 96.267 1.00 50.32 20 UNK L O 1
ATOM 5303 N N . UNK D 4 21 ? 145.897 116.289 97.229 1.00 46.21 21 UNK L N 1
ATOM 5304 C CA . UNK D 4 21 ? 147.276 116.516 97.631 1.00 39.34 21 UNK L CA 1
ATOM 5305 C C . UNK D 4 21 ? 147.352 116.283 99.129 1.00 41.52 21 UNK L C 1
ATOM 5306 O O . UNK D 4 21 ? 146.670 116.961 99.903 1.00 46.80 21 UNK L O 1
ATOM 5308 N N . UNK D 4 22 ? 148.177 115.330 99.538 1.00 41.09 22 UNK L N 1
ATOM 5309 C CA . UNK D 4 22 ? 148.226 114.882 100.919 1.00 41.38 22 UNK L CA 1
ATOM 5310 C C . UNK D 4 22 ? 149.374 115.553 101.660 1.00 37.91 22 UNK L C 1
ATOM 5311 O O . UNK D 4 22 ? 150.412 115.867 101.073 1.00 40.73 22 UNK L O 1
ATOM 5313 N N . UNK D 4 23 ? 149.162 115.788 102.949 1.00 39.68 23 UNK L N 1
ATOM 5314 C CA . UNK D 4 23 ? 150.155 116.302 103.872 1.00 37.41 23 UNK L CA 1
ATOM 5315 C C . UNK D 4 23 ? 150.064 115.486 105.149 1.00 41.81 23 UNK L C 1
ATOM 5316 O O . UNK D 4 23 ? 148.968 115.126 105.587 1.00 51.61 23 UNK L O 1
ATOM 5318 N N . UNK D 4 24 ? 151.213 115.177 105.738 1.00 42.63 24 UNK L N 1
ATOM 5319 C CA . UNK D 4 24 ? 151.266 114.425 106.982 1.00 43.15 24 UNK L CA 1
ATOM 5320 C C . UNK D 4 24 ? 152.119 115.187 107.982 1.00 44.05 24 UNK L C 1
ATOM 5321 O O . UNK D 4 24 ? 153.278 115.504 107.699 1.00 46.64 24 UNK L O 1
ATOM 5323 N N . UNK D 4 25 ? 151.546 115.488 109.140 1.00 36.29 25 UNK L N 1
ATOM 5324 C CA . UNK D 4 25 ? 152.279 116.161 110.197 1.00 32.02 25 UNK L CA 1
ATOM 5325 C C . UNK D 4 25 ? 153.041 115.148 111.041 1.00 40.53 25 UNK L C 1
ATOM 5326 O O . UNK D 4 25 ? 152.643 113.988 111.167 1.00 40.48 25 UNK L O 1
ATOM 5328 N N . UNK D 4 26 ? 154.158 115.596 111.615 1.00 43.87 26 UNK L N 1
ATOM 5329 C CA . UNK D 4 26 ? 154.941 114.715 112.472 1.00 42.27 26 UNK L CA 1
ATOM 5330 C C . UNK D 4 26 ? 154.225 114.401 113.777 1.00 45.06 26 UNK L C 1
ATOM 5331 O O . UNK D 4 26 ? 154.525 113.380 114.403 1.00 46.58 26 UNK L O 1
ATOM 5333 N N . UNK D 4 27 ? 153.286 115.246 114.195 1.00 45.98 27 UNK L N 1
ATOM 5334 C CA . UNK D 4 27 ? 152.498 115.015 115.392 1.00 41.03 27 UNK L CA 1
ATOM 5335 C C . UNK D 4 27 ? 151.061 115.427 115.117 1.00 40.72 27 UNK L C 1
ATOM 5336 O O . UNK D 4 27 ? 150.726 115.902 114.031 1.00 44.98 27 UNK L O 1
ATOM 5338 N N . UNK D 4 28 ? 150.204 115.251 116.114 1.00 42.77 28 UNK L N 1
ATOM 5339 C CA . UNK D 4 28 ? 148.795 115.608 115.990 1.00 38.76 28 UNK L CA 1
ATOM 5340 C C . UNK D 4 28 ? 148.662 117.119 116.105 1.00 41.78 28 UNK L C 1
ATOM 5341 O O . UNK D 4 28 ? 148.747 117.682 117.198 1.00 45.42 28 UNK L O 1
ATOM 5343 N N . UNK D 4 29 ? 148.469 117.783 114.973 1.00 35.85 29 UNK L N 1
ATOM 5344 C CA . UNK D 4 29 ? 148.055 119.179 114.954 1.00 28.77 29 UNK L CA 1
ATOM 5345 C C . UNK D 4 29 ? 146.536 119.200 114.883 1.00 39.92 29 UNK L C 1
ATOM 5346 O O . UNK D 4 29 ? 145.931 118.440 114.121 1.00 50.13 29 UNK L O 1
ATOM 5348 N N . UNK D 4 30 ? 145.908 120.025 115.717 1.00 32.87 30 UNK L N 1
ATOM 5349 C CA . UNK D 4 30 ? 144.454 119.983 115.866 1.00 26.51 30 UNK L CA 1
ATOM 5350 C C . UNK D 4 30 ? 143.798 120.731 114.708 1.00 28.73 30 UNK L C 1
ATOM 5351 O O . UNK D 4 30 ? 143.184 121.787 114.866 1.00 32.70 30 UNK L O 1
ATOM 5353 N N . UNK D 4 31 ? 143.925 120.137 113.521 1.00 25.03 31 UNK L N 1
ATOM 5354 C CA . UNK D 4 31 ? 143.455 120.716 112.262 1.00 22.00 31 UNK L CA 1
ATOM 5355 C C . UNK D 4 31 ? 144.100 122.065 111.985 1.00 21.86 31 UNK L C 1
ATOM 5356 O O . UNK D 4 31 ? 143.586 122.854 111.200 1.00 32.87 31 UNK L O 1
ATOM 5358 N N . UNK D 4 32 ? 145.239 122.345 112.609 1.00 24.92 32 UNK L N 1
ATOM 5359 C CA . UNK D 4 32 ? 145.897 123.640 112.472 1.00 15.90 32 UNK L CA 1
ATOM 5360 C C . UNK D 4 32 ? 146.814 123.614 111.253 1.00 25.83 32 UNK L C 1
ATOM 5361 O O . UNK D 4 32 ? 148.036 123.709 111.344 1.00 33.02 32 UNK L O 1
ATOM 5363 N N . UNK D 4 33 ? 146.187 123.479 110.087 1.00 19.91 33 UNK L N 1
ATOM 5364 C CA . UNK D 4 33 ? 146.895 123.331 108.822 1.00 21.36 33 UNK L CA 1
ATOM 5365 C C . UNK D 4 33 ? 146.349 124.336 107.821 1.00 24.77 33 UNK L C 1
ATOM 5366 O O . UNK D 4 33 ? 145.133 124.490 107.684 1.00 25.38 33 UNK L O 1
ATOM 5368 N N . UNK D 4 34 ? 147.254 125.022 107.137 1.00 20.12 34 UNK L N 1
ATOM 5369 C CA . UNK D 4 34 ? 146.954 125.942 106.060 1.00 18.20 34 UNK L CA 1
ATOM 5370 C C . UNK D 4 34 ? 147.532 125.396 104.765 1.00 22.55 34 UNK L C 1
ATOM 5371 O O . UNK D 4 34 ? 148.559 124.726 104.759 1.00 25.51 34 UNK L O 1
ATOM 5373 N N . UNK D 4 35 ? 146.849 125.678 103.668 1.00 23.51 35 UNK L N 1
ATOM 5374 C CA . UNK D 4 35 ? 147.295 125.316 102.335 1.00 18.63 35 UNK L CA 1
ATOM 5375 C C . UNK D 4 35 ? 147.498 126.587 101.534 1.00 17.86 35 UNK L C 1
ATOM 5376 O O . UNK D 4 35 ? 146.621 127.459 101.520 1.00 27.21 35 UNK L O 1
ATOM 5378 N N . UNK D 4 36 ? 148.656 126.678 100.887 1.00 24.82 36 UNK L N 1
ATOM 5379 C CA . UNK D 4 36 ? 149.040 127.780 100.023 1.00 26.22 36 UNK L CA 1
ATOM 5380 C C . UNK D 4 36 ? 149.248 127.265 98.611 1.00 24.86 36 UNK L C 1
ATOM 5381 O O . UNK D 4 36 ? 149.677 126.130 98.406 1.00 31.93 36 UNK L O 1
ATOM 5383 N N . UNK D 4 37 ? 148.958 128.122 97.644 1.00 29.19 37 UNK L N 1
ATOM 5384 C CA . UNK D 4 37 ? 149.220 127.854 96.240 1.00 29.41 37 UNK L CA 1
ATOM 5385 C C . UNK D 4 37 ? 150.238 128.865 95.742 1.00 38.26 37 UNK L C 1
ATOM 5386 O O . UNK D 4 37 ? 150.134 130.053 96.053 1.00 40.93 37 UNK L O 1
ATOM 5388 N N . UNK D 4 38 ? 151.227 128.400 94.992 1.00 35.21 38 UNK L N 1
ATOM 5389 C CA . UNK D 4 38 ? 152.220 129.273 94.380 1.00 26.16 38 UNK L CA 1
ATOM 5390 C C . UNK D 4 38 ? 152.324 128.923 92.906 1.00 35.65 38 UNK L C 1
ATOM 5391 O O . UNK D 4 38 ? 152.831 127.856 92.552 1.00 36.98 38 UNK L O 1
ATOM 5393 N N . UNK D 4 39 ? 151.830 129.812 92.056 1.00 41.02 39 UNK L N 1
ATOM 5394 C CA . UNK D 4 39 ? 151.942 129.627 90.626 1.00 37.93 39 UNK L CA 1
ATOM 5395 C C . UNK D 4 39 ? 153.347 130.013 90.171 1.00 41.72 39 UNK L C 1
ATOM 5396 O O . UNK D 4 39 ? 154.064 130.701 90.896 1.00 47.00 39 UNK L O 1
ATOM 5398 N N . UNK D 4 40 ? 153.769 129.558 88.983 1.00 48.42 40 UNK L N 1
ATOM 5399 C CA . UNK D 4 40 ? 155.194 129.679 88.608 1.00 48.18 40 UNK L CA 1
ATOM 5400 C C . UNK D 4 40 ? 155.858 131.018 88.903 1.00 50.67 40 UNK L C 1
ATOM 5401 O O . UNK D 4 40 ? 156.855 131.058 89.634 1.00 52.95 40 UNK L O 1
ATOM 5403 N N . UNK D 4 41 ? 155.340 132.113 88.363 1.00 51.47 41 UNK L N 1
ATOM 5404 C CA . UNK D 4 41 ? 156.014 133.386 88.525 1.00 52.91 41 UNK L CA 1
ATOM 5405 C C . UNK D 4 41 ? 155.594 134.199 89.733 1.00 51.50 41 UNK L C 1
ATOM 5406 O O . UNK D 4 41 ? 156.018 135.347 89.884 1.00 47.67 41 UNK L O 1
ATOM 5407 N N . UNK D 4 42 ? 154.767 133.627 90.599 1.00 49.82 42 UNK L N 1
ATOM 5408 C CA . UNK D 4 42 ? 154.092 134.393 91.633 1.00 49.12 42 UNK L CA 1
ATOM 5409 C C . UNK D 4 42 ? 154.510 133.948 93.030 1.00 43.95 42 UNK L C 1
ATOM 5410 O O . UNK D 4 42 ? 155.224 132.963 93.216 1.00 46.23 42 UNK L O 1
ATOM 5412 N N . UNK D 4 43 ? 154.068 134.717 94.018 1.00 33.97 43 UNK L N 1
ATOM 5413 C CA . UNK D 4 43 ? 154.263 134.393 95.419 1.00 33.46 43 UNK L CA 1
ATOM 5414 C C . UNK D 4 43 ? 153.126 133.508 95.915 1.00 33.85 43 UNK L C 1
ATOM 5415 O O . UNK D 4 43 ? 152.067 133.441 95.292 1.00 35.74 43 UNK L O 1
ATOM 5417 N N . UNK D 4 44 ? 153.324 132.800 97.026 1.00 33.60 44 UNK L N 1
ATOM 5418 C CA . UNK D 4 44 ? 152.250 131.945 97.541 1.00 31.73 44 UNK L CA 1
ATOM 5419 C C . UNK D 4 44 ? 151.013 132.752 97.898 1.00 31.59 44 UNK L C 1
ATOM 5420 O O . UNK D 4 44 ? 151.098 133.914 98.291 1.00 34.95 44 UNK L O 1
ATOM 5422 N N . UNK D 4 45 ? 149.852 132.130 97.727 1.00 32.40 45 UNK L N 1
ATOM 5423 C CA . UNK D 4 45 ? 148.588 132.719 98.136 1.00 33.44 45 UNK L CA 1
ATOM 5424 C C . UNK D 4 45 ? 147.831 131.730 99.004 1.00 30.30 45 UNK L C 1
ATOM 5425 O O . UNK D 4 45 ? 147.766 130.540 98.693 1.00 31.71 45 UNK L O 1
ATOM 5427 N N . UNK D 4 46 ? 147.264 132.233 100.091 1.00 25.04 46 UNK L N 1
ATOM 5428 C CA . UNK D 4 46 ? 146.558 131.380 101.033 1.00 27.00 46 UNK L CA 1
ATOM 5429 C C . UNK D 4 46 ? 145.312 130.805 100.379 1.00 30.08 46 UNK L C 1
ATOM 5430 O O . UNK D 4 46 ? 144.474 131.548 99.861 1.00 36.36 46 UNK L O 1
ATOM 5432 N N . UNK D 4 47 ? 145.195 129.480 100.388 1.00 28.51 47 UNK L N 1
ATOM 5433 C CA . UNK D 4 47 ? 143.960 128.823 99.988 1.00 23.81 47 UNK L CA 1
ATOM 5434 C C . UNK D 4 47 ? 143.113 128.470 101.197 1.00 29.03 47 UNK L C 1
ATOM 5435 O O . UNK D 4 47 ? 141.957 128.882 101.295 1.00 32.03 47 UNK L O 1
ATOM 5437 N N . UNK D 4 48 ? 143.687 127.721 102.129 1.00 29.59 48 UNK L N 1
ATOM 5438 C CA . UNK D 4 48 ? 142.937 127.153 103.240 1.00 29.55 48 UNK L CA 1
ATOM 5439 C C . UNK D 4 48 ? 143.704 127.425 104.524 1.00 29.12 48 UNK L C 1
ATOM 5440 O O . UNK D 4 48 ? 144.926 127.551 104.515 1.00 41.05 48 UNK L O 1
ATOM 5442 N N . UNK D 4 49 ? 142.978 127.550 105.630 1.00 24.81 49 UNK L N 1
ATOM 5443 C CA . UNK D 4 49 ? 143.584 127.473 106.949 1.00 18.68 49 UNK L CA 1
ATOM 5444 C C . UNK D 4 49 ? 142.583 126.808 107.878 1.00 16.12 49 UNK L C 1
ATOM 5445 O O . UNK D 4 49 ? 141.404 126.690 107.555 1.00 38.82 49 UNK L O 1
ATOM 5447 N N . UNK D 4 50 ? 143.071 126.344 109.025 1.00 18.45 50 UNK L N 1
ATOM 5448 C CA . UNK D 4 50 ? 142.325 125.450 109.909 1.00 21.58 50 UNK L CA 1
ATOM 5449 C C . UNK D 4 50 ? 141.924 124.167 109.199 1.00 22.78 50 UNK L C 1
ATOM 5450 O O . UNK D 4 50 ? 140.949 123.517 109.584 1.00 20.37 50 UNK L O 1
ATOM 5452 N N . UNK D 4 51 ? 142.659 123.837 108.140 1.00 30.63 51 UNK L N 1
ATOM 5453 C CA . UNK D 4 51 ? 142.574 122.607 107.366 1.00 24.70 51 UNK L CA 1
ATOM 5454 C C . UNK D 4 51 ? 141.311 122.545 106.524 1.00 26.55 51 UNK L C 1
ATOM 5455 O O . UNK D 4 51 ? 141.219 121.714 105.621 1.00 31.68 51 UNK L O 1
ATOM 5457 N N . UNK D 4 52 ? 140.353 123.434 106.773 1.00 29.15 52 UNK L N 1
ATOM 5458 C CA . UNK D 4 52 ? 139.115 123.431 106.003 1.00 32.39 52 UNK L CA 1
ATOM 5459 C C . UNK D 4 52 ? 138.579 124.805 105.652 1.00 32.31 52 UNK L C 1
ATOM 5460 O O . UNK D 4 52 ? 137.745 124.895 104.746 1.00 33.40 52 UNK L O 1
ATOM 5462 N N . UNK D 4 53 ? 139.019 125.875 106.304 1.00 20.80 53 UNK L N 1
ATOM 5463 C CA . UNK D 4 53 ? 138.435 127.196 106.116 1.00 26.78 53 UNK L CA 1
ATOM 5464 C C . UNK D 4 53 ? 139.056 127.829 104.881 1.00 28.21 53 UNK L C 1
ATOM 5465 O O . UNK D 4 53 ? 140.248 128.144 104.871 1.00 31.16 53 UNK L O 1
ATOM 5467 N N . UNK D 4 54 ? 138.252 128.016 103.841 1.00 33.95 54 UNK L N 1
ATOM 5468 C CA . UNK D 4 54 ? 138.748 128.674 102.646 1.00 34.40 54 UNK L CA 1
ATOM 5469 C C . UNK D 4 54 ? 139.058 130.134 102.931 1.00 36.27 54 UNK L C 1
ATOM 5470 O O . UNK D 4 54 ? 138.303 130.827 103.617 1.00 35.20 54 UNK L O 1
ATOM 5472 N N . UNK D 4 55 ? 140.180 130.598 102.398 1.00 35.53 55 UNK L N 1
ATOM 5473 C CA . UNK D 4 55 ? 140.506 132.008 102.455 1.00 35.62 55 UNK L CA 1
ATOM 5474 C C . UNK D 4 55 ? 139.522 132.796 101.596 1.00 41.97 55 UNK L C 1
ATOM 5475 O O . UNK D 4 55 ? 138.875 132.258 100.696 1.00 41.70 55 UNK L O 1
ATOM 5477 N N . UNK D 4 56 ? 139.399 134.084 101.895 1.00 47.87 56 UNK L N 1
ATOM 5478 C CA . UNK D 4 56 ? 138.472 134.929 101.157 1.00 38.18 56 UNK L CA 1
ATOM 5479 C C . UNK D 4 56 ? 138.869 135.003 99.689 1.00 44.48 56 UNK L C 1
ATOM 5480 O O . UNK D 4 56 ? 139.973 135.436 99.349 1.00 43.09 56 UNK L O 1
ATOM 5482 N N . UNK D 4 57 ? 137.959 134.576 98.818 1.00 46.66 57 UNK L N 1
ATOM 5483 C CA . UNK D 4 57 ? 138.149 134.680 97.391 1.00 48.95 57 UNK L CA 1
ATOM 5484 C C . UNK D 4 57 ? 138.523 133.399 96.680 1.00 50.59 57 UNK L C 1
ATOM 5485 O O . UNK D 4 57 ? 138.417 133.347 95.449 1.00 51.97 57 UNK L O 1
ATOM 5486 N N . UNK D 4 58 ? 138.957 132.368 97.398 1.00 50.87 58 UNK L N 1
ATOM 5487 C CA . UNK D 4 58 ? 139.389 131.135 96.745 1.00 48.97 58 UNK L CA 1
ATOM 5488 C C . UNK D 4 58 ? 138.147 130.347 96.341 1.00 50.91 58 UNK L C 1
ATOM 5489 O O . UNK D 4 58 ? 137.135 130.372 97.055 1.00 48.74 58 UNK L O 1
ATOM 5491 N N . UNK D 4 59 ? 138.168 129.672 95.195 1.00 54.71 59 UNK L N 1
ATOM 5492 C CA . UNK D 4 59 ? 136.960 129.001 94.706 1.00 49.26 59 UNK L CA 1
ATOM 5493 C C . UNK D 4 59 ? 136.570 127.815 95.570 1.00 50.02 59 UNK L C 1
ATOM 5494 O O . UNK D 4 59 ? 137.344 127.320 96.390 1.00 52.44 59 UNK L O 1
ATOM 5496 N N . UNK D 4 60 ? 135.330 127.364 95.378 1.00 50.72 60 UNK L N 1
ATOM 5497 C CA . UNK D 4 60 ? 134.842 126.196 96.099 1.00 49.61 60 UNK L CA 1
ATOM 5498 C C . UNK D 4 60 ? 135.440 124.894 95.583 1.00 49.88 60 UNK L C 1
ATOM 5499 O O . UNK D 4 60 ? 135.208 123.846 96.194 1.00 47.03 60 UNK L O 1
ATOM 5501 N N . UNK D 4 61 ? 136.183 124.931 94.475 1.00 53.60 61 UNK L N 1
ATOM 5502 C CA . UNK D 4 61 ? 136.901 123.745 94.022 1.00 51.21 61 UNK L CA 1
ATOM 5503 C C . UNK D 4 61 ? 137.940 123.313 95.047 1.00 50.94 61 UNK L C 1
ATOM 5504 O O . UNK D 4 61 ? 138.106 122.120 95.318 1.00 55.65 61 UNK L O 1
ATOM 5506 N N . UNK D 4 62 ? 138.657 124.274 95.617 1.00 44.96 62 UNK L N 1
ATOM 5507 C CA . UNK D 4 62 ? 139.665 123.990 96.628 1.00 41.35 62 UNK L CA 1
ATOM 5508 C C . UNK D 4 62 ? 138.962 123.685 97.938 1.00 42.38 62 UNK L C 1
ATOM 5509 O O . UNK D 4 62 ? 138.354 124.571 98.545 1.00 45.38 62 UNK L O 1
ATOM 5511 N N . UNK D 4 63 ? 139.029 122.433 98.368 1.00 33.93 63 UNK L N 1
ATOM 5512 C CA . UNK D 4 63 ? 138.412 121.996 99.609 1.00 37.62 63 UNK L CA 1
ATOM 5513 C C . UNK D 4 63 ? 139.459 121.300 100.460 1.00 39.85 63 UNK L C 1
ATOM 5514 O O . UNK D 4 63 ? 140.106 120.354 100.006 1.00 40.03 63 UNK L O 1
ATOM 5516 N N . UNK D 4 64 ? 139.635 121.773 101.688 1.00 31.02 64 UNK L N 1
ATOM 5517 C CA . UNK D 4 64 ? 140.560 121.147 102.605 1.00 26.63 64 UNK L CA 1
ATOM 5518 C C . UNK D 4 64 ? 139.831 120.188 103.529 1.00 30.74 64 UNK L C 1
ATOM 5519 O O . UNK D 4 64 ? 138.681 120.408 103.893 1.00 34.76 64 UNK L O 1
ATOM 5520 N N . UNK D 4 65 ? 140.521 119.119 103.902 1.00 35.89 65 UNK L N 1
ATOM 5521 C CA . UNK D 4 65 ? 139.980 118.159 104.846 1.00 31.07 65 UNK L CA 1
ATOM 5522 C C . UNK D 4 65 ? 141.137 117.535 105.602 1.00 29.90 65 UNK L C 1
ATOM 5523 O O . UNK D 4 65 ? 142.302 117.767 105.290 1.00 34.10 65 UNK L O 1
ATOM 5525 N N . UNK D 4 66 ? 140.808 116.735 106.602 1.00 37.42 66 UNK L N 1
ATOM 5526 C CA . UNK D 4 66 ? 141.802 116.002 107.356 1.00 35.36 66 UNK L CA 1
ATOM 5527 C C . UNK D 4 66 ? 141.697 116.266 108.845 1.00 42.07 66 UNK L C 1
ATOM 5528 O O . UNK D 4 66 ? 141.029 117.188 109.307 1.00 48.14 66 UNK L O 1
ATOM 5529 N N . UNK D 4 67 ? 142.392 115.419 109.590 1.00 42.96 67 UNK L N 1
ATOM 5530 C CA . UNK D 4 67 ? 142.428 115.522 111.039 1.00 41.91 67 UNK L CA 1
ATOM 5531 C C . UNK D 4 67 ? 143.665 114.791 111.532 1.00 37.85 67 UNK L C 1
ATOM 5532 O O . UNK D 4 67 ? 144.352 114.105 110.772 1.00 32.86 67 UNK L O 1
ATOM 5534 N N . UNK D 4 68 ? 143.945 114.961 112.818 1.00 34.00 68 UNK L N 1
ATOM 5535 C CA . UNK D 4 68 ? 145.092 114.325 113.424 1.00 36.58 68 UNK L CA 1
ATOM 5536 C C . UNK D 4 68 ? 146.386 114.726 112.761 1.00 38.23 68 UNK L C 1
ATOM 5537 O O . UNK D 4 68 ? 146.818 115.875 112.866 1.00 38.19 68 UNK L O 1
ATOM 5538 N N . UNK D 4 69 ? 147.013 113.779 112.066 1.00 38.45 69 UNK L N 1
ATOM 5539 C CA . UNK D 4 69 ? 148.229 114.050 111.320 1.00 34.58 69 UNK L CA 1
ATOM 5540 C C . UNK D 4 69 ? 148.042 114.022 109.814 1.00 40.63 69 UNK L C 1
ATOM 5541 O O . UNK D 4 69 ? 148.976 114.377 109.096 1.00 45.86 69 UNK L O 1
ATOM 5543 N N . UNK D 4 70 ? 146.877 113.617 109.318 1.00 39.93 70 UNK L N 1
ATOM 5544 C CA . UNK D 4 70 ? 146.657 113.424 107.890 1.00 36.19 70 UNK L CA 1
ATOM 5545 C C . UNK D 4 70 ? 145.709 114.494 107.380 1.00 43.52 70 UNK L C 1
ATOM 5546 O O . UNK D 4 70 ? 144.584 114.609 107.875 1.00 46.26 70 UNK L O 1
ATOM 5548 N N . UNK D 4 71 ? 146.149 115.251 106.375 1.00 34.89 71 UNK L N 1
ATOM 5549 C CA . UNK D 4 71 ? 145.355 116.323 105.798 1.00 29.57 71 UNK L CA 1
ATOM 5550 C C . UNK D 4 71 ? 145.435 116.253 104.284 1.00 31.60 71 UNK L C 1
ATOM 5551 O O . UNK D 4 71 ? 146.424 115.789 103.725 1.00 32.56 71 UNK L O 1
ATOM 5553 N N . UNK D 4 72 ? 144.371 116.685 103.620 1.00 31.26 72 UNK L N 1
ATOM 5554 C CA . UNK D 4 72 ? 144.331 116.692 102.169 1.00 31.08 72 UNK L CA 1
ATOM 5555 C C . UNK D 4 72 ? 143.770 118.015 101.686 1.00 33.30 72 UNK L C 1
ATOM 5556 O O . UNK D 4 72 ? 142.938 118.639 102.346 1.00 43.42 72 UNK L O 1
ATOM 5558 N N . UNK D 4 73 ? 144.260 118.442 100.533 1.00 27.38 73 UNK L N 1
ATOM 5559 C CA . UNK D 4 73 ? 143.680 119.532 99.768 1.00 32.08 73 UNK L CA 1
ATOM 5560 C C . UNK D 4 73 ? 143.189 118.942 98.459 1.00 42.55 73 UNK L C 1
ATOM 5561 O O . UNK D 4 73 ? 143.969 118.337 97.723 1.00 47.86 73 UNK L O 1
ATOM 5563 N N . UNK D 4 74 ? 141.906 119.102 98.171 1.00 43.59 74 UNK L N 1
ATOM 5564 C CA . UNK D 4 74 ? 141.303 118.520 96.987 1.00 39.26 74 UNK L CA 1
ATOM 5565 C C . UNK D 4 74 ? 140.900 119.634 96.035 1.00 45.35 74 UNK L C 1
ATOM 5566 O O . UNK D 4 74 ? 140.306 120.633 96.452 1.00 48.39 74 UNK L O 1
ATOM 5568 N N . UNK D 4 75 ? 141.250 119.465 94.767 1.00 49.29 75 UNK L N 1
ATOM 5569 C CA . UNK D 4 75 ? 140.763 120.305 93.683 1.00 48.74 75 UNK L CA 1
ATOM 5570 C C . UNK D 4 75 ? 139.773 119.465 92.893 1.00 56.18 75 UNK L C 1
ATOM 5571 O O . UNK D 4 75 ? 140.160 118.489 92.237 1.00 57.59 75 UNK L O 1
ATOM 5573 N N . UNK D 4 76 ? 138.493 119.837 92.971 1.00 62.45 76 UNK L N 1
ATOM 5574 C CA . UNK D 4 76 ? 137.431 118.979 92.455 1.00 59.33 76 UNK L CA 1
ATOM 5575 C C . UNK D 4 76 ? 137.426 118.956 90.934 1.00 61.45 76 UNK L C 1
ATOM 5576 O O . UNK D 4 76 ? 137.305 117.890 90.320 1.00 67.05 76 UNK L O 1
ATOM 5578 N N . UNK D 4 77 ? 137.545 120.123 90.305 1.00 58.72 77 UNK L N 1
ATOM 5579 C CA . UNK D 4 77 ? 137.615 120.232 88.849 1.00 60.67 77 UNK L CA 1
ATOM 5580 C C . UNK D 4 77 ? 138.861 121.050 88.53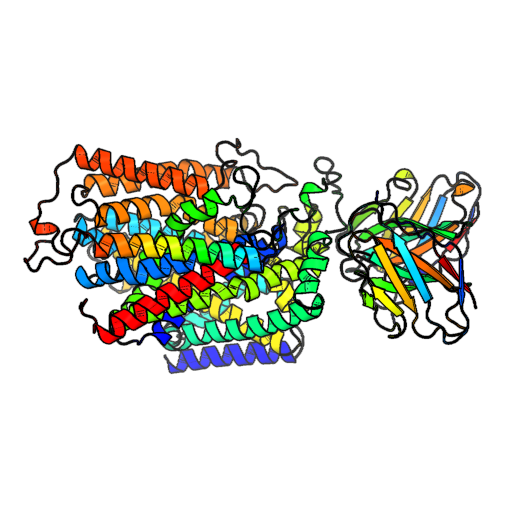8 1.00 59.73 77 UNK L C 1
ATOM 5581 O O . UNK D 4 77 ? 138.851 122.278 88.640 1.00 59.79 77 UNK L O 1
ATOM 5583 N N . UNK D 4 78 ? 139.939 120.360 88.169 1.00 61.65 78 UNK L N 1
ATOM 5584 C CA . UNK D 4 78 ? 141.198 121.039 87.907 1.00 59.78 78 UNK L CA 1
ATOM 5585 C C . UNK D 4 78 ? 141.102 121.811 86.604 1.00 60.29 78 UNK L C 1
ATOM 5586 O O . UNK D 4 78 ? 140.717 121.265 85.564 1.00 61.55 78 UNK L O 1
ATOM 5588 N N . UNK D 4 79 ? 141.446 123.092 86.657 1.00 59.82 79 UNK L N 1
ATOM 5589 C CA . UNK D 4 79 ? 141.561 123.936 85.482 1.00 59.38 79 UNK L CA 1
ATOM 5590 C C . UNK D 4 79 ? 143.017 124.000 85.046 1.00 60.48 79 UNK L C 1
ATOM 5591 O O . UNK D 4 79 ? 143.932 123.714 85.818 1.00 59.28 79 UNK L O 1
ATOM 5593 N N . UNK D 4 80 ? 143.228 124.391 83.790 1.00 59.04 80 UNK L N 1
ATOM 5594 C CA . UNK D 4 80 ? 144.587 124.454 83.266 1.00 58.83 80 UNK L CA 1
ATOM 5595 C C . UNK D 4 80 ? 145.434 125.448 84.049 1.00 60.41 80 UNK L C 1
ATOM 5596 O O . UNK D 4 80 ? 146.667 125.365 84.042 1.00 59.36 80 UNK L O 1
ATOM 5598 N N . UNK D 4 81 ? 144.790 126.395 84.731 1.00 61.81 81 UNK L N 1
ATOM 5599 C CA . UNK D 4 81 ? 145.501 127.371 85.544 1.00 60.76 81 UNK L CA 1
ATOM 5600 C C . UNK D 4 81 ? 145.850 126.845 86.928 1.00 63.06 81 UNK L C 1
ATOM 5601 O O . UNK D 4 81 ? 146.518 127.552 87.687 1.00 60.70 81 UNK L O 1
ATOM 5603 N N . UNK D 4 82 ? 145.416 125.635 87.276 1.00 58.52 82 UNK L N 1
ATOM 5604 C CA . UNK D 4 82 ? 145.667 125.090 88.602 1.00 54.47 82 UNK L CA 1
ATOM 5605 C C . UNK D 4 82 ? 147.087 124.578 88.786 1.00 53.31 82 UNK L C 1
ATOM 5606 O O . UNK D 4 82 ? 147.458 124.250 89.917 1.00 52.60 82 UNK L O 1
ATOM 5608 N N . UNK D 4 83 ? 147.882 124.487 87.722 1.00 49.55 83 UNK L N 1
ATOM 5609 C CA . UNK D 4 83 ? 149.238 123.979 87.868 1.00 51.04 83 UNK L CA 1
ATOM 5610 C C . UNK D 4 83 ? 150.049 124.937 88.724 1.00 49.73 83 UNK L C 1
ATOM 5611 O O . UNK D 4 83 ? 150.124 126.134 88.433 1.00 50.93 83 UNK L O 1
ATOM 5613 N N . UNK D 4 84 ? 150.634 124.418 89.791 1.00 41.87 84 UNK L N 1
ATOM 5614 C CA . UNK D 4 84 ? 151.283 125.268 90.786 1.00 31.52 84 UNK L CA 1
ATOM 5615 C C . UNK D 4 84 ? 152.024 124.368 91.763 1.00 37.62 84 UNK L C 1
ATOM 5616 O O . UNK D 4 84 ? 152.126 123.154 91.561 1.00 46.92 84 UNK L O 1
ATOM 5618 N N . UNK D 4 85 ? 152.567 124.973 92.814 1.00 31.73 85 UNK L N 1
ATOM 5619 C CA . UNK D 4 85 ? 153.121 124.257 93.952 1.00 31.56 85 UNK L CA 1
ATOM 5620 C C . UNK D 4 85 ? 152.206 124.501 95.140 1.00 31.33 85 UNK L C 1
ATOM 5621 O O . UNK D 4 85 ? 151.889 125.647 95.455 1.00 34.82 85 UNK L O 1
ATOM 5623 N N . UNK D 4 86 ? 151.769 123.430 95.783 1.00 34.78 86 UNK L N 1
ATOM 5624 C CA . UNK D 4 86 ? 150.854 123.511 96.910 1.00 34.14 86 UNK L CA 1
ATOM 5625 C C . UNK D 4 86 ? 151.613 123.149 98.174 1.00 33.28 86 UNK L C 1
ATOM 5626 O O . UNK D 4 86 ? 152.257 122.098 98.238 1.00 42.10 86 UNK L O 1
ATOM 5628 N N . UNK D 4 87 ? 151.554 124.034 99.159 1.00 24.88 87 UNK L N 1
ATOM 5629 C CA . UNK D 4 87 ? 152.296 123.899 100.401 1.00 27.87 87 UNK L CA 1
ATOM 5630 C C . UNK D 4 87 ? 151.325 123.747 101.555 1.00 29.55 87 UNK L C 1
ATOM 5631 O O . UNK D 4 87 ? 150.333 124.471 101.631 1.00 34.79 87 UNK L O 1
ATOM 5633 N N . UNK D 4 88 ? 151.609 122.814 102.446 1.00 33.03 88 UNK L N 1
ATOM 5634 C CA . UNK D 4 88 ? 150.929 122.760 103.725 1.00 25.14 88 UNK L CA 1
ATOM 5635 C C . UNK D 4 88 ? 151.823 123.369 104.794 1.00 31.68 88 UNK L C 1
ATOM 5636 O O . UNK D 4 88 ? 153.026 123.118 104.845 1.00 39.42 88 UNK L O 1
ATOM 5638 N N . UNK D 4 89 ? 151.216 124.194 105.630 1.00 16.70 89 UNK L N 1
ATOM 5639 C CA . UNK D 4 89 ? 151.865 124.815 106.765 1.00 20.38 89 UNK L CA 1
ATOM 5640 C C . UNK D 4 89 ? 151.083 124.431 108.007 1.00 23.21 89 UNK L C 1
ATOM 5641 O O . UNK D 4 89 ? 149.859 124.365 107.978 1.00 26.41 89 UNK L O 1
ATOM 5643 N N . UNK D 4 90 ? 151.781 124.153 109.095 1.00 26.96 90 UNK L N 1
ATOM 5644 C CA . UNK D 4 90 ? 151.120 123.956 110.373 1.00 26.42 90 UNK L CA 1
ATOM 5645 C C . UNK D 4 90 ? 151.121 125.278 111.123 1.00 28.16 90 UNK L C 1
ATOM 5646 O O . UNK D 4 90 ? 152.168 125.914 111.264 1.00 38.11 90 UNK L O 1
ATOM 5648 N N . UNK D 4 91 ? 149.942 125.717 111.554 1.00 12.97 91 UNK L N 1
ATOM 5649 C CA . UNK D 4 91 ? 149.837 126.821 112.494 1.00 16.79 91 UNK L CA 1
ATOM 5650 C C . UNK D 4 91 ? 149.425 126.321 113.871 1.00 24.56 91 UNK L C 1
ATOM 5651 O O . UNK D 4 91 ? 148.656 126.968 114.581 1.00 28.13 91 UNK L O 1
ATOM 5653 N N . UNK D 4 92 ? 149.940 125.152 114.243 1.00 31.46 92 UNK L N 1
ATOM 5654 C CA . UNK D 4 92 ? 149.699 124.598 115.567 1.00 22.98 92 UNK L CA 1
ATOM 5655 C C . UNK D 4 92 ? 150.679 125.167 116.582 1.00 30.83 92 UNK L C 1
ATOM 5656 O O . UNK D 4 92 ? 150.284 125.560 117.684 1.00 39.83 92 UNK L O 1
ATOM 5658 N N . UNK D 4 93 ? 151.955 125.237 116.223 1.00 28.81 93 UNK L N 1
ATOM 5659 C CA . UNK D 4 93 ? 152.979 125.774 117.099 1.00 27.77 93 UNK L CA 1
ATOM 5660 C C . UNK D 4 93 ? 153.917 126.647 116.283 1.00 31.67 93 UNK L C 1
ATOM 5661 O O . UNK D 4 93 ? 153.810 126.741 115.061 1.00 32.91 93 UNK L O 1
ATOM 5663 N N . UNK D 4 94 ? 154.779 127.340 116.994 1.00 28.15 94 UNK L N 1
ATOM 5664 C CA . UNK D 4 94 ? 155.775 128.176 116.410 1.00 27.93 94 UNK L CA 1
ATOM 5665 C C . UNK D 4 94 ? 157.093 127.431 116.591 1.00 32.21 94 UNK L C 1
ATOM 5666 O O . UNK D 4 94 ? 157.278 126.759 117.555 1.00 39.90 94 UNK L O 1
ATOM 5668 N N . PRO D 4 95 ? 157.985 127.447 115.610 1.00 32.82 95 PRO L N 1
ATOM 5669 C CA . PRO D 4 95 ? 157.934 128.121 114.342 1.00 26.62 95 PRO L CA 1
ATOM 5670 C C . PRO D 4 95 ? 157.014 127.485 113.377 1.00 30.98 95 PRO L C 1
ATOM 5671 O O . PRO D 4 95 ? 156.696 126.336 113.461 1.00 40.11 95 PRO L O 1
ATOM 5675 N N . UNK D 4 96 ? 156.438 128.289 112.560 1.00 28.79 96 UNK L N 1
ATOM 5676 C CA . UNK D 4 96 ? 155.626 127.721 111.500 1.00 26.76 96 UNK L CA 1
ATOM 5677 C C . UNK D 4 96 ? 156.516 126.949 110.542 1.00 26.08 96 UNK L C 1
ATOM 5678 O O . UNK D 4 96 ? 157.584 127.419 110.148 1.00 18.05 96 UNK L O 1
ATOM 5680 N N . UNK D 4 97 ? 156.085 125.748 110.183 1.00 30.96 97 UNK L N 1
ATOM 5681 C CA . UNK D 4 97 ? 156.818 124.928 109.235 1.00 33.67 97 UNK L CA 1
ATOM 5682 C C . UNK D 4 97 ? 155.917 124.619 108.055 1.00 25.27 97 UNK L C 1
ATOM 5683 O O . UNK D 4 97 ? 154.693 124.613 108.174 1.00 23.84 97 UNK L O 1
ATOM 5685 N N . UNK D 4 98 ? 156.541 124.383 106.911 1.00 31.50 98 UNK L N 1
ATOM 5686 C CA . UNK D 4 98 ? 155.840 124.131 105.666 1.00 27.06 98 UNK L CA 1
ATOM 5687 C C . UNK D 4 98 ? 156.111 122.712 105.193 1.00 29.91 98 UNK L C 1
ATOM 5688 O O . UNK D 4 98 ? 157.124 122.104 105.545 1.00 36.48 98 UNK L O 1
ATOM 5690 N N . UNK D 4 99 ? 155.186 122.187 104.404 1.00 29.69 99 UNK L N 1
ATOM 5691 C CA . UNK D 4 99 ? 155.440 120.963 103.685 1.00 26.84 99 UNK L CA 1
ATOM 5692 C C . UNK D 4 99 ? 156.390 121.205 102.535 1.00 30.24 99 UNK L C 1
ATOM 5693 O O . UNK D 4 99 ? 156.678 122.336 102.151 1.00 34.73 99 UNK L O 1
ATOM 5694 N N . UNK D 4 100 ? 156.897 120.114 101.970 1.00 38.35 100 UNK L N 1
ATOM 5695 C CA . UNK D 4 100 ? 157.858 120.243 100.892 1.00 34.33 100 UNK L CA 1
ATOM 5696 C C . UNK D 4 100 ? 157.310 120.921 99.657 1.00 39.99 100 UNK L C 1
ATOM 5697 O O . UNK D 4 100 ? 158.082 121.486 98.878 1.00 41.37 100 UNK L O 1
ATOM 5698 N N . UNK D 4 101 ? 155.998 120.885 99.462 1.00 44.22 101 UNK L N 1
ATOM 5699 C CA . UNK D 4 101 ? 155.391 121.427 98.268 1.00 38.81 101 UNK L CA 1
ATOM 5700 C C . UNK D 4 101 ? 155.173 120.373 97.207 1.00 43.40 101 UNK L C 1
ATOM 5701 O O . UNK D 4 101 ? 156.122 119.720 96.769 1.00 45.99 101 UNK L O 1
ATOM 5702 N N . UNK D 4 102 ? 153.925 120.195 96.789 1.00 40.51 102 UNK L N 1
ATOM 5703 C CA . UNK D 4 102 ? 153.567 119.261 95.731 1.00 42.72 102 UNK L CA 1
ATOM 5704 C C . UNK D 4 102 ? 153.295 120.047 94.461 1.00 46.01 102 UNK L C 1
ATOM 5705 O O . UNK D 4 102 ? 152.499 120.987 94.471 1.00 48.07 102 UNK L O 1
ATOM 5707 N N . UNK D 4 103 ? 153.962 119.672 93.377 1.00 49.48 103 UNK L N 1
ATOM 5708 C CA . UNK D 4 103 ? 153.793 120.340 92.097 1.00 47.74 103 UNK L CA 1
ATOM 5709 C C . UNK D 4 103 ? 152.669 119.667 91.325 1.00 49.96 103 UNK L C 1
ATOM 5710 O O . UNK D 4 103 ? 152.825 118.540 90.851 1.00 52.86 103 UNK L O 1
ATOM 5712 N N . UNK D 4 104 ? 151.546 120.361 91.197 1.00 46.73 104 UNK L N 1
ATOM 5713 C CA . UNK D 4 104 ? 150.419 119.895 90.406 1.00 51.55 104 UNK L CA 1
ATOM 5714 C C . UNK D 4 104 ? 150.597 120.402 88.983 1.00 53.98 104 UNK L C 1
ATOM 5715 O O . UNK D 4 104 ? 150.600 121.617 88.749 1.00 55.28 104 UNK L O 1
ATOM 5717 N N . UNK D 4 105 ? 150.750 119.471 88.045 1.00 58.13 105 UNK L N 1
ATOM 5718 C CA . UNK D 4 105 ? 150.843 119.769 86.626 1.00 58.32 105 UNK L CA 1
ATOM 5719 C C . UNK D 4 105 ? 149.640 119.185 85.900 1.00 62.00 105 UNK L C 1
ATOM 5720 O O . UNK D 4 105 ? 148.854 118.426 86.469 1.00 61.96 105 UNK L O 1
ATOM 5722 N N . UNK D 4 106 ? 149.505 119.545 84.630 1.00 61.49 106 UNK L N 1
ATOM 5723 C CA . UNK D 4 106 ? 148.363 119.117 83.836 1.00 57.18 106 UNK L CA 1
ATOM 5724 C C . UNK D 4 106 ? 148.781 118.060 82.820 1.00 58.08 106 UNK L C 1
ATOM 5725 O O . UNK D 4 106 ? 148.039 117.115 82.545 1.00 59.88 106 UNK L O 1
#

Secondary structure (DSSP, 8-state):
--S-SHHHHHHHHHHHHHHHHHHHHH---B-HHHHHHHHHHHH--HHHHHHHHHHHHHH-GGGGHHHHTHHHHHHHIIIIIHHHHHHHT-SSHHHHHHHHH-SSHHHHHHHHHHHHHIIIIIIHHHHHHHHHHHHHHH---HHHHHHHHHHHHHHHHHTTHHHHHHHHHHHHHHHHHHHHHHHHHHHHHHTTHHHHHHHHGGG---S--B-SSTTT-BPPHHHHSPPTTTT-SSB-TTT-SSBHHIIIIIHHHHHHHHHHH-HHHHHHHTTBSSHHHHHHHHHHHHHHTTTHIIIIIHHHHHHHHH-TTTTT--SHHHHHHHTS-TT--GGGHHHHHHHHHS-TTHHHHHHHHHHHHHHHHHHHHHHHHHHHIIIIIIHHHSSS--HHHHHHHHHHHHHHHHHHHHHTHHHHHHHHHH-HHHHHHHHHHHHSHHHHHHHHHHHH-TT--HHHHHHHHHHHHHHHHHHHHHHHHT----SSS-----SSSSSS-HHHHHHHHHHHHHHHHHHHHHTSPPPPGGGTTTTSGGGTT--S----------HHHHHHHHHHHHHHHHHHHHHHHHT-/---HHHHHHHHHHHHHHHHHHHHHHHHH--/---EEEP--EE--TT--EEEEEEE-SS-GGG-EEEEEEE-TT--EEEEEEEETTTTEEEE-GGGTTTEEEEEETTTTEEEEEE-S--GGG-EEEEEEE--GGGSS--EE---EEEE-/-PPEE-S-SEEE--TT--EEEEEEESS--SS-EEEEEE-TTS--EEEEETTTEEPTT--TTEEEEEETTEEEEEESS--GGG-EEEEEEE-SSSS-EE---EEEE-

GO terms:
  GO:0055056 D-glucose transmembrane transporter activity (F, IDA)
  GO:0005412 D-glucose:sodium symporter activity (F, IDA)
  GO:0005886 plasma membrane (C, IDA)
  GO:0015151 alpha-glucoside transmembrane transporter activity (F, IDA)
  GO:0098708 D-glucose import across plasma membrane (P, IDA)
  GO:0098719 sodium ion import across plasma membrane (P, IDA)
  GO:0000017 alpha-glucoside transport (P, IDA)
  GO:0005515 protein binding (F, IPI)
  GO:0005362 low-affinity D-glucose:sodium symporter activity (F, TAS)
  GO:0016020 membrane (C, TAS)
  GO:0005975 carbohydrate metabolic process (P, TAS)
  GO:0005412 D-glucose:sodium symporter activity (F, EXP)
  GO:0005412 D-glucose:sodium symporter activity (F, TAS)
  GO:0005886 plasma membrane (C, TAS)
  GO:0008645 hexose transmembrane transport (P, TAS)
  GO:0070062 extracellular exosome (C, HDA)

Solvent-accessible surface area: 35136 Å² total; per-residue (Å²): 82,70,17,110,24,108,36,0,88,124,40,30,44,62,31,50,126,108,22,46,37,44,1,100,176,24,163,103,83,50,45,109,149,33,0,0,16,8,0,1,5,30,12,6,28,6,5,34,2,0,0,0,0,0,8,0,0,30,12,0,0,2,4,0,0,11,2,0,10,1,0,59,1,0,13,67,0,0,74,37,12,0,22,15,0,9,20,3,41,6,104,12,10,30,51,0,0,96,62,2,13,14,37,138,81,2,67,54,23,5,2,56,12,36,8,99,12,32,10,33,9,57,0,0,5,16,0,3,0,0,0,4,0,9,23,13,4,54,60,111,90,19,109,40,0,0,108,30,0,30,31,49,3,106,88,7,54,108,20,16,3,69,39,4,34,140,119,41,34,29,98,14,8,64,74,7,13,33,12,0,58,72,1,48,37,88,0,26,145,89,1,54,28,96,73,3,0,47,76,40,0,57,7,10,19,5,28,14,13,57,6,137,58,129,97,29,20,120,13,66,61,152,28,29,66,7,52,118,31,0,46,77,0,64,5,93,44,118,98,9,49,10,3,101,26,0,0,66,102,0,3,51,20,4,11,14,42,40,4,2,11,28,88,47,0,0,96,29,0,12,23,0,116,32,6,19,48,0,15,16,0,0,10,45,0,0,68,36,4,15,48,0,0,57,11,0,0,0,0,0,0,0,0,11,24,34,25,6,25,49,4,12,11,12,0,4,20,2,1,117,143,30,17,43,13,61,18,13,2,7,8,2,0,0,0,44,0,0,4,82,24,3,51,76,32,55,30,0,64,7,3,0,3,0,20,0,19,3,8,6,40,0,4,31,20,20,70,28,1,13,62,34,37,6,111,29,20,42,34,93,140,132,106,219,30,44,112,205,51,35,94,99,17,9,148,103,29,40,88,104,0,26,90,43,0,32,72,50,0,53,44,0,25,16,5,52,15,0,28,0,6,30,1,24,23,0,0,7,0,1,8,0,0,0,2,10,2,0,5,52,24,0,0,79,44,48,68,0,4,28,78,0,0,25,107,0,0,35,7,0,41,107,76,0,48,61,12,15,99,25,18,38,85,86,39,48,25,23,63,28,61,106,47,80,14,63,68,147,45,42,58,65,34,9,0,49,28,0,28,86,2,33,128,49,0,8,117,55,0,63,71,26,0,120,98,39,82,76,36,72,140,94,49,4,5,48,2,2,68,74,22,94,122,16,182,94,143,48,86,105,139,85,67,80,46,75,108,61,152,14,137,56,9,54,97,61,6,40,101,0,35,16,52,0,21,54,32,27,8,58,17,39,154,101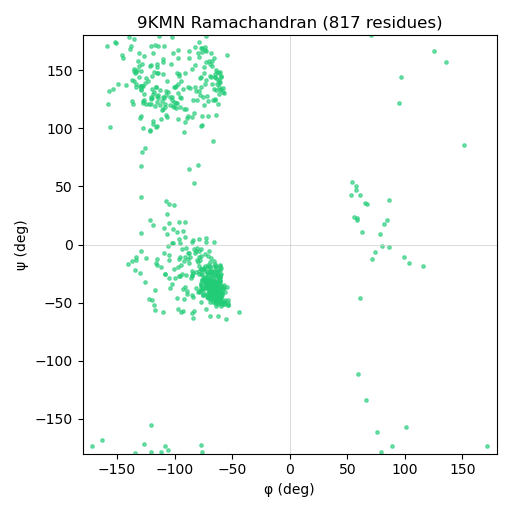,94,57,126,62,59,0,91,97,24,25,54,94,24,94,94,109,23,58,107,48,114,49,62,88,152,166,178,145,140,62,54,30,64,34,46,56,92,38,99,34,75,78,57,44,69,27,87,29,50,9,49,49,78,43,75,77,30,71,76,39,24,30,29,26,32,34,40,50,106,91,77,46,52,57,34,23,20,28,19,7,46,49,12,74,16,60,16,65,14,95,105,18,64,79,49,40,57,60,58,72,51,79,115,76,25,26,30,37,32,36,42,48,79,12,55,81,106,47,42,26,40,43,24,22,7,44,26,20,104,21,30,50,21,39,61,35,37,0,93,25,7,56,36,58,56,132,43,62,22,58,30,103,58,78,77,43,89,24,69,78,53,41,80,32,83,36,63,17,49,28,75,64,90,16,29,17,12,21,10,19,26,45,30,50,116,88,65,36,49,59,23,21,12,26,30,10,67,54,62,30,114,84,41,70,104,38,49,56,17,60,40,75,41,45,68,24,38,36,39,34,63,64,15,63,82,96,48,46,25,42,35,27,22,35,12,29,18,50,48,58,46,31,30,5,52,23,11,49,39,59,88